Protein AF-A0A842RZN4-F1 (afdb_monomer)

Solvent-accessible surface area (backbone atoms only — not comparable to full-atom values): 74801 Å² total; per-residue (Å²): 116,72,70,60,57,56,53,52,52,53,50,50,53,53,46,54,52,52,55,50,55,56,57,55,74,69,72,72,87,75,86,90,83,90,82,84,91,82,87,88,88,84,89,87,85,89,83,85,84,93,80,81,93,78,89,81,88,80,81,84,83,91,84,90,82,92,85,85,85,91,72,96,74,85,82,94,77,89,83,82,88,74,91,76,85,88,77,78,102,71,93,83,85,83,92,80,84,89,82,90,85,88,87,85,88,87,87,89,88,90,86,88,89,82,95,76,95,82,74,56,95,88,71,59,76,94,76,89,68,56,104,83,55,78,85,56,91,84,78,75,74,79,86,94,84,76,86,67,74,68,60,61,52,60,71,70,74,60,97,71,89,74,77,58,77,52,76,50,78,49,75,65,85,62,97,87,62,96,74,84,79,58,78,49,58,49,42,44,49,54,58,82,75,89,82,91,75,76,94,84,63,84,88,87,65,78,64,73,75,62,76,75,77,92,92,95,95,94,96,97,95,97,92,93,94,91,68,54,89,84,92,74,60,27,47,80,75,52,75,52,62,76,62,68,83,35,41,38,84,44,71,62,45,40,37,40,49,43,68,52,51,88,79,30,65,67,48,47,31,39,36,44,90,94,41,80,32,63,45,45,100,84,35,33,27,73,42,78,46,85,56,58,69,43,79,48,65,37,33,39,40,32,28,25,42,52,58,42,60,91,90,63,68,34,72,34,74,51,78,51,72,54,56,34,35,75,85,80,91,74,59,32,44,77,74,47,75,45,62,73,65,65,86,36,46,28,90,45,69,60,43,40,35,41,48,50,63,52,50,93,71,36,71,67,44,49,35,40,38,44,94,90,45,75,38,61,42,88,84,72,79,45,59,38,67,45,77,43,64,67,57,67,45,78,47,68,38,33,39,42,34,29,30,46,52,76,85,52,95,82,60,54,36,72,31,75,51,76,51,72,53,61,32,34,79,86,71,98,65,56,28,46,77,76,52,76,48,68,74,63,74,83,46,34,40,91,38,71,58,46,42,31,39,49,46,64,54,52,86,67,37,66,70,46,48,33,32,43,44,93,94,40,80,32,60,43,51,103,76,42,34,33,61,48,75,46,68,59,56,68,41,81,47,71,37,36,38,38,36,27,23,39,55,71,84,62,84,90,65,60,41,63,33,77,48,80,50,73,53,58,34,30,80,86,67,99,65,57,33,46,75,78,45,80,45,60,76,64,66,82,39,41,44,89,49,69,58,45,42,32,43,42,46,66,51,55,89,72,35,68,69,45,49,35,35,41,46,94,96,41,81,36,58,47,82,64,92,38,34,32,62,46,74,45,82,68,57,69,48,80,48,69,38,34,41,41,37,28,24,43,44,72,80,44,103,75,61,54,38,71,34,80,50,77,52,72,54,60,33,39,85,86,85,90,80,61,36,46,78,77,49,80,43,67,77,64,74,84,35,42,56,81,42,75,58,46,46,34,47,47,45,70,52,59,93,76,37,70,67,44,48,34,36,43,43,93,94,40,79,39,61,44,51,101,80,40,34,34,73,48,75,44,69,88,58,80,44,77,49,70,39,36,41,41,40,28,30,44,57,70,92,53,103,77,66,62,43,63,36,73,52,75,54,73,53,57,45,43,88,91,81,93,75,70,36,49,80,76,55,79,46,82,76,56,81,82,40,40,30,75,40,68,50,43,40,35,36,44,48,67,54,54,82,70,38,63,64,44,47,36,32,37,43,95,82,49,82,32,57,54,42,98,86,33,31,24,70,41,71,44,86,59,51,68,48,73,53,57,37,34,35,43,34,28,24,44,46,63,78,50,96,78,67,52,39,75,38,77,57,77,55,78,56,64,43,36,80,90,91,92,84,76,31,47,81,76,52,76,45,77,72,69,95,72,46,41,31,92,39,73,61,43,48,36,38,49,42,67,55,44,92,78,33,58,51,35,37,38,33,38,44,93,83,45,76,53,73,40,74,70,83,42,77,46,77,40,81,44,62,65,59,63,44,79,49,58,36,36,41,33,40,27,27,44,49,66,75,51,96,81,65,52,37,67,41,76,52,76,54,72,50,67,39,32,76,87,80,90,68,59,45,46,80,48,75,43,86,49,98,52,35,36,42,34,30,39,38,76,85,89,81,82,88,82,87,51,34,30,34,39,40,41,33,25,43,75,88,67,49,80,73,50,73,52,73,45,82,50,52,76,40,82,46,78,50,73,52,74,78,53,69,41,45,33,37,41,40,39,38,39,27,31,58,77,56,78,42,101,84,47,61,42,67,44,76,49,76,53,75,52,71,37,45,65,66,55,58,52,52,52,53,52,47,54,50,49,52,50,40,56,49,38,63,74,76,41,61,67,77,59,22,52,59,49,46,50,32,52,52,48,20,47,52,26,45,55,50,24,50,53,36,43,75,71,70,38,78,86,36,66,71,29,55,56,21,48,48,48,22,52,50,34,46,55,51,43,50,54,56,45,69,76,43,47,96,79,53,57,71,69,60,51,51,52,52,52,54,54,46,53,50,54,50,51,54,50,49,40,68,62,41,67,52,55,32,84,86,71,75,52,70,60,48,58,52,47,54,56,48,28,51,52,35,50,52,51,26,52,48,39,43,71,77,44,41,84,77,26,50,67,52,42,50,40,31,51,54,29,29,53,30,41,52,51,27,51,51,34,46,50,66,77,44,87,36,64,64,37,50,48,50,26,48,51,37,48,49,53,38,49,55,50,50,51,56,36,36,75,72,65,72,45,61,67,78,57,48,53,55,53,47,54,52,47,52,53,50,43,52,49,52,51,52,56,58,74,75,112

Radius of gyration: 67.96 Å; Cα contacts (8 Å, |Δi|>4): 2146; chains: 1; bounding box: 142×108×196 Å

pLDDT: mean 70.38, std 20.17, range [21.58, 96.38]

Nearest PDB structures (foldseek):
  5mya-assembly1_A  TM=2.573E-01  e=1.647E-06  Homo sapiens
  2vkx-assembly3_E  TM=3.951E-01  e=1.835E-03  Homo sapiens
  2vkw-assembly1_B  TM=3.448E-01  e=1.677E-03  Homo sapiens
  1lwr-assembly1_A  TM=6.655E-01  e=3.092E-01  Rattus norvegicus
  4y5v-assembly1_C  TM=3.545E-01  e=5.352E-02  Homo sapiens

Structure (mmCIF, N/CA/C/O backbone):
data_AF-A0A842RZN4-F1
#
_entry.id   AF-A0A842RZN4-F1
#
loop_
_atom_site.group_PDB
_atom_site.id
_atom_site.type_symbol
_atom_site.label_atom_id
_atom_site.label_alt_id
_atom_site.label_comp_id
_atom_site.label_asym_id
_atom_site.label_entity_id
_atom_site.label_seq_id
_atom_site.pdbx_PDB_ins_code
_atom_site.Cartn_x
_atom_site.Cartn_y
_atom_site.Cartn_z
_atom_site.occupancy
_atom_site.B_iso_or_equiv
_atom_site.auth_seq_id
_atom_site.auth_comp_id
_atom_site.auth_asym_id
_atom_site.auth_atom_id
_atom_site.pdbx_PDB_model_num
ATOM 1 N N . MET A 1 1 ? 2.275 17.648 35.636 1.00 30.53 1 MET A N 1
ATOM 2 C CA . MET A 1 1 ? 0.917 17.060 35.751 1.00 30.53 1 MET A CA 1
ATOM 3 C C . MET A 1 1 ? 0.294 16.709 34.401 1.00 30.53 1 MET A C 1
ATOM 5 O O . MET A 1 1 ? -0.020 15.539 34.260 1.00 30.53 1 MET A O 1
ATOM 9 N N . ARG A 1 2 ? 0.153 17.623 33.416 1.00 27.02 2 ARG A N 1
ATOM 10 C CA . ARG A 1 2 ? -0.490 17.318 32.106 1.00 27.02 2 ARG A CA 1
ATOM 11 C C . ARG A 1 2 ? -0.013 16.006 31.446 1.00 27.02 2 ARG A C 1
ATOM 13 O O . ARG A 1 2 ? -0.861 15.179 31.135 1.00 27.02 2 ARG A O 1
ATOM 20 N N . TYR A 1 3 ? 1.300 15.754 31.413 1.00 28.86 3 TYR A N 1
ATOM 21 C CA . TYR A 1 3 ? 1.912 14.497 30.938 1.00 28.86 3 TYR A CA 1
ATOM 22 C C . TYR A 1 3 ? 1.265 13.194 31.459 1.00 28.86 3 TYR A C 1
ATOM 24 O O . TYR A 1 3 ? 1.177 12.226 30.712 1.00 28.86 3 TYR A O 1
ATOM 32 N N . LYS A 1 4 ? 0.758 13.141 32.706 1.00 28.36 4 LYS A N 1
ATOM 33 C CA . LYS A 1 4 ? 0.084 11.926 33.207 1.00 28.36 4 LYS A CA 1
ATOM 34 C C . LYS A 1 4 ? -1.249 11.647 32.500 1.00 28.36 4 LYS A C 1
ATOM 36 O O . LYS A 1 4 ? -1.596 10.484 32.362 1.00 28.36 4 LYS A O 1
ATOM 41 N N . LYS A 1 5 ? -1.976 12.672 32.032 1.00 31.45 5 LYS A N 1
ATOM 42 C CA . LYS A 1 5 ? -3.253 12.478 31.320 1.00 31.45 5 LYS A CA 1
ATOM 43 C C . LYS A 1 5 ? -3.060 11.967 29.888 1.00 31.45 5 LYS A C 1
ATOM 45 O O . LYS A 1 5 ? -3.885 11.189 29.431 1.00 31.45 5 LYS A O 1
ATOM 50 N N . GLN A 1 6 ? -1.975 12.360 29.216 1.00 35.81 6 GLN A N 1
ATOM 51 C CA . GLN A 1 6 ? -1.632 11.841 27.884 1.00 35.81 6 GLN A CA 1
ATOM 52 C C . GLN A 1 6 ? -1.238 10.360 27.952 1.00 35.81 6 GLN A C 1
ATOM 54 O O . GLN A 1 6 ? -1.776 9.564 27.194 1.00 35.81 6 GLN A O 1
ATOM 59 N N . ILE A 1 7 ? -0.415 9.966 28.934 1.00 37.72 7 ILE A N 1
ATOM 60 C CA . ILE A 1 7 ? -0.083 8.549 29.173 1.00 37.72 7 ILE A CA 1
ATOM 61 C C . ILE A 1 7 ? -1.346 7.724 29.488 1.00 37.72 7 ILE A C 1
ATOM 63 O O . ILE A 1 7 ? -1.474 6.609 28.997 1.00 37.72 7 ILE A O 1
ATOM 67 N N . SER A 1 8 ? -2.309 8.265 30.247 1.00 31.58 8 SER A N 1
ATOM 68 C CA . SER A 1 8 ? -3.589 7.579 30.485 1.00 31.58 8 SER A CA 1
ATOM 69 C C . SER A 1 8 ? -4.448 7.414 29.226 1.00 31.58 8 SER A C 1
ATOM 71 O O . SER A 1 8 ? -5.046 6.357 29.072 1.00 31.58 8 SER A O 1
ATOM 73 N N . LEU A 1 9 ? -4.509 8.400 28.320 1.00 35.97 9 LEU A N 1
ATOM 74 C CA . LEU A 1 9 ? -5.224 8.234 27.044 1.00 35.97 9 LEU A CA 1
ATOM 75 C C . LEU A 1 9 ? -4.531 7.210 26.135 1.00 35.97 9 LEU A C 1
ATOM 77 O O . LEU A 1 9 ? -5.204 6.356 25.568 1.00 35.97 9 LEU A O 1
ATOM 81 N N . LEU A 1 10 ? -3.197 7.248 26.054 1.00 38.31 10 LEU A N 1
ATOM 82 C CA . LEU A 1 10 ? -2.416 6.289 25.269 1.00 38.31 10 LEU A CA 1
ATOM 83 C C . LEU A 1 10 ? -2.584 4.853 25.796 1.00 38.31 10 LEU A C 1
ATOM 85 O O . LEU A 1 10 ? -2.743 3.923 25.013 1.00 38.31 10 LEU A O 1
ATOM 89 N N . LEU A 1 11 ? -2.622 4.676 27.123 1.00 35.97 11 LEU A N 1
ATOM 90 C CA . LEU A 1 11 ? -2.927 3.389 27.755 1.00 35.97 11 LEU A CA 1
ATOM 91 C C . LEU A 1 11 ? -4.354 2.913 27.465 1.00 35.97 11 LEU A C 1
ATOM 93 O O . LEU A 1 11 ? -4.536 1.724 27.243 1.00 35.97 11 LEU A O 1
ATOM 97 N N . ILE A 1 12 ? -5.349 3.805 27.422 1.00 39.03 12 ILE A N 1
ATOM 98 C CA . ILE A 1 12 ? -6.723 3.445 27.029 1.00 39.03 12 ILE A CA 1
ATOM 99 C C . ILE A 1 12 ? -6.766 3.003 25.557 1.00 39.03 12 ILE A C 1
ATOM 101 O O . ILE A 1 12 ? -7.406 2.005 25.246 1.00 39.03 12 ILE A O 1
ATOM 105 N N . PHE A 1 13 ? -6.037 3.681 24.666 1.00 38.06 13 PHE A N 1
ATOM 106 C CA . PHE A 1 13 ? -5.936 3.311 23.249 1.00 38.06 13 PHE A CA 1
ATOM 107 C C . PHE A 1 13 ? -5.258 1.939 23.060 1.00 38.06 13 PHE A C 1
ATOM 109 O O . PHE A 1 13 ? -5.782 1.077 22.357 1.00 38.06 13 PHE A O 1
ATOM 116 N N . LEU A 1 14 ? -4.151 1.691 23.772 1.00 37.56 14 LEU A N 1
ATOM 117 C CA . LEU A 1 14 ? -3.478 0.385 23.836 1.00 37.56 14 LEU A CA 1
ATOM 118 C C . LEU A 1 14 ? -4.378 -0.718 24.415 1.00 37.56 14 LEU A C 1
ATOM 120 O O . LEU A 1 14 ? -4.366 -1.839 23.911 1.00 37.56 14 LEU A O 1
ATOM 124 N N . PHE A 1 15 ? -5.170 -0.411 25.447 1.00 36.00 15 PHE A N 1
ATOM 125 C CA . PHE A 1 15 ? -6.104 -1.364 26.049 1.00 36.00 15 PHE A CA 1
ATOM 126 C C . PHE A 1 15 ? -7.211 -1.743 25.059 1.00 36.00 15 PHE A C 1
ATOM 128 O O . PHE A 1 15 ? -7.438 -2.927 24.836 1.00 36.00 15 PHE A O 1
ATOM 135 N N . ILE A 1 16 ? -7.819 -0.758 24.384 1.00 39.12 16 ILE A N 1
ATOM 136 C CA . ILE A 1 16 ? -8.830 -0.983 23.339 1.00 39.12 16 ILE A CA 1
ATOM 137 C C . ILE A 1 16 ? -8.274 -1.878 22.221 1.00 39.12 16 ILE A C 1
ATOM 139 O O . ILE A 1 16 ? -8.943 -2.832 21.835 1.00 39.12 16 ILE A O 1
ATOM 143 N N . ILE A 1 17 ? -7.050 -1.629 21.740 1.00 37.66 17 ILE A N 1
ATOM 144 C CA . ILE A 1 17 ? -6.419 -2.453 20.693 1.00 37.66 17 ILE A CA 1
ATOM 145 C C . ILE A 1 17 ? -6.180 -3.896 21.173 1.00 37.66 17 ILE A C 1
ATOM 147 O O . ILE A 1 17 ? -6.514 -4.834 20.448 1.00 37.66 17 ILE A O 1
ATOM 151 N N . ASN A 1 18 ? -5.674 -4.099 22.396 1.00 33.38 18 ASN A N 1
ATOM 152 C CA . ASN A 1 18 ? -5.470 -5.446 22.946 1.00 33.38 18 ASN A CA 1
ATOM 153 C C . ASN A 1 18 ? -6.792 -6.199 23.166 1.00 33.38 18 ASN A C 1
ATOM 155 O O . ASN A 1 18 ? -6.905 -7.360 22.777 1.00 33.38 18 ASN A O 1
ATOM 159 N N . THR A 1 19 ? -7.819 -5.552 23.725 1.00 35.03 19 THR A N 1
ATOM 160 C CA . THR A 1 19 ? -9.146 -6.169 23.886 1.00 35.03 19 THR A CA 1
ATOM 161 C C . THR A 1 19 ? -9.768 -6.527 22.530 1.00 35.03 19 THR A C 1
ATOM 163 O O . THR A 1 19 ? -10.407 -7.569 22.407 1.00 35.03 19 THR A O 1
ATOM 166 N N . PHE A 1 20 ? -9.531 -5.726 21.483 1.00 34.50 20 PHE A N 1
ATOM 167 C CA . PHE A 1 20 ? -10.011 -6.022 20.127 1.00 34.50 20 PHE A CA 1
ATOM 168 C C . PHE A 1 20 ? -9.262 -7.193 19.461 1.00 34.50 20 PHE A C 1
ATOM 170 O O . PHE A 1 20 ? -9.872 -7.963 18.720 1.00 34.50 20 PHE A O 1
ATOM 177 N N . LEU A 1 21 ? -7.965 -7.366 19.748 1.00 35.34 21 LEU A N 1
ATOM 178 C CA . LEU A 1 21 ? -7.182 -8.533 19.317 1.00 35.34 21 LEU A CA 1
ATOM 179 C C . LEU A 1 21 ? -7.681 -9.832 19.970 1.00 35.34 21 LEU A C 1
ATOM 181 O O . LEU A 1 21 ? -7.824 -10.841 19.281 1.00 35.34 21 LEU A O 1
ATOM 185 N N . VAL A 1 22 ? -8.014 -9.799 21.266 1.00 34.06 22 VAL A N 1
ATOM 186 C CA . VAL A 1 22 ? -8.626 -10.945 21.967 1.00 34.06 22 VAL A CA 1
ATOM 187 C C . VAL A 1 22 ? -10.006 -11.272 21.380 1.00 34.06 22 VAL A C 1
ATOM 189 O O . VAL A 1 22 ? -10.273 -12.426 21.051 1.00 34.06 22 VAL A O 1
ATOM 192 N N . ALA A 1 23 ? -10.856 -10.263 21.162 1.00 30.45 23 ALA A N 1
ATOM 193 C CA . ALA A 1 23 ? -12.211 -10.450 20.632 1.00 30.45 23 ALA A CA 1
ATOM 194 C C . ALA A 1 23 ? -12.258 -11.005 19.192 1.00 30.45 23 ALA A C 1
ATOM 196 O O . ALA A 1 23 ? -13.211 -11.699 18.832 1.00 30.45 23 ALA A O 1
ATOM 197 N N . LEU A 1 24 ? -11.243 -10.725 18.363 1.00 32.19 24 LEU A N 1
ATOM 198 C CA . LEU A 1 24 ? -11.147 -11.276 17.006 1.00 32.19 24 LEU A CA 1
ATOM 199 C C . LEU A 1 24 ? -10.712 -12.746 16.980 1.00 32.19 24 LEU A C 1
ATOM 201 O O . LEU A 1 24 ? -11.176 -13.482 16.111 1.00 32.19 24 LEU A O 1
ATOM 205 N N . LYS A 1 25 ? -9.893 -13.200 17.941 1.00 31.17 25 LYS A N 1
ATOM 206 C CA . LYS A 1 25 ? -9.464 -14.609 18.021 1.00 31.17 25 LYS A CA 1
ATOM 207 C C . LYS A 1 25 ? -10.628 -15.569 18.328 1.00 31.17 25 LYS A C 1
ATOM 209 O O . LYS A 1 25 ? -10.541 -16.747 18.012 1.00 31.17 25 LYS A O 1
ATOM 214 N N . TYR A 1 26 ? -11.721 -15.056 18.896 1.00 31.05 26 TYR A N 1
ATOM 215 C CA . TYR A 1 26 ? -12.902 -15.831 19.298 1.00 31.05 26 TYR A CA 1
ATOM 216 C C . TYR A 1 26 ? -14.005 -15.946 18.224 1.00 31.05 26 TYR A C 1
ATOM 218 O O . TYR A 1 26 ? -14.967 -16.677 18.423 1.00 31.05 26 TYR A O 1
ATOM 226 N N . ASN A 1 27 ? -13.915 -15.211 17.105 1.00 30.06 27 ASN A N 1
ATOM 227 C CA . ASN A 1 27 ? -15.049 -15.011 16.180 1.00 30.06 27 ASN A CA 1
ATOM 228 C C . ASN A 1 27 ? -14.932 -15.724 14.817 1.00 30.06 27 ASN A C 1
ATOM 230 O O . ASN A 1 27 ? -15.766 -15.489 13.945 1.00 30.06 27 ASN A O 1
ATOM 234 N N . PHE A 1 28 ? -13.910 -16.562 14.608 1.00 30.30 28 PHE A N 1
ATOM 235 C CA . PHE A 1 28 ? -13.694 -17.262 13.330 1.00 30.30 28 PHE A CA 1
ATOM 236 C C . PHE A 1 28 ? -14.120 -18.740 13.323 1.00 30.30 28 PHE A C 1
ATOM 238 O O . PHE A 1 28 ? -14.434 -19.264 12.258 1.00 30.30 28 PHE A O 1
ATOM 245 N N . ASN A 1 29 ? -14.235 -19.391 14.485 1.00 30.09 29 ASN A N 1
ATOM 246 C CA . ASN A 1 29 ? -14.673 -20.787 14.573 1.00 30.09 29 ASN A CA 1
ATOM 247 C C . ASN A 1 29 ? -16.186 -20.890 14.816 1.00 30.09 29 ASN A C 1
ATOM 249 O O . ASN A 1 29 ? -16.627 -21.119 15.938 1.00 30.09 29 ASN A O 1
ATOM 253 N N . ASN A 1 30 ? -16.989 -20.744 13.757 1.00 26.53 30 ASN A N 1
ATOM 254 C CA . ASN A 1 30 ? -18.322 -21.355 13.697 1.00 26.53 30 ASN A CA 1
ATOM 255 C C . ASN A 1 30 ? -18.798 -21.516 12.239 1.00 26.53 30 ASN A C 1
ATOM 257 O O . ASN A 1 30 ? -18.770 -20.570 11.452 1.00 26.53 30 ASN A O 1
ATOM 261 N N . ASN A 1 31 ? -19.186 -22.739 11.864 1.00 29.78 31 ASN A N 1
ATOM 262 C CA . ASN A 1 31 ? -19.233 -23.181 10.461 1.00 29.78 31 ASN A CA 1
ATOM 263 C C . ASN A 1 31 ? -20.539 -22.809 9.709 1.00 29.78 31 ASN A C 1
ATOM 265 O O . ASN A 1 31 ? -21.597 -22.649 10.324 1.00 29.78 31 ASN A O 1
ATOM 269 N N . PRO A 1 32 ? -20.513 -22.698 8.363 1.00 36.12 32 PRO A N 1
ATOM 270 C CA . PRO A 1 32 ? -21.660 -22.270 7.565 1.00 36.12 32 PRO A CA 1
ATOM 271 C C . PRO A 1 32 ? -22.616 -23.426 7.235 1.00 36.12 32 PRO A C 1
ATOM 273 O O . PRO A 1 32 ? -22.207 -24.577 7.092 1.00 36.12 32 PRO A O 1
ATOM 276 N N . THR A 1 33 ? -23.895 -23.115 6.989 1.00 26.17 33 THR A N 1
ATOM 277 C CA . THR A 1 33 ? -24.854 -24.077 6.413 1.00 26.17 33 THR A CA 1
ATOM 278 C C . THR A 1 33 ? -25.434 -23.625 5.074 1.00 26.17 33 THR A C 1
ATOM 280 O O . THR A 1 33 ? -25.967 -22.530 4.904 1.00 26.17 33 THR A O 1
ATOM 283 N N . ILE A 1 34 ? -25.310 -24.534 4.109 1.00 30.11 34 ILE A N 1
ATOM 284 C CA . ILE A 1 34 ? -25.770 -24.457 2.721 1.00 30.11 34 ILE A CA 1
ATOM 285 C C . ILE A 1 34 ? -27.290 -24.257 2.646 1.00 30.11 34 ILE A C 1
ATOM 287 O O . ILE A 1 34 ? -28.032 -24.932 3.357 1.00 30.11 34 ILE A O 1
ATOM 291 N N . PHE A 1 35 ? -27.768 -23.487 1.660 1.00 23.33 35 PHE A N 1
ATOM 292 C CA . PHE A 1 35 ? -29.083 -23.753 1.066 1.00 23.33 35 PHE A CA 1
ATOM 293 C C . PHE A 1 35 ? -29.044 -23.765 -0.465 1.00 23.33 35 PHE A C 1
ATOM 295 O O . PHE A 1 35 ? -28.468 -22.891 -1.108 1.00 23.33 35 PHE A O 1
ATOM 302 N N . ASN A 1 36 ? -29.650 -24.806 -1.041 1.00 25.95 36 ASN A N 1
ATOM 303 C CA . ASN A 1 36 ? -29.604 -25.101 -2.472 1.00 25.95 36 ASN A CA 1
ATOM 304 C C . ASN A 1 36 ? -30.567 -24.244 -3.304 1.00 25.95 36 ASN A C 1
ATOM 306 O O . ASN A 1 36 ? -31.615 -23.799 -2.839 1.00 25.95 36 ASN A O 1
ATOM 310 N N . SER A 1 37 ? -30.242 -24.101 -4.589 1.00 30.92 37 SER A N 1
ATOM 311 C CA . SER A 1 37 ? -31.124 -23.491 -5.583 1.00 30.92 37 SER A CA 1
ATOM 312 C C . SER A 1 37 ? -32.286 -24.412 -5.977 1.00 30.92 37 SER A C 1
ATOM 314 O O . SER A 1 37 ? -32.044 -25.521 -6.454 1.00 30.92 37 SER A O 1
ATOM 316 N N . GLU A 1 38 ? -33.521 -23.907 -5.963 1.00 25.78 38 GLU A N 1
ATOM 317 C CA . GLU A 1 38 ? -34.606 -24.440 -6.798 1.00 25.78 38 GLU A CA 1
ATOM 318 C C . GLU A 1 38 ? -35.371 -23.326 -7.525 1.00 25.78 38 GLU A C 1
ATOM 320 O O . GLU A 1 38 ? -35.395 -22.166 -7.113 1.00 25.78 38 GLU A O 1
ATOM 325 N N . LYS A 1 39 ? -35.963 -23.679 -8.673 1.00 29.42 39 LYS A N 1
ATOM 326 C CA . LYS A 1 39 ? -36.641 -22.749 -9.587 1.00 29.42 39 LYS A CA 1
ATOM 327 C C . LYS A 1 39 ? -38.151 -22.804 -9.397 1.00 29.42 39 LYS A C 1
ATOM 329 O O . LYS A 1 39 ? -38.724 -23.888 -9.437 1.00 29.42 39 LYS A O 1
ATOM 334 N N . LEU A 1 40 ? -38.813 -21.648 -9.430 1.00 24.50 40 LEU A N 1
ATOM 335 C CA . LEU A 1 40 ? -40.232 -21.565 -9.786 1.00 24.50 40 LEU A CA 1
ATOM 336 C C . LEU A 1 40 ? -40.505 -20.355 -10.690 1.00 24.50 40 LEU A C 1
ATOM 338 O O . LEU A 1 40 ? -40.144 -19.226 -10.374 1.00 24.50 40 LEU A O 1
ATOM 342 N N . GLN A 1 41 ? -41.147 -20.607 -11.834 1.00 27.44 41 GLN A N 1
ATOM 343 C CA . GLN A 1 41 ? -41.633 -19.588 -12.769 1.00 27.44 41 GLN A CA 1
ATOM 344 C C . GLN A 1 41 ? -43.161 -19.505 -12.704 1.00 27.44 41 GLN A C 1
ATOM 346 O O . GLN A 1 41 ? -43.821 -20.535 -12.831 1.00 27.44 41 GLN A O 1
ATOM 351 N N . ALA A 1 42 ? -43.724 -18.294 -12.661 1.00 26.12 42 ALA A N 1
ATOM 352 C CA . ALA A 1 42 ? -45.043 -17.999 -13.232 1.00 26.12 42 ALA A CA 1
ATOM 353 C C . ALA A 1 42 ? -45.229 -16.486 -13.452 1.00 26.12 42 ALA A C 1
ATOM 355 O O . ALA A 1 42 ? -44.829 -15.675 -12.623 1.00 26.12 42 ALA A O 1
ATOM 356 N N . ASN A 1 43 ? -45.870 -16.107 -14.562 1.00 25.58 43 ASN A N 1
ATOM 357 C CA . ASN A 1 43 ? -46.247 -14.721 -14.860 1.00 25.58 43 ASN A CA 1
ATOM 358 C C . ASN A 1 43 ? -47.638 -14.397 -14.288 1.00 25.58 43 ASN A C 1
ATOM 360 O O . ASN A 1 43 ? -48.516 -15.253 -14.386 1.00 25.58 43 ASN A O 1
ATOM 364 N N . GLN A 1 44 ? -47.898 -13.139 -13.906 1.00 26.27 44 GLN A N 1
ATOM 365 C CA . GLN A 1 44 ? -48.837 -12.259 -14.639 1.00 26.27 44 GLN A CA 1
ATOM 366 C C . GLN A 1 44 ? -48.801 -10.802 -14.122 1.00 26.27 44 GLN A C 1
ATOM 368 O O . GLN A 1 44 ? -47.905 -10.445 -13.364 1.00 26.27 44 GLN A O 1
ATOM 373 N N . SER A 1 45 ? -49.657 -9.928 -14.665 1.00 25.33 45 SER A N 1
ATOM 374 C CA . SER A 1 45 ? -49.378 -8.496 -14.853 1.00 25.33 45 SER A CA 1
ATOM 375 C C . SER A 1 45 ? -50.529 -7.544 -14.466 1.00 25.33 45 SER A C 1
ATOM 377 O O . SER A 1 45 ? -51.645 -7.982 -14.202 1.00 25.33 45 SER A O 1
ATOM 379 N N . VAL A 1 46 ? -50.243 -6.232 -14.581 1.00 26.16 46 VAL A N 1
ATOM 380 C CA . VAL A 1 46 ? -51.148 -5.052 -14.556 1.00 26.16 46 VAL A CA 1
ATOM 381 C C . VAL A 1 46 ? -51.443 -4.433 -13.177 1.00 26.16 46 VAL A C 1
ATOM 383 O O . VAL A 1 46 ? -52.077 -5.056 -12.337 1.00 26.16 46 VAL A O 1
ATOM 386 N N . GLY A 1 47 ? -51.112 -3.137 -13.019 1.00 24.94 47 GLY A N 1
ATOM 387 C CA . GLY A 1 47 ? -51.747 -2.254 -12.023 1.00 24.94 47 GLY A CA 1
ATOM 388 C C . GLY A 1 47 ? -50.866 -1.161 -11.394 1.00 24.94 47 GLY A C 1
ATOM 389 O O . GLY A 1 47 ? -50.379 -1.347 -10.289 1.00 24.94 47 GLY A O 1
ATOM 390 N N . PHE A 1 48 ? -50.742 0.007 -12.037 1.00 25.03 48 PHE A N 1
ATOM 391 C CA . PHE A 1 48 ? -50.483 1.281 -11.330 1.00 25.03 48 PHE A CA 1
ATOM 392 C C . PHE A 1 48 ? -51.826 1.796 -10.757 1.00 25.03 48 PHE A C 1
ATOM 394 O O . PHE A 1 48 ? -52.849 1.600 -11.425 1.00 25.03 48 PHE A O 1
ATOM 401 N N . PRO A 1 49 ? -51.866 2.430 -9.563 1.00 31.14 49 PRO A N 1
ATOM 402 C CA . PRO A 1 49 ? -51.479 3.845 -9.464 1.00 31.14 49 PRO A CA 1
ATOM 403 C C . PRO A 1 49 ? -50.734 4.257 -8.172 1.00 31.14 49 PRO A C 1
ATOM 405 O O . PRO A 1 49 ? -50.391 3.441 -7.326 1.00 31.14 49 PRO A O 1
ATOM 408 N N . LEU A 1 50 ? -50.483 5.567 -8.092 1.00 27.33 50 LEU A N 1
ATOM 409 C CA . LEU A 1 50 ? -49.823 6.335 -7.031 1.00 27.33 50 LEU A CA 1
ATOM 410 C C . LEU A 1 50 ? -50.424 6.166 -5.623 1.00 27.33 50 LEU A C 1
ATOM 412 O O . LEU A 1 50 ? -51.618 6.369 -5.447 1.00 27.33 50 LEU A O 1
ATOM 416 N N . GLU A 1 51 ? -49.542 5.971 -4.642 1.00 26.94 51 GLU A N 1
ATOM 417 C CA . GLU A 1 51 ? -49.489 6.564 -3.288 1.00 26.94 51 GLU A CA 1
ATOM 418 C C . GLU A 1 51 ? -48.050 6.265 -2.783 1.00 26.94 51 GLU A C 1
ATOM 420 O O . GLU A 1 51 ? -47.421 5.321 -3.256 1.00 26.94 51 GLU A O 1
ATOM 425 N N . GLY A 1 52 ? -47.353 7.083 -1.992 1.00 23.62 52 GLY A N 1
ATOM 426 C CA . GLY A 1 52 ? -47.755 7.740 -0.747 1.00 23.62 52 GLY A CA 1
ATOM 427 C C . GLY A 1 52 ? -46.909 7.106 0.378 1.00 23.62 52 GLY A C 1
ATOM 428 O O . GLY A 1 52 ? -47.110 5.927 0.665 1.00 23.62 52 GLY A O 1
ATOM 429 N N . PRO A 1 53 ? -45.897 7.786 0.956 1.00 24.94 53 PRO A N 1
ATOM 430 C CA . PRO A 1 53 ? -44.894 7.115 1.789 1.00 24.94 53 PRO A CA 1
ATOM 431 C C . PRO A 1 53 ? -45.434 6.723 3.172 1.00 24.94 53 PRO A C 1
ATOM 433 O O . PRO A 1 53 ? -46.073 7.527 3.846 1.00 24.94 53 PRO A O 1
ATOM 436 N N . SER A 1 54 ? -45.101 5.516 3.644 1.00 22.80 54 SER A N 1
ATOM 437 C CA . SER A 1 54 ? -45.381 5.082 5.021 1.00 22.80 54 SER A CA 1
ATOM 438 C C . SER A 1 54 ? -44.149 4.447 5.679 1.00 22.80 54 SER A C 1
ATOM 440 O O . SER A 1 54 ? -43.932 3.235 5.593 1.00 22.80 54 SER A O 1
ATOM 442 N N . ILE A 1 55 ? -43.345 5.263 6.363 1.00 23.95 55 ILE A N 1
ATOM 443 C CA . ILE A 1 55 ? -42.285 4.775 7.257 1.00 23.95 55 ILE A CA 1
ATOM 444 C C . ILE A 1 55 ? -42.952 4.129 8.479 1.00 23.95 55 ILE A C 1
ATOM 446 O O . ILE A 1 55 ? -43.849 4.716 9.082 1.00 23.95 55 ILE A O 1
ATOM 450 N N . ARG A 1 56 ? -42.520 2.921 8.861 1.00 24.20 56 ARG A N 1
ATOM 451 C CA . ARG A 1 56 ? -42.965 2.252 10.093 1.00 24.20 56 ARG A CA 1
ATOM 452 C C . ARG A 1 56 ? -41.808 2.149 11.077 1.00 24.20 56 ARG A C 1
ATOM 454 O O . ARG A 1 56 ? -40.931 1.307 10.908 1.00 24.20 56 ARG A O 1
ATOM 461 N N . PHE A 1 57 ? -41.845 2.961 12.126 1.00 25.06 57 PHE A N 1
ATOM 462 C CA . PHE A 1 57 ? -40.979 2.771 13.286 1.00 25.06 57 PHE A CA 1
ATOM 463 C C . PHE A 1 57 ? -41.430 1.544 14.097 1.00 25.06 57 PHE A C 1
ATOM 465 O O . PHE A 1 57 ? -42.624 1.267 14.219 1.00 25.06 57 PHE A O 1
ATOM 472 N N . ARG A 1 58 ? -40.469 0.827 14.686 1.00 23.56 58 ARG A N 1
ATOM 473 C CA . ARG A 1 58 ? -40.684 -0.108 15.800 1.00 23.56 58 ARG A CA 1
ATOM 474 C C . ARG A 1 58 ? -39.801 0.345 16.958 1.00 23.56 58 ARG A C 1
ATOM 476 O O . ARG A 1 58 ? -38.592 0.444 16.786 1.00 23.56 58 ARG A O 1
ATOM 483 N N . GLY A 1 59 ? -40.415 0.642 18.100 1.00 28.06 59 GLY A N 1
ATOM 484 C CA . GLY A 1 59 ? -39.714 0.998 19.333 1.00 28.06 59 GLY A CA 1
ATOM 485 C C . GLY A 1 59 ? -39.393 -0.218 20.205 1.00 28.06 59 GLY A C 1
ATOM 486 O O . GLY A 1 59 ? -39.826 -1.338 19.930 1.00 28.06 59 GLY A O 1
ATOM 487 N N . PHE A 1 60 ? -38.651 0.025 21.284 1.00 26.12 60 PHE A N 1
ATOM 488 C CA . PHE A 1 60 ? -38.414 -0.949 22.349 1.00 26.12 60 PHE A CA 1
ATOM 489 C C . PHE A 1 60 ? -39.669 -1.099 23.236 1.00 26.12 60 PHE A C 1
ATOM 491 O O . PHE A 1 60 ? -40.291 -0.098 23.570 1.00 26.12 60 PHE A O 1
ATOM 498 N N . ARG A 1 61 ? -39.969 -2.336 23.668 1.00 29.30 61 ARG A N 1
ATOM 499 C CA . ARG A 1 61 ? -40.996 -2.732 24.670 1.00 29.30 61 ARG A CA 1
ATOM 500 C C . ARG A 1 61 ? -42.469 -2.414 24.308 1.00 29.30 61 ARG A C 1
ATOM 502 O O . ARG A 1 61 ? -42.950 -1.297 24.440 1.00 29.30 61 ARG A O 1
ATOM 509 N N . ASN A 1 62 ? -43.216 -3.449 23.905 1.00 28.70 62 ASN A N 1
ATOM 510 C CA . ASN A 1 62 ? -44.654 -3.367 23.595 1.00 28.70 62 ASN A CA 1
ATOM 511 C C . ASN A 1 62 ? -45.533 -3.325 24.866 1.00 28.70 62 ASN A C 1
ATOM 513 O O . ASN A 1 62 ? -45.363 -4.202 25.709 1.00 28.70 62 ASN A O 1
ATOM 517 N N . LEU A 1 63 ? -46.536 -2.432 24.934 1.00 29.58 63 LEU A N 1
ATOM 518 C CA . LEU A 1 63 ? -47.999 -2.707 25.018 1.00 29.58 63 LEU A CA 1
ATOM 519 C C . LEU A 1 63 ? -48.802 -1.415 25.393 1.00 29.58 63 LEU A C 1
ATOM 521 O O . LEU A 1 63 ? -48.174 -0.450 25.823 1.00 29.58 63 LEU A O 1
ATOM 525 N N . PRO A 1 64 ? -50.140 -1.323 25.159 1.00 25.86 64 PRO A N 1
ATOM 526 C CA . PRO A 1 64 ? -50.825 -0.024 24.980 1.00 25.86 64 PRO A CA 1
ATOM 527 C C . PRO A 1 64 ? -52.143 0.208 25.765 1.00 25.86 64 PRO A C 1
ATOM 529 O O . PRO A 1 64 ? -52.761 -0.744 26.233 1.00 25.86 64 PRO A O 1
ATOM 532 N N . LEU A 1 65 ? -52.624 1.465 25.762 1.00 21.98 65 LEU A N 1
ATOM 533 C CA . LEU A 1 65 ? -54.031 1.917 25.584 1.00 21.98 65 LEU A CA 1
ATOM 534 C C . LEU A 1 65 ? -54.029 3.465 25.449 1.00 21.98 65 LEU A C 1
ATOM 536 O O . LEU A 1 65 ? -53.496 4.155 26.306 1.00 21.98 65 LEU A O 1
ATOM 540 N N . GLU A 1 66 ? -54.309 4.010 24.260 1.00 23.09 66 GLU A N 1
ATOM 541 C CA . GLU A 1 66 ? -55.554 4.735 23.895 1.00 23.09 66 GLU A CA 1
ATOM 542 C C . GLU A 1 66 ? -55.860 6.033 24.683 1.00 23.09 66 GLU A C 1
ATOM 544 O O . GLU A 1 66 ? -56.245 5.993 25.846 1.00 23.09 66 GLU A O 1
ATOM 549 N N . GLY A 1 67 ? -55.785 7.194 24.008 1.00 21.58 67 GLY A N 1
ATOM 550 C CA . GLY A 1 67 ? -56.163 8.501 24.574 1.00 21.58 67 GLY A CA 1
ATOM 551 C C . GLY A 1 67 ? -55.934 9.683 23.616 1.00 21.58 67 GLY A C 1
ATOM 552 O O . GLY A 1 67 ? -54.806 10.062 23.339 1.00 21.58 67 GLY A O 1
ATOM 553 N N . SER A 1 68 ? -57.023 10.242 23.097 1.00 22.44 68 SER A N 1
ATOM 554 C CA . SER A 1 68 ? -57.145 11.343 22.122 1.00 22.44 68 SER A CA 1
ATOM 555 C C . SER A 1 68 ? -56.541 12.716 22.492 1.00 22.44 68 SER A C 1
ATOM 557 O O . SER A 1 68 ? -56.487 13.079 23.661 1.00 22.44 68 SER A O 1
ATOM 559 N N . ASP A 1 69 ? -56.325 13.539 21.455 1.00 23.45 69 ASP A N 1
ATOM 560 C CA . ASP A 1 69 ? -56.412 15.015 21.447 1.00 23.45 69 ASP A CA 1
ATOM 561 C C . ASP A 1 69 ? -55.448 15.848 22.325 1.00 23.45 69 ASP A C 1
ATOM 563 O O . ASP A 1 69 ? -55.852 16.448 23.322 1.00 23.45 69 ASP A O 1
ATOM 567 N N . LEU A 1 70 ? -54.222 16.081 21.835 1.00 22.09 70 LEU A N 1
ATOM 568 C CA . LEU A 1 70 ? -53.452 17.280 22.207 1.00 22.09 70 LEU A CA 1
ATOM 569 C C . LEU A 1 70 ? -53.772 18.451 21.264 1.00 22.09 70 LEU A C 1
ATOM 571 O O . LEU A 1 70 ? -53.293 18.525 20.132 1.00 22.09 70 LEU A O 1
ATOM 575 N N . LYS A 1 71 ? -54.588 19.385 21.760 1.00 24.14 71 LYS A N 1
ATOM 576 C CA . LYS A 1 71 ? -54.728 20.740 21.204 1.00 24.14 71 LYS A CA 1
ATOM 577 C C . LYS A 1 71 ? -53.600 21.631 21.716 1.00 24.14 71 LYS A C 1
ATOM 579 O O . LYS A 1 71 ? -53.114 21.438 22.825 1.00 24.14 71 LYS A O 1
ATOM 584 N N . SER A 1 72 ? -53.272 22.670 20.956 1.00 24.86 72 SER A N 1
ATOM 585 C CA . SER A 1 72 ? -52.410 23.754 21.421 1.00 24.86 72 SER A CA 1
ATOM 586 C C . SER A 1 72 ? -53.064 24.558 22.555 1.00 24.86 72 SER A C 1
ATOM 588 O O . SER A 1 72 ? -54.085 25.213 22.337 1.00 24.86 72 SER A O 1
ATOM 590 N N . PHE A 1 73 ? -52.408 24.569 23.710 1.00 25.86 73 PHE A N 1
ATOM 591 C CA . PHE A 1 73 ? -52.369 25.673 24.671 1.00 25.86 73 PHE A CA 1
ATOM 592 C C . PHE A 1 73 ? -50.862 25.922 24.898 1.00 25.86 73 PHE A C 1
ATOM 594 O O . PHE A 1 73 ? -50.123 24.951 25.020 1.00 25.86 73 PHE A O 1
ATOM 601 N N . SER A 1 74 ? -50.271 27.107 24.719 1.00 28.80 74 SER A N 1
ATOM 602 C CA . SER A 1 74 ? -50.551 28.425 25.314 1.00 28.80 74 SER A CA 1
ATOM 603 C C . SER A 1 74 ? -50.415 28.429 26.841 1.00 28.80 74 SER A C 1
ATOM 605 O O . SER A 1 74 ? -51.245 27.843 27.530 1.00 28.80 74 SER A O 1
ATOM 607 N N . ASP A 1 75 ? -49.422 29.179 27.321 1.00 26.66 75 ASP A N 1
ATOM 608 C CA . ASP A 1 75 ? -49.240 29.654 28.699 1.00 26.66 75 ASP A CA 1
ATOM 609 C C . ASP A 1 75 ? -48.857 28.615 29.775 1.00 26.66 75 ASP A C 1
ATOM 611 O O . ASP A 1 75 ? -49.629 28.336 30.694 1.00 26.66 75 ASP A O 1
ATOM 615 N N . GLU A 1 76 ? -47.599 28.155 29.768 1.00 25.42 76 GLU A N 1
ATOM 616 C CA . GLU A 1 76 ? -46.962 27.696 31.014 1.00 25.42 76 GLU A CA 1
ATOM 617 C C . GLU A 1 76 ? -46.590 28.908 31.885 1.00 25.42 76 GLU A C 1
ATOM 619 O O . GLU A 1 76 ? -45.682 29.683 31.571 1.00 25.42 76 GLU A O 1
ATOM 624 N N . LYS A 1 77 ? -47.311 29.079 32.997 1.00 25.61 77 LYS A N 1
ATOM 625 C CA . LYS A 1 77 ? -46.984 30.040 34.059 1.00 25.61 77 LYS A CA 1
ATOM 626 C C . LYS A 1 77 ? -46.166 29.353 35.144 1.00 25.61 77 LYS A C 1
ATOM 628 O O . LYS A 1 77 ? -46.482 28.238 35.544 1.00 25.61 77 LYS A O 1
ATOM 633 N N . PHE A 1 78 ? -45.189 30.069 35.692 1.00 25.11 78 PHE A N 1
ATOM 634 C CA . PHE A 1 78 ? -44.548 29.689 36.949 1.00 25.11 78 PHE A CA 1
ATOM 635 C C . PHE A 1 78 ? -45.301 30.327 38.118 1.00 25.11 78 PHE A C 1
ATOM 637 O O . PHE A 1 78 ? -45.253 31.546 38.294 1.00 25.11 78 PHE A O 1
ATOM 644 N N . GLU A 1 79 ? -45.966 29.507 38.928 1.00 24.88 79 GLU A N 1
ATOM 645 C CA . GLU A 1 79 ? -46.454 29.916 40.246 1.00 24.88 79 GLU A CA 1
ATOM 646 C C . GLU A 1 79 ? -45.432 29.533 41.329 1.00 24.88 79 GLU A C 1
ATOM 648 O O . GLU A 1 79 ? -44.725 28.532 41.227 1.00 24.88 79 GLU A O 1
ATOM 653 N N . LEU A 1 80 ? -45.325 30.381 42.352 1.00 25.41 80 LEU A N 1
ATOM 654 C CA . LEU A 1 80 ? -44.498 30.175 43.539 1.00 25.41 80 LEU A CA 1
ATOM 655 C C . LEU A 1 80 ? -45.438 30.154 44.741 1.00 25.41 80 LEU A C 1
ATOM 657 O O . LEU A 1 80 ? -45.835 31.212 45.236 1.00 25.41 80 LEU A O 1
ATOM 661 N N . GLU A 1 81 ? -45.819 28.958 45.183 1.00 26.03 81 GLU A N 1
ATOM 662 C CA . GLU A 1 81 ? -46.546 28.805 46.439 1.00 26.03 81 GLU A CA 1
ATOM 663 C C . GLU A 1 81 ? -45.621 29.047 47.633 1.00 26.03 81 GLU A C 1
ATOM 665 O O . GLU A 1 81 ? -44.485 28.575 47.689 1.00 26.03 81 GLU A O 1
ATOM 670 N N . PHE A 1 82 ? -46.149 29.777 48.612 1.00 30.41 82 PHE A N 1
ATOM 671 C CA . PHE A 1 82 ? -45.587 29.882 49.949 1.00 30.41 82 PHE A CA 1
ATOM 672 C C . PHE A 1 82 ? -46.621 29.305 50.911 1.00 30.41 82 PHE A C 1
ATOM 674 O O . PHE A 1 82 ? -47.634 29.952 51.184 1.00 30.41 82 PHE A O 1
ATOM 681 N N . LEU A 1 83 ? -46.365 28.101 51.422 1.00 27.08 83 LEU A N 1
ATOM 682 C CA . LEU A 1 83 ? -47.089 27.582 52.577 1.00 27.08 83 LEU A CA 1
ATOM 683 C C . LEU A 1 83 ? -46.723 28.439 53.794 1.00 27.08 83 LEU A C 1
ATOM 685 O O . LEU A 1 83 ? -45.579 28.451 54.247 1.00 27.08 83 LEU A O 1
ATOM 689 N N . LEU A 1 84 ? -47.706 29.195 54.274 1.00 28.94 84 LEU A N 1
ATOM 690 C CA . LEU A 1 84 ? -47.698 29.833 55.583 1.00 28.94 84 LEU A CA 1
ATOM 691 C C . LEU A 1 84 ? -48.564 28.969 56.488 1.00 28.94 84 LEU A C 1
ATOM 693 O O . LEU A 1 84 ? -49.789 29.099 56.460 1.00 28.94 84 LEU A O 1
ATOM 697 N N . ASP A 1 85 ? -47.920 28.089 57.247 1.00 29.59 85 ASP A N 1
ATOM 698 C CA . ASP A 1 85 ? -48.588 27.450 58.374 1.00 29.59 85 ASP A CA 1
ATOM 699 C C . ASP A 1 85 ? -48.809 28.475 59.498 1.00 29.59 85 ASP A C 1
ATOM 701 O O . ASP A 1 85 ? -48.113 29.498 59.559 1.00 29.59 85 ASP A O 1
ATOM 705 N N . LEU A 1 86 ? -49.835 28.262 60.320 1.00 36.34 86 LEU A N 1
ATOM 706 C CA . LEU A 1 86 ? -50.413 29.323 61.153 1.00 36.34 86 LEU A CA 1
ATOM 707 C C . LEU A 1 86 ? -50.791 28.892 62.576 1.00 36.34 86 LEU A C 1
ATOM 709 O O . LEU A 1 86 ? -51.666 29.501 63.194 1.00 36.34 86 LEU A O 1
ATOM 713 N N . GLU A 1 87 ? -50.076 27.906 63.112 1.00 32.78 87 GLU A N 1
ATOM 714 C CA . GLU A 1 87 ? -50.142 27.519 64.522 1.00 32.78 87 GLU A CA 1
ATOM 715 C C . GLU A 1 87 ? -48.813 27.850 65.242 1.00 32.78 87 GLU A C 1
ATOM 717 O O . GLU A 1 87 ? -47.723 27.685 64.697 1.00 32.78 87 GLU A O 1
ATOM 722 N N . ASP A 1 88 ? -48.945 28.396 66.456 1.00 34.69 88 ASP A N 1
ATOM 723 C CA . ASP A 1 88 ? -47.920 28.902 67.388 1.00 34.69 88 ASP A CA 1
ATOM 724 C C . ASP A 1 88 ? -46.985 30.083 67.006 1.00 34.69 88 ASP A C 1
ATOM 726 O O . ASP A 1 88 ? -46.374 30.197 65.946 1.00 34.69 88 ASP A O 1
ATOM 730 N N . GLU A 1 89 ? -46.824 31.011 67.964 1.00 36.44 89 GLU A N 1
ATOM 731 C CA . GLU A 1 89 ? -46.186 32.330 67.786 1.00 36.44 89 GLU A CA 1
ATOM 732 C C . GLU A 1 89 ? -44.632 32.315 67.763 1.00 36.44 89 GLU A C 1
ATOM 734 O O . GLU A 1 89 ? -43.983 33.057 68.513 1.00 36.44 89 GLU A O 1
ATOM 739 N N . LYS A 1 90 ? -43.985 31.507 66.906 1.00 32.03 90 LYS A N 1
ATOM 740 C CA . LYS A 1 90 ? -42.513 31.548 66.710 1.00 32.03 90 LYS A CA 1
ATOM 741 C C . LYS A 1 90 ? -42.066 31.410 65.252 1.00 32.03 90 LYS A C 1
ATOM 743 O O . LYS A 1 90 ? -42.156 30.347 64.655 1.00 32.03 90 LYS A O 1
ATOM 748 N N . PHE A 1 91 ? -41.432 32.461 64.731 1.00 30.09 91 PHE A N 1
ATOM 749 C CA . PHE A 1 91 ? -40.750 32.433 63.434 1.00 30.09 91 PHE A CA 1
ATOM 750 C C . PHE A 1 91 ? -39.278 32.001 63.560 1.00 30.09 91 PHE A C 1
ATOM 752 O O . PHE A 1 91 ? -38.440 32.797 63.984 1.00 30.09 91 PHE A O 1
ATOM 759 N N . GLU A 1 92 ? -38.938 30.807 63.070 1.00 30.67 92 GLU A N 1
ATOM 760 C CA . GLU A 1 92 ? -37.595 30.486 62.562 1.00 30.67 92 GLU A CA 1
ATOM 761 C C . GLU A 1 92 ? -37.728 29.845 61.170 1.00 30.67 92 GLU A C 1
ATOM 763 O O . GLU A 1 92 ? -38.512 28.921 60.982 1.00 30.67 92 GLU A O 1
ATOM 768 N N . ILE A 1 93 ? -36.980 30.340 60.174 1.00 30.17 93 ILE A N 1
ATOM 769 C CA . ILE A 1 93 ? -37.016 29.829 58.791 1.00 30.17 93 ILE A CA 1
ATOM 770 C C . ILE A 1 93 ? -35.616 29.362 58.389 1.00 30.17 93 ILE A C 1
ATOM 772 O O . ILE A 1 93 ? -34.645 30.118 58.461 1.00 30.17 93 ILE A O 1
ATOM 776 N N . TYR A 1 94 ? -35.517 28.115 57.926 1.00 29.42 94 TYR A N 1
ATOM 777 C CA . TYR A 1 94 ? -34.268 27.525 57.448 1.00 29.42 94 TYR A CA 1
ATOM 778 C C . TYR A 1 94 ? -33.940 27.949 56.008 1.00 29.42 94 TYR A C 1
ATOM 780 O O . TYR A 1 94 ? -34.775 27.900 55.108 1.00 29.42 94 TYR A O 1
ATOM 788 N N . ASN A 1 95 ? -32.675 28.304 55.769 1.00 28.55 95 ASN A N 1
ATOM 789 C CA . ASN A 1 95 ? -32.164 28.631 54.437 1.00 28.55 95 ASN A CA 1
ATOM 790 C C . ASN A 1 95 ? -32.073 27.384 53.535 1.00 28.55 95 ASN A C 1
ATOM 792 O O . ASN A 1 95 ? -31.162 26.571 53.705 1.00 28.55 95 ASN A O 1
ATOM 796 N N . GLN A 1 96 ? -32.916 27.299 52.501 1.00 30.17 96 GLN A N 1
ATOM 797 C CA . GLN A 1 96 ? -32.667 26.457 51.322 1.00 30.17 96 GLN A CA 1
ATOM 798 C C . GLN A 1 96 ? -32.282 27.292 50.091 1.00 30.17 96 GLN A C 1
ATOM 800 O O . GLN A 1 96 ? -32.530 28.495 50.020 1.00 30.17 96 GLN A O 1
ATOM 805 N N . LYS A 1 97 ? -31.574 26.666 49.140 1.00 28.05 97 LYS A N 1
ATOM 806 C CA . LYS A 1 97 ? -30.722 27.371 48.168 1.00 28.05 97 LYS A CA 1
ATOM 807 C C . LYS A 1 97 ? -30.805 26.760 46.766 1.00 28.05 97 LYS A C 1
ATOM 809 O O . LYS A 1 97 ? -29.957 25.961 46.379 1.00 28.05 97 LYS A O 1
ATOM 814 N N . VAL A 1 98 ? -31.823 27.160 46.007 1.00 26.56 98 VAL A N 1
ATOM 815 C CA . VAL A 1 98 ? -32.074 26.693 44.628 1.00 26.56 98 VAL A CA 1
ATOM 816 C C . VAL A 1 98 ? -31.084 27.331 43.636 1.00 26.56 98 VAL A C 1
ATOM 818 O O . VAL A 1 98 ? -30.636 28.463 43.835 1.00 26.56 98 VAL A O 1
ATOM 821 N N . SER A 1 99 ? -30.699 26.614 42.569 1.00 25.77 99 SER A N 1
ATOM 822 C CA . SER A 1 99 ? -29.622 27.051 41.666 1.00 25.77 99 SER A CA 1
ATOM 823 C C . SER A 1 99 ? -29.838 26.769 40.171 1.00 25.77 99 SER A C 1
ATOM 825 O O . SER A 1 99 ? -29.890 25.612 39.768 1.00 25.77 99 SER A O 1
ATOM 827 N N . ARG A 1 100 ? -29.713 27.844 39.373 1.00 27.34 100 ARG A N 1
ATOM 828 C CA . ARG A 1 100 ? -29.597 27.917 37.897 1.00 27.34 100 ARG A CA 1
ATOM 829 C C . ARG A 1 100 ? -30.877 27.700 37.079 1.00 27.34 100 ARG A C 1
ATOM 831 O O . ARG A 1 100 ? -31.688 26.833 37.355 1.00 27.34 100 ARG A O 1
ATOM 838 N N . VAL A 1 101 ? -30.948 28.488 36.007 1.00 24.62 101 VAL A N 1
ATOM 839 C CA . VAL A 1 101 ? -31.858 28.405 34.856 1.00 24.62 101 VAL A CA 1
ATOM 840 C C . VAL A 1 101 ? -31.010 28.751 33.621 1.00 24.62 101 VAL A C 1
ATOM 842 O O . VAL A 1 101 ? -30.034 29.496 33.747 1.00 24.62 101 VAL A O 1
ATOM 845 N N . TYR A 1 102 ? -31.350 28.213 32.450 1.00 23.91 102 TYR A N 1
ATOM 846 C CA . TYR A 1 102 ? -30.691 28.501 31.171 1.00 23.91 102 TYR A CA 1
ATOM 847 C C . TYR A 1 102 ? -31.725 28.951 30.132 1.00 23.91 102 TYR A C 1
ATOM 849 O O . TYR A 1 102 ? -32.884 28.555 30.202 1.00 23.91 102 TYR A O 1
ATOM 857 N N . SER A 1 103 ? -31.296 29.739 29.147 1.00 24.55 103 SER A N 1
ATOM 858 C CA . SER A 1 103 ? -32.047 29.987 27.911 1.00 24.55 103 SER A CA 1
ATOM 859 C C . SER A 1 103 ? -31.073 30.069 26.736 1.00 24.55 103 SER A C 1
ATOM 861 O O . SER A 1 103 ? -29.921 30.469 26.912 1.00 24.55 103 SER A O 1
ATOM 863 N N . PHE A 1 104 ? -31.532 29.651 25.560 1.00 23.23 104 PHE A N 1
ATOM 864 C CA . PHE A 1 104 ? -30.798 29.709 24.297 1.00 23.23 104 PHE A CA 1
ATOM 865 C C . PHE A 1 104 ? -31.624 30.498 23.282 1.00 23.23 104 PHE A C 1
ATOM 867 O O . PHE A 1 104 ? -32.850 30.551 23.381 1.00 23.23 104 PHE A O 1
ATOM 874 N N . LEU A 1 105 ? -30.949 31.107 22.314 1.00 25.84 105 LEU A N 1
ATOM 875 C CA . LEU A 1 105 ? -31.568 31.832 21.213 1.00 25.84 105 LEU A CA 1
ATOM 876 C C . LEU A 1 105 ? -30.646 31.663 20.005 1.00 25.84 105 LEU A C 1
ATOM 878 O O . LEU A 1 105 ? -29.445 31.906 20.123 1.00 25.84 105 LEU A O 1
ATOM 882 N N . ASP A 1 106 ? -31.200 31.176 18.900 1.00 24.86 106 ASP A N 1
ATOM 883 C CA . ASP A 1 106 ? -30.453 30.729 17.724 1.00 24.86 106 ASP A CA 1
ATOM 884 C C . ASP A 1 106 ? -30.801 31.592 16.502 1.00 24.86 106 ASP A C 1
ATOM 886 O O . ASP A 1 106 ? -31.907 32.130 16.414 1.00 24.86 106 ASP A O 1
ATOM 890 N N . TYR A 1 107 ? -29.847 31.750 15.589 1.00 26.98 107 TYR A N 1
ATOM 891 C CA . TYR A 1 107 ? -29.955 32.579 14.386 1.00 26.98 107 TYR A CA 1
ATOM 892 C C . TYR A 1 107 ? -29.088 31.978 13.280 1.00 26.98 107 TYR A C 1
ATOM 894 O O . TYR A 1 107 ? -27.910 32.314 13.151 1.00 26.98 107 TYR A O 1
ATOM 902 N N . ASP A 1 108 ? -29.692 31.118 12.466 1.00 27.39 108 ASP A N 1
ATOM 903 C CA . ASP A 1 108 ? -29.039 30.544 11.293 1.00 27.39 108 ASP A CA 1
ATOM 904 C C . ASP A 1 108 ? -29.386 31.361 10.037 1.00 27.39 108 ASP A C 1
ATOM 906 O O . ASP A 1 108 ? -30.548 31.718 9.808 1.00 27.39 108 ASP A O 1
ATOM 910 N N . THR A 1 109 ? -28.382 31.697 9.227 1.00 30.91 109 THR A N 1
ATOM 911 C CA . THR A 1 109 ? -28.554 32.461 7.984 1.00 30.91 109 THR A CA 1
ATOM 912 C C . THR A 1 109 ? -27.603 31.975 6.897 1.00 30.91 109 THR A C 1
ATOM 914 O O . THR A 1 109 ? -26.419 32.293 6.925 1.00 30.91 109 THR A O 1
ATOM 917 N N . LEU A 1 110 ? -28.153 31.263 5.904 1.00 31.81 110 LEU A N 1
ATOM 918 C CA . LEU A 1 110 ? -27.878 31.392 4.460 1.00 31.81 110 LEU A CA 1
ATOM 919 C C . LEU A 1 110 ? -28.441 30.182 3.694 1.00 31.81 110 LEU A C 1
ATOM 921 O O . LEU A 1 110 ? -27.800 29.140 3.612 1.00 31.81 110 LEU A O 1
ATOM 925 N N . ASP A 1 111 ? -29.583 30.369 3.034 1.00 28.86 111 ASP A N 1
ATOM 926 C CA . ASP A 1 111 ? -29.759 29.846 1.676 1.00 28.86 111 ASP A CA 1
ATOM 927 C C . ASP A 1 111 ? -30.641 30.818 0.876 1.00 28.86 111 ASP A C 1
ATOM 929 O O . ASP A 1 111 ? -31.525 31.479 1.434 1.00 28.86 111 ASP A O 1
ATOM 933 N N . THR A 1 112 ? -30.359 30.971 -0.416 1.00 34.34 112 THR A N 1
ATOM 934 C CA . THR A 1 112 ? -30.968 31.989 -1.278 1.00 34.34 112 THR A CA 1
ATOM 935 C C . THR A 1 112 ? -31.136 31.496 -2.713 1.00 34.34 112 THR A C 1
ATOM 937 O O . THR A 1 112 ? -30.321 31.830 -3.567 1.00 34.34 112 THR A O 1
ATOM 940 N N . ASP A 1 113 ? -32.241 30.801 -3.004 1.00 32.09 113 ASP A N 1
ATOM 941 C CA . ASP A 1 113 ? -32.994 31.056 -4.242 1.00 32.09 113 ASP A CA 1
ATOM 942 C C . ASP A 1 113 ? -34.386 30.393 -4.270 1.00 32.09 113 ASP A C 1
ATOM 944 O O . ASP A 1 113 ? -34.531 29.177 -4.382 1.00 32.09 113 ASP A O 1
ATOM 948 N N . SER A 1 114 ? -35.445 31.208 -4.231 1.00 30.19 114 SER A N 1
ATOM 949 C CA . SER A 1 114 ? -36.683 30.991 -5.006 1.00 30.19 114 SER A CA 1
ATOM 950 C C . SER A 1 114 ? -37.671 32.145 -4.800 1.00 30.19 114 SER A C 1
ATOM 952 O O . SER A 1 114 ? -38.027 32.509 -3.683 1.00 30.19 114 SER A O 1
ATOM 954 N N . ASN A 1 115 ? -38.148 32.727 -5.903 1.00 36.22 115 ASN A N 1
ATOM 955 C CA . ASN A 1 115 ? -39.225 33.716 -5.876 1.00 36.22 115 ASN A CA 1
ATOM 956 C C . ASN A 1 115 ? -40.580 33.018 -6.038 1.00 36.22 115 ASN A C 1
ATOM 958 O O . ASN A 1 115 ? -40.990 32.775 -7.172 1.00 36.22 115 ASN A O 1
ATOM 962 N N . ASP A 1 116 ? -41.316 32.786 -4.948 1.00 32.44 116 ASP A N 1
ATOM 963 C CA . ASP A 1 116 ? -42.779 32.722 -5.042 1.00 32.44 116 ASP A CA 1
ATOM 964 C C . ASP A 1 116 ? -43.485 33.129 -3.737 1.00 32.44 116 ASP A C 1
ATOM 966 O O . ASP A 1 116 ? -43.040 32.812 -2.637 1.00 32.44 116 ASP A O 1
ATOM 970 N N . ASN A 1 117 ? -44.597 33.862 -3.851 1.00 34.06 117 ASN A N 1
ATOM 971 C CA . ASN A 1 117 ? -45.337 34.377 -2.692 1.00 34.06 117 ASN A CA 1
ATOM 972 C C . ASN A 1 117 ? -46.503 33.446 -2.339 1.00 34.06 117 ASN A C 1
ATOM 974 O O . ASN A 1 117 ? -47.574 33.543 -2.944 1.00 34.06 117 ASN A O 1
ATOM 978 N N . GLN A 1 118 ? -46.342 32.614 -1.308 1.00 31.81 118 GLN A N 1
ATOM 979 C CA . GLN A 1 118 ? -47.453 31.874 -0.700 1.00 31.81 118 GLN A CA 1
ATOM 980 C C . GLN A 1 118 ? -47.759 32.381 0.715 1.00 31.81 118 GLN A C 1
ATOM 982 O O . GLN A 1 118 ? -46.879 32.841 1.438 1.00 31.81 118 GLN A O 1
ATOM 987 N N . LYS A 1 119 ? -49.042 32.331 1.088 1.00 30.39 119 LYS A N 1
ATOM 988 C CA . LYS A 1 119 ? -49.535 32.647 2.435 1.00 30.39 119 LYS A CA 1
ATOM 989 C C . LYS A 1 119 ? -49.882 31.357 3.162 1.00 30.39 119 LYS A C 1
ATOM 991 O O . LYS A 1 119 ? -50.458 30.465 2.544 1.00 3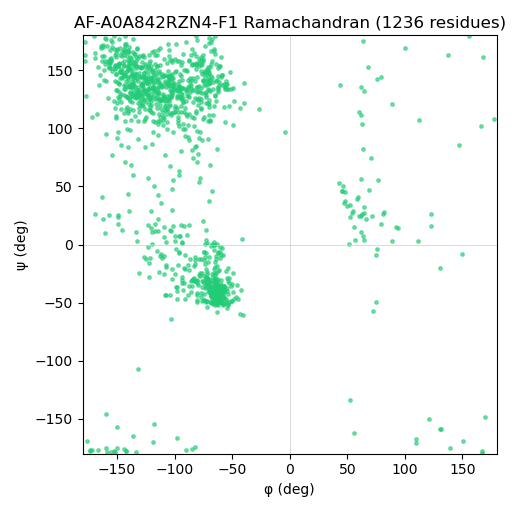0.39 119 LYS A O 1
ATOM 996 N N . PHE A 1 120 ? -49.627 31.311 4.464 1.00 32.12 120 PHE A N 1
ATOM 997 C CA . PHE A 1 120 ? -50.103 30.230 5.324 1.00 32.12 120 PHE A CA 1
ATOM 998 C C . PHE A 1 120 ? -51.575 30.438 5.723 1.00 32.12 120 PHE A C 1
ATOM 1000 O O . PHE A 1 120 ? -52.104 31.554 5.679 1.00 32.12 120 PHE A O 1
ATOM 1007 N N . GLU A 1 121 ? -52.263 29.347 6.072 1.00 33.81 121 GLU A N 1
ATOM 1008 C CA . GLU A 1 121 ? -53.715 29.347 6.322 1.00 33.81 121 GLU A CA 1
ATOM 1009 C C . GLU A 1 121 ? -54.129 29.986 7.664 1.00 33.81 121 GLU A C 1
ATOM 1011 O O . GLU A 1 121 ? -55.317 30.210 7.889 1.00 33.81 121 GLU A O 1
ATOM 1016 N N . ASP A 1 122 ? -53.173 30.351 8.524 1.00 36.09 122 ASP A N 1
ATOM 1017 C CA . ASP A 1 122 ? -53.409 31.144 9.741 1.00 36.09 122 ASP A CA 1
ATOM 1018 C C . ASP A 1 122 ? -53.572 32.656 9.466 1.00 36.09 122 ASP A C 1
ATOM 1020 O O . ASP A 1 122 ? -54.033 33.408 10.325 1.00 36.09 122 ASP A O 1
ATOM 1024 N N . GLY A 1 123 ? -53.241 33.106 8.250 1.00 38.59 123 GLY A N 1
ATOM 1025 C CA . GLY A 1 123 ? -53.305 34.507 7.835 1.00 38.59 123 GLY A CA 1
ATOM 1026 C C . GLY A 1 123 ? -52.038 35.322 8.110 1.00 38.59 123 GLY A C 1
ATOM 1027 O O . GLY A 1 123 ? -52.029 36.519 7.804 1.00 38.59 123 GLY A O 1
ATOM 1028 N N . SER A 1 124 ? -50.976 34.703 8.630 1.00 32.59 124 SER A N 1
ATOM 1029 C CA . SER A 1 124 ? -49.667 35.335 8.796 1.00 32.59 124 SER A CA 1
ATOM 1030 C C . SER A 1 124 ? -48.986 35.623 7.446 1.00 32.59 124 SER A C 1
ATOM 1032 O O . SER A 1 124 ? -49.264 35.006 6.412 1.00 32.59 124 SER A O 1
ATOM 1034 N N . THR A 1 125 ? -48.084 36.606 7.441 1.00 29.03 125 THR A N 1
ATOM 1035 C CA . THR A 1 125 ? -47.195 36.899 6.307 1.00 29.03 125 THR A CA 1
ATOM 1036 C C . THR A 1 125 ? -45.821 37.288 6.829 1.00 29.03 125 THR A C 1
ATOM 1038 O O . THR A 1 125 ? -45.693 38.317 7.492 1.00 29.03 125 THR A O 1
ATOM 1041 N N . SER A 1 126 ? -44.791 36.517 6.492 1.00 29.56 126 SER A N 1
ATOM 1042 C CA . SER A 1 126 ? -43.400 36.900 6.732 1.00 29.56 126 SER A CA 1
ATOM 1043 C C . SER A 1 126 ? -43.035 38.138 5.905 1.00 29.56 126 SER A C 1
ATOM 1045 O O . SER A 1 126 ? -43.211 38.148 4.685 1.00 29.56 126 SER A O 1
ATOM 1047 N N . LYS A 1 127 ? -42.484 39.169 6.554 1.00 35.94 127 LYS A N 1
ATOM 1048 C CA . LYS A 1 127 ? -41.802 40.292 5.897 1.00 35.94 127 LYS A CA 1
ATOM 1049 C C . LYS A 1 127 ? -40.321 40.203 6.241 1.00 35.94 127 LYS A C 1
ATOM 1051 O O . LYS A 1 127 ? -39.956 40.336 7.404 1.00 35.94 127 LYS A O 1
ATOM 1056 N N . TYR A 1 128 ? -39.477 40.010 5.233 1.00 34.12 128 TYR A N 1
ATOM 1057 C CA . TYR A 1 128 ? -38.036 40.157 5.407 1.00 34.12 128 TYR A CA 1
ATOM 1058 C C . TYR A 1 128 ? -37.708 41.638 5.609 1.00 34.12 128 TYR A C 1
ATOM 1060 O O . TYR A 1 128 ? -38.076 42.479 4.784 1.00 34.12 128 TYR A O 1
ATOM 1068 N N . TYR A 1 129 ? -37.030 41.945 6.711 1.00 39.59 129 TYR A N 1
ATOM 1069 C CA . TYR A 1 129 ? -36.393 43.237 6.938 1.00 39.59 129 TYR A CA 1
ATOM 1070 C C . TYR A 1 129 ? -34.978 43.179 6.355 1.00 39.59 129 TYR A C 1
ATOM 1072 O O . TYR A 1 129 ? -34.269 42.188 6.540 1.00 39.59 129 TYR A O 1
ATOM 1080 N N . THR A 1 130 ? -34.559 44.214 5.629 1.00 35.91 130 THR A N 1
ATOM 1081 C CA . THR A 1 130 ? -33.152 44.337 5.210 1.00 35.91 130 THR A CA 1
ATOM 1082 C C . THR A 1 130 ? -32.286 44.777 6.400 1.00 35.91 130 THR A C 1
ATOM 1084 O O . THR A 1 130 ? -32.832 45.315 7.364 1.00 35.91 130 THR A O 1
ATOM 1087 N N . PRO A 1 131 ? -30.943 44.636 6.356 1.00 35.88 131 PRO A N 1
ATOM 1088 C CA . PRO A 1 131 ? -30.053 45.009 7.470 1.00 35.88 131 PRO A CA 1
ATOM 1089 C C . PRO A 1 131 ? -30.095 46.483 7.930 1.00 35.88 131 PRO A C 1
ATOM 1091 O O . PRO A 1 131 ? -29.400 46.841 8.877 1.00 35.88 131 PRO A O 1
ATOM 1094 N N . GLU A 1 132 ? -30.882 47.338 7.268 1.00 34.81 132 GLU A N 1
ATOM 1095 C CA . GLU A 1 132 ? -31.081 48.754 7.601 1.00 34.81 132 GLU A CA 1
ATOM 1096 C C . GLU A 1 132 ? -32.532 49.090 8.027 1.00 34.81 132 GLU A C 1
ATOM 1098 O O . GLU A 1 132 ? -32.794 50.218 8.448 1.00 34.81 132 GLU A O 1
ATOM 1103 N N . GLU A 1 133 ? -33.487 48.148 7.962 1.00 36.78 133 GLU A N 1
ATOM 1104 C CA . GLU A 1 133 ? -34.832 48.329 8.534 1.00 36.78 133 GLU A CA 1
ATOM 1105 C C . GLU A 1 133 ? -34.888 47.815 9.985 1.00 36.78 133 GLU A C 1
ATOM 1107 O O . GLU A 1 133 ? -34.791 46.615 10.235 1.00 36.78 133 GLU A O 1
ATOM 1112 N N . THR A 1 134 ? -35.153 48.695 10.954 1.00 41.00 134 THR A N 1
ATOM 1113 C CA . THR A 1 134 ? -35.559 48.271 12.307 1.00 41.00 134 THR A CA 1
ATOM 1114 C C . THR A 1 134 ? -37.067 47.983 12.357 1.00 41.00 134 THR A C 1
ATOM 1116 O O . THR A 1 134 ? -37.834 48.846 11.912 1.00 41.00 134 THR A O 1
ATOM 1119 N N . PRO A 1 135 ? -37.525 46.852 12.936 1.00 36.03 135 PRO A N 1
ATOM 1120 C CA . PRO A 1 135 ? -38.951 46.591 13.150 1.00 36.03 135 PRO A CA 1
ATOM 1121 C C . PRO A 1 135 ? -39.571 47.640 14.086 1.00 36.03 135 PRO A C 1
ATOM 1123 O O . PRO A 1 135 ? -38.881 48.233 14.920 1.00 36.03 135 PRO A O 1
ATOM 1126 N N . SER A 1 136 ? -40.871 47.904 13.941 1.00 42.47 136 SER A N 1
ATOM 1127 C CA . SER A 1 136 ? -41.548 48.943 14.722 1.00 42.47 136 SER A CA 1
ATOM 1128 C C . SER A 1 136 ? -41.977 48.452 16.110 1.00 42.47 136 SER A C 1
ATOM 1130 O O . SER A 1 136 ? -42.217 47.269 16.329 1.00 42.47 136 SER A O 1
ATOM 1132 N N . GLU A 1 137 ? -42.131 49.381 17.059 1.00 35.56 137 GLU A N 1
ATOM 1133 C CA . GLU A 1 137 ? -42.432 49.095 18.478 1.00 35.56 137 GLU A CA 1
ATOM 1134 C C . GLU A 1 137 ? -43.792 48.384 18.705 1.00 35.56 137 GLU A C 1
ATOM 1136 O O . GLU A 1 137 ? -44.070 47.931 19.808 1.00 35.56 137 GLU A O 1
ATOM 1141 N N . ASN A 1 138 ? -44.627 48.235 17.664 1.00 39.53 138 ASN A N 1
ATOM 1142 C CA . ASN A 1 138 ? -45.884 47.471 17.701 1.00 39.53 138 ASN A CA 1
ATOM 1143 C C . ASN A 1 138 ? -45.755 46.024 17.173 1.00 39.53 138 ASN A C 1
ATOM 1145 O O . ASN A 1 138 ? -46.723 45.272 17.238 1.00 39.53 138 ASN A O 1
ATOM 1149 N N . GLU A 1 139 ? -44.603 45.638 16.616 1.00 37.25 139 GLU A N 1
ATOM 1150 C CA . GLU A 1 139 ? -44.364 44.321 15.992 1.00 37.25 139 GLU A CA 1
ATOM 1151 C C . GLU A 1 139 ? -43.610 43.349 16.932 1.00 37.25 139 GLU A C 1
ATOM 1153 O O . GLU A 1 139 ? -43.320 42.217 16.556 1.00 37.25 139 GLU A O 1
ATOM 1158 N N . LEU A 1 140 ? -43.332 43.768 18.176 1.00 32.25 140 LEU A N 1
ATOM 1159 C CA . LEU A 1 140 ? -42.614 43.014 19.216 1.00 32.25 140 LEU A CA 1
ATOM 1160 C C . LEU A 1 140 ? -43.458 42.863 20.500 1.00 32.25 140 LEU A C 1
ATOM 1162 O O . LEU A 1 140 ? -43.046 43.289 21.576 1.00 32.25 140 LEU A O 1
ATOM 1166 N N . ASN A 1 141 ? -44.657 42.281 20.391 1.00 32.66 141 ASN A N 1
ATOM 1167 C CA . ASN A 1 141 ? -45.603 42.168 21.511 1.00 32.66 141 ASN A CA 1
ATOM 1168 C C . ASN A 1 141 ? -46.075 40.715 21.767 1.00 32.66 141 ASN A C 1
ATOM 1170 O O . ASN A 1 141 ? -47.152 40.341 21.292 1.00 32.66 141 ASN A O 1
ATOM 1174 N N . PRO A 1 142 ? -45.301 39.899 22.516 1.00 31.25 142 PRO A N 1
ATOM 1175 C CA . PRO A 1 142 ? -45.810 38.686 23.164 1.00 31.25 142 PRO A CA 1
ATOM 1176 C C . PRO A 1 142 ? -46.785 39.038 24.308 1.00 31.25 142 PRO A C 1
ATOM 1178 O O . PRO A 1 142 ? -46.881 40.198 24.709 1.00 31.25 142 PRO A O 1
ATOM 1181 N N . ASP A 1 143 ? -47.543 38.056 24.805 1.00 29.28 143 ASP A N 1
ATOM 1182 C CA . ASP A 1 143 ? -48.719 38.323 25.649 1.00 29.28 143 ASP A CA 1
ATOM 1183 C C . ASP A 1 143 ? -48.391 38.857 27.064 1.00 29.28 143 ASP A C 1
ATOM 1185 O O . ASP A 1 143 ? -47.383 38.516 27.683 1.00 29.28 143 ASP A O 1
ATOM 1189 N N . LEU A 1 144 ? -49.270 39.714 27.588 1.00 37.91 144 LEU A N 1
ATOM 1190 C CA . LEU A 1 144 ? -49.069 40.533 28.790 1.00 37.91 144 LEU A CA 1
ATOM 1191 C C . LEU A 1 144 ? -49.775 39.927 30.016 1.00 37.91 144 LEU A C 1
ATOM 1193 O O . LEU A 1 144 ? -50.600 40.581 30.660 1.00 37.91 144 LEU A O 1
ATOM 1197 N N . SER A 1 145 ? -49.474 38.662 30.333 1.00 35.81 145 SER A N 1
ATOM 1198 C CA . SER A 1 145 ? -50.252 37.872 31.304 1.00 35.81 145 SER A CA 1
ATOM 1199 C C . SER A 1 145 ? -49.499 37.338 32.538 1.00 35.81 145 SER A C 1
ATOM 1201 O O . SER A 1 145 ? -50.080 36.546 33.284 1.00 35.81 145 SER A O 1
ATOM 1203 N N . PHE A 1 146 ? -48.284 37.825 32.846 1.00 31.58 146 PHE A N 1
ATOM 1204 C CA . PHE A 1 146 ? -47.705 37.732 34.202 1.00 31.58 146 PHE A CA 1
ATOM 1205 C C . PHE A 1 146 ? -46.737 38.895 34.513 1.00 31.58 146 PHE A C 1
ATOM 1207 O O . PHE A 1 146 ? -45.847 39.194 33.726 1.00 31.58 146 PHE A O 1
ATOM 1214 N N . MET A 1 147 ? -46.900 39.508 35.695 1.00 31.77 147 MET A N 1
ATOM 1215 C CA . MET A 1 147 ? -46.205 40.718 36.195 1.00 31.77 147 MET A CA 1
ATOM 1216 C C . MET A 1 147 ? -46.473 42.026 35.410 1.00 31.77 147 MET A C 1
ATOM 1218 O O . MET A 1 147 ? -46.459 42.079 34.187 1.00 31.77 147 MET A O 1
ATOM 1222 N N . GLY A 1 148 ? -46.772 43.105 36.144 1.00 36.12 148 GLY A N 1
ATOM 1223 C CA . GLY A 1 148 ? -47.257 44.375 35.584 1.00 36.12 148 GLY A CA 1
ATOM 1224 C C . GLY A 1 148 ? -46.178 45.400 35.202 1.00 36.12 148 GLY A C 1
ATOM 1225 O O . GLY A 1 148 ? -44.977 45.174 35.344 1.00 36.12 148 GLY A O 1
ATOM 1226 N N . ASN A 1 149 ? -46.642 46.577 34.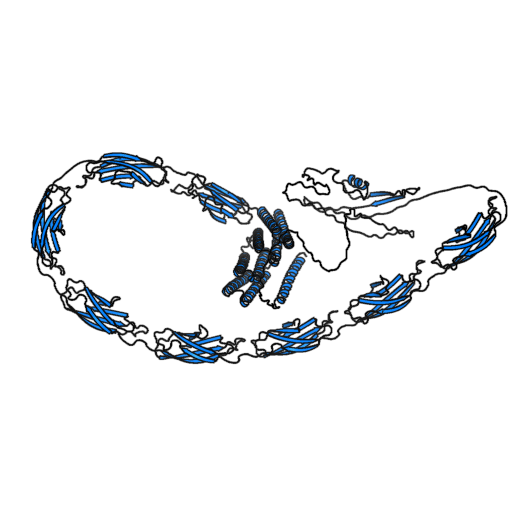758 1.00 34.81 149 ASN A N 1
ATOM 1227 C CA . ASN A 1 149 ? -45.837 47.660 34.163 1.00 34.81 149 ASN A CA 1
ATOM 1228 C C . ASN A 1 149 ? -44.628 48.150 34.990 1.00 34.81 149 ASN A C 1
ATOM 1230 O O . ASN A 1 149 ? -43.712 48.746 34.421 1.00 34.81 149 ASN A O 1
ATOM 1234 N N . ASP A 1 150 ? -44.591 47.912 36.301 1.00 42.62 150 ASP A N 1
ATOM 1235 C CA . ASP A 1 150 ? -43.522 48.398 37.182 1.00 42.62 150 ASP A CA 1
ATOM 1236 C C . ASP A 1 150 ? -42.145 47.780 36.863 1.00 42.62 150 ASP A C 1
ATOM 1238 O O . ASP A 1 150 ? -41.115 48.428 37.065 1.00 42.62 150 ASP A O 1
ATOM 1242 N N . PHE A 1 151 ? -42.092 46.576 36.276 1.00 39.25 151 PHE A N 1
ATOM 1243 C CA . PHE A 1 151 ? -40.820 45.959 35.868 1.00 39.25 151 PHE A CA 1
ATOM 1244 C C . PHE A 1 151 ? -40.171 46.670 34.663 1.00 39.25 151 PHE A C 1
ATOM 1246 O O . PHE A 1 151 ? -38.947 46.804 34.593 1.00 39.25 151 PHE A O 1
ATOM 1253 N N . ILE A 1 152 ? -40.979 47.222 33.749 1.00 43.84 152 ILE A N 1
ATOM 1254 C CA . ILE A 1 152 ? -40.491 48.008 32.601 1.00 43.84 152 ILE A CA 1
ATOM 1255 C C . ILE A 1 152 ? -39.875 49.336 33.073 1.00 43.84 152 ILE A C 1
ATOM 1257 O O . ILE A 1 152 ? -38.903 49.815 32.485 1.00 43.84 152 ILE A O 1
ATOM 1261 N N . GLN A 1 153 ? -40.383 49.910 34.168 1.00 44.97 153 GLN A N 1
ATOM 1262 C CA . GLN A 1 153 ? -39.808 51.114 34.770 1.00 44.97 153 GLN A CA 1
ATOM 1263 C C . GLN A 1 153 ? -38.415 50.839 35.374 1.00 44.97 153 GLN A C 1
ATOM 1265 O O . GLN A 1 153 ? -37.503 51.650 35.219 1.00 44.97 153 GLN A O 1
ATOM 1270 N N . ILE A 1 154 ? -38.206 49.657 35.972 1.00 41.53 154 ILE A N 1
ATOM 1271 C CA . ILE A 1 154 ? -36.902 49.236 36.518 1.00 41.53 154 ILE A CA 1
ATOM 1272 C C . ILE A 1 154 ? -35.833 49.127 35.417 1.00 41.53 154 ILE A C 1
ATOM 1274 O O . ILE A 1 154 ? -34.706 49.582 35.625 1.00 41.53 154 ILE A O 1
ATOM 1278 N N . LEU A 1 155 ? -36.185 48.589 34.243 1.00 39.41 155 LEU A N 1
ATOM 1279 C CA . LEU A 1 155 ? -35.270 48.472 33.098 1.00 39.41 155 LEU A CA 1
ATOM 1280 C C . LEU A 1 155 ? -34.957 49.815 32.415 1.00 39.41 155 LEU A C 1
ATOM 1282 O O . LEU A 1 155 ? -33.899 49.951 31.803 1.00 39.41 155 LEU A O 1
ATOM 1286 N N . ARG A 1 156 ? -35.839 50.819 32.518 1.00 44.97 156 ARG A N 1
ATOM 1287 C CA . ARG A 1 156 ? -35.635 52.143 31.900 1.00 44.97 156 ARG A CA 1
ATOM 1288 C C . ARG A 1 156 ? -34.759 53.092 32.726 1.00 44.97 156 ARG A C 1
ATOM 1290 O O . ARG A 1 156 ? -34.080 53.933 32.140 1.00 44.97 156 ARG A O 1
ATOM 1297 N N . ASP A 1 157 ? -34.736 52.957 34.054 1.00 43.31 157 ASP A N 1
ATOM 1298 C CA . ASP A 1 157 ? -34.217 54.018 34.934 1.00 43.31 157 ASP A CA 1
ATOM 1299 C C . ASP A 1 157 ? -32.746 53.877 35.391 1.00 43.31 157 ASP A C 1
ATOM 1301 O O . ASP A 1 157 ? -32.232 54.804 36.018 1.00 43.31 157 ASP A O 1
ATOM 1305 N N . ASN A 1 158 ? -32.030 52.771 35.118 1.00 37.97 158 ASN A N 1
ATOM 1306 C CA . ASN A 1 158 ? -30.615 52.612 35.530 1.00 37.97 158 ASN A CA 1
ATOM 1307 C C . ASN A 1 158 ? -29.726 51.955 34.457 1.00 37.97 158 ASN A C 1
ATOM 1309 O O . ASN A 1 158 ? -29.647 50.733 34.351 1.00 37.97 158 ASN A O 1
ATOM 1313 N N . ASN A 1 159 ? -28.988 52.789 33.714 1.00 39.72 159 ASN A N 1
ATOM 1314 C CA . ASN A 1 159 ? -28.094 52.381 32.618 1.00 39.72 159 ASN A CA 1
ATOM 1315 C C . ASN A 1 159 ? -26.616 52.177 33.048 1.00 39.72 159 ASN A C 1
ATOM 1317 O O . ASN A 1 159 ? -25.713 52.191 32.217 1.00 39.72 159 ASN A O 1
ATOM 1321 N N . VAL A 1 160 ? -26.355 52.043 34.355 1.00 43.62 160 VAL A N 1
ATOM 1322 C CA . VAL A 1 160 ? -25.060 51.654 34.949 1.00 43.62 160 VAL A CA 1
ATOM 1323 C C . VAL A 1 160 ? -25.357 50.854 36.219 1.00 43.62 160 VAL A C 1
ATOM 1325 O O . VAL A 1 160 ? -26.109 51.331 37.066 1.00 43.62 160 VAL A O 1
ATOM 1328 N N . TRP A 1 161 ? -24.784 49.656 36.356 1.00 41.09 161 TRP A N 1
ATOM 1329 C CA . TRP A 1 161 ? -24.986 48.778 37.517 1.00 41.09 161 TRP A CA 1
ATOM 1330 C C . TRP A 1 161 ? -23.673 48.619 38.296 1.00 41.09 161 TRP A C 1
ATOM 1332 O O . TRP A 1 161 ? -22.850 47.760 37.983 1.00 41.09 161 TRP A O 1
ATOM 1342 N N . GLU A 1 162 ? -23.484 49.454 39.319 1.00 43.03 162 GLU A N 1
ATOM 1343 C CA . GLU A 1 162 ? -22.508 49.227 40.396 1.00 43.03 162 GLU A CA 1
ATOM 1344 C C . GLU A 1 162 ? -23.221 48.616 41.620 1.00 43.03 162 GLU A C 1
ATOM 1346 O O . GLU A 1 162 ? -24.438 48.733 41.760 1.00 43.03 162 GLU A O 1
ATOM 1351 N N . ASN A 1 163 ? -22.484 47.930 42.503 1.00 37.12 163 ASN A N 1
ATOM 1352 C CA . ASN A 1 163 ? -23.074 47.166 43.615 1.00 37.12 163 ASN A CA 1
ATOM 1353 C C . ASN A 1 163 ? -23.844 48.078 44.599 1.00 37.12 163 ASN A C 1
ATOM 1355 O O . ASN A 1 163 ? -23.289 49.074 45.066 1.00 37.12 163 ASN A O 1
ATOM 1359 N N . GLY A 1 164 ? -25.069 47.706 44.993 1.00 45.16 164 GLY A N 1
ATOM 1360 C CA . GLY A 1 164 ? -25.883 48.504 45.920 1.00 45.16 164 GLY A CA 1
ATOM 1361 C C . GLY A 1 164 ? -27.066 47.765 46.559 1.00 45.16 164 GLY A C 1
ATOM 1362 O O . GLY A 1 164 ? -27.414 46.655 46.163 1.00 45.16 164 GLY A O 1
ATOM 1363 N N . GLU A 1 165 ? -27.675 48.407 47.560 1.00 44.41 165 GLU A N 1
ATOM 1364 C CA . GLU A 1 165 ? -28.907 47.969 48.236 1.00 44.41 165 GLU A CA 1
ATOM 1365 C C . GLU A 1 165 ? -30.155 48.620 47.617 1.00 44.41 165 GLU A C 1
ATOM 1367 O O . GLU A 1 165 ? -30.089 49.747 47.115 1.00 44.41 165 GLU A O 1
ATOM 1372 N N . LYS A 1 166 ? -31.321 47.973 47.745 1.00 44.75 166 LYS A N 1
ATOM 1373 C CA . LYS A 1 166 ? -32.625 48.621 47.519 1.00 44.75 166 LYS A CA 1
ATOM 1374 C C . LYS A 1 166 ? -33.711 48.088 48.453 1.00 44.75 166 LYS A C 1
ATOM 1376 O O . LYS A 1 166 ? -33.683 46.918 48.827 1.00 44.75 166 LYS A O 1
ATOM 1381 N N . GLU A 1 167 ? -34.667 48.954 48.780 1.00 41.22 167 GLU A N 1
ATOM 1382 C CA . GLU A 1 167 ? -35.884 48.641 49.538 1.00 41.22 167 GLU A CA 1
ATOM 1383 C C . GLU A 1 167 ? -37.131 48.802 48.659 1.00 41.22 167 GLU A C 1
ATOM 1385 O O . GLU A 1 167 ? -37.166 49.653 47.765 1.00 41.22 167 GLU A O 1
ATOM 1390 N N . TYR A 1 168 ? -38.157 48.002 48.944 1.00 47.31 168 TYR A N 1
ATOM 1391 C CA . TYR A 1 168 ? -39.441 47.959 48.245 1.00 47.31 168 TYR A CA 1
ATOM 1392 C C . TYR A 1 168 ? -40.586 47.933 49.260 1.00 47.31 168 TYR A C 1
ATOM 1394 O O . TYR A 1 168 ? -40.460 47.290 50.297 1.00 47.31 168 TYR A O 1
ATOM 1402 N N . LEU A 1 169 ? -41.706 48.590 48.952 1.00 37.91 169 LEU A N 1
ATOM 1403 C CA . LEU A 1 169 ? -42.924 48.587 49.769 1.00 37.91 169 LEU A CA 1
ATOM 1404 C C . LEU A 1 169 ? -44.082 48.024 48.937 1.00 37.91 169 LEU A C 1
ATOM 1406 O O . LEU A 1 169 ? -44.422 48.590 47.899 1.00 37.91 169 LEU A O 1
ATOM 1410 N N . ALA A 1 170 ? -44.682 46.928 49.393 1.00 40.31 170 ALA A N 1
ATOM 1411 C CA . ALA A 1 170 ? -45.830 46.284 48.768 1.00 40.31 170 ALA A CA 1
ATOM 1412 C C . ALA A 1 170 ? -47.118 46.561 49.560 1.00 40.31 170 ALA A C 1
ATOM 1414 O O . ALA A 1 170 ? -47.114 46.599 50.793 1.00 40.31 170 ALA A O 1
ATOM 1415 N N . VAL A 1 171 ? -48.226 46.730 48.833 1.00 41.25 171 VAL A N 1
ATOM 1416 C CA . VAL A 1 171 ? -49.574 46.970 49.373 1.00 41.25 171 VAL A CA 1
ATOM 1417 C C . VAL A 1 171 ? -50.548 46.053 48.640 1.00 41.25 171 VAL A C 1
ATOM 1419 O O . VAL A 1 171 ? -50.525 45.997 47.410 1.00 41.25 171 VAL A O 1
ATOM 1422 N N . LYS A 1 172 ? -51.410 45.336 49.370 1.00 38.91 172 LYS A N 1
ATOM 1423 C CA . LYS A 1 172 ? -52.405 44.422 48.784 1.00 38.91 172 LYS A CA 1
ATOM 1424 C C . LYS A 1 172 ? -53.810 44.785 49.263 1.00 38.91 172 LYS A C 1
ATOM 1426 O O . LYS A 1 172 ? -54.147 44.585 50.426 1.00 38.91 172 LYS A O 1
ATOM 1431 N N . ASN A 1 173 ? -54.624 45.316 48.351 1.00 42.09 173 ASN A N 1
ATOM 1432 C CA . ASN A 1 173 ? -56.037 45.613 48.593 1.00 42.09 173 ASN A CA 1
ATOM 1433 C C . ASN A 1 173 ? -56.910 44.379 48.323 1.00 42.09 173 ASN A C 1
ATOM 1435 O O . ASN A 1 173 ? -56.741 43.710 47.304 1.00 42.09 173 ASN A O 1
ATOM 1439 N N . PHE A 1 174 ? -57.878 44.120 49.204 1.00 42.19 174 PHE A N 1
ATOM 1440 C CA . PHE A 1 174 ? -58.853 43.034 49.073 1.00 42.19 174 PHE A CA 1
ATOM 1441 C C . PHE A 1 174 ? -60.247 43.622 48.774 1.00 42.19 174 PHE A C 1
ATOM 1443 O O . PHE A 1 174 ? -60.794 44.300 49.643 1.00 42.19 174 PHE A O 1
ATOM 1450 N N . PRO A 1 175 ? -60.849 43.388 47.587 1.00 36.62 175 PRO A N 1
ATOM 1451 C CA . PRO A 1 175 ? -62.031 44.140 47.133 1.00 36.62 175 PRO A CA 1
ATOM 1452 C C . PRO A 1 175 ? -63.332 44.009 47.947 1.00 36.62 175 PRO A C 1
ATOM 1454 O O . PRO A 1 175 ? -64.273 44.749 47.670 1.00 36.62 175 PRO A O 1
ATOM 1457 N N . GLU A 1 176 ? -63.418 43.087 48.914 1.00 36.53 176 GLU A N 1
ATOM 1458 C CA . GLU A 1 176 ? -64.669 42.745 49.619 1.00 36.53 176 GLU A CA 1
ATOM 1459 C C . GLU A 1 176 ? -64.606 42.895 51.156 1.00 36.53 176 GLU A C 1
ATOM 1461 O O . GLU A 1 176 ? -65.481 42.402 51.868 1.00 36.53 176 GLU A O 1
ATOM 1466 N N . ARG A 1 177 ? -63.613 43.619 51.699 1.00 32.44 177 ARG A N 1
ATOM 1467 C CA . ARG A 1 177 ? -63.598 44.045 53.116 1.00 32.44 177 ARG A CA 1
ATOM 1468 C C . ARG A 1 177 ? -63.555 45.568 53.255 1.00 32.44 177 ARG A C 1
ATOM 1470 O O . ARG A 1 177 ? -62.866 46.257 52.513 1.00 32.44 177 ARG A O 1
ATOM 1477 N N . LEU A 1 178 ? -64.292 46.078 54.243 1.00 38.81 178 LEU A N 1
ATOM 1478 C CA . LEU A 1 178 ? -64.327 47.489 54.643 1.00 38.81 178 LEU A CA 1
ATOM 1479 C C . LEU A 1 178 ? -63.527 47.697 55.938 1.00 38.81 178 LEU A C 1
ATOM 1481 O O . LEU A 1 178 ? -64.123 47.966 56.972 1.00 38.81 178 LEU A O 1
ATOM 1485 N N . ASP A 1 179 ? -62.204 47.530 55.874 1.00 38.19 179 ASP A N 1
ATOM 1486 C CA . ASP A 1 179 ? -61.221 48.106 56.814 1.00 38.19 179 ASP A CA 1
ATOM 1487 C C . ASP A 1 179 ? -59.779 47.919 56.255 1.00 38.19 179 ASP A C 1
ATOM 1489 O O . ASP A 1 179 ? -59.628 47.233 55.239 1.00 38.19 179 ASP A O 1
ATOM 1493 N N . PRO A 1 180 ? -58.745 48.618 56.779 1.00 40.62 180 PRO A N 1
ATOM 1494 C CA . PRO A 1 180 ? -57.678 49.177 55.932 1.00 40.62 180 PRO A CA 1
ATOM 1495 C C . PRO A 1 180 ? -56.492 48.268 55.545 1.00 40.62 180 PRO A C 1
ATOM 1497 O O . PRO A 1 180 ? -56.263 47.191 56.088 1.00 40.62 180 PRO A O 1
ATOM 1500 N N . GLU A 1 181 ? -55.723 48.786 54.581 1.00 37.16 181 GLU A N 1
ATOM 1501 C CA . GLU A 1 181 ? -54.563 48.193 53.901 1.00 37.16 181 GLU A CA 1
ATOM 1502 C C . GLU A 1 181 ? -53.442 47.693 54.835 1.00 37.16 181 GLU A C 1
ATOM 1504 O O . GLU A 1 181 ? -53.017 48.390 55.759 1.00 37.16 181 GLU A O 1
ATOM 1509 N N . ILE A 1 182 ? -52.884 46.518 54.513 1.00 37.19 182 ILE A N 1
ATOM 1510 C CA . ILE A 1 182 ? -51.638 46.000 55.101 1.00 37.19 182 ILE A CA 1
ATOM 1511 C C . ILE A 1 182 ? -50.454 46.400 54.207 1.00 37.19 182 ILE A C 1
ATOM 1513 O O . ILE A 1 182 ? -50.506 46.248 52.983 1.00 37.19 182 ILE A O 1
ATOM 1517 N N . PHE A 1 183 ? -49.377 46.877 54.836 1.00 40.81 183 PHE A N 1
ATOM 1518 C CA . PHE A 1 183 ? -48.139 47.333 54.198 1.00 40.81 183 PHE A CA 1
ATOM 1519 C C . PHE A 1 183 ? -46.969 46.414 54.579 1.00 40.81 183 PHE A C 1
ATOM 1521 O O . PHE A 1 183 ? -46.808 46.088 55.754 1.00 40.81 183 PHE A O 1
ATOM 1528 N N . VAL A 1 184 ? -46.139 46.024 53.606 1.00 38.69 184 VAL A N 1
ATOM 1529 C CA . VAL A 1 184 ? -44.998 45.103 53.797 1.00 38.69 184 VAL A CA 1
ATOM 1530 C C . VAL A 1 184 ? -43.754 45.669 53.099 1.00 38.69 184 VAL A C 1
ATOM 1532 O O . VAL A 1 184 ? -43.840 46.043 51.931 1.00 38.69 184 VAL A O 1
ATOM 1535 N N . GLN A 1 185 ? -42.605 45.751 53.785 1.00 40.94 185 GLN A N 1
ATOM 1536 C CA . GLN A 1 185 ? -41.382 46.414 53.288 1.00 40.94 185 GLN A CA 1
ATOM 1537 C C . GLN A 1 185 ? -40.180 45.453 53.261 1.00 40.94 185 GLN A C 1
ATOM 1539 O O . GLN A 1 185 ? -39.864 44.858 54.279 1.00 40.94 185 GLN A O 1
ATOM 1544 N N . ILE A 1 186 ? -39.517 45.293 52.109 1.00 40.47 186 ILE A N 1
ATOM 1545 C CA . ILE A 1 186 ? -38.510 44.242 51.836 1.00 40.47 186 ILE A CA 1
ATOM 1546 C C . ILE A 1 186 ? -37.208 44.863 51.294 1.00 40.47 186 ILE A C 1
ATOM 1548 O O . ILE A 1 186 ? -37.267 45.826 50.529 1.00 40.47 186 ILE A O 1
ATOM 1552 N N . LYS A 1 187 ? -36.034 44.303 51.637 1.00 41.22 187 LYS A N 1
ATOM 1553 C CA . LYS A 1 187 ? -34.691 44.797 51.250 1.00 41.22 187 LYS A CA 1
ATOM 1554 C C . LYS A 1 187 ? -33.829 43.721 50.560 1.00 41.22 187 LYS A C 1
ATOM 1556 O O . LYS A 1 187 ? -33.930 42.559 50.939 1.00 41.22 187 LYS A O 1
ATOM 1561 N N . VAL A 1 188 ? -33.006 44.094 49.561 1.00 37.78 188 VAL A N 1
ATOM 1562 C CA . VAL A 1 188 ? -32.232 43.160 48.689 1.00 37.78 188 VAL A CA 1
ATOM 1563 C C . VAL A 1 188 ? -30.826 43.697 48.300 1.00 37.78 188 VAL A C 1
ATOM 1565 O O . VAL A 1 188 ? -30.626 44.914 48.233 1.00 37.78 188 VAL A O 1
ATOM 1568 N N . LEU A 1 189 ? -29.874 42.789 48.002 1.00 42.91 189 LEU A N 1
ATOM 1569 C CA . LEU A 1 189 ? -28.444 42.999 47.650 1.00 42.91 189 LEU A CA 1
ATOM 1570 C C . LEU A 1 189 ? -27.970 42.125 46.450 1.00 42.91 189 LEU A C 1
ATOM 1572 O O . LEU A 1 189 ? -28.528 41.050 46.241 1.00 42.91 189 LEU A O 1
ATOM 1576 N N . TYR A 1 190 ? -26.924 42.539 45.699 1.00 44.78 190 TYR A N 1
ATOM 1577 C CA . TYR A 1 190 ? -26.270 41.754 44.611 1.00 44.78 190 TYR A CA 1
ATOM 1578 C C . TYR A 1 190 ? -24.818 42.211 44.257 1.00 44.78 190 TYR A C 1
ATOM 1580 O O . TYR A 1 190 ? -24.367 43.259 44.725 1.00 44.78 190 TYR A O 1
ATOM 1588 N N . LYS A 1 191 ? -24.077 41.442 43.420 1.00 37.25 191 LYS A N 1
ATOM 1589 C CA . LYS A 1 191 ? -22.692 41.738 42.935 1.00 37.25 191 LYS A CA 1
ATOM 1590 C C . LYS A 1 191 ? -22.383 41.190 41.511 1.00 37.25 191 LYS A C 1
ATOM 1592 O O . LYS A 1 191 ? -22.959 40.179 41.115 1.00 37.25 191 LYS A O 1
ATOM 1597 N N . ILE A 1 192 ? -21.433 41.810 40.781 1.00 37.59 192 ILE A N 1
ATOM 1598 C CA . ILE A 1 192 ? -20.931 41.435 39.426 1.00 37.59 192 ILE A CA 1
ATOM 1599 C C . ILE A 1 192 ? -19.393 41.191 39.405 1.00 37.59 192 ILE A C 1
ATOM 1601 O O . ILE A 1 192 ? -18.667 41.871 40.131 1.00 37.59 192 ILE A O 1
ATOM 1605 N N . GLU A 1 193 ? -18.887 40.275 38.553 1.00 36.94 193 GLU A N 1
ATOM 1606 C CA . GLU A 1 193 ? -17.460 40.102 38.157 1.00 36.94 193 GLU A CA 1
ATOM 1607 C C . GLU A 1 193 ? -17.338 39.682 36.663 1.00 36.94 193 GLU A C 1
ATOM 1609 O O . GLU A 1 193 ? -18.282 39.112 36.119 1.00 36.94 193 GLU A O 1
ATOM 1614 N N . VAL A 1 194 ? -16.211 39.974 35.981 1.00 35.16 194 VAL A N 1
ATOM 1615 C CA . VAL A 1 194 ? -16.021 39.809 34.509 1.00 35.16 194 VAL A CA 1
ATOM 1616 C C . VAL A 1 194 ? -14.589 39.356 34.159 1.00 35.16 194 VAL A C 1
ATOM 1618 O O . VAL A 1 194 ? -13.643 39.807 34.803 1.00 35.16 194 VAL A O 1
ATOM 1621 N N . LEU A 1 195 ? -14.416 38.529 33.112 1.00 32.53 195 LEU A N 1
ATOM 1622 C CA . LEU A 1 195 ? -13.117 38.139 32.526 1.00 32.53 195 LEU A CA 1
ATOM 1623 C C . LEU A 1 195 ? -13.185 38.035 30.983 1.00 32.53 195 LEU A C 1
ATOM 1625 O O . LEU A 1 195 ? -13.897 37.178 30.482 1.00 32.53 195 LEU A O 1
ATOM 1629 N N . GLU A 1 196 ? -12.411 38.901 30.309 1.00 31.06 196 GLU A N 1
ATOM 1630 C CA . GLU A 1 196 ? -11.927 38.928 28.900 1.00 31.06 196 GLU A CA 1
ATOM 1631 C C . GLU A 1 196 ? -12.874 38.586 27.715 1.00 31.06 196 GLU A C 1
ATOM 1633 O O . GLU A 1 196 ? -13.645 37.632 27.730 1.00 31.06 196 GLU A O 1
ATOM 1638 N N . SER A 1 197 ? -12.784 39.370 26.628 1.00 30.97 197 SER A N 1
ATOM 1639 C CA . SER A 1 197 ? -13.646 39.259 25.438 1.00 30.97 197 SER A CA 1
ATOM 1640 C C . SER A 1 197 ? -12.888 39.420 24.113 1.00 30.97 197 SER A C 1
ATOM 1642 O O . SER A 1 197 ? -12.082 40.335 23.945 1.00 30.97 197 SER A O 1
ATOM 1644 N N . ASN A 1 198 ? -13.209 38.570 23.130 1.00 30.94 198 ASN A N 1
ATOM 1645 C CA . ASN A 1 198 ? -12.596 38.587 21.797 1.00 30.94 198 ASN A CA 1
ATOM 1646 C C . ASN A 1 198 ? -13.573 39.111 20.728 1.00 30.94 198 ASN A C 1
ATOM 1648 O O . ASN A 1 198 ? -14.132 38.350 19.940 1.00 30.94 198 ASN A O 1
ATOM 1652 N N . GLY A 1 199 ? -13.751 40.433 20.692 1.00 42.81 199 GLY A N 1
ATOM 1653 C CA . GLY A 1 199 ? -14.213 41.194 19.519 1.00 42.81 199 GLY A CA 1
ATOM 1654 C C . GLY A 1 199 ? -15.697 41.119 19.132 1.00 42.81 199 GLY A C 1
ATOM 1655 O O . GLY A 1 199 ? -16.288 42.169 18.903 1.00 42.81 199 GLY A O 1
ATOM 1656 N N . TRP A 1 200 ? -16.289 39.924 19.034 1.00 30.20 200 TRP A N 1
ATOM 1657 C CA . TRP A 1 200 ? -17.609 39.716 18.403 1.00 30.20 200 TRP A CA 1
ATOM 1658 C C . TRP A 1 200 ? -18.678 39.085 19.312 1.00 30.20 200 TRP A C 1
ATOM 1660 O O . TRP A 1 200 ? -19.852 39.124 18.965 1.00 30.20 200 TRP A O 1
ATOM 1670 N N . HIS A 1 201 ? -18.311 38.557 20.485 1.00 27.59 201 HIS A N 1
ATOM 1671 C CA . HIS A 1 201 ? -19.260 38.041 21.483 1.00 27.59 201 HIS A CA 1
ATOM 1672 C C . HIS A 1 201 ? -18.817 38.405 22.910 1.00 27.59 201 HIS A C 1
ATOM 1674 O O . HIS A 1 201 ? -17.625 38.361 23.223 1.00 27.59 201 HIS A O 1
ATOM 1680 N N . SER A 1 202 ? -19.785 38.719 23.778 1.00 28.09 202 SER A N 1
ATOM 1681 C CA . SER A 1 202 ? -19.581 39.047 25.199 1.00 28.09 202 SER A CA 1
ATOM 1682 C C . SER A 1 202 ? -20.556 38.252 26.066 1.00 28.09 202 SER A C 1
ATOM 1684 O O . SER A 1 202 ? -21.762 38.302 25.837 1.00 28.09 202 SER A O 1
ATOM 1686 N N . TYR A 1 203 ? -20.042 37.556 27.081 1.00 30.08 203 TYR A N 1
ATOM 1687 C CA . TYR A 1 203 ? -20.830 36.725 27.997 1.00 30.08 203 TYR A CA 1
ATOM 1688 C C . TYR A 1 203 ? -20.840 37.338 29.404 1.00 30.08 203 TYR A C 1
ATOM 1690 O O . TYR A 1 203 ? -19.796 37.755 29.906 1.00 30.08 203 TYR A O 1
ATOM 1698 N N . TYR A 1 204 ? -22.004 37.357 30.059 1.00 32.25 204 TYR A N 1
ATOM 1699 C CA . TYR A 1 204 ? -22.194 37.922 31.400 1.00 32.25 204 TYR A CA 1
ATOM 1700 C C . TYR A 1 204 ? -22.769 36.875 32.364 1.00 32.25 204 TYR A C 1
ATOM 1702 O O . TYR A 1 204 ? -23.601 36.059 31.976 1.00 32.25 204 TYR A O 1
ATOM 1710 N N . TYR A 1 205 ? -22.350 36.921 33.632 1.00 32.69 205 TYR A N 1
ATOM 1711 C CA . TYR A 1 205 ? -22.833 36.043 34.703 1.00 32.69 205 TYR A CA 1
ATOM 1712 C C . TYR A 1 205 ? -23.098 36.844 35.989 1.00 32.69 205 TYR A C 1
ATOM 1714 O O . TYR A 1 205 ? -22.338 37.746 36.336 1.00 32.69 205 TYR A O 1
ATOM 1722 N N . TYR A 1 206 ? -24.148 36.468 36.725 1.00 32.88 206 TYR A N 1
ATOM 1723 C CA . TYR A 1 206 ? -24.587 37.095 37.983 1.00 32.88 206 TYR A CA 1
ATOM 1724 C C . TYR A 1 206 ? -24.763 36.031 39.082 1.00 32.88 206 TYR A C 1
ATOM 1726 O O . TYR A 1 206 ? -24.929 34.848 38.770 1.00 32.88 206 TYR A O 1
ATOM 1734 N N . LYS A 1 207 ? -24.706 36.409 40.374 1.00 34.84 207 LYS A N 1
ATOM 1735 C CA . LYS A 1 207 ? -24.714 35.426 41.478 1.00 34.84 207 LYS A CA 1
ATOM 1736 C C . LYS A 1 207 ? -25.312 35.936 42.810 1.00 34.84 207 LYS A C 1
ATOM 1738 O O . LYS A 1 207 ? -24.687 36.746 43.489 1.00 34.84 207 LYS A O 1
ATOM 1743 N N . THR A 1 208 ? -26.416 35.298 43.234 1.00 34.97 208 THR A N 1
ATOM 1744 C CA . THR A 1 208 ? -27.062 35.307 44.583 1.00 34.97 208 THR A CA 1
ATOM 1745 C C . THR A 1 208 ? -27.736 36.600 45.102 1.00 34.97 208 THR A C 1
ATOM 1747 O O . THR A 1 208 ? -27.345 37.701 44.732 1.00 34.97 208 THR A O 1
ATOM 1750 N N . PHE A 1 209 ? -28.746 36.414 45.977 1.00 42.19 209 PHE A N 1
ATOM 1751 C CA . PHE A 1 209 ? -29.624 37.409 46.640 1.00 42.19 209 PHE A CA 1
ATOM 1752 C C . PHE A 1 209 ? -29.906 36.994 48.117 1.00 42.19 209 PHE A C 1
ATOM 1754 O O . PHE A 1 209 ? -29.713 35.819 48.431 1.00 42.19 209 PHE A O 1
ATOM 1761 N N . GLU A 1 210 ? -30.370 37.906 48.998 1.00 38.22 210 GLU A N 1
ATOM 1762 C CA . GLU A 1 210 ? -30.649 37.687 50.454 1.00 38.22 210 GLU A CA 1
ATOM 1763 C C . GLU A 1 210 ? -31.610 38.789 51.038 1.00 38.22 210 GLU A C 1
ATOM 1765 O O . GLU A 1 210 ? -31.713 39.841 50.399 1.00 38.22 210 GLU A O 1
ATOM 1770 N N . VAL A 1 211 ? -32.341 38.578 52.170 1.00 35.12 211 VAL A N 1
ATOM 1771 C CA . VAL A 1 211 ? -33.528 39.392 52.650 1.00 35.12 211 VAL A CA 1
ATOM 1772 C C . VAL A 1 211 ? -33.754 39.419 54.208 1.00 35.12 211 VAL A C 1
ATOM 1774 O O . VAL A 1 211 ? -33.368 38.452 54.856 1.00 35.12 211 VAL A O 1
ATOM 1777 N N . SER A 1 212 ? -34.412 40.453 54.822 1.00 37.34 212 SER A N 1
ATOM 1778 C CA . SER A 1 212 ? -34.728 40.555 56.301 1.00 37.34 212 SER A CA 1
ATOM 1779 C C . SER A 1 212 ? -35.780 41.630 56.836 1.00 37.34 212 SER A C 1
ATOM 1781 O O . SER A 1 212 ? -35.624 42.794 56.472 1.00 37.34 212 SER A O 1
ATOM 1783 N N . GLU A 1 213 ? -36.694 41.277 57.798 1.00 35.22 213 GLU A N 1
ATOM 1784 C CA . GLU A 1 213 ? -37.466 42.057 58.882 1.00 35.22 213 GLU A CA 1
ATOM 1785 C C . GLU A 1 213 ? -38.780 42.946 58.660 1.00 35.22 213 GLU A C 1
ATOM 1787 O O . GLU A 1 213 ? -38.877 43.630 57.649 1.00 35.22 213 GLU A O 1
ATOM 1792 N N . PHE A 1 214 ? -39.779 43.001 59.624 1.00 33.78 214 PHE A N 1
ATOM 1793 C CA . PHE A 1 214 ? -41.159 43.677 59.557 1.00 33.78 214 PHE A CA 1
ATOM 1794 C C . PHE A 1 214 ? -41.955 44.021 60.919 1.00 33.78 214 PHE A C 1
ATOM 1796 O O . PHE A 1 214 ? -41.738 43.284 61.874 1.00 33.78 214 PHE A O 1
ATOM 1803 N N . TRP A 1 215 ? -42.918 45.024 61.041 1.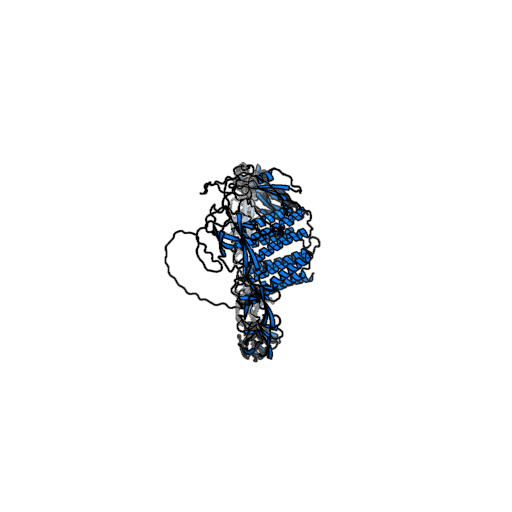00 37.56 215 TRP A N 1
ATOM 1804 C CA . TRP A 1 215 ? -43.792 45.390 62.273 1.00 37.56 215 TRP A CA 1
ATOM 1805 C C . TRP A 1 215 ? -45.078 46.368 62.116 1.00 37.56 215 TRP A C 1
ATOM 1807 O O . TRP A 1 215 ? -44.967 47.258 61.277 1.00 37.56 215 TRP A O 1
ATOM 1817 N N . THR A 1 216 ? -46.213 46.367 62.934 1.00 32.25 216 THR A N 1
ATOM 1818 C CA . THR A 1 216 ? -47.381 47.408 63.028 1.00 32.25 216 THR A CA 1
ATOM 1819 C C . THR A 1 216 ? -48.327 47.478 64.347 1.00 32.25 216 THR A C 1
ATOM 1821 O O . THR A 1 216 ? -48.086 46.674 65.238 1.00 32.25 216 THR A O 1
ATOM 1824 N N . THR A 1 217 ? -49.350 48.415 64.540 1.00 32.62 217 THR A N 1
ATOM 1825 C CA . THR A 1 217 ? -50.396 48.640 65.691 1.00 32.62 217 THR A CA 1
ATOM 1826 C C . THR A 1 217 ? -51.568 49.700 65.375 1.00 32.62 217 THR A C 1
ATOM 1828 O O . THR A 1 217 ? -51.394 50.308 64.324 1.00 32.62 217 THR A O 1
ATOM 1831 N N . ASN A 1 218 ? -52.674 50.180 66.090 1.00 33.00 218 ASN A N 1
ATOM 1832 C CA . ASN A 1 218 ? -53.788 49.916 67.141 1.00 33.00 218 ASN A CA 1
ATOM 1833 C C . ASN A 1 218 ? -54.830 51.178 67.202 1.00 33.00 218 ASN A C 1
ATOM 1835 O O . ASN A 1 218 ? -54.541 52.059 66.396 1.00 33.00 218 ASN A O 1
ATOM 1839 N N . PHE A 1 219 ? -55.958 51.573 67.933 1.00 30.06 219 PHE A N 1
ATOM 1840 C CA . PHE A 1 219 ? -56.935 51.342 69.118 1.00 30.06 219 PHE A CA 1
ATOM 1841 C C . PHE A 1 219 ? -58.188 52.387 69.046 1.00 30.06 219 PHE A C 1
ATOM 1843 O O . PHE A 1 219 ? -58.082 53.206 68.138 1.00 30.06 219 PHE A O 1
ATOM 1850 N N . ASP A 1 220 ? -59.315 52.692 69.817 1.00 33.88 220 ASP A N 1
ATOM 1851 C CA . ASP A 1 220 ? -60.321 52.282 70.922 1.00 33.88 220 ASP A CA 1
ATOM 1852 C C . ASP A 1 220 ? -61.487 53.408 71.129 1.00 33.88 220 ASP A C 1
ATOM 1854 O O . ASP A 1 220 ? -61.258 54.467 70.548 1.00 33.88 220 ASP A O 1
ATOM 1858 N N . LYS A 1 221 ? -62.664 53.540 71.882 1.00 32.38 221 LYS A N 1
ATOM 1859 C CA . LYS A 1 221 ? -63.801 52.842 72.672 1.00 32.38 221 LYS A CA 1
ATOM 1860 C C . LYS A 1 221 ? -64.948 53.835 73.269 1.00 32.38 221 LYS A C 1
ATOM 1862 O O . LYS A 1 221 ? -64.553 54.964 73.546 1.00 32.38 221 LYS A O 1
ATOM 1867 N N . LYS A 1 222 ? -66.256 53.460 73.612 1.00 28.86 222 LYS A N 1
ATOM 1868 C CA . LYS A 1 222 ? -67.264 53.962 74.717 1.00 28.86 222 LYS A CA 1
ATOM 1869 C C . LYS A 1 222 ? -68.845 54.225 74.538 1.00 28.86 222 LYS A C 1
ATOM 1871 O O . LYS A 1 222 ? -69.318 54.320 73.415 1.00 28.86 222 LYS A O 1
ATOM 1876 N N . THR A 1 223 ? -69.649 54.326 75.662 1.00 36.31 223 THR A N 1
ATOM 1877 C CA . THR A 1 223 ? -71.161 54.099 75.882 1.00 36.31 223 THR A CA 1
ATOM 1878 C C . THR A 1 223 ? -71.952 54.927 77.007 1.00 36.31 223 THR A C 1
ATOM 1880 O O . THR A 1 223 ? -71.324 55.792 77.618 1.00 36.31 223 THR A O 1
ATOM 1883 N N . LEU A 1 224 ? -73.289 54.696 77.310 1.00 27.47 224 LEU A N 1
ATOM 1884 C CA . LEU A 1 224 ? -74.134 55.173 78.504 1.00 27.47 224 LEU A CA 1
ATOM 1885 C C . LEU A 1 224 ? -75.589 54.515 78.706 1.00 27.47 224 LEU A C 1
ATOM 1887 O O . LEU A 1 224 ? -76.095 53.991 77.721 1.00 27.47 224 LEU A O 1
ATOM 1891 N N . ARG A 1 225 ? -76.271 54.549 79.911 1.00 31.53 225 ARG A N 1
ATOM 1892 C CA . ARG A 1 225 ? -77.490 53.729 80.388 1.00 31.53 225 ARG A CA 1
ATOM 1893 C C . ARG A 1 225 ? -78.492 54.422 81.409 1.00 31.53 225 ARG A C 1
ATOM 1895 O O . ARG A 1 225 ? -77.997 55.269 82.151 1.00 31.53 225 ARG A O 1
ATOM 1902 N N . ILE A 1 226 ? -79.816 54.062 81.492 1.00 31.20 226 ILE A N 1
ATOM 1903 C CA . ILE A 1 226 ? -80.871 54.276 82.588 1.00 31.20 226 ILE A CA 1
ATOM 1904 C C . ILE A 1 226 ? -82.015 53.168 82.509 1.00 31.20 226 ILE A C 1
ATOM 1906 O O . ILE A 1 226 ? -81.858 52.313 81.646 1.00 31.20 226 ILE A O 1
ATOM 1910 N N . ILE A 1 227 ? -83.091 53.149 83.353 1.00 40.38 227 ILE A N 1
ATOM 1911 C CA . ILE A 1 227 ? -83.789 51.976 84.022 1.00 40.38 227 ILE A CA 1
ATOM 1912 C C . ILE A 1 227 ? -85.283 52.228 84.557 1.00 40.38 227 ILE A C 1
ATOM 1914 O O . ILE A 1 227 ? -85.686 53.383 84.416 1.00 40.38 227 ILE A O 1
ATOM 1918 N N . ASP A 1 228 ? -86.069 51.250 85.143 1.00 50.44 228 ASP A N 1
ATOM 1919 C CA . ASP A 1 228 ? -87.550 51.217 85.604 1.00 50.44 228 ASP A CA 1
ATOM 1920 C C . ASP A 1 228 ? -88.045 49.835 86.313 1.00 50.44 228 ASP A C 1
ATOM 1922 O O . ASP A 1 228 ? -87.385 48.829 86.096 1.00 50.44 228 ASP A O 1
ATOM 1926 N N . ASP A 1 229 ? -89.182 49.669 87.083 1.00 53.09 229 ASP A N 1
ATOM 1927 C CA . ASP A 1 229 ? -89.262 48.904 88.413 1.00 53.09 229 ASP A CA 1
ATOM 1928 C C . ASP A 1 229 ? -89.961 47.507 88.780 1.00 53.09 229 ASP A C 1
ATOM 1930 O O . ASP A 1 229 ? -91.185 47.420 88.666 1.00 53.09 229 ASP A O 1
ATOM 1934 N N . ASP A 1 230 ? -89.250 46.506 89.428 1.00 64.81 230 ASP A N 1
ATOM 1935 C CA . ASP A 1 230 ? -89.683 45.520 90.531 1.00 64.81 230 ASP A CA 1
ATOM 1936 C C . ASP A 1 230 ? -88.541 44.826 91.432 1.00 64.81 230 ASP A C 1
ATOM 1938 O O . ASP A 1 230 ? -87.657 45.569 91.868 1.00 64.81 230 ASP A O 1
ATOM 1942 N N . THR A 1 231 ? -88.616 43.532 91.926 1.00 60.88 231 THR A N 1
ATOM 1943 C CA . THR A 1 231 ? -87.900 43.004 93.171 1.00 60.88 231 THR A CA 1
ATOM 1944 C C . THR A 1 231 ? -87.653 41.457 93.527 1.00 60.88 231 THR A C 1
ATOM 1946 O O . THR A 1 231 ? -87.465 41.174 94.723 1.00 60.88 231 THR A O 1
ATOM 1949 N N . ILE A 1 232 ? -87.633 40.401 92.670 1.00 73.31 232 ILE A N 1
ATOM 1950 C CA . ILE A 1 232 ? -87.498 38.953 93.125 1.00 73.31 232 ILE A CA 1
ATOM 1951 C C . ILE A 1 232 ? -86.435 38.101 92.361 1.00 73.31 232 ILE A C 1
ATOM 1953 O O . ILE A 1 232 ? -86.495 38.084 91.142 1.00 73.31 232 ILE A O 1
ATOM 1957 N N . PRO A 1 233 ? -85.567 37.280 93.025 1.00 71.38 233 PRO A N 1
ATOM 1958 C CA . PRO A 1 233 ? -84.517 36.509 92.337 1.00 71.38 233 PRO A CA 1
ATOM 1959 C C . PRO A 1 233 ? -85.002 35.247 91.592 1.00 71.38 233 PRO A C 1
ATOM 1961 O O . PRO A 1 233 ? -85.863 34.531 92.124 1.00 71.38 233 PRO A O 1
ATOM 1964 N N . PRO A 1 234 ? -84.336 34.852 90.484 1.00 81.06 234 PRO A N 1
ATOM 1965 C CA . PRO A 1 234 ? -84.632 33.631 89.737 1.00 81.06 234 PRO A CA 1
ATOM 1966 C C . PRO A 1 234 ? -84.389 32.323 90.477 1.00 81.06 234 PRO A C 1
ATOM 1968 O O . PRO A 1 234 ? -83.626 32.235 91.442 1.00 81.06 234 PRO A O 1
ATOM 1971 N N . ILE A 1 235 ? -84.966 31.253 89.927 1.00 80.81 235 ILE A N 1
ATOM 1972 C CA . ILE A 1 235 ? -84.807 29.878 90.399 1.00 80.81 235 ILE A CA 1
ATOM 1973 C C . ILE A 1 235 ? -84.215 29.019 89.277 1.00 80.81 235 ILE A C 1
ATOM 1975 O O . ILE A 1 235 ? -84.880 28.750 88.277 1.00 80.81 235 ILE A O 1
ATOM 1979 N N . ILE A 1 236 ? -82.987 28.527 89.474 1.00 84.00 236 ILE A N 1
ATOM 1980 C CA . ILE A 1 236 ? -82.435 27.411 88.689 1.00 84.00 236 ILE A CA 1
ATOM 1981 C C . ILE A 1 236 ? -83.080 26.116 89.208 1.00 84.00 236 ILE A C 1
ATOM 1983 O O . ILE A 1 236 ? -83.148 25.890 90.417 1.00 84.00 236 ILE A O 1
ATOM 1987 N N . SER A 1 237 ? -83.600 25.297 88.296 1.00 79.06 237 SER A N 1
ATOM 1988 C CA . SER A 1 237 ? -84.552 24.216 88.592 1.00 79.06 237 SER A CA 1
ATOM 1989 C C . SER A 1 237 ? -84.101 22.818 88.159 1.00 79.06 237 SER A C 1
ATOM 1991 O O . SER A 1 237 ? -84.488 21.850 88.813 1.00 79.06 237 SER A O 1
ATOM 1993 N N . ASP A 1 238 ? -83.263 22.709 87.124 1.00 82.88 238 ASP A N 1
ATOM 1994 C CA . ASP A 1 238 ? -82.627 21.460 86.679 1.00 82.88 238 ASP A CA 1
ATOM 1995 C C . ASP A 1 238 ? -81.316 21.765 85.928 1.00 82.88 238 ASP A C 1
ATOM 1997 O O . ASP A 1 238 ? -81.197 22.850 85.348 1.00 82.88 238 ASP A O 1
ATOM 2001 N N . TYR A 1 239 ? -80.337 20.852 85.946 1.00 85.31 239 TYR A N 1
ATOM 2002 C CA . TYR A 1 239 ? -79.087 20.981 85.178 1.00 85.31 239 TYR A CA 1
ATOM 2003 C C . TYR A 1 239 ? -78.351 19.647 84.957 1.00 85.31 239 TYR A C 1
ATOM 2005 O O . TYR A 1 239 ? -78.248 18.822 85.865 1.00 85.31 239 TYR A O 1
ATOM 2013 N N . GLN A 1 240 ? -77.784 19.459 83.760 1.00 86.44 240 GLN A N 1
ATOM 2014 C CA . GLN A 1 240 ? -76.983 18.286 83.380 1.00 86.44 240 GLN A CA 1
ATOM 2015 C C . GLN A 1 240 ? -75.919 18.614 82.313 1.00 86.44 240 GLN A C 1
ATOM 2017 O O . GLN A 1 240 ? -76.000 19.643 81.645 1.00 86.44 240 GLN A O 1
ATOM 2022 N N . ILE A 1 241 ? -74.943 17.717 82.128 1.00 85.44 241 ILE A N 1
ATOM 2023 C CA . ILE A 1 241 ? -74.018 17.711 80.979 1.00 85.44 241 ILE A CA 1
ATOM 2024 C C . ILE A 1 241 ? -74.445 16.571 80.050 1.00 85.44 241 ILE A C 1
ATOM 2026 O O . ILE A 1 241 ? -74.585 15.434 80.502 1.00 85.44 241 ILE A O 1
ATOM 2030 N N . LEU A 1 242 ? -74.675 16.868 78.770 1.00 84.44 242 LEU A N 1
ATOM 2031 C CA . LEU A 1 242 ? -75.266 15.924 77.814 1.00 84.44 242 LEU A CA 1
ATOM 2032 C C . LEU A 1 242 ? -74.264 14.916 77.236 1.00 84.44 242 LEU A C 1
ATOM 2034 O O . LEU A 1 242 ? -74.650 13.785 76.952 1.00 84.44 242 LEU A O 1
ATOM 2038 N N . ASN A 1 243 ? -72.996 15.301 77.085 1.00 82.06 243 ASN A N 1
ATOM 2039 C CA . ASN A 1 243 ? -71.900 14.444 76.622 1.00 82.06 243 ASN A CA 1
ATOM 2040 C C . ASN A 1 243 ? -71.009 13.971 77.782 1.00 82.06 243 ASN A C 1
ATOM 2042 O O . ASN A 1 243 ? -69.792 14.081 77.728 1.00 82.06 243 ASN A O 1
ATOM 2046 N N . SER A 1 244 ? -71.617 13.475 78.863 1.00 79.44 244 SER A N 1
ATOM 2047 C CA . SER A 1 244 ? -70.880 12.860 79.974 1.00 79.44 244 SER A CA 1
ATOM 2048 C C . SER A 1 244 ? -70.869 11.325 79.843 1.00 79.44 244 SER A C 1
ATOM 2050 O O . SER A 1 244 ? -71.942 10.751 79.624 1.00 79.44 244 SER A O 1
ATOM 2052 N N . PRO A 1 245 ? -69.724 10.631 80.018 1.00 79.12 245 PRO A N 1
ATOM 2053 C CA . PRO A 1 245 ? -68.394 11.160 80.342 1.00 79.12 245 PRO A CA 1
ATOM 2054 C C . PRO A 1 245 ? -67.752 11.936 79.181 1.00 79.12 245 PRO A C 1
ATOM 2056 O O . PRO A 1 245 ? -67.975 11.627 78.012 1.00 79.12 245 PRO A O 1
ATOM 2059 N N . ILE A 1 246 ? -66.953 12.939 79.543 1.00 80.94 246 ILE A N 1
ATOM 2060 C CA . ILE A 1 246 ? -66.169 13.752 78.611 1.00 80.94 246 ILE A CA 1
ATOM 2061 C C . ILE A 1 246 ? -64.789 13.101 78.503 1.00 80.94 246 ILE A C 1
ATOM 2063 O O . ILE A 1 246 ? -64.211 12.743 79.533 1.00 80.94 246 ILE A O 1
ATOM 2067 N N . THR A 1 247 ? -64.273 12.967 77.287 1.00 78.56 247 THR A N 1
ATOM 2068 C CA . THR A 1 247 ? -62.893 12.538 77.025 1.00 78.56 247 THR A CA 1
ATOM 2069 C C . THR A 1 247 ? -62.094 13.667 76.371 1.00 78.56 247 THR A C 1
ATOM 2071 O O . THR A 1 247 ? -62.695 14.694 76.028 1.00 78.56 247 THR A O 1
ATOM 2074 N N . GLU A 1 248 ? -60.767 13.574 76.279 1.00 72.75 248 GLU A N 1
ATOM 2075 C CA . GLU A 1 248 ? -59.955 14.705 75.803 1.00 72.75 248 GLU A CA 1
ATOM 2076 C C . GLU A 1 248 ? -60.060 14.923 74.274 1.00 72.75 248 GLU A C 1
ATOM 2078 O O . GLU A 1 248 ? -60.161 16.080 73.851 1.00 72.75 248 GLU A O 1
ATOM 2083 N N . ALA A 1 249 ? -60.349 13.871 73.494 1.00 72.44 249 ALA A N 1
ATOM 2084 C CA . ALA A 1 249 ? -60.690 13.951 72.067 1.00 72.44 249 ALA A CA 1
ATOM 2085 C C . ALA A 1 249 ? -62.003 14.709 71.734 1.00 72.44 249 ALA A C 1
ATOM 2087 O O . ALA A 1 249 ? -62.276 15.039 70.574 1.00 72.44 249 ALA A O 1
ATOM 2088 N N . GLN A 1 250 ? -62.866 15.013 72.714 1.00 78.50 250 GLN A N 1
ATOM 2089 C CA . GLN A 1 250 ? -64.121 15.743 72.468 1.00 78.50 250 GLN A CA 1
ATOM 2090 C C . GLN A 1 250 ? -63.876 17.255 72.344 1.00 78.50 250 GLN A C 1
ATOM 2092 O O . GLN A 1 250 ? -63.408 17.878 73.284 1.00 78.50 250 GLN A O 1
ATOM 2097 N N . GLU A 1 251 ? -64.278 17.912 71.252 1.00 80.31 251 GLU A N 1
ATOM 2098 C CA . GLU A 1 251 ? -64.049 19.366 71.099 1.00 80.31 251 GLU A CA 1
ATOM 2099 C C . GLU A 1 251 ? -64.797 20.253 72.115 1.00 80.31 251 GLU A C 1
ATOM 2101 O O . GLU A 1 251 ? -64.329 21.337 72.465 1.00 80.31 251 GLU A O 1
ATOM 2106 N N . ASN A 1 252 ? -65.998 19.845 72.538 1.00 85.00 252 ASN A N 1
ATOM 2107 C CA . ASN A 1 252 ? -66.961 20.717 73.214 1.00 85.00 252 ASN A CA 1
ATOM 2108 C C . ASN A 1 252 ? -67.741 19.988 74.318 1.00 85.00 252 ASN A C 1
ATOM 2110 O O . ASN A 1 252 ? -68.118 18.826 74.181 1.00 85.00 252 ASN A O 1
ATOM 2114 N N . ILE A 1 253 ? -68.072 20.713 75.383 1.00 86.12 253 ILE A N 1
ATOM 2115 C CA . ILE A 1 253 ? -68.863 20.268 76.532 1.00 86.12 253 ILE A CA 1
ATOM 2116 C C . ILE A 1 253 ? -70.221 20.975 76.489 1.00 86.12 253 ILE A C 1
ATOM 2118 O O . ILE A 1 253 ? -70.297 22.204 76.444 1.00 86.12 253 ILE A O 1
ATOM 2122 N N . ILE A 1 254 ? -71.307 20.199 76.490 1.00 87.44 254 ILE A N 1
ATOM 2123 C CA . ILE A 1 254 ? -72.673 20.693 76.298 1.00 87.44 254 ILE A CA 1
ATOM 2124 C C . ILE A 1 254 ? -73.453 20.587 77.609 1.00 87.44 254 ILE A C 1
ATOM 2126 O O . ILE A 1 254 ? -73.875 19.504 78.024 1.00 87.44 254 ILE A O 1
ATOM 2130 N N . PHE A 1 255 ? -73.691 21.734 78.234 1.00 85.81 255 PHE A N 1
ATOM 2131 C CA . PHE A 1 255 ? -74.545 21.877 79.409 1.00 85.81 255 PHE A CA 1
ATOM 2132 C C . PHE A 1 255 ? -75.997 22.083 78.973 1.00 85.81 255 PHE A C 1
ATOM 2134 O O . PHE A 1 255 ? -76.256 22.782 77.997 1.00 85.81 255 PHE A O 1
ATOM 2141 N N . GLU A 1 256 ? -76.949 21.527 79.717 1.00 87.75 256 GLU A N 1
ATOM 2142 C CA . GLU A 1 256 ? -78.386 21.773 79.562 1.00 87.75 256 GLU A CA 1
ATOM 2143 C C . GLU A 1 256 ? -78.968 22.165 80.926 1.00 87.75 256 GLU A C 1
ATOM 2145 O O . GLU A 1 256 ? -78.806 21.431 81.902 1.00 87.75 256 GLU A O 1
ATOM 2150 N N . VAL A 1 257 ? -79.579 23.350 81.022 1.00 85.25 257 VAL A N 1
ATOM 2151 C CA . VAL A 1 257 ? -79.845 24.044 82.296 1.00 85.25 257 VAL A CA 1
ATOM 2152 C C . VAL A 1 257 ? -81.189 24.768 82.236 1.00 85.25 257 VAL A C 1
ATOM 2154 O O . VAL A 1 257 ? -81.430 25.553 81.327 1.00 85.25 257 VAL A O 1
ATOM 2157 N N . GLN A 1 258 ? -82.073 24.559 83.214 1.00 83.56 258 GLN A N 1
ATOM 2158 C CA . GLN A 1 258 ? -83.410 25.171 83.232 1.00 83.56 258 GLN A CA 1
ATOM 2159 C C . GLN A 1 258 ? -83.570 26.137 84.407 1.00 83.56 258 GLN A C 1
ATOM 2161 O O . GLN A 1 258 ? -83.565 25.707 85.562 1.00 83.56 258 GLN A O 1
ATOM 2166 N N . ALA A 1 259 ? -83.794 27.422 84.129 1.00 84.00 259 ALA A N 1
ATOM 2167 C CA . ALA A 1 259 ? -84.136 28.438 85.126 1.00 84.00 259 ALA A CA 1
ATOM 2168 C C . ALA A 1 259 ? -85.414 29.203 84.754 1.00 84.00 259 ALA A C 1
ATOM 2170 O O . ALA A 1 259 ? -85.845 29.190 83.600 1.00 84.00 259 ALA A O 1
ATOM 2171 N N . TYR A 1 260 ? -86.027 29.863 85.737 1.00 79.69 260 TYR A N 1
ATOM 2172 C CA . TYR A 1 260 ? -87.167 30.755 85.529 1.00 79.69 260 TYR A CA 1
ATOM 2173 C C . TYR A 1 260 ? -87.243 31.858 86.595 1.00 79.69 260 TYR A C 1
ATOM 2175 O O . TYR A 1 260 ? -86.828 31.658 87.737 1.00 79.69 260 TYR A O 1
ATOM 2183 N N . ASP A 1 261 ? -87.859 32.983 86.227 1.00 79.62 261 ASP A N 1
ATOM 2184 C CA . ASP A 1 261 ? -88.406 33.986 87.148 1.00 79.62 261 ASP A CA 1
ATOM 2185 C C . ASP A 1 261 ? -89.744 34.560 86.606 1.00 79.62 261 ASP A C 1
ATOM 2187 O O . ASP A 1 261 ? -90.267 34.094 85.590 1.00 79.62 261 ASP A O 1
ATOM 2191 N N . ASN A 1 262 ? -90.341 35.517 87.318 1.00 75.75 262 ASN A N 1
ATOM 2192 C CA . ASN A 1 262 ? -91.596 36.199 87.058 1.00 75.75 262 ASN A CA 1
ATOM 2193 C C . ASN A 1 262 ? -91.430 37.522 86.286 1.00 75.75 262 ASN A C 1
ATOM 2195 O O . ASN A 1 262 ? -92.362 37.868 85.555 1.00 75.75 262 ASN A O 1
ATOM 2199 N N . SER A 1 263 ? -90.314 38.256 86.426 1.00 68.81 263 SER A N 1
ATOM 2200 C CA . SER A 1 263 ? -90.023 39.423 85.568 1.00 68.81 263 SER A CA 1
ATOM 2201 C C . SER A 1 263 ? -89.443 38.981 84.220 1.00 68.81 263 SER A C 1
ATOM 2203 O O . SER A 1 263 ? -89.868 39.447 83.161 1.00 68.81 263 SER A O 1
ATOM 2205 N N . GLY A 1 264 ? -88.545 37.999 84.264 1.00 77.00 264 GLY A N 1
ATOM 2206 C CA . GLY A 1 264 ? -87.846 37.404 83.131 1.00 77.00 264 GLY A CA 1
ATOM 2207 C C . GLY A 1 264 ? -86.473 36.907 83.575 1.00 77.00 264 GLY A C 1
ATOM 2208 O O . GLY A 1 264 ? -86.184 36.883 84.765 1.00 77.00 264 GLY A O 1
ATOM 2209 N N . LEU A 1 265 ? -85.619 36.532 82.626 1.00 77.94 265 LEU A N 1
ATOM 2210 C CA . LEU A 1 265 ? -84.182 36.423 82.878 1.00 77.94 265 LEU A CA 1
ATOM 2211 C C . LEU A 1 265 ? -83.486 37.460 81.994 1.00 77.94 265 LEU A C 1
ATOM 2213 O O . LEU A 1 265 ? -83.735 37.464 80.786 1.00 77.94 265 LEU A O 1
ATOM 2217 N N . GLU A 1 266 ? -82.663 38.338 82.570 1.00 78.69 266 GLU A N 1
ATOM 2218 C CA . GLU A 1 266 ? -81.786 39.230 81.795 1.00 78.69 266 GLU A CA 1
ATOM 2219 C C . GLU A 1 266 ? -80.590 38.446 81.258 1.00 78.69 266 GLU A C 1
ATOM 2221 O O . GLU A 1 266 ? -80.292 38.500 80.064 1.00 78.69 266 GLU A O 1
ATOM 2226 N N . ASP A 1 267 ? -79.941 37.686 82.142 1.00 80.50 267 ASP A N 1
ATOM 2227 C CA . ASP A 1 267 ? -78.758 36.898 81.829 1.00 80.50 267 ASP A CA 1
ATOM 2228 C C . ASP A 1 267 ? -78.841 35.505 82.465 1.00 80.50 267 ASP A C 1
ATOM 2230 O O . ASP A 1 267 ? -79.320 35.316 83.589 1.00 80.50 267 ASP A O 1
ATOM 2234 N N . PHE A 1 268 ? -78.392 34.507 81.712 1.00 86.06 268 PHE A N 1
ATOM 2235 C CA . PHE A 1 268 ? -78.456 33.099 82.077 1.00 86.06 268 PHE A CA 1
ATOM 2236 C C . PHE A 1 268 ? -77.284 32.385 81.409 1.00 86.06 268 PHE A C 1
ATOM 2238 O O . PHE A 1 268 ? -77.231 32.259 80.183 1.00 86.06 268 PHE A O 1
ATOM 2245 N N . TYR A 1 269 ? -76.304 31.973 82.210 1.00 86.38 269 TYR A N 1
ATOM 2246 C CA . TYR A 1 269 ? -75.004 31.548 81.701 1.00 86.38 269 TYR A CA 1
ATOM 2247 C C . TYR A 1 269 ? -74.306 30.524 82.596 1.00 86.38 269 TYR A C 1
ATOM 2249 O O . TYR A 1 269 ? -74.626 30.343 83.774 1.00 86.38 269 TYR A O 1
ATOM 2257 N N . VAL A 1 270 ? -73.309 29.865 82.013 1.00 87.44 270 VAL A N 1
ATOM 2258 C CA . VAL A 1 270 ? -72.331 29.036 82.716 1.00 87.44 270 VAL A CA 1
ATOM 2259 C C . VAL A 1 270 ? -71.014 29.802 82.771 1.00 87.44 270 VAL A C 1
ATOM 2261 O O . VAL A 1 270 ? -70.500 30.227 81.741 1.00 87.44 270 VAL A O 1
ATOM 2264 N N . LEU A 1 271 ? -70.466 29.993 83.967 1.00 87.12 271 LEU A N 1
ATOM 2265 C CA . LEU A 1 271 ? -69.103 30.470 84.171 1.00 87.12 271 LEU A CA 1
ATOM 2266 C C . LEU A 1 271 ? -68.168 29.257 84.251 1.00 87.12 271 LEU A C 1
ATOM 2268 O O . LEU A 1 271 ? -68.366 28.379 85.100 1.00 87.12 271 LEU A O 1
ATOM 2272 N N . PHE A 1 272 ? -67.162 29.224 83.383 1.00 85.94 272 PHE A N 1
ATOM 2273 C CA . PHE A 1 272 ? -66.149 28.176 83.306 1.00 85.94 272 PHE A CA 1
ATOM 2274 C C . PHE A 1 272 ? -64.786 28.805 83.002 1.00 85.94 272 PHE A C 1
ATOM 2276 O O . PHE A 1 272 ? -64.677 29.578 82.055 1.00 85.94 272 PHE A O 1
ATOM 2283 N N . ASP A 1 273 ? -63.780 28.502 83.826 1.00 82.81 273 ASP A N 1
ATOM 2284 C CA . ASP A 1 273 ? -62.435 29.108 83.786 1.00 82.81 273 ASP A CA 1
ATOM 2285 C C . ASP A 1 273 ? -62.456 30.652 83.664 1.00 82.81 273 ASP A C 1
ATOM 2287 O O . ASP A 1 273 ? -61.881 31.249 82.760 1.00 82.81 273 ASP A O 1
ATOM 2291 N N . ASP A 1 274 ? -63.234 31.301 84.542 1.00 82.06 274 ASP A N 1
ATOM 2292 C CA . ASP A 1 274 ? -63.553 32.744 84.549 1.00 82.06 274 ASP A CA 1
ATOM 2293 C C . ASP A 1 274 ? -64.191 33.319 83.252 1.00 82.06 274 ASP A C 1
ATOM 2295 O O . ASP A 1 274 ? -64.501 34.513 83.193 1.00 82.06 274 ASP A O 1
ATOM 2299 N N . ILE A 1 275 ? -64.489 32.490 82.243 1.00 82.31 275 ILE A N 1
ATOM 2300 C CA . ILE A 1 275 ? -65.184 32.869 81.002 1.00 82.31 275 ILE A CA 1
ATOM 2301 C C . ILE A 1 275 ? -66.689 32.572 81.112 1.00 82.31 275 ILE A C 1
ATOM 2303 O O . ILE A 1 275 ? -67.116 31.525 81.600 1.00 82.31 275 ILE A O 1
ATOM 2307 N N . GLN A 1 276 ? -67.511 33.515 80.645 1.00 85.44 276 GLN A N 1
ATOM 2308 C CA . GLN A 1 276 ? -68.973 33.425 80.629 1.00 85.44 276 GLN A CA 1
ATOM 2309 C C . GLN A 1 276 ? -69.487 32.848 79.296 1.00 85.44 276 GLN A C 1
ATOM 2311 O O . GLN A 1 276 ? -69.259 33.423 78.232 1.00 85.44 276 GLN A O 1
ATOM 2316 N N . TYR A 1 277 ? -70.243 31.751 79.379 1.00 87.31 277 TYR A N 1
ATOM 2317 C CA . TYR A 1 277 ? -70.884 31.059 78.260 1.00 87.31 277 TYR A CA 1
ATOM 2318 C C . TYR A 1 277 ? -72.408 31.151 78.388 1.00 87.31 277 TYR A C 1
ATOM 2320 O O . TYR A 1 277 ? -73.025 30.466 79.209 1.00 87.31 277 TYR A O 1
ATOM 2328 N N . ASN A 1 278 ? -73.016 32.026 77.588 1.00 86.19 278 ASN A N 1
ATOM 2329 C CA . ASN A 1 278 ? -74.456 32.289 77.636 1.00 86.19 278 ASN A CA 1
ATOM 2330 C C . ASN A 1 278 ? -75.270 31.085 77.144 1.00 86.19 278 ASN A C 1
ATOM 2332 O O . ASN A 1 278 ? -74.874 30.382 76.213 1.00 86.19 278 ASN A O 1
ATOM 2336 N N . ILE A 1 279 ? -76.428 30.877 77.766 1.00 85.12 279 ILE A N 1
ATOM 2337 C CA . ILE A 1 279 ? -77.332 29.767 77.469 1.00 85.12 279 ILE A CA 1
ATOM 2338 C C . ILE A 1 279 ? -78.264 30.143 76.304 1.00 85.12 279 ILE A C 1
ATOM 2340 O O . ILE A 1 279 ? -78.814 31.243 76.243 1.00 85.12 279 ILE A O 1
ATOM 2344 N N . ASP A 1 280 ? -78.420 29.226 75.351 1.00 81.62 280 ASP A N 1
ATOM 2345 C CA . ASP A 1 280 ? -79.178 29.421 74.119 1.00 81.62 280 ASP A CA 1
ATOM 2346 C C . ASP A 1 280 ? -80.703 29.260 74.300 1.00 81.62 280 ASP A C 1
ATOM 2348 O O . ASP A 1 280 ? -81.216 28.868 75.350 1.00 81.62 280 ASP A O 1
ATOM 2352 N N . SER A 1 281 ? -81.462 29.503 73.226 1.00 77.81 281 SER A N 1
ATOM 2353 C CA . SER A 1 281 ? -82.925 29.343 73.216 1.00 77.81 281 SER A CA 1
ATOM 2354 C C . SER A 1 281 ? -83.425 27.897 73.387 1.00 77.81 281 SER A C 1
ATOM 2356 O O . SER A 1 281 ? -84.635 27.681 73.443 1.00 77.81 281 SER A O 1
ATOM 2358 N N . ASN A 1 282 ? -82.526 26.912 73.429 1.00 81.94 282 ASN A N 1
ATOM 2359 C CA . ASN A 1 282 ? -82.806 25.506 73.710 1.00 81.94 282 ASN A CA 1
ATOM 2360 C C . ASN A 1 282 ? -82.381 25.114 75.140 1.00 81.94 282 ASN A C 1
ATOM 2362 O O . ASN A 1 282 ? -82.361 23.922 75.450 1.00 81.94 282 ASN A O 1
ATOM 2366 N N . ASN A 1 283 ? -82.082 26.095 76.005 1.00 84.38 283 ASN A N 1
ATOM 2367 C CA . ASN A 1 283 ? -81.590 25.917 77.372 1.00 84.38 283 ASN A CA 1
ATOM 2368 C C . ASN A 1 283 ? -80.202 25.246 77.453 1.00 84.38 283 ASN A C 1
ATOM 2370 O O . ASN A 1 283 ? -79.928 24.517 78.410 1.00 84.38 283 ASN A O 1
ATOM 2374 N N . ARG A 1 284 ? -79.315 25.478 76.471 1.00 85.62 284 ARG A N 1
ATOM 2375 C CA . ARG A 1 284 ? -77.968 24.883 76.429 1.00 85.62 284 ARG A CA 1
ATOM 2376 C C . ARG A 1 284 ? -76.834 25.898 76.354 1.00 85.62 284 ARG A C 1
ATOM 2378 O O . ARG A 1 284 ? -76.927 26.876 75.623 1.00 85.62 284 ARG A O 1
ATOM 2385 N N . ALA A 1 285 ? -75.731 25.615 77.042 1.00 86.19 285 ALA A N 1
ATOM 2386 C CA . ALA A 1 285 ? -74.450 26.289 76.826 1.00 86.19 285 ALA A CA 1
ATOM 2387 C C . ALA A 1 285 ? -73.446 25.294 76.234 1.00 86.19 285 ALA A C 1
ATOM 2389 O O . ALA A 1 285 ? -73.390 24.138 76.657 1.00 86.19 285 ALA A O 1
ATOM 2390 N N . ILE A 1 286 ? -72.662 25.754 75.262 1.00 86.06 286 ILE A N 1
ATOM 2391 C CA . ILE A 1 286 ? -71.575 24.994 74.642 1.00 86.06 286 ILE A CA 1
ATOM 2392 C C . ILE A 1 286 ? -70.270 25.665 75.065 1.00 86.06 286 ILE A C 1
ATOM 2394 O O . ILE A 1 286 ? -70.113 26.872 74.886 1.00 86.06 286 ILE A O 1
ATOM 2398 N N . ILE A 1 287 ? -69.376 24.884 75.663 1.00 87.06 287 ILE A N 1
ATOM 2399 C CA . ILE A 1 287 ? -68.100 25.330 76.230 1.00 87.06 287 ILE A CA 1
ATOM 2400 C C . ILE A 1 287 ? -66.985 24.528 75.546 1.00 87.06 287 ILE A C 1
ATOM 2402 O O . ILE A 1 287 ? -67.143 23.312 75.432 1.00 87.06 287 ILE A O 1
ATOM 2406 N N . PRO A 1 288 ? -65.878 25.137 75.088 1.00 84.88 288 PRO A N 1
ATOM 2407 C CA . PRO A 1 288 ? -64.754 24.383 74.541 1.00 84.88 288 PRO A CA 1
ATOM 2408 C C . PRO A 1 288 ? -64.172 23.447 75.607 1.00 84.88 288 PRO A C 1
ATOM 2410 O O . PRO A 1 288 ? -64.053 23.816 76.777 1.00 84.88 288 PRO A O 1
ATOM 2413 N N . ASN A 1 289 ? -63.810 22.229 75.211 1.00 81.12 289 ASN A N 1
ATOM 2414 C CA . ASN A 1 289 ? -63.120 21.301 76.098 1.00 81.12 289 ASN A CA 1
ATOM 2415 C C . ASN A 1 289 ? -61.661 21.761 76.294 1.00 81.12 289 ASN A C 1
ATOM 2417 O O . ASN A 1 289 ? -60.974 21.965 75.294 1.00 81.12 289 ASN A O 1
ATOM 2421 N N . PRO A 1 290 ? -61.144 21.895 77.532 1.00 79.62 290 PRO A N 1
ATOM 2422 C CA . PRO A 1 290 ? -59.732 22.206 77.768 1.00 79.62 290 PRO A CA 1
ATOM 2423 C C . PRO A 1 290 ? -58.757 21.050 77.457 1.00 79.62 290 PRO A C 1
ATOM 2425 O O . PRO A 1 290 ? -57.562 21.228 77.684 1.00 79.62 290 PRO A O 1
ATOM 2428 N N . ARG A 1 291 ? -59.242 19.887 76.983 1.00 76.38 291 ARG A N 1
ATOM 2429 C CA . ARG A 1 291 ? -58.449 18.725 76.516 1.00 76.38 291 ARG A CA 1
ATOM 2430 C C . ARG A 1 291 ? -57.249 18.382 77.409 1.00 76.38 291 ARG A C 1
ATOM 2432 O O . ARG A 1 291 ? -56.102 18.392 76.987 1.00 76.38 291 ARG A O 1
ATOM 2439 N N . ASN A 1 292 ? -57.520 18.223 78.699 1.00 76.31 292 ASN A N 1
ATOM 2440 C CA . ASN A 1 292 ? -56.528 17.876 79.710 1.00 76.31 292 ASN A CA 1
ATOM 2441 C C . ASN A 1 292 ? -57.240 16.995 80.760 1.00 76.31 292 ASN A C 1
ATOM 2443 O O . ASN A 1 292 ? -58.239 17.448 81.335 1.00 76.31 292 ASN A O 1
ATOM 2447 N N . PRO A 1 293 ? -56.786 15.759 81.042 1.00 78.06 293 PRO A N 1
ATOM 2448 C CA . PRO A 1 293 ? -57.447 14.868 81.988 1.00 78.06 293 PRO A CA 1
ATOM 2449 C C . PRO A 1 293 ? -57.397 15.417 83.411 1.00 78.06 293 PRO A C 1
ATOM 2451 O O . PRO A 1 293 ? -56.342 15.761 83.948 1.00 78.06 293 PRO A O 1
ATOM 2454 N N . GLY A 1 294 ? -58.554 15.486 84.062 1.00 79.88 294 GLY A N 1
ATOM 2455 C CA . GLY A 1 294 ? -58.651 16.133 85.365 1.00 79.88 294 GLY A CA 1
ATOM 2456 C C . GLY A 1 294 ? -60.079 16.394 85.815 1.00 79.88 294 GLY A C 1
ATOM 2457 O O . GLY A 1 294 ? -61.041 16.065 85.124 1.00 79.88 294 GLY A O 1
ATOM 2458 N N . GLN A 1 295 ? -60.207 16.991 87.001 1.00 82.19 295 GLN A N 1
ATOM 2459 C CA . GLN A 1 295 ? -61.478 17.463 87.548 1.00 82.19 295 GLN A CA 1
ATOM 2460 C C . GLN A 1 295 ? -61.561 18.986 87.425 1.00 82.19 295 GLN A C 1
ATOM 2462 O O . GLN A 1 295 ? -60.669 19.693 87.890 1.00 82.19 295 GLN A O 1
ATOM 2467 N N . TYR A 1 296 ? -62.658 19.470 86.851 1.00 85.00 296 TYR A N 1
ATOM 2468 C CA . TYR A 1 296 ? -62.908 20.879 86.566 1.00 85.00 296 TYR A CA 1
ATOM 2469 C C . TYR A 1 296 ? -64.162 21.379 87.288 1.00 85.00 296 TYR A C 1
ATOM 2471 O O . TYR A 1 296 ? -65.107 20.619 87.511 1.00 85.00 296 TYR A O 1
ATOM 2479 N N . GLU A 1 297 ? -64.185 22.667 87.637 1.00 87.31 297 GLU A N 1
ATOM 2480 C CA . GLU A 1 297 ? -65.307 23.323 88.320 1.00 87.31 297 GLU A CA 1
ATOM 2481 C C . GLU A 1 297 ? -66.055 24.278 87.373 1.00 87.31 297 GLU A C 1
ATOM 2483 O O . GLU A 1 297 ? -65.454 24.912 86.508 1.00 87.31 297 GLU A O 1
ATOM 2488 N N . TYR A 1 298 ? -67.373 24.401 87.542 1.00 87.56 298 TYR A N 1
ATOM 2489 C CA . TYR A 1 298 ? -68.216 25.354 86.813 1.00 87.56 298 TYR A CA 1
ATOM 2490 C C . TYR A 1 298 ? -69.272 25.969 87.732 1.00 87.56 298 TYR A C 1
ATOM 2492 O O . TYR A 1 298 ? -69.698 25.356 88.717 1.00 87.56 298 TYR A O 1
ATOM 2500 N N . THR A 1 299 ? -69.725 27.179 87.399 1.00 85.88 299 THR A N 1
ATOM 2501 C CA . THR A 1 299 ? -70.786 27.869 88.145 1.00 85.88 299 THR A CA 1
ATOM 2502 C C . THR A 1 299 ? -71.898 28.341 87.220 1.00 85.88 299 THR A C 1
ATOM 2504 O O . THR A 1 299 ? -71.678 29.145 86.324 1.00 85.88 299 THR A O 1
ATOM 2507 N N . LEU A 1 300 ? -73.114 27.863 87.457 1.00 87.19 300 LEU A N 1
ATOM 2508 C CA . LEU A 1 300 ? -74.328 28.317 86.783 1.00 87.19 300 LEU A CA 1
ATOM 2509 C C . LEU A 1 300 ? -74.799 29.632 87.406 1.00 87.19 300 LEU A C 1
ATOM 2511 O O . LEU A 1 300 ? -74.847 29.720 88.634 1.00 87.19 300 LEU A O 1
ATOM 2515 N N . PHE A 1 301 ? -75.207 30.602 86.591 1.00 85.12 301 PHE A N 1
ATOM 2516 C CA . PHE A 1 301 ? -75.765 31.887 87.020 1.00 85.12 301 PHE A CA 1
ATOM 2517 C C . PHE A 1 301 ? -77.092 32.173 86.309 1.00 85.12 301 PHE A C 1
ATOM 2519 O O . PHE A 1 301 ? -77.209 31.961 85.105 1.00 85.12 301 PHE A O 1
ATOM 2526 N N . ALA A 1 302 ? -78.073 32.687 87.053 1.00 84.44 302 ALA A N 1
ATOM 2527 C CA . ALA A 1 302 ? -79.325 33.229 86.528 1.00 84.44 302 ALA A CA 1
ATOM 2528 C C . ALA A 1 302 ? -79.632 34.576 87.202 1.00 84.44 302 ALA A C 1
ATOM 2530 O O . ALA A 1 302 ? -79.635 34.661 88.435 1.00 84.44 302 ALA A O 1
ATOM 2531 N N . VAL A 1 303 ? -79.892 35.600 86.390 1.00 83.19 303 VAL A N 1
ATOM 2532 C CA . VAL A 1 303 ? -80.228 36.980 86.780 1.00 83.19 303 VAL A CA 1
ATOM 2533 C C . VAL A 1 303 ? -81.670 37.277 86.352 1.00 83.19 303 VAL A C 1
ATOM 2535 O O . VAL A 1 303 ? -82.095 36.810 85.296 1.00 83.19 303 VAL A O 1
ATOM 2538 N N . ASP A 1 304 ? -82.432 37.986 87.182 1.00 76.56 304 ASP A N 1
ATOM 2539 C CA . ASP A 1 304 ? -83.805 38.440 86.907 1.00 76.56 304 ASP A CA 1
ATOM 2540 C C . ASP A 1 304 ? -83.863 39.460 85.754 1.00 76.56 304 ASP A C 1
ATOM 2542 O O . ASP A 1 304 ? -82.838 39.905 85.249 1.00 76.56 304 ASP A O 1
ATOM 2546 N N . GLY A 1 305 ? -85.067 39.723 85.235 1.00 74.00 305 GLY A N 1
ATOM 2547 C CA . GLY A 1 305 ? -85.289 40.404 83.952 1.00 74.00 305 GLY A CA 1
ATOM 2548 C C . GLY A 1 305 ? -85.632 41.895 84.024 1.00 74.00 305 GLY A C 1
ATOM 2549 O O . GLY A 1 305 ? -86.018 42.463 82.999 1.00 74.00 305 GLY A O 1
ATOM 2550 N N . ASP A 1 306 ? -85.565 42.511 85.204 1.00 63.88 306 ASP A N 1
ATOM 2551 C CA . ASP A 1 306 ? -85.911 43.912 85.452 1.00 63.88 306 ASP A CA 1
ATOM 2552 C C . ASP A 1 306 ? -84.691 44.765 85.847 1.00 63.88 306 ASP A C 1
ATOM 2554 O O . ASP A 1 306 ? -84.137 44.630 86.933 1.00 63.88 306 ASP A O 1
ATOM 2558 N N . GLU A 1 307 ? -84.299 45.696 84.966 1.00 62.91 307 GLU A N 1
ATOM 2559 C CA . GLU A 1 307 ? -83.326 46.756 85.272 1.00 62.91 307 GLU A CA 1
ATOM 2560 C C . GLU A 1 307 ? -84.058 48.024 85.796 1.00 62.91 307 GLU A C 1
ATOM 2562 O O . GLU A 1 307 ? -84.455 48.884 85.005 1.00 62.91 307 GLU A O 1
ATOM 2567 N N . ASP A 1 308 ? -84.205 48.188 87.117 1.00 57.94 308 ASP A N 1
ATOM 2568 C CA . ASP A 1 308 ? -84.893 49.300 87.820 1.00 57.94 308 ASP A CA 1
ATOM 2569 C C . ASP A 1 308 ? -83.959 50.395 88.353 1.00 57.94 308 ASP A C 1
ATOM 2571 O O . ASP A 1 308 ? -84.247 51.597 88.369 1.00 57.94 308 ASP A O 1
ATOM 2575 N N . ARG A 1 309 ? -82.790 49.986 88.815 1.00 57.09 309 ARG A N 1
ATOM 2576 C CA . ARG A 1 309 ? -81.710 50.816 89.329 1.00 57.09 309 ARG A CA 1
ATOM 2577 C C . ARG A 1 309 ? -80.387 50.217 88.871 1.00 57.09 309 ARG A C 1
ATOM 2579 O O . ARG A 1 309 ? -80.298 49.282 88.094 1.00 57.09 309 ARG A O 1
ATOM 2586 N N . HIS A 1 310 ? -79.302 50.836 89.309 1.00 54.16 310 HIS A N 1
ATOM 2587 C CA . HIS A 1 310 ? -77.987 50.244 89.146 1.00 54.16 310 HIS A CA 1
ATOM 2588 C C . HIS A 1 310 ? -77.736 49.337 90.360 1.00 54.16 310 HIS A C 1
ATOM 2590 O O . HIS A 1 310 ? -77.560 49.860 91.464 1.00 54.16 310 HIS A O 1
ATOM 2596 N N . ASN A 1 311 ? -77.672 48.019 90.141 1.00 58.22 311 ASN A N 1
ATOM 2597 C CA . ASN A 1 311 ? -77.366 46.974 91.137 1.00 58.22 311 ASN A CA 1
ATOM 2598 C C . ASN A 1 311 ? -78.535 46.637 92.084 1.00 58.22 311 ASN A C 1
ATOM 2600 O O . ASN A 1 311 ? -78.431 46.714 93.311 1.00 58.22 311 ASN A O 1
ATOM 2604 N N . ASP A 1 312 ? -79.641 46.283 91.462 1.00 60.97 312 ASP A N 1
ATOM 2605 C CA . ASP A 1 312 ? -80.900 45.750 91.972 1.00 60.97 312 ASP A CA 1
ATOM 2606 C C . ASP A 1 312 ? -81.075 44.268 91.620 1.00 60.97 312 ASP A C 1
ATOM 2608 O O . ASP A 1 312 ? -81.419 43.509 92.522 1.00 60.97 312 ASP A O 1
ATOM 2612 N N . GLN A 1 313 ? -80.751 43.902 90.370 1.00 72.31 313 GLN A N 1
ATOM 2613 C CA . GLN A 1 313 ? -80.604 42.553 89.814 1.00 72.31 313 GLN A CA 1
ATOM 2614 C C . GLN A 1 313 ? -80.216 41.521 90.887 1.00 72.31 313 GLN A C 1
ATOM 2616 O O . GLN A 1 313 ? -79.139 41.606 91.497 1.00 72.31 313 GLN A O 1
ATOM 2621 N N . LEU A 1 314 ? -81.080 40.537 91.131 1.00 77.44 314 LEU A N 1
ATOM 2622 C CA . LEU A 1 314 ? -80.904 39.505 92.142 1.00 77.44 314 LEU A CA 1
ATOM 2623 C C . LEU A 1 314 ? -80.480 38.194 91.474 1.00 77.44 314 LEU A C 1
ATOM 2625 O O . LEU A 1 314 ? -81.241 37.524 90.785 1.00 77.44 314 LEU A O 1
ATOM 2629 N N . THR A 1 315 ? -79.241 37.784 91.722 1.00 78.69 315 THR A N 1
ATOM 2630 C CA . THR A 1 315 ? -78.645 36.610 91.074 1.00 78.69 315 THR A CA 1
ATOM 2631 C C . THR A 1 315 ? -78.774 35.339 91.917 1.00 78.69 315 THR A C 1
ATOM 2633 O O . THR A 1 315 ? -78.412 35.329 93.097 1.00 78.69 315 THR A O 1
ATOM 2636 N N . THR A 1 316 ? -79.175 34.232 91.290 1.00 84.00 316 THR A N 1
ATOM 2637 C CA . THR A 1 316 ? -79.036 32.868 91.834 1.00 84.00 316 THR A CA 1
ATOM 2638 C C . THR A 1 316 ? -77.879 32.151 91.142 1.00 84.00 316 THR A C 1
ATOM 2640 O O . THR A 1 316 ? -77.760 32.213 89.920 1.00 84.00 316 THR A O 1
ATOM 2643 N N . SER A 1 317 ? -77.043 31.430 91.901 1.00 84.00 317 SER A N 1
ATOM 2644 C CA . SER A 1 317 ? -75.960 30.620 91.329 1.00 84.00 317 SER A CA 1
ATOM 2645 C C . SER A 1 317 ? -75.746 29.264 92.009 1.00 84.00 317 SER A C 1
ATOM 2647 O O . SER A 1 317 ? -76.060 29.072 93.186 1.00 84.00 317 SER A O 1
ATOM 2649 N N . ILE A 1 318 ? -75.223 28.301 91.242 1.00 82.81 318 ILE A N 1
ATOM 2650 C CA . ILE A 1 318 ? -74.949 26.914 91.656 1.00 82.81 318 ILE A CA 1
ATOM 2651 C C . ILE A 1 318 ? -73.548 26.529 91.177 1.00 82.81 318 ILE A C 1
ATOM 2653 O O . ILE A 1 318 ? -73.266 26.644 89.991 1.00 82.81 318 ILE A O 1
ATOM 2657 N N . HIS A 1 319 ? -72.695 26.047 92.082 1.00 85.75 319 HIS A N 1
ATOM 2658 C CA . HIS A 1 319 ? -71.340 25.574 91.768 1.00 85.75 319 HIS A CA 1
ATOM 2659 C C . HIS A 1 319 ? -71.333 24.037 91.707 1.00 85.75 319 HIS A C 1
ATOM 2661 O O . HIS A 1 319 ? -71.966 23.392 92.549 1.00 85.75 319 HIS A O 1
ATOM 2667 N N . SER A 1 320 ? -70.638 23.452 90.732 1.00 85.50 320 SER A N 1
ATOM 2668 C CA . SER A 1 320 ? -70.562 22.000 90.506 1.00 85.50 320 SER A CA 1
ATOM 2669 C C . SER A 1 320 ? -69.267 21.624 89.762 1.00 85.50 320 SER A C 1
ATOM 2671 O O . SER A 1 320 ? -68.481 22.500 89.411 1.00 85.50 320 SER A O 1
ATOM 2673 N N . THR A 1 321 ? -69.008 20.328 89.553 1.00 85.88 321 THR A N 1
ATOM 2674 C CA . THR A 1 321 ? -67.766 19.826 88.924 1.00 85.88 321 THR A CA 1
ATOM 2675 C C . THR A 1 321 ? -68.025 18.697 87.922 1.00 85.88 321 THR A C 1
ATOM 2677 O O . THR A 1 321 ? -69.077 18.055 87.972 1.00 85.88 321 THR A O 1
ATOM 2680 N N . PHE A 1 322 ? -67.069 18.450 87.026 1.00 85.88 322 PHE A N 1
ATOM 2681 C CA . PHE A 1 322 ? -67.031 17.304 86.107 1.00 85.88 322 PHE A CA 1
ATOM 2682 C C . PHE A 1 322 ? -65.588 16.810 85.913 1.00 85.88 322 PHE A C 1
ATOM 2684 O O . PHE A 1 322 ? -64.650 17.478 86.345 1.00 85.88 322 PHE A O 1
ATOM 2691 N N . ASN A 1 323 ? -65.416 15.662 85.250 1.00 83.62 323 ASN A N 1
ATOM 2692 C CA . ASN A 1 323 ? -64.103 15.126 84.887 1.00 83.62 323 ASN A CA 1
ATOM 2693 C C . ASN A 1 323 ? -63.952 14.996 83.364 1.00 83.62 323 ASN A C 1
ATOM 2695 O O . ASN A 1 323 ? -64.931 14.674 82.687 1.00 83.62 323 ASN A O 1
ATOM 2699 N N . ILE A 1 324 ? -62.721 15.171 82.885 1.00 83.00 324 ILE A N 1
ATOM 2700 C CA . ILE A 1 324 ? -62.231 14.743 81.565 1.00 83.00 324 ILE A CA 1
ATOM 2701 C C . ILE A 1 324 ? -61.339 13.514 81.774 1.00 83.00 324 ILE A C 1
ATOM 2703 O O . ILE A 1 324 ? -60.664 13.417 82.806 1.00 83.00 324 ILE A O 1
ATOM 2707 N N . ILE A 1 325 ? -61.371 12.575 80.831 1.00 80.06 325 ILE A N 1
ATOM 2708 C CA . ILE A 1 325 ? -60.611 11.321 80.854 1.00 80.06 325 ILE A CA 1
ATOM 2709 C C . ILE A 1 325 ? -59.847 11.177 79.528 1.00 80.06 325 ILE A C 1
ATOM 2711 O O . ILE A 1 325 ? -60.396 11.479 78.478 1.00 80.06 325 ILE A O 1
ATOM 2715 N N . ASP A 1 326 ? -58.606 10.729 79.626 1.00 76.56 326 ASP A N 1
ATOM 2716 C CA . ASP A 1 326 ? -57.745 10.201 78.554 1.00 76.56 326 ASP A CA 1
ATOM 2717 C C . ASP A 1 326 ? -58.457 9.024 77.834 1.00 76.56 326 ASP A C 1
ATOM 2719 O O . ASP A 1 326 ? -59.192 8.271 78.496 1.00 76.56 326 ASP A O 1
ATOM 2723 N N . ASP A 1 327 ? -58.376 8.952 76.490 1.00 72.50 327 ASP A N 1
ATOM 2724 C CA . ASP A 1 327 ? -59.075 7.927 75.687 1.00 72.50 327 ASP A CA 1
ATOM 2725 C C . ASP A 1 327 ? -58.223 6.858 74.961 1.00 72.50 327 ASP A C 1
ATOM 2727 O O . ASP A 1 327 ? -58.800 5.822 74.615 1.00 72.50 327 ASP A O 1
ATOM 2731 N N . ASP A 1 328 ? -56.885 6.965 74.934 1.00 79.56 328 ASP A N 1
ATOM 2732 C CA . ASP A 1 328 ? -55.982 5.794 74.927 1.00 79.56 328 ASP A CA 1
ATOM 2733 C C . ASP A 1 328 ? -54.780 5.987 75.881 1.00 79.56 328 ASP A C 1
ATOM 2735 O O . ASP A 1 328 ? -54.298 7.087 76.124 1.00 79.56 328 ASP A O 1
ATOM 2739 N N . SER A 1 329 ? -54.325 4.888 76.483 1.00 79.94 329 SER A N 1
ATOM 2740 C CA . SER A 1 329 ? -53.227 4.838 77.459 1.00 79.94 329 SER A CA 1
ATOM 2741 C C . SER A 1 329 ? -52.446 3.513 77.415 1.00 79.94 329 SER A C 1
ATOM 2743 O O . SER A 1 329 ? -51.816 3.109 78.406 1.00 79.94 329 SER A O 1
ATOM 2745 N N . VAL A 1 330 ? -52.486 2.807 76.279 1.00 83.62 330 VAL A N 1
ATOM 2746 C CA . VAL A 1 330 ? -51.805 1.525 76.047 1.00 83.62 330 VAL A CA 1
ATOM 2747 C C . VAL A 1 330 ? -50.875 1.643 74.829 1.00 83.62 330 VAL A C 1
ATOM 2749 O O . VAL A 1 330 ? -51.345 2.038 73.779 1.00 83.62 330 VAL A O 1
ATOM 2752 N N . PRO A 1 331 ? -49.578 1.281 74.930 1.00 85.44 331 PRO A N 1
ATOM 2753 C CA . PRO A 1 331 ? -48.667 1.311 73.784 1.00 85.44 331 PRO A CA 1
ATOM 2754 C C . PRO A 1 331 ? -48.872 0.113 72.833 1.00 85.44 331 PRO A C 1
ATOM 2756 O O . PRO A 1 331 ? -49.258 -0.969 73.307 1.00 85.44 331 PRO A O 1
ATOM 2759 N N . PRO A 1 332 ? -48.434 0.213 71.559 1.00 91.19 332 PRO A N 1
ATOM 2760 C CA . PRO A 1 332 ? -48.613 -0.831 70.552 1.00 91.19 332 PRO A CA 1
ATOM 2761 C C . PRO A 1 332 ? -48.070 -2.197 70.962 1.00 91.19 332 PRO A C 1
ATOM 2763 O O . PRO A 1 332 ? -46.973 -2.321 71.519 1.00 91.19 332 PRO A O 1
ATOM 2766 N N . ILE A 1 333 ? -48.789 -3.263 70.617 1.00 91.00 333 ILE A N 1
ATOM 2767 C CA . ILE A 1 333 ? -48.441 -4.638 70.985 1.00 91.00 333 ILE A CA 1
ATOM 2768 C C . ILE A 1 333 ? -47.915 -5.392 69.761 1.00 91.00 333 ILE A C 1
ATOM 2770 O O . ILE A 1 333 ? -48.677 -5.936 68.964 1.00 91.00 333 ILE A O 1
ATOM 2774 N N . ILE A 1 334 ? -46.587 -5.505 69.647 1.00 91.81 334 ILE A N 1
ATOM 2775 C CA . ILE A 1 334 ? -45.946 -6.424 68.692 1.00 91.81 334 ILE A CA 1
ATOM 2776 C C . ILE A 1 334 ? -46.158 -7.863 69.189 1.00 91.81 334 ILE A C 1
ATOM 2778 O O . ILE A 1 334 ? -45.535 -8.298 70.162 1.00 91.81 334 ILE A O 1
ATOM 2782 N N . SER A 1 335 ? -47.049 -8.604 68.532 1.00 87.19 335 SER A N 1
ATOM 2783 C CA . SER A 1 335 ? -47.484 -9.943 68.953 1.00 87.19 335 SER A CA 1
ATOM 2784 C C . SER A 1 335 ? -46.662 -11.082 68.335 1.00 87.19 335 SER A C 1
ATOM 2786 O O . SER A 1 335 ? -46.438 -12.106 68.989 1.00 87.19 335 SER A O 1
ATOM 2788 N N . ASN A 1 336 ? -46.187 -10.909 67.097 1.00 88.88 336 ASN A N 1
ATOM 2789 C CA . ASN A 1 336 ? -45.382 -11.880 66.356 1.00 88.88 336 ASN A CA 1
ATOM 2790 C C . ASN A 1 336 ? -44.523 -11.190 65.277 1.00 88.88 336 ASN A C 1
ATOM 2792 O O . ASN A 1 336 ? -44.845 -10.100 64.808 1.00 88.88 336 ASN A O 1
ATOM 2796 N N . VAL A 1 337 ? -43.425 -11.839 64.883 1.00 90.12 337 VAL A N 1
ATOM 2797 C CA . VAL A 1 337 ? -42.527 -11.406 63.803 1.00 90.12 337 VAL A CA 1
ATOM 2798 C C . VAL A 1 337 ? -42.131 -12.638 62.999 1.00 90.12 337 VAL A C 1
ATOM 2800 O O . VAL A 1 337 ? -41.715 -13.644 63.575 1.00 90.12 337 VAL A O 1
ATOM 2803 N N . SER A 1 338 ? -42.239 -12.573 61.674 1.00 90.88 338 SER A N 1
ATOM 2804 C CA . SER A 1 338 ? -41.894 -13.687 60.788 1.00 90.88 338 SER A CA 1
ATOM 2805 C C . SER A 1 338 ? -41.180 -13.215 59.526 1.00 90.88 338 SER A C 1
ATOM 2807 O O . SER A 1 338 ? -41.588 -12.243 58.897 1.00 90.88 338 SER A O 1
ATOM 2809 N N . ILE A 1 339 ? -40.115 -13.923 59.155 1.00 90.12 339 ILE A N 1
ATOM 2810 C CA . ILE A 1 339 ? -39.398 -13.710 57.896 1.00 90.12 339 ILE A CA 1
ATOM 2811 C C . ILE A 1 339 ? -40.087 -14.552 56.823 1.00 90.12 339 ILE A C 1
ATOM 2813 O O . ILE A 1 339 ? -40.313 -15.747 57.026 1.00 90.12 339 ILE A O 1
ATOM 2817 N N . ILE A 1 340 ? -40.465 -13.922 55.711 1.00 87.94 340 ILE A N 1
ATOM 2818 C CA . ILE A 1 340 ? -41.268 -14.551 54.655 1.00 87.94 340 ILE A CA 1
ATOM 2819 C C . ILE A 1 340 ? -40.398 -15.482 53.797 1.00 87.94 340 ILE A C 1
ATOM 2821 O O . ILE A 1 340 ? -40.811 -16.602 53.499 1.00 87.94 340 ILE A O 1
ATOM 2825 N N . ASN A 1 341 ? -39.182 -15.047 53.459 1.00 85.00 341 ASN A N 1
ATOM 2826 C CA . ASN A 1 341 ? -38.159 -15.806 52.736 1.00 85.00 341 ASN A CA 1
ATOM 2827 C C . ASN A 1 341 ? -37.154 -16.468 53.700 1.00 85.00 341 ASN A C 1
ATOM 2829 O O . ASN A 1 341 ? -35.968 -16.174 53.694 1.00 85.00 341 ASN A O 1
ATOM 2833 N N . ALA A 1 342 ? -37.646 -17.333 54.593 1.00 83.81 342 ALA A N 1
ATOM 2834 C CA . ALA A 1 342 ? -36.795 -18.147 55.465 1.00 83.81 342 ALA A CA 1
ATOM 2835 C C . ALA A 1 342 ? -36.759 -19.617 54.987 1.00 83.81 342 ALA A C 1
ATOM 2837 O O . ALA A 1 342 ? -37.829 -20.181 54.724 1.00 83.81 342 ALA A O 1
ATOM 2838 N N . PRO A 1 343 ? -35.589 -20.293 54.952 1.00 84.81 343 PRO A N 1
ATOM 2839 C CA . PRO A 1 343 ? -34.255 -19.798 55.316 1.00 84.81 343 PRO A CA 1
ATOM 2840 C C . PRO A 1 343 ? -33.710 -18.787 54.298 1.00 84.81 343 PRO A C 1
ATOM 2842 O O . PRO A 1 343 ? -34.036 -18.879 53.122 1.00 84.81 343 PRO A O 1
ATOM 2845 N N . ILE A 1 344 ? -32.882 -17.857 54.775 1.00 86.88 344 ILE A N 1
ATOM 2846 C CA . ILE A 1 344 ? -32.238 -16.839 53.941 1.00 86.88 344 ILE A CA 1
ATOM 2847 C C . ILE A 1 344 ? -30.919 -17.412 53.423 1.00 86.88 344 ILE A C 1
ATOM 2849 O O . ILE A 1 344 ? -30.104 -17.881 54.224 1.00 86.88 344 ILE A O 1
ATOM 2853 N N . LEU A 1 345 ? -30.718 -17.348 52.112 1.00 85.25 345 LEU A N 1
ATOM 2854 C CA . LEU A 1 345 ? -29.440 -17.628 51.456 1.00 85.25 345 LEU A CA 1
ATOM 2855 C C . LEU A 1 345 ? -28.725 -16.304 51.167 1.00 85.25 345 LEU A C 1
ATOM 2857 O O . LEU A 1 345 ? -29.401 -15.296 50.964 1.00 85.25 345 LEU A O 1
ATOM 2861 N N . ASP A 1 346 ? -27.397 -16.264 51.162 1.00 78.94 346 ASP A N 1
ATOM 2862 C CA . ASP A 1 346 ? -26.629 -15.073 50.772 1.00 78.94 346 ASP A CA 1
ATOM 2863 C C . ASP A 1 346 ? -26.913 -14.656 49.322 1.00 78.94 346 ASP A C 1
ATOM 2865 O O . ASP A 1 346 ? -27.138 -13.465 49.085 1.00 78.94 346 ASP A O 1
ATOM 2869 N N . ASN A 1 347 ? -27.107 -15.604 48.399 1.00 80.94 347 ASN A N 1
ATOM 2870 C CA . ASN A 1 347 ? -27.493 -15.295 47.018 1.00 80.94 347 ASN A CA 1
ATOM 2871 C C . ASN A 1 347 ? -28.776 -14.434 46.865 1.00 80.94 347 ASN A C 1
ATOM 2873 O O . ASN A 1 347 ? -28.905 -13.708 45.875 1.00 80.94 347 ASN A O 1
ATOM 2877 N N . GLU A 1 348 ? -29.692 -14.403 47.845 1.00 82.56 348 GLU A N 1
ATOM 2878 C CA . GLU A 1 348 ? -30.885 -13.544 47.813 1.00 82.56 348 GLU A CA 1
ATOM 2879 C C . GLU A 1 348 ? -30.527 -12.063 48.058 1.00 82.56 348 GLU A C 1
ATOM 2881 O O . GLU A 1 348 ? -29.596 -11.740 48.791 1.00 82.56 348 GLU A O 1
ATOM 2886 N N . ASP A 1 349 ? -31.258 -11.113 47.467 1.00 84.44 349 ASP A N 1
ATOM 2887 C CA . ASP A 1 349 ? -30.936 -9.675 47.599 1.00 84.44 349 ASP A CA 1
ATOM 2888 C C . ASP A 1 349 ? -31.6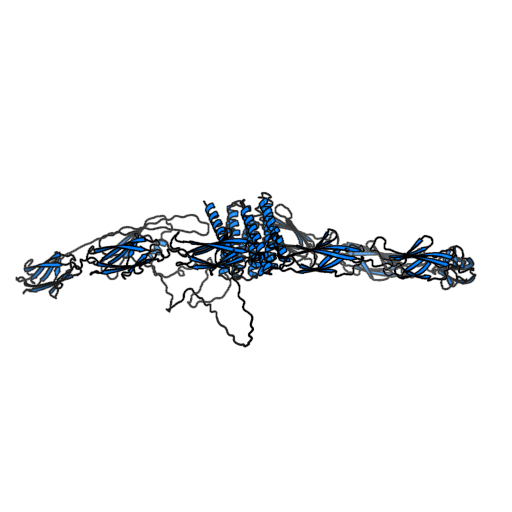58 -8.967 48.762 1.00 84.44 349 ASP A C 1
ATOM 2890 O O . ASP A 1 349 ? -31.235 -7.897 49.214 1.00 84.44 349 ASP A O 1
ATOM 2894 N N . ILE A 1 350 ? -32.763 -9.535 49.252 1.00 89.75 350 ILE A N 1
ATOM 2895 C CA . ILE A 1 350 ? -33.671 -8.898 50.217 1.00 89.75 350 ILE A CA 1
ATOM 2896 C C . ILE A 1 350 ? -34.162 -9.880 51.280 1.00 89.75 350 ILE A C 1
ATOM 2898 O O . ILE A 1 350 ? -34.212 -11.082 51.057 1.00 89.75 350 ILE A O 1
ATOM 2902 N N . ILE A 1 351 ? -34.599 -9.353 52.421 1.00 91.12 351 ILE A N 1
ATOM 2903 C CA . ILE A 1 351 ? -35.280 -10.102 53.480 1.00 91.12 351 ILE A CA 1
ATOM 2904 C C . ILE A 1 351 ? -36.580 -9.372 53.816 1.00 91.12 351 ILE A C 1
ATOM 2906 O O . ILE A 1 351 ? -36.565 -8.169 54.083 1.00 91.12 351 ILE A O 1
ATOM 2910 N N . GLN A 1 352 ? -37.704 -10.089 53.815 1.00 91.50 352 GLN A N 1
ATOM 2911 C CA . GLN A 1 352 ? -39.027 -9.518 54.082 1.00 91.50 352 GLN A CA 1
ATOM 2912 C C . GLN A 1 352 ? -39.559 -9.947 55.453 1.00 91.50 352 GLN A C 1
ATOM 2914 O O . GLN A 1 352 ? -39.696 -11.141 55.729 1.00 91.50 352 GLN A O 1
ATOM 2919 N N . PHE A 1 353 ? -39.901 -8.975 56.299 1.00 93.31 353 PHE A N 1
ATOM 2920 C CA . PHE A 1 353 ? -40.380 -9.174 57.667 1.00 93.31 353 PHE A CA 1
ATOM 2921 C C . PHE A 1 353 ? -41.857 -8.812 57.787 1.00 93.31 353 PHE A C 1
ATOM 2923 O O . PHE A 1 353 ? -42.204 -7.637 57.773 1.00 93.31 353 PHE A O 1
ATOM 2930 N N . ARG A 1 354 ? -42.716 -9.812 58.000 1.00 93.19 354 ARG A N 1
ATOM 2931 C CA . ARG A 1 354 ? -44.100 -9.600 58.435 1.00 93.19 354 ARG A CA 1
ATOM 2932 C C . ARG A 1 354 ? -44.149 -9.410 59.950 1.00 93.19 354 ARG A C 1
ATOM 2934 O O . ARG A 1 354 ? -43.674 -10.283 60.686 1.00 93.19 354 ARG A O 1
ATOM 2941 N N . ILE A 1 355 ? -44.757 -8.316 60.400 1.00 93.69 355 ILE A N 1
ATOM 2942 C CA . ILE A 1 355 ? -44.866 -7.940 61.816 1.00 93.69 355 ILE A CA 1
ATOM 2943 C C . ILE A 1 355 ? -46.346 -7.886 62.214 1.00 93.69 355 ILE A C 1
ATOM 2945 O O . ILE A 1 355 ? -47.094 -7.023 61.767 1.00 93.69 355 ILE A O 1
ATOM 2949 N N . ASP A 1 356 ? -46.788 -8.790 63.085 1.00 90.69 356 ASP A N 1
ATOM 2950 C CA . ASP A 1 356 ? -48.173 -8.786 63.564 1.00 90.69 356 ASP A CA 1
ATOM 2951 C C . ASP A 1 356 ? -48.274 -7.865 64.795 1.00 90.69 356 ASP A C 1
ATOM 2953 O O . ASP A 1 356 ? -48.048 -8.298 65.930 1.00 90.69 356 ASP A O 1
ATOM 2957 N N . VAL A 1 357 ? -48.562 -6.583 64.563 1.00 92.75 357 VAL A N 1
ATOM 2958 C CA . VAL A 1 357 ? -48.716 -5.527 65.579 1.00 92.75 357 VAL A CA 1
ATOM 2959 C C . VAL A 1 357 ? -50.163 -5.013 65.628 1.00 92.75 357 VAL A C 1
ATOM 2961 O O . VAL A 1 357 ? -50.799 -4.859 64.587 1.00 92.75 357 VAL A O 1
ATOM 2964 N N . GLU A 1 358 ? -50.682 -4.779 66.836 1.00 87.44 358 GLU A N 1
ATOM 2965 C CA . GLU A 1 358 ? -52.036 -4.264 67.101 1.00 87.44 358 GLU A CA 1
ATOM 2966 C C . GLU A 1 358 ? -51.985 -3.132 68.147 1.00 87.44 358 GLU A C 1
ATOM 2968 O O . GLU A 1 358 ? -51.158 -3.177 69.061 1.00 87.44 358 GLU A O 1
ATOM 2973 N N . ASP A 1 359 ? -52.879 -2.150 68.017 1.00 90.38 359 ASP A N 1
ATOM 2974 C CA . ASP A 1 359 ? -53.075 -1.004 68.917 1.00 90.38 359 ASP A CA 1
ATOM 2975 C C . ASP A 1 359 ? -54.559 -0.564 68.876 1.00 90.38 359 ASP A C 1
ATOM 2977 O O . ASP A 1 359 ? -55.229 -0.842 67.874 1.00 90.38 359 ASP A O 1
ATOM 2981 N N . ASP A 1 360 ? -55.091 0.073 69.929 1.00 83.50 360 ASP A N 1
ATOM 2982 C CA . ASP A 1 360 ? -56.501 0.517 69.979 1.00 83.50 360 ASP A CA 1
ATOM 2983 C C . ASP A 1 360 ? -56.700 1.909 69.317 1.00 83.50 360 ASP A C 1
ATOM 2985 O O . ASP A 1 360 ? -57.744 2.135 68.691 1.00 83.50 360 ASP A O 1
ATOM 2989 N N . SER A 1 361 ? -55.693 2.795 69.347 1.00 84.31 361 SER A N 1
ATOM 2990 C CA . SER A 1 361 ? -55.650 4.079 68.616 1.00 84.31 361 SER A CA 1
ATOM 2991 C C . SER A 1 361 ? -55.243 3.922 67.139 1.00 84.31 361 SER A C 1
ATOM 2993 O O . SER A 1 361 ? -55.673 4.690 66.268 1.00 84.31 361 SER A O 1
ATOM 2995 N N . GLY A 1 362 ? -54.423 2.907 66.848 1.00 85.50 362 GLY A N 1
ATOM 2996 C CA . GLY A 1 362 ? -53.776 2.677 65.555 1.00 85.50 362 GLY A CA 1
ATOM 2997 C C . GLY A 1 362 ? -52.263 2.916 65.610 1.00 85.50 362 GLY A C 1
ATOM 2998 O O . GLY A 1 362 ? -51.678 3.003 66.681 1.00 85.50 362 GLY A O 1
ATOM 2999 N N . LEU A 1 363 ? -51.607 2.998 64.450 1.00 88.94 363 LEU A N 1
ATOM 3000 C CA . LEU A 1 363 ? -50.149 3.150 64.351 1.00 88.94 363 LEU A CA 1
ATOM 3001 C C . LEU A 1 363 ? -49.781 4.389 63.532 1.00 88.94 363 LEU A C 1
ATOM 3003 O O . LEU A 1 363 ? -50.396 4.648 62.500 1.00 88.94 363 LEU A O 1
ATOM 3007 N N . GLU A 1 364 ? -48.769 5.125 63.990 1.00 89.12 364 GLU A N 1
ATOM 3008 C CA . GLU A 1 364 ? -48.130 6.229 63.255 1.00 89.12 364 GLU A CA 1
ATOM 3009 C C . GLU A 1 364 ? -46.847 5.775 62.550 1.00 89.12 364 GLU A C 1
ATOM 3011 O O . GLU A 1 364 ? -46.547 6.203 61.438 1.00 89.12 364 GLU A O 1
ATOM 3016 N N . GLU A 1 365 ? -46.051 4.930 63.210 1.00 90.50 365 GLU A N 1
ATOM 3017 C CA . GLU A 1 365 ? -44.778 4.447 62.677 1.00 90.50 365 GLU A CA 1
ATOM 3018 C C . GLU A 1 365 ? -44.605 2.967 63.006 1.00 90.50 365 GLU A C 1
ATOM 3020 O O . GLU A 1 365 ? -44.586 2.581 64.176 1.00 90.50 365 GLU A O 1
ATOM 3025 N N . LEU A 1 366 ? -44.378 2.152 61.978 1.00 94.25 366 LEU A N 1
ATOM 3026 C CA . LEU A 1 366 ? -43.795 0.823 62.106 1.00 94.25 366 LEU A CA 1
ATOM 3027 C C . LEU A 1 366 ? -42.462 0.818 61.351 1.00 94.25 366 LEU A C 1
ATOM 3029 O O . LEU A 1 366 ? -42.406 1.190 60.178 1.00 94.25 366 LEU A O 1
ATOM 3033 N N . SER A 1 367 ? -41.371 0.438 62.021 1.00 93.62 367 SER A N 1
ATOM 3034 C CA . SER A 1 367 ? -40.036 0.476 61.415 1.00 93.62 367 SER A CA 1
ATOM 3035 C C . SER A 1 367 ? -39.093 -0.629 61.896 1.00 93.62 367 SER A C 1
ATOM 3037 O O . SER A 1 367 ? -39.151 -1.076 63.041 1.00 93.62 367 SER A O 1
ATOM 3039 N N . ILE A 1 368 ? -38.182 -1.071 61.020 1.00 95.44 368 ILE A N 1
ATOM 3040 C CA . ILE A 1 368 ? -37.037 -1.927 61.361 1.00 95.44 368 ILE A CA 1
ATOM 3041 C C . ILE A 1 368 ? -35.759 -1.104 61.312 1.00 95.44 368 ILE A C 1
ATOM 3043 O O . ILE A 1 368 ? -35.403 -0.522 60.292 1.00 95.44 368 ILE A O 1
ATOM 3047 N N . LYS A 1 369 ? -34.987 -1.151 62.393 1.00 92.88 369 LYS A N 1
ATOM 3048 C CA . LYS A 1 369 ? -33.600 -0.709 62.442 1.00 92.88 369 LYS A CA 1
ATOM 3049 C C . LYS A 1 369 ? -32.655 -1.885 62.197 1.00 92.88 369 LYS A C 1
ATOM 3051 O O . LYS A 1 369 ? -32.615 -2.830 62.988 1.00 92.88 369 LYS A O 1
ATOM 3056 N N . PHE A 1 370 ? -31.852 -1.788 61.141 1.00 93.31 370 PHE A N 1
ATOM 3057 C CA . PHE A 1 370 ? -30.889 -2.808 60.719 1.00 93.31 370 PHE A CA 1
ATOM 3058 C C . PHE A 1 370 ? -29.606 -2.154 60.183 1.00 93.31 370 PHE A C 1
ATOM 3060 O O . PHE A 1 370 ? -29.663 -1.184 59.433 1.00 93.31 370 PHE A O 1
ATOM 3067 N N . GLN A 1 371 ? -28.435 -2.642 60.612 1.00 89.00 371 GLN A N 1
ATOM 3068 C CA . GLN A 1 371 ? -27.105 -2.127 60.220 1.00 89.00 371 GLN A CA 1
ATOM 3069 C C . GLN A 1 371 ? -26.934 -0.584 60.290 1.00 89.00 371 GLN A C 1
ATOM 3071 O O . GLN A 1 371 ? -26.195 0.018 59.515 1.00 89.00 371 GLN A O 1
ATOM 3076 N N . ASN A 1 372 ? -27.565 0.056 61.285 1.00 87.31 372 ASN A N 1
ATOM 3077 C CA . ASN A 1 372 ? -27.690 1.514 61.504 1.00 87.31 372 ASN A CA 1
ATOM 3078 C C . ASN A 1 372 ? -28.669 2.275 60.593 1.00 87.31 372 ASN A C 1
ATOM 3080 O O . ASN A 1 372 ? -28.964 3.429 60.904 1.00 87.31 372 ASN A O 1
ATOM 3084 N N . ASN A 1 373 ? -29.213 1.652 59.551 1.00 88.81 373 ASN A N 1
ATOM 3085 C CA . ASN A 1 373 ? -30.318 2.208 58.771 1.00 88.81 373 ASN A CA 1
ATOM 3086 C C . ASN A 1 373 ? -31.659 1.950 59.478 1.00 88.81 373 ASN A C 1
ATOM 3088 O O . ASN A 1 373 ? -31.754 1.082 60.351 1.00 88.81 373 ASN A O 1
ATOM 3092 N N . ILE A 1 374 ? -32.688 2.703 59.090 1.00 92.25 374 ILE A N 1
ATOM 3093 C CA . ILE A 1 374 ? -34.086 2.493 59.485 1.00 92.25 374 ILE A CA 1
ATOM 3094 C C . ILE A 1 374 ? -34.893 2.313 58.197 1.00 92.25 374 ILE A C 1
ATOM 3096 O O . ILE A 1 374 ? -34.684 3.054 57.237 1.00 92.25 374 ILE A O 1
ATOM 3100 N N . TYR A 1 375 ? -35.772 1.318 58.190 1.00 93.19 375 TYR A N 1
ATOM 3101 C CA . TYR A 1 375 ? -36.653 0.928 57.093 1.00 93.19 375 TYR A CA 1
ATOM 3102 C C . TYR A 1 375 ? -38.090 1.048 57.608 1.00 93.19 375 TYR A C 1
ATOM 3104 O O . TYR A 1 375 ? -38.393 0.469 58.652 1.00 93.19 375 TYR A O 1
ATOM 3112 N N . LEU A 1 376 ? -38.930 1.837 56.939 1.00 91.00 376 LEU A N 1
ATOM 3113 C CA . LEU A 1 376 ? -40.311 2.120 57.349 1.00 91.00 376 LEU A CA 1
ATOM 3114 C C . LEU A 1 376 ? -41.303 1.195 56.627 1.00 91.00 376 LEU A C 1
ATOM 3116 O O . LEU A 1 376 ? -41.001 0.683 55.548 1.00 91.00 376 LEU A O 1
ATOM 3120 N N . ASP A 1 377 ? -42.485 1.017 57.211 1.00 91.31 377 ASP A N 1
ATOM 3121 C CA . ASP A 1 377 ? -43.681 0.490 56.540 1.00 91.31 377 ASP A CA 1
ATOM 3122 C C . ASP A 1 377 ? -44.413 1.634 55.806 1.00 91.31 377 ASP A C 1
ATOM 3124 O O . ASP A 1 377 ? -45.410 2.173 56.287 1.00 91.31 377 ASP A O 1
ATOM 3128 N N . ASP A 1 378 ? -43.860 2.076 54.669 1.00 83.69 378 ASP A N 1
ATOM 3129 C CA . ASP A 1 378 ? -44.355 3.254 53.930 1.00 83.69 378 ASP A CA 1
ATOM 3130 C C . ASP A 1 378 ? -45.774 3.059 53.341 1.00 83.69 378 ASP A C 1
ATOM 3132 O O . ASP A 1 378 ? -46.483 4.045 53.114 1.00 83.69 378 ASP A O 1
ATOM 3136 N N . ASP A 1 379 ? -46.215 1.819 53.084 1.00 87.00 379 ASP A N 1
ATOM 3137 C CA . ASP A 1 379 ? -47.547 1.489 52.550 1.00 87.00 379 ASP A CA 1
ATOM 3138 C C . ASP A 1 379 ? -48.517 0.843 53.560 1.00 87.00 379 ASP A C 1
ATOM 3140 O O . ASP A 1 379 ? -49.687 0.635 53.224 1.00 87.00 379 ASP A O 1
ATOM 3144 N N . ASN A 1 380 ? -48.095 0.677 54.820 1.00 84.88 380 ASN A N 1
ATOM 3145 C CA . ASN A 1 380 ? -48.898 0.188 55.952 1.00 84.88 380 ASN A CA 1
ATOM 3146 C C . ASN A 1 380 ? -49.481 -1.222 55.715 1.00 84.88 380 ASN A C 1
ATOM 3148 O O . ASN A 1 380 ? -50.640 -1.501 56.044 1.00 84.88 380 ASN A O 1
ATOM 3152 N N . ASP A 1 381 ? -48.686 -2.117 55.120 1.00 89.44 381 ASP A N 1
ATOM 3153 C CA . ASP A 1 381 ? -49.060 -3.518 54.857 1.00 89.44 381 ASP A CA 1
ATOM 3154 C C . ASP A 1 381 ? -48.500 -4.508 55.906 1.00 89.44 381 ASP A C 1
ATOM 3156 O O . ASP A 1 381 ? -48.845 -5.699 55.901 1.00 89.44 381 ASP A O 1
ATOM 3160 N N . HIS A 1 382 ? -47.702 -3.990 56.849 1.00 90.88 382 HIS A N 1
ATOM 3161 C CA . HIS A 1 382 ? -46.969 -4.696 57.898 1.00 90.88 382 HIS A CA 1
ATOM 3162 C C . HIS A 1 382 ? -45.844 -5.628 57.385 1.00 90.88 382 HIS A C 1
ATOM 3164 O O . HIS A 1 382 ? -45.437 -6.547 58.111 1.00 90.88 382 HIS A O 1
ATOM 3170 N N . ILE A 1 383 ? -45.314 -5.419 56.167 1.00 91.31 383 ILE A N 1
ATOM 3171 C CA . ILE A 1 383 ? -44.194 -6.177 55.576 1.00 91.31 383 ILE A CA 1
ATOM 3172 C C . ILE A 1 383 ? -42.990 -5.275 55.251 1.00 91.31 383 ILE A C 1
ATOM 3174 O O . ILE A 1 383 ? -42.752 -4.858 54.116 1.00 91.31 383 ILE A O 1
ATOM 3178 N N . ILE A 1 384 ? -42.117 -5.069 56.236 1.00 91.62 384 ILE A N 1
ATOM 3179 C CA . ILE A 1 384 ? -40.898 -4.278 56.033 1.00 91.62 384 ILE A CA 1
ATOM 3180 C C . ILE A 1 384 ? -39.833 -5.116 55.314 1.00 91.62 384 ILE A C 1
ATOM 3182 O O . ILE A 1 384 ? -39.456 -6.202 55.760 1.00 91.62 384 ILE A O 1
ATOM 3186 N N . THR A 1 385 ? -39.315 -4.590 54.202 1.00 91.38 385 THR A N 1
ATOM 3187 C CA . THR A 1 385 ? -38.243 -5.218 53.413 1.00 91.38 385 THR A CA 1
ATOM 3188 C C . THR A 1 385 ? -36.895 -4.547 53.694 1.00 91.38 385 THR A C 1
ATOM 3190 O O . THR A 1 385 ? -36.770 -3.327 53.600 1.00 91.38 385 THR A O 1
ATOM 3193 N N . ILE A 1 386 ? -35.870 -5.343 54.011 1.00 92.62 386 ILE A N 1
ATOM 3194 C CA . ILE A 1 386 ? -34.485 -4.895 54.253 1.00 92.62 386 ILE A CA 1
ATOM 3195 C C . ILE A 1 386 ? -33.521 -5.589 53.267 1.00 92.62 386 ILE A C 1
ATOM 3197 O O . ILE A 1 386 ? -33.863 -6.651 52.747 1.00 92.62 386 ILE A O 1
ATOM 3201 N N . PRO A 1 387 ? -32.322 -5.043 52.982 1.00 91.25 387 PRO A N 1
ATOM 3202 C CA . PRO A 1 387 ? -31.331 -5.727 52.149 1.00 91.25 387 PRO A CA 1
ATOM 3203 C C . PRO A 1 387 ? -30.729 -6.940 52.869 1.00 91.25 387 PRO A C 1
ATOM 3205 O O . PRO A 1 387 ? -30.455 -6.882 54.072 1.00 91.25 387 PRO A O 1
ATOM 3208 N N . ASN A 1 388 ? -30.469 -8.011 52.121 1.00 87.69 388 ASN A N 1
ATOM 3209 C CA . ASN A 1 388 ? -29.774 -9.189 52.629 1.00 87.69 388 ASN A CA 1
ATOM 3210 C C . ASN A 1 388 ? -28.251 -8.944 52.718 1.00 87.69 388 ASN A C 1
ATOM 3212 O O . ASN A 1 388 ? -27.661 -8.444 51.756 1.00 87.69 388 ASN A O 1
ATOM 3216 N N . PRO A 1 389 ? -27.575 -9.257 53.840 1.00 85.56 389 PRO A N 1
ATOM 3217 C CA . PRO A 1 389 ? -26.118 -9.247 53.886 1.00 85.56 389 PRO A CA 1
ATOM 3218 C C . PRO A 1 389 ? -25.516 -10.496 53.216 1.00 85.56 389 PRO A C 1
ATOM 3220 O O . PRO A 1 389 ? -25.661 -11.598 53.730 1.00 85.56 389 PRO A O 1
ATOM 3223 N N . LYS A 1 390 ? -24.762 -10.279 52.128 1.00 81.56 390 LYS A N 1
ATOM 3224 C CA . LYS A 1 390 ? -23.981 -11.264 51.343 1.00 81.56 390 LYS A CA 1
ATOM 3225 C C . LYS A 1 390 ? -22.767 -11.864 52.091 1.00 81.56 390 LYS A C 1
ATOM 3227 O O . LYS A 1 390 ? -21.639 -11.789 51.615 1.00 81.56 390 LYS A O 1
ATOM 3232 N N . ILE A 1 391 ? -22.955 -12.273 53.348 1.00 81.19 391 ILE A N 1
ATOM 3233 C CA . ILE A 1 391 ? -21.957 -12.968 54.178 1.00 81.19 391 ILE A CA 1
ATOM 3234 C C . ILE A 1 391 ? -22.724 -13.892 55.146 1.00 81.19 391 ILE A C 1
ATOM 3236 O O . ILE A 1 391 ? -23.494 -13.380 55.968 1.00 81.19 391 ILE A O 1
ATOM 3240 N N . PRO A 1 392 ? -22.489 -15.216 55.142 1.00 83.00 392 PRO A N 1
ATOM 3241 C CA . PRO A 1 392 ? -23.111 -16.152 56.075 1.00 83.00 392 PRO A CA 1
ATOM 3242 C C . PRO A 1 392 ? -22.868 -15.796 57.545 1.00 83.00 392 PRO A C 1
ATOM 3244 O O . PRO A 1 392 ? -21.739 -15.536 57.980 1.00 83.00 392 PRO A O 1
ATOM 3247 N N . GLY A 1 393 ? -23.926 -15.830 58.357 1.00 84.75 393 GLY A N 1
ATOM 3248 C CA . GLY A 1 393 ? -23.824 -15.525 59.783 1.00 84.75 393 GLY A CA 1
ATOM 3249 C C . GLY A 1 393 ? -25.113 -15.047 60.446 1.00 84.75 393 GLY A C 1
ATOM 3250 O O . GLY A 1 393 ? -26.166 -14.930 59.825 1.00 84.75 393 GLY A O 1
ATOM 3251 N N . THR A 1 394 ? -25.019 -14.775 61.750 1.00 88.19 394 THR A N 1
ATOM 3252 C CA . THR A 1 394 ? -26.141 -14.305 62.576 1.00 88.19 394 THR A CA 1
ATOM 3253 C C . THR A 1 394 ? -26.189 -12.776 62.632 1.00 88.19 394 THR A C 1
ATOM 3255 O O . THR A 1 394 ? -25.222 -12.139 63.057 1.00 88.19 394 THR A O 1
ATOM 3258 N N . TYR A 1 395 ? -27.335 -12.184 62.292 1.00 89.56 395 TYR A N 1
ATOM 3259 C CA . TYR A 1 395 ? -27.543 -10.734 62.231 1.00 89.56 395 TYR A CA 1
ATOM 3260 C C . TYR A 1 395 ? -28.653 -10.256 63.173 1.00 89.56 395 TYR A C 1
ATOM 3262 O O . TYR A 1 395 ? -29.666 -10.927 63.339 1.00 89.56 395 TYR A O 1
ATOM 3270 N N . GLU A 1 396 ? -28.474 -9.077 63.778 1.00 92.31 396 GLU A N 1
ATOM 3271 C CA . GLU A 1 396 ? -29.413 -8.460 64.730 1.00 92.31 396 GLU A CA 1
ATOM 3272 C C . GLU A 1 396 ? -30.227 -7.328 64.077 1.00 92.31 396 GLU A C 1
ATOM 3274 O O . GLU A 1 396 ? -29.690 -6.515 63.320 1.00 92.31 396 GLU A O 1
ATOM 3279 N N . TYR A 1 397 ? -31.518 -7.251 64.408 1.00 92.81 397 TYR A N 1
ATOM 3280 C CA . TYR A 1 397 ? -32.438 -6.187 63.994 1.00 92.81 397 TYR A CA 1
ATOM 3281 C C . TYR A 1 397 ? -33.318 -5.739 65.169 1.00 92.81 397 TYR A C 1
ATOM 3283 O O . TYR A 1 397 ? -33.521 -6.480 66.130 1.00 92.81 397 TYR A O 1
ATOM 3291 N N . THR A 1 398 ? -33.838 -4.511 65.120 1.00 93.62 398 THR A N 1
ATOM 3292 C CA . THR A 1 398 ? -34.783 -3.988 66.124 1.00 93.62 398 THR A CA 1
ATOM 3293 C C . THR A 1 398 ? -35.997 -3.372 65.455 1.00 93.62 398 THR A C 1
ATOM 3295 O O . THR A 1 398 ? -35.839 -2.445 64.672 1.00 93.62 398 THR A O 1
ATOM 3298 N N . ILE A 1 399 ? -37.191 -3.851 65.789 1.00 94.62 399 ILE A N 1
ATOM 3299 C CA . ILE A 1 399 ? -38.453 -3.222 65.395 1.00 94.62 399 ILE A CA 1
ATOM 3300 C C . ILE A 1 399 ? -38.792 -2.101 66.385 1.00 94.62 399 ILE A C 1
ATOM 3302 O O . ILE A 1 399 ? -38.569 -2.264 67.589 1.00 94.62 399 ILE A O 1
ATOM 3306 N N . LYS A 1 400 ? -39.363 -1.005 65.882 1.00 93.50 400 LYS A N 1
ATOM 3307 C CA . LYS A 1 400 ? -40.100 0.016 66.636 1.00 93.50 400 LYS A CA 1
ATOM 3308 C C . LYS A 1 400 ? -41.541 0.070 66.113 1.00 93.50 400 LYS A C 1
ATOM 3310 O O . LYS A 1 400 ? -41.749 0.004 64.905 1.00 93.50 400 LYS A O 1
ATOM 3315 N N . ALA A 1 401 ? -42.502 0.211 67.020 1.00 92.50 401 ALA A N 1
ATOM 3316 C CA . ALA A 1 401 ? -43.872 0.621 66.736 1.00 92.50 401 ALA A CA 1
ATOM 3317 C C . ALA A 1 401 ? -44.218 1.860 67.585 1.00 92.50 401 ALA A C 1
ATOM 3319 O O . ALA A 1 401 ? -43.816 1.925 68.750 1.00 92.50 401 ALA A O 1
ATOM 3320 N N . LEU A 1 402 ? -44.932 2.819 66.999 1.00 92.00 402 LEU A N 1
ATOM 3321 C CA . LEU A 1 402 ? -45.460 4.036 67.625 1.00 92.00 402 LEU A CA 1
ATOM 3322 C C . LEU A 1 402 ? -46.970 4.093 67.358 1.00 92.00 402 LEU A C 1
ATOM 3324 O O . LEU A 1 402 ? -47.384 3.874 66.216 1.00 92.00 402 LEU A O 1
ATOM 3328 N N . ASP A 1 403 ? -47.764 4.364 68.388 1.00 90.06 403 ASP A N 1
ATOM 3329 C CA . ASP A 1 403 ? -49.221 4.523 68.282 1.00 90.06 403 ASP A CA 1
ATOM 3330 C C . ASP A 1 403 ? -49.625 5.818 67.549 1.00 90.06 403 ASP A C 1
ATOM 3332 O O . ASP A 1 403 ? -48.785 6.641 67.170 1.00 90.06 403 ASP A O 1
ATOM 3336 N N . ASN A 1 404 ? -50.924 5.981 67.294 1.00 87.81 404 ASN A N 1
ATOM 3337 C CA . ASN A 1 404 ? -51.501 7.154 66.632 1.00 87.81 404 ASN A CA 1
ATOM 3338 C C . ASN A 1 404 ? -52.423 7.966 67.570 1.00 87.81 404 ASN A C 1
ATOM 3340 O O . ASN A 1 404 ? -53.260 8.740 67.097 1.00 87.81 404 ASN A O 1
ATOM 3344 N N . ASP A 1 405 ? -52.258 7.830 68.888 1.00 85.94 405 ASP A N 1
ATOM 3345 C CA . ASP A 1 405 ? -52.872 8.749 69.848 1.00 85.94 405 ASP A CA 1
ATOM 3346 C C . ASP A 1 405 ? -52.189 10.125 69.771 1.00 85.94 405 ASP A C 1
ATOM 3348 O O . ASP A 1 405 ? -50.970 10.229 69.868 1.00 85.94 405 ASP A O 1
ATOM 3352 N N . LYS A 1 406 ? -52.961 11.172 69.472 1.00 80.56 406 LYS A N 1
ATOM 3353 C CA . LYS A 1 406 ? -52.442 12.457 68.954 1.00 80.56 406 LYS A CA 1
ATOM 3354 C C . LYS A 1 406 ? -53.273 13.677 69.355 1.00 80.56 406 LYS A C 1
ATOM 3356 O O . LYS A 1 406 ? -53.216 14.718 68.689 1.00 80.56 406 LYS A O 1
ATOM 3361 N N . ASP A 1 407 ? -54.118 13.570 70.376 1.00 72.94 407 ASP A N 1
ATOM 3362 C CA . ASP A 1 407 ? -54.976 14.687 70.774 1.00 72.94 407 ASP A CA 1
ATOM 3363 C C . ASP A 1 407 ? -54.287 15.733 71.682 1.00 72.94 407 ASP A C 1
ATOM 3365 O O . ASP A 1 407 ? -54.819 16.849 71.817 1.00 72.94 407 ASP A O 1
ATOM 3369 N N . ARG A 1 408 ? -53.076 15.438 72.200 1.00 73.12 408 ARG A N 1
ATOM 3370 C CA . ARG A 1 408 ? -52.271 16.290 73.096 1.00 73.12 408 ARG A CA 1
ATOM 3371 C C . ARG A 1 408 ? -50.760 15.927 73.132 1.00 73.12 408 ARG A C 1
ATOM 3373 O O . ARG A 1 408 ? -50.317 15.168 73.999 1.00 73.12 408 ARG A O 1
ATOM 3380 N N . GLU A 1 409 ? -49.966 16.638 72.313 1.00 71.44 409 GLU A N 1
ATOM 3381 C CA . GLU A 1 409 ? -48.477 16.669 72.227 1.00 71.44 409 GLU A CA 1
ATOM 3382 C C . GLU A 1 409 ? -47.712 15.830 73.282 1.00 71.44 409 GLU A C 1
ATOM 3384 O O . GLU A 1 409 ? -47.418 16.298 74.388 1.00 71.44 409 GLU A O 1
ATOM 3389 N N . GLY A 1 410 ? -47.312 14.607 72.913 1.00 70.44 410 GLY A N 1
ATOM 3390 C CA . GLY A 1 410 ? -46.509 13.720 73.773 1.00 70.44 410 GLY A CA 1
ATOM 3391 C C . GLY A 1 410 ? -47.336 12.756 74.634 1.00 70.44 410 GLY A C 1
ATOM 3392 O O . GLY A 1 410 ? -46.820 12.190 75.598 1.00 70.44 410 GLY A O 1
ATOM 3393 N N . ASP A 1 411 ? -48.612 12.622 74.286 1.00 78.62 411 ASP A N 1
ATOM 3394 C CA . ASP A 1 411 ? -49.416 11.396 74.282 1.00 78.62 411 ASP A CA 1
ATOM 3395 C C . ASP A 1 411 ? -48.675 10.148 73.766 1.00 78.62 411 ASP A C 1
ATOM 3397 O O . ASP A 1 411 ? -48.502 9.214 74.549 1.00 78.62 411 ASP A O 1
ATOM 3401 N N . GLN A 1 412 ? -48.202 10.158 72.511 1.00 86.94 412 GLN A N 1
ATOM 3402 C CA . GLN A 1 412 ? -47.732 8.955 71.801 1.00 86.94 412 GLN A CA 1
ATOM 3403 C C . GLN A 1 412 ? -46.740 8.071 72.584 1.00 86.94 412 GLN A C 1
ATOM 3405 O O . GLN A 1 412 ? -45.726 8.550 73.115 1.00 86.94 412 GLN A O 1
ATOM 3410 N N . LEU A 1 413 ? -46.961 6.753 72.571 1.00 87.94 413 LEU A N 1
ATOM 3411 C CA . LEU A 1 413 ? -46.156 5.738 73.249 1.00 87.94 413 LEU A CA 1
ATOM 3412 C C . LEU A 1 413 ? -45.485 4.776 72.246 1.00 87.94 413 LEU A C 1
ATOM 3414 O O . LEU A 1 413 ? -46.011 4.428 71.190 1.00 87.94 413 LEU A O 1
ATOM 3418 N N . GLU A 1 414 ? -44.277 4.307 72.585 1.00 90.75 414 GLU A N 1
ATOM 3419 C CA . GLU A 1 414 ? -43.499 3.399 71.729 1.00 90.75 414 GLU A CA 1
ATOM 3420 C C . GLU A 1 414 ? -43.278 2.006 72.338 1.00 90.75 414 GLU A C 1
ATOM 3422 O O . GLU A 1 414 ? -42.985 1.847 73.527 1.00 90.75 414 GLU A O 1
ATOM 3427 N N . THR A 1 415 ? -43.305 0.993 71.471 1.00 93.31 415 THR A N 1
ATOM 3428 C CA . THR A 1 415 ? -42.868 -0.379 71.761 1.00 93.31 415 THR A CA 1
ATOM 3429 C C . THR A 1 415 ? -41.693 -0.748 70.858 1.00 93.31 415 THR A C 1
ATOM 3431 O O . THR A 1 415 ? -41.688 -0.463 69.663 1.00 93.31 415 THR A O 1
ATOM 3434 N N . THR A 1 416 ? -40.684 -1.430 71.411 1.00 92.50 416 THR A N 1
ATOM 3435 C CA . THR A 1 416 ? -39.510 -1.903 70.658 1.00 92.50 416 THR A CA 1
ATOM 3436 C C . THR A 1 416 ? -39.196 -3.374 70.925 1.00 92.50 416 THR A C 1
ATOM 3438 O O . THR A 1 416 ? -39.373 -3.875 72.038 1.00 92.50 416 THR A O 1
ATOM 3441 N N . LEU A 1 417 ? -38.711 -4.079 69.896 1.00 92.19 417 LEU A N 1
ATOM 3442 C CA . LEU A 1 417 ? -38.385 -5.507 69.945 1.00 92.19 417 LEU A CA 1
ATOM 3443 C C . LEU A 1 417 ? -37.101 -5.810 69.159 1.00 92.19 417 LEU A C 1
ATOM 3445 O O . LEU A 1 417 ? -37.075 -5.696 67.936 1.00 92.19 417 LEU A O 1
ATOM 3449 N N . THR A 1 418 ? -36.046 -6.245 69.852 1.00 90.81 418 THR A N 1
ATOM 3450 C CA . THR A 1 418 ? -34.781 -6.694 69.239 1.00 90.81 418 THR A CA 1
ATOM 3451 C C . THR A 1 418 ? -34.763 -8.215 69.071 1.00 90.81 418 THR A C 1
ATOM 3453 O O . THR A 1 418 ? -35.123 -8.949 69.993 1.00 90.81 418 THR A O 1
ATOM 3456 N N . SER A 1 419 ? -34.327 -8.691 67.905 1.00 91.56 419 SER A N 1
ATOM 3457 C CA . SER A 1 419 ? -34.267 -10.112 67.538 1.00 91.56 419 SER A CA 1
ATOM 3458 C C . SER A 1 419 ? -33.141 -10.363 66.516 1.00 91.56 419 SER A C 1
ATOM 3460 O O . SER A 1 419 ? -32.392 -9.447 66.175 1.00 91.56 419 SER A O 1
ATOM 3462 N N . ASN A 1 420 ? -32.969 -11.606 66.060 1.00 91.94 420 ASN A N 1
ATOM 3463 C CA . ASN A 1 420 ? -31.936 -11.991 65.095 1.00 91.94 420 ASN A CA 1
ATOM 3464 C C . ASN A 1 420 ? -32.420 -13.007 64.047 1.00 91.94 420 ASN A C 1
ATOM 3466 O O . ASN A 1 420 ? -33.493 -13.597 64.184 1.00 91.94 420 ASN A O 1
ATOM 3470 N N . PHE A 1 421 ? -31.625 -13.162 62.988 1.00 91.38 421 PHE A N 1
ATOM 3471 C CA . PHE A 1 421 ? -31.769 -14.168 61.933 1.00 91.38 421 PHE A CA 1
ATOM 3472 C C . PHE A 1 421 ? -30.397 -14.717 61.520 1.00 91.38 421 PHE A C 1
ATOM 3474 O O . PHE A 1 421 ? -29.369 -14.152 61.893 1.00 91.38 421 PHE A O 1
ATOM 3481 N N . GLU A 1 422 ? -30.383 -15.809 60.757 1.00 89.31 422 GLU A N 1
ATOM 3482 C CA . GLU A 1 422 ? -29.175 -16.418 60.187 1.00 89.31 422 GLU A CA 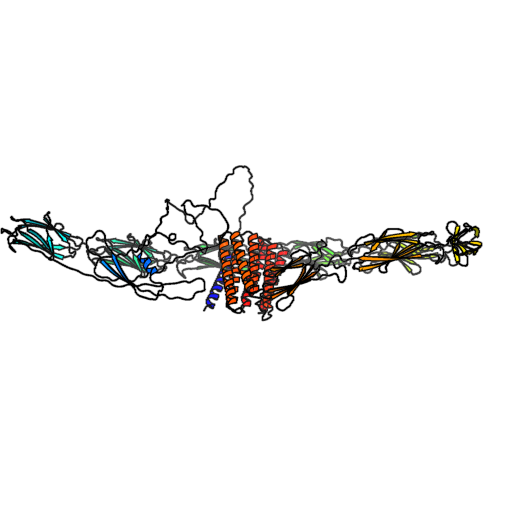1
ATOM 3483 C C . GLU A 1 422 ? -29.269 -16.405 58.655 1.00 89.31 422 GLU A C 1
ATOM 3485 O O . GLU A 1 422 ? -30.329 -16.717 58.109 1.00 89.31 422 GLU A O 1
ATOM 3490 N N . VAL A 1 423 ? -28.170 -16.029 57.995 1.00 87.44 423 VAL A N 1
ATOM 3491 C CA . VAL A 1 423 ? -27.943 -16.190 56.549 1.00 87.44 423 VAL A CA 1
ATOM 3492 C C . VAL A 1 423 ? -27.043 -17.403 56.341 1.00 87.44 423 VAL A C 1
ATOM 3494 O O . VAL A 1 423 ? -26.073 -17.579 57.090 1.00 87.44 423 VAL A O 1
ATOM 3497 N N . PHE A 1 424 ? -27.376 -18.226 55.351 1.00 82.06 424 PHE A N 1
ATOM 3498 C CA . PHE A 1 424 ? -26.634 -19.423 54.973 1.00 82.06 424 PHE A CA 1
ATOM 3499 C C . PHE A 1 424 ? -26.021 -19.272 53.580 1.00 82.06 424 PHE A C 1
ATOM 3501 O O . PHE A 1 424 ? -26.617 -18.650 52.715 1.00 82.06 424 PHE A O 1
ATOM 3508 N N . ASP A 1 425 ? -24.865 -19.899 53.430 1.00 76.94 425 ASP A N 1
ATOM 3509 C CA . ASP A 1 425 ? -24.143 -20.228 52.196 1.00 76.94 425 ASP A CA 1
ATOM 3510 C C . ASP A 1 425 ? -24.985 -21.193 51.327 1.00 76.94 425 ASP A C 1
ATOM 3512 O O . ASP A 1 425 ? -25.590 -22.122 51.892 1.00 76.94 425 ASP A O 1
ATOM 3516 N N . ASP A 1 426 ? -25.085 -20.969 50.006 1.00 76.94 426 ASP A N 1
ATOM 3517 C CA . ASP A 1 426 ? -25.916 -21.794 49.109 1.00 76.94 426 ASP A CA 1
ATOM 3518 C C . ASP A 1 426 ? -25.210 -22.917 48.323 1.00 76.94 426 ASP A C 1
ATOM 3520 O O . ASP A 1 426 ? -25.900 -23.882 47.963 1.00 76.94 426 ASP A O 1
ATOM 3524 N N . ASP A 1 427 ? -23.876 -22.906 48.178 1.00 81.62 427 ASP A N 1
ATOM 3525 C CA . ASP A 1 427 ? -23.116 -24.077 47.704 1.00 81.62 427 ASP A CA 1
ATOM 3526 C C . ASP A 1 427 ? -21.762 -24.303 48.406 1.00 81.62 427 ASP A C 1
ATOM 3528 O O . ASP A 1 427 ? -20.708 -23.794 48.042 1.00 81.62 427 ASP A O 1
ATOM 3532 N N . ILE A 1 428 ? -21.776 -25.231 49.365 1.00 80.06 428 ILE A N 1
ATOM 3533 C CA . ILE A 1 428 ? -20.596 -25.675 50.119 1.00 80.06 428 ILE A CA 1
ATOM 3534 C C . ILE A 1 428 ? -19.812 -26.826 49.452 1.00 80.06 428 ILE A C 1
ATOM 3536 O O . ILE A 1 428 ? -19.071 -27.540 50.148 1.00 80.06 428 ILE A O 1
ATOM 3540 N N . THR A 1 429 ? -20.016 -27.103 48.158 1.00 82.44 429 THR A N 1
ATOM 3541 C CA . THR A 1 429 ? -19.474 -28.294 47.479 1.00 82.44 429 THR A CA 1
ATOM 3542 C C . THR A 1 429 ? -18.700 -27.992 46.188 1.00 82.44 429 THR A C 1
ATOM 3544 O O . THR A 1 429 ? -19.262 -27.388 45.294 1.00 82.44 429 THR A O 1
ATOM 3547 N N . PRO A 1 430 ? -17.447 -28.483 46.036 1.00 82.94 430 PRO A N 1
ATOM 3548 C CA . PRO A 1 430 ? -16.680 -28.316 44.799 1.00 82.94 430 PRO A CA 1
ATOM 3549 C C . PRO A 1 430 ? -17.172 -29.248 43.674 1.00 82.94 430 PRO A C 1
ATOM 3551 O O . PRO A 1 430 ? -17.663 -30.348 43.981 1.00 82.94 430 PRO A O 1
ATOM 3554 N N . PRO A 1 431 ? -16.875 -28.933 42.395 1.00 89.69 431 PRO A N 1
ATOM 3555 C CA . PRO A 1 431 ? -17.325 -29.720 41.251 1.00 89.69 431 PRO A CA 1
ATOM 3556 C C . PRO A 1 431 ? -16.856 -31.171 41.271 1.00 89.69 431 PRO A C 1
ATOM 3558 O O . PRO A 1 431 ? -15.722 -31.483 41.647 1.00 89.69 431 PRO A O 1
ATOM 3561 N N . GLN A 1 432 ? -17.684 -32.083 40.763 1.00 90.88 432 GLN A N 1
ATOM 3562 C CA . GLN A 1 432 ? -17.312 -33.488 40.627 1.00 90.88 432 GLN A CA 1
ATOM 3563 C C . GLN A 1 432 ? -17.039 -33.859 39.165 1.00 90.88 432 GLN A C 1
ATOM 3565 O O . GLN A 1 432 ? -17.961 -34.078 38.385 1.00 90.88 432 GLN A O 1
ATOM 3570 N N . ILE A 1 433 ? -15.760 -34.020 38.810 1.00 90.69 433 ILE A N 1
ATOM 3571 C CA . ILE A 1 433 ? -15.336 -34.631 37.538 1.00 90.69 433 ILE A CA 1
ATOM 3572 C C . ILE A 1 433 ? -15.494 -36.161 37.642 1.00 90.69 433 ILE A C 1
ATOM 3574 O O . ILE A 1 433 ? -14.921 -36.793 38.533 1.00 90.69 433 ILE A O 1
ATOM 3578 N N . PHE A 1 434 ? -16.266 -36.764 36.735 1.00 88.00 434 PHE A N 1
ATOM 3579 C CA . PHE A 1 434 ? -16.580 -38.199 36.700 1.00 88.00 434 PHE A CA 1
ATOM 3580 C C . PHE A 1 434 ? -15.692 -38.983 35.729 1.00 88.00 434 PHE A C 1
ATOM 3582 O O . PHE A 1 434 ? -15.195 -40.054 36.088 1.00 88.00 434 PHE A O 1
ATOM 3589 N N . SER A 1 435 ? -15.518 -38.478 34.506 1.00 88.94 435 SER A N 1
ATOM 3590 C CA . SER A 1 435 ? -14.678 -39.090 33.472 1.00 88.94 435 SER A CA 1
ATOM 3591 C C . SER A 1 435 ? -14.200 -38.070 32.439 1.00 88.94 435 SER A C 1
ATOM 3593 O O . SER A 1 435 ? -14.666 -36.929 32.388 1.00 88.94 435 SER A O 1
ATOM 3595 N N . ILE A 1 436 ? -13.233 -38.513 31.640 1.00 90.94 436 ILE A N 1
ATOM 3596 C CA . ILE A 1 436 ? -12.714 -37.836 30.457 1.00 90.94 436 ILE A CA 1
ATOM 3597 C C . ILE A 1 436 ? -12.829 -38.852 29.325 1.00 90.94 436 ILE A C 1
ATOM 3599 O O . ILE A 1 436 ? -12.194 -39.909 29.386 1.00 90.94 436 ILE A O 1
ATOM 3603 N N . ASP A 1 437 ? -13.643 -38.535 28.325 1.00 91.19 437 ASP A N 1
ATOM 3604 C CA . ASP A 1 437 ? -14.011 -39.446 27.247 1.00 91.19 437 ASP A CA 1
ATOM 3605 C C . ASP A 1 437 ? -13.443 -38.886 25.928 1.00 91.19 437 ASP A C 1
ATOM 3607 O O . ASP A 1 437 ? -13.924 -37.880 25.402 1.00 91.19 437 ASP A O 1
ATOM 3611 N N . PHE A 1 438 ? -12.377 -39.507 25.407 1.00 90.19 438 PHE A N 1
ATOM 3612 C CA . PHE A 1 438 ? -11.734 -39.097 24.151 1.00 90.19 438 PHE A CA 1
ATOM 3613 C C . PHE A 1 438 ? -12.661 -39.322 22.949 1.00 90.19 438 PHE A C 1
ATOM 3615 O O . PHE A 1 438 ? -13.250 -40.395 22.806 1.00 90.19 438 PHE A O 1
ATOM 3622 N N . THR A 1 439 ? -12.778 -38.329 22.063 1.00 86.69 439 THR A N 1
ATOM 3623 C CA . THR A 1 439 ? -13.686 -38.399 20.902 1.00 86.69 439 THR A CA 1
ATOM 3624 C C . THR A 1 439 ? -13.000 -38.913 19.636 1.00 86.69 439 THR A C 1
ATOM 3626 O O . THR A 1 439 ? -13.668 -39.517 18.794 1.00 86.69 439 THR A O 1
ATOM 3629 N N . ASN A 1 440 ? -11.686 -38.696 19.506 1.00 85.94 440 ASN A N 1
ATOM 3630 C CA . ASN A 1 440 ? -10.893 -39.019 18.318 1.00 85.94 440 ASN A CA 1
ATOM 3631 C C . ASN A 1 440 ? -9.737 -40.011 18.572 1.00 85.94 440 ASN A C 1
ATOM 3633 O O . ASN A 1 440 ? -8.744 -39.985 17.853 1.00 85.94 440 ASN A O 1
ATOM 3637 N N . GLU A 1 441 ? -9.860 -40.907 19.562 1.00 84.50 441 GLU A N 1
ATOM 3638 C CA . GLU A 1 441 ? -8.921 -42.033 19.719 1.00 84.50 441 GLU A CA 1
ATOM 3639 C C . GLU A 1 441 ? -9.112 -43.115 18.622 1.00 84.50 441 GLU A C 1
ATOM 3641 O O . GLU A 1 441 ? -10.244 -43.352 18.183 1.00 84.50 441 GLU A O 1
ATOM 3646 N N . PRO A 1 442 ? -8.054 -43.842 18.197 1.00 84.81 442 PRO A N 1
ATOM 3647 C CA . PRO A 1 442 ? -6.651 -43.735 18.612 1.00 84.81 442 PRO A CA 1
ATOM 3648 C C . PRO A 1 442 ? -5.908 -42.567 17.947 1.00 84.81 442 PRO A C 1
ATOM 3650 O O . PRO A 1 442 ? -6.224 -42.185 16.826 1.00 84.81 442 PRO A O 1
ATOM 3653 N N . PHE A 1 443 ? -4.879 -42.063 18.630 1.00 86.75 443 PHE A N 1
ATOM 3654 C CA . PHE A 1 443 ? -4.049 -40.954 18.160 1.00 86.75 443 PHE A CA 1
ATOM 3655 C C . PHE A 1 443 ? -2.778 -41.443 17.471 1.00 86.75 443 PHE A C 1
ATOM 3657 O O . PHE A 1 443 ? -2.118 -42.369 17.961 1.00 86.75 443 PHE A O 1
ATOM 3664 N N . TYR A 1 444 ? -2.431 -40.749 16.395 1.00 84.50 444 TYR A N 1
ATOM 3665 C CA . TYR A 1 444 ? -1.176 -40.870 15.663 1.00 84.50 444 TYR A CA 1
ATOM 3666 C C . TYR A 1 444 ? -0.427 -39.528 15.687 1.00 84.50 444 TYR A C 1
ATOM 3668 O O . TYR A 1 444 ? -1.022 -38.528 16.086 1.00 84.50 444 TYR A O 1
ATOM 3676 N N . ASP A 1 445 ? 0.853 -39.471 15.336 1.00 76.50 445 ASP A N 1
ATOM 3677 C CA . ASP A 1 445 ? 1.621 -38.219 15.149 1.00 76.50 445 ASP A CA 1
ATOM 3678 C C . ASP A 1 445 ? 0.923 -37.301 14.141 1.00 76.50 445 ASP A C 1
ATOM 3680 O O . ASP A 1 445 ? 0.617 -36.154 14.488 1.00 76.50 445 ASP A O 1
ATOM 3684 N N . SER A 1 446 ? 0.503 -37.876 13.010 1.00 77.56 446 SER A N 1
ATOM 3685 C CA . SER A 1 446 ? -0.267 -37.238 11.927 1.00 77.56 446 SER A CA 1
ATOM 3686 C C . SER A 1 446 ? -1.629 -36.667 12.352 1.00 77.56 446 SER A C 1
ATOM 3688 O O . SER A 1 446 ? -2.306 -35.953 11.606 1.00 77.56 446 SER A O 1
ATOM 3690 N N . THR A 1 447 ? -2.070 -36.952 13.581 1.00 81.94 447 THR A N 1
ATOM 3691 C CA . THR A 1 447 ? -3.292 -36.385 14.156 1.00 81.94 447 THR A CA 1
ATOM 3692 C C . THR A 1 447 ? -3.015 -34.980 14.694 1.00 81.94 447 THR A C 1
ATOM 3694 O O . THR A 1 447 ? -2.345 -34.836 15.704 1.00 81.94 447 THR A O 1
ATOM 3697 N N . GLU A 1 448 ? -3.588 -33.929 14.102 1.00 83.81 448 GLU A N 1
ATOM 3698 C CA . GLU A 1 448 ? -3.333 -32.530 14.510 1.00 83.81 448 GLU A CA 1
ATOM 3699 C C . GLU A 1 448 ? -3.644 -32.211 15.996 1.00 83.81 448 GLU A C 1
ATOM 3701 O O . GLU A 1 448 ? -2.970 -31.393 16.634 1.00 83.81 448 GLU A O 1
ATOM 3706 N N . PHE A 1 449 ? -4.701 -32.807 16.561 1.00 86.81 449 PHE A N 1
ATOM 3707 C CA . PHE A 1 449 ? -5.251 -32.426 17.867 1.00 86.81 449 PHE A CA 1
ATOM 3708 C C . PHE A 1 449 ? -5.862 -33.595 18.651 1.00 86.81 449 PHE A C 1
ATOM 3710 O O . PHE A 1 449 ? -6.340 -34.577 18.089 1.00 86.81 449 PHE A O 1
ATOM 3717 N N . ILE A 1 450 ? -5.910 -33.439 19.973 1.00 89.38 450 ILE A N 1
ATOM 3718 C CA . ILE A 1 450 ? -6.602 -34.331 20.908 1.00 89.38 450 ILE A CA 1
ATOM 3719 C C . ILE A 1 450 ? -7.902 -33.643 21.349 1.00 89.38 450 ILE A C 1
ATOM 3721 O O . ILE A 1 450 ? -7.838 -32.556 21.925 1.00 89.38 450 ILE A O 1
ATOM 3725 N N . GLU A 1 451 ? -9.062 -34.258 21.097 1.00 91.12 451 GLU A N 1
ATOM 3726 C CA . GLU A 1 451 ? -10.384 -33.818 21.577 1.00 91.12 451 GLU A CA 1
ATOM 3727 C C . GLU A 1 451 ? -10.935 -34.822 22.610 1.00 91.12 451 GLU A C 1
ATOM 3729 O O . GLU A 1 451 ? -10.888 -36.045 22.434 1.00 91.12 451 GLU A O 1
ATOM 3734 N N . PHE A 1 452 ? -11.476 -34.303 23.712 1.00 92.75 452 PHE A N 1
ATOM 3735 C CA . PHE A 1 452 ? -12.193 -35.094 24.713 1.00 92.75 452 PHE A CA 1
ATOM 3736 C C . PHE A 1 452 ? -13.325 -34.301 25.359 1.00 92.75 452 PHE A C 1
ATOM 3738 O O . PHE A 1 452 ? -13.231 -33.087 25.543 1.00 92.75 452 PHE A O 1
ATOM 3745 N N . GLU A 1 453 ? -14.384 -35.009 25.741 1.00 92.31 453 GLU A N 1
ATOM 3746 C CA . GLU A 1 453 ? -15.518 -34.475 26.494 1.00 92.31 453 GLU A CA 1
ATOM 3747 C C . GLU A 1 453 ? -15.306 -34.763 27.991 1.00 92.31 453 GLU A C 1
ATOM 3749 O O . GLU A 1 453 ? -14.939 -35.880 28.374 1.00 92.31 453 GLU A O 1
ATOM 3754 N N . VAL A 1 454 ? -15.488 -33.756 28.851 1.00 92.12 454 VAL A N 1
ATOM 3755 C CA . VAL A 1 454 ? -15.358 -33.907 30.310 1.00 92.12 454 VAL A CA 1
ATOM 3756 C C . VAL A 1 454 ? -16.742 -34.054 30.932 1.00 92.12 454 VAL A C 1
ATOM 3758 O O . VAL A 1 454 ? -17.557 -33.130 30.899 1.00 92.12 454 VAL A O 1
ATOM 3761 N N . ILE A 1 455 ? -17.000 -35.199 31.564 1.00 90.50 455 ILE A N 1
ATOM 3762 C CA . ILE A 1 455 ? -18.235 -35.403 32.324 1.00 90.50 455 ILE A CA 1
ATOM 3763 C C . ILE A 1 455 ? -18.024 -34.843 33.731 1.00 90.50 455 ILE A C 1
ATOM 3765 O O . ILE A 1 455 ? -17.272 -35.407 34.527 1.00 90.50 455 ILE A O 1
ATOM 3769 N N . VAL A 1 456 ? -18.687 -33.729 34.032 1.00 92.31 456 VAL A N 1
ATOM 3770 C CA . VAL A 1 456 ? -18.603 -32.998 35.303 1.00 92.31 456 VAL A CA 1
ATOM 3771 C C . VAL A 1 456 ? -19.991 -32.485 35.703 1.00 92.31 456 VAL A C 1
ATOM 3773 O O . VAL A 1 456 ? -20.751 -32.033 34.848 1.00 92.31 456 VAL A O 1
ATOM 3776 N N . GLU A 1 457 ? -20.327 -32.582 36.991 1.00 87.25 457 GLU A N 1
ATOM 3777 C CA . GLU A 1 457 ? -21.551 -32.018 37.583 1.00 87.25 457 GLU A CA 1
ATOM 3778 C C . GLU A 1 457 ? -21.198 -31.201 38.834 1.00 87.25 457 GLU A C 1
ATOM 3780 O O . GLU A 1 457 ? -20.208 -31.490 39.512 1.00 87.25 457 GLU A O 1
ATOM 3785 N N . ASP A 1 458 ? -22.036 -30.213 39.138 1.00 88.50 458 ASP A N 1
ATOM 3786 C CA . ASP A 1 458 ? -21.948 -29.305 40.285 1.00 88.50 458 ASP A CA 1
ATOM 3787 C C . ASP A 1 458 ? -23.372 -28.854 40.694 1.00 88.50 458 ASP A C 1
ATOM 3789 O O . ASP A 1 458 ? -24.325 -29.118 39.949 1.00 88.50 458 ASP A O 1
ATOM 3793 N N . GLN A 1 459 ? -23.553 -28.221 41.860 1.00 81.50 459 GLN A N 1
ATOM 3794 C CA . GLN A 1 459 ? -24.857 -27.720 42.312 1.00 81.50 459 GLN A CA 1
ATOM 3795 C C . GLN A 1 459 ? -25.116 -26.263 41.884 1.00 81.50 459 GLN A C 1
ATOM 3797 O O . GLN A 1 459 ? -26.191 -25.984 41.343 1.00 81.50 459 GLN A O 1
ATOM 3802 N N . SER A 1 460 ? -24.147 -25.370 42.076 1.00 82.44 460 SER A N 1
ATOM 3803 C CA . SER A 1 460 ? -24.132 -23.983 41.597 1.00 82.44 460 SER A CA 1
ATOM 3804 C C . SER A 1 460 ? -23.917 -23.898 40.078 1.00 82.44 460 SER A C 1
ATOM 3806 O O . SER A 1 460 ? -24.494 -23.044 39.399 1.00 82.44 460 SER A O 1
ATOM 3808 N N . GLY A 1 461 ? -23.133 -24.827 39.523 1.00 83.69 461 GLY A N 1
ATOM 3809 C CA . GLY A 1 461 ? -22.761 -24.888 38.112 1.00 83.69 461 GLY A CA 1
ATOM 3810 C C . GLY A 1 461 ? -21.247 -24.834 37.930 1.00 83.69 461 GLY A C 1
ATOM 3811 O O . GLY A 1 461 ? -20.496 -25.295 38.775 1.00 83.69 461 GLY A O 1
ATOM 3812 N N . LEU A 1 462 ? -20.774 -24.293 36.807 1.00 87.00 462 LEU A N 1
ATOM 3813 C CA . LEU A 1 462 ? -19.340 -24.135 36.553 1.00 87.00 462 LEU A CA 1
ATOM 3814 C C . LEU A 1 462 ? -19.051 -22.711 36.087 1.00 87.00 462 LEU A C 1
ATOM 3816 O O . LEU A 1 462 ? -19.685 -22.238 35.140 1.00 87.00 462 LEU A O 1
ATOM 3820 N N . SER A 1 463 ? -18.077 -22.053 36.714 1.00 87.62 463 SER A N 1
ATOM 3821 C CA . SER A 1 463 ? -17.516 -20.789 36.226 1.00 87.62 463 SER A CA 1
ATOM 3822 C C . SER A 1 463 ? -16.404 -21.027 35.202 1.00 87.62 463 SER A C 1
ATOM 3824 O O . SER A 1 463 ? -16.362 -20.351 34.173 1.00 87.62 463 SER A O 1
ATOM 3826 N N . GLU A 1 464 ? -15.543 -22.025 35.435 1.00 90.19 464 GLU A N 1
ATOM 3827 C CA . GLU A 1 464 ? -14.470 -22.420 34.521 1.00 90.19 464 GLU A CA 1
ATOM 3828 C C . GLU A 1 464 ? -14.287 -23.944 34.434 1.00 90.19 464 GLU A C 1
ATOM 3830 O O . GLU A 1 464 ? -14.363 -24.677 35.420 1.00 90.19 464 GLU A O 1
ATOM 3835 N N . LEU A 1 465 ? -13.951 -24.417 33.232 1.00 93.88 465 LEU A N 1
ATOM 3836 C CA . LEU A 1 465 ? -13.518 -25.785 32.954 1.00 93.88 465 LEU A CA 1
ATOM 3837 C C . LEU A 1 465 ? -12.350 -25.733 31.961 1.00 93.88 465 LEU A C 1
ATOM 3839 O O . LEU A 1 465 ? -12.475 -25.142 30.884 1.00 93.88 465 LEU A O 1
ATOM 3843 N N . TYR A 1 466 ? -11.202 -26.312 32.317 1.00 94.06 466 TYR A N 1
ATOM 3844 C CA . TYR A 1 466 ? -9.998 -26.276 31.480 1.00 94.06 466 TYR A CA 1
ATOM 3845 C C . TYR A 1 466 ? -9.029 -27.433 31.746 1.00 94.06 466 TYR A C 1
ATOM 3847 O O . TYR A 1 466 ? -9.036 -28.048 32.806 1.00 94.06 466 TYR A O 1
ATOM 3855 N N . ALA A 1 467 ? -8.133 -27.703 30.796 1.00 93.44 467 ALA A N 1
ATOM 3856 C CA . ALA A 1 467 ? -7.024 -28.637 30.949 1.00 93.44 467 ALA A CA 1
ATOM 3857 C C . ALA A 1 467 ? -5.674 -27.915 30.955 1.00 93.44 467 ALA A C 1
ATOM 3859 O O . ALA A 1 467 ? -5.460 -26.956 30.214 1.00 93.44 467 ALA A O 1
ATOM 3860 N N . ILE A 1 468 ? -4.738 -28.421 31.754 1.00 91.88 468 ILE A N 1
ATOM 3861 C CA . ILE A 1 468 ? -3.325 -28.055 31.735 1.00 91.88 468 ILE A CA 1
ATOM 3862 C C . ILE A 1 468 ? -2.556 -29.160 31.012 1.00 91.88 468 ILE A C 1
ATOM 3864 O O . ILE A 1 468 ? -2.419 -30.274 31.524 1.00 91.88 468 ILE A O 1
ATOM 3868 N N . PHE A 1 469 ? -1.999 -28.830 29.848 1.00 92.06 469 PHE A N 1
ATOM 3869 C CA . PHE A 1 469 ? -1.112 -29.702 29.079 1.00 92.06 469 PHE A CA 1
ATOM 3870 C C . PHE A 1 469 ? 0.128 -28.919 28.630 1.00 92.06 469 PHE A C 1
ATOM 3872 O O . PHE A 1 469 ? 0.023 -27.783 28.171 1.00 92.06 469 PHE A O 1
ATOM 3879 N N . ASN A 1 470 ? 1.327 -29.487 28.817 1.00 86.81 470 ASN A N 1
ATOM 3880 C CA . ASN A 1 470 ? 2.613 -28.835 28.514 1.00 86.81 470 ASN A CA 1
ATOM 3881 C C . ASN A 1 470 ? 2.720 -27.372 29.017 1.00 86.81 470 ASN A C 1
ATOM 3883 O O . ASN A 1 470 ? 3.171 -26.480 28.302 1.00 86.81 470 ASN A O 1
ATOM 3887 N N . GLN A 1 471 ? 2.308 -27.129 30.271 1.00 86.75 471 GLN A N 1
ATOM 3888 C CA . GLN A 1 471 ? 2.278 -25.806 30.936 1.00 86.75 471 GLN A CA 1
ATOM 3889 C C . GLN A 1 471 ? 1.333 -24.764 30.295 1.00 86.75 471 GLN A C 1
ATOM 3891 O O . GLN A 1 471 ? 1.334 -23.608 30.712 1.00 86.75 471 GLN A O 1
ATOM 3896 N N . SER A 1 472 ? 0.516 -25.165 29.318 1.00 88.50 472 SER A N 1
ATOM 3897 C CA . SER A 1 472 ? -0.489 -24.328 28.654 1.00 88.50 472 SER A CA 1
ATOM 3898 C C . SER A 1 472 ? -1.896 -24.700 29.126 1.00 88.50 472 SER A C 1
ATOM 3900 O O . SER A 1 472 ? -2.140 -25.854 29.478 1.00 88.50 472 SER A O 1
ATOM 3902 N N . ILE A 1 473 ? -2.802 -23.718 29.147 1.00 90.94 473 ILE A N 1
ATOM 3903 C CA . ILE A 1 473 ? -4.199 -23.870 29.581 1.00 90.94 473 ILE A CA 1
ATOM 3904 C C . ILE A 1 473 ? -5.110 -23.915 28.350 1.00 90.94 473 ILE A C 1
ATOM 3906 O O . ILE A 1 473 ? -5.001 -23.058 27.471 1.00 90.94 473 ILE A O 1
ATOM 3910 N N . TYR A 1 474 ? -6.015 -24.891 28.316 1.00 92.50 474 TYR A N 1
ATOM 3911 C CA . TYR A 1 474 ? -6.981 -25.125 27.244 1.00 92.50 474 TYR A CA 1
ATOM 3912 C C . TYR A 1 474 ? -8.385 -25.185 27.847 1.00 92.50 474 TYR A C 1
ATOM 3914 O O . TYR A 1 474 ? -8.715 -26.142 28.542 1.00 92.50 474 TYR A O 1
ATOM 3922 N N . HIS A 1 475 ? -9.186 -24.142 27.635 1.00 91.69 475 HIS A N 1
ATOM 3923 C CA . HIS A 1 475 ? -10.552 -24.056 28.161 1.00 91.69 475 HIS A CA 1
ATOM 3924 C C . HIS A 1 475 ? -11.522 -24.922 27.349 1.00 91.69 475 HIS A C 1
ATOM 3926 O O . HIS A 1 475 ? -11.275 -25.191 26.171 1.00 91.69 475 HIS A O 1
ATOM 3932 N N . ALA A 1 476 ? -12.613 -25.343 27.985 1.00 91.38 476 ALA A N 1
ATOM 3933 C CA . ALA A 1 476 ? -13.679 -26.093 27.335 1.00 91.38 476 ALA A CA 1
ATOM 3934 C C . ALA A 1 476 ? -14.609 -25.213 26.478 1.00 91.38 476 ALA A C 1
ATOM 3936 O O . ALA A 1 476 ? -14.672 -23.993 26.652 1.00 91.38 476 ALA A O 1
ATOM 3937 N N . ASP A 1 477 ? -15.343 -25.849 25.565 1.00 87.44 477 ASP A N 1
ATOM 3938 C CA . ASP A 1 477 ? -16.453 -25.249 24.819 1.00 87.44 477 ASP A CA 1
ATOM 3939 C C . ASP A 1 477 ? -17.795 -25.314 25.587 1.00 87.44 477 ASP A C 1
ATOM 3941 O O . ASP A 1 477 ? -17.874 -25.801 26.716 1.00 87.44 477 ASP A O 1
ATOM 3945 N N . GLU A 1 478 ? -18.883 -24.863 24.948 1.00 82.88 478 GLU A N 1
ATOM 3946 C CA . GLU A 1 478 ? -20.258 -24.915 25.487 1.00 82.88 478 GLU A CA 1
ATOM 3947 C C . GLU A 1 478 ? -20.788 -26.348 25.753 1.00 82.88 478 GLU A C 1
ATOM 3949 O O . GLU A 1 478 ? -21.880 -26.504 26.300 1.00 82.88 478 GLU A O 1
ATOM 3954 N N . ASN A 1 479 ? -20.045 -27.393 25.369 1.00 85.81 479 ASN A N 1
ATOM 3955 C CA . ASN A 1 479 ? -20.391 -28.811 25.503 1.00 85.81 479 ASN A CA 1
ATOM 3956 C C . ASN A 1 479 ? -19.406 -29.571 26.420 1.00 85.81 479 ASN A C 1
ATOM 3958 O O . ASN A 1 479 ? -19.351 -30.799 26.366 1.00 85.81 479 ASN A O 1
ATOM 3962 N N . ASN A 1 480 ? -18.622 -28.865 27.246 1.00 88.88 480 ASN A N 1
ATOM 3963 C CA . ASN A 1 480 ? -17.556 -29.414 28.101 1.00 88.88 480 ASN A CA 1
ATOM 3964 C C . ASN A 1 480 ? -16.419 -30.130 27.338 1.00 88.88 480 ASN A C 1
ATOM 3966 O O . ASN A 1 480 ? -15.730 -30.986 27.903 1.00 88.88 480 ASN A O 1
ATOM 3970 N N . ARG A 1 481 ? -16.192 -29.794 26.062 1.00 90.06 481 ARG A N 1
ATOM 3971 C CA . ARG A 1 481 ? -15.132 -30.391 25.237 1.00 90.06 481 ARG A CA 1
ATOM 3972 C C . ARG A 1 481 ? -13.876 -29.555 25.265 1.00 90.06 481 ARG A C 1
ATOM 3974 O O . ARG A 1 481 ? -13.930 -28.345 25.073 1.00 90.06 481 ARG A O 1
ATOM 3981 N N . ILE A 1 482 ? -12.738 -30.211 25.447 1.00 92.06 482 ILE A N 1
ATOM 3982 C CA . ILE A 1 482 ? -11.426 -29.570 25.449 1.00 92.06 482 ILE A CA 1
ATOM 3983 C C . ILE A 1 482 ? -10.624 -30.106 24.266 1.00 92.06 482 ILE A C 1
ATOM 3985 O O . ILE A 1 482 ? -10.591 -31.312 24.018 1.00 92.06 482 ILE A O 1
ATOM 3989 N N . ILE A 1 483 ? -9.975 -29.188 23.547 1.00 90.19 483 ILE A N 1
ATOM 3990 C CA . ILE A 1 483 ? -9.098 -29.488 22.415 1.00 90.19 483 ILE A CA 1
ATOM 3991 C C . ILE A 1 483 ? -7.716 -28.900 22.701 1.00 90.19 483 ILE A C 1
ATOM 3993 O O . ILE A 1 483 ? -7.593 -27.705 22.987 1.00 90.19 483 ILE A O 1
ATOM 3997 N N . PHE A 1 484 ? -6.671 -29.720 22.597 1.00 90.88 484 PHE A N 1
ATOM 3998 C CA . PHE A 1 484 ? -5.278 -29.265 22.631 1.00 90.88 484 PHE A CA 1
ATOM 3999 C C . PHE A 1 484 ? -4.450 -29.909 21.504 1.00 90.88 484 PHE A C 1
ATOM 4001 O O . PHE A 1 484 ? -4.802 -30.997 21.044 1.00 90.88 484 PHE A O 1
ATOM 4008 N N . PRO A 1 485 ? -3.379 -29.253 21.011 1.00 89.31 485 PRO A N 1
ATOM 4009 C CA . PRO A 1 485 ? -2.568 -29.790 19.922 1.00 89.31 485 PRO A CA 1
ATOM 4010 C C . PRO A 1 485 ? -1.891 -31.097 20.330 1.00 89.31 485 PRO A C 1
ATOM 4012 O O . PRO A 1 485 ? -1.417 -31.242 21.464 1.00 89.31 485 PRO A O 1
ATOM 4015 N N . ASN A 1 486 ? -1.828 -32.031 19.389 1.00 87.12 486 ASN A N 1
ATOM 4016 C CA . ASN A 1 486 ? -1.153 -33.302 19.580 1.00 87.12 486 ASN A CA 1
ATOM 4017 C C . ASN A 1 486 ? 0.377 -33.105 19.633 1.00 87.12 486 ASN A C 1
ATOM 4019 O O . ASN A 1 486 ? 0.928 -32.313 18.864 1.00 87.12 486 ASN A O 1
ATOM 4023 N N . PRO A 1 487 ? 1.101 -33.779 20.539 1.00 83.56 487 PRO A N 1
ATOM 4024 C CA . PRO A 1 487 ? 2.554 -33.860 20.469 1.00 83.56 487 PRO A CA 1
ATOM 4025 C C . PRO A 1 487 ? 3.011 -34.865 19.394 1.00 83.56 487 PRO A C 1
ATOM 4027 O O . PRO A 1 487 ? 2.802 -36.065 19.544 1.00 83.56 487 PRO A O 1
ATOM 4030 N N . ILE A 1 488 ? 3.725 -34.363 18.384 1.00 75.94 488 ILE A N 1
ATOM 4031 C CA . ILE A 1 488 ? 4.262 -35.071 17.196 1.00 75.94 488 ILE A CA 1
ATOM 4032 C C . ILE A 1 488 ? 5.424 -36.047 17.522 1.00 75.94 488 ILE A C 1
ATOM 4034 O O . ILE A 1 488 ? 6.437 -36.092 16.839 1.00 75.94 488 ILE A O 1
ATOM 4038 N N . LEU A 1 489 ? 5.377 -36.742 18.660 1.00 80.12 489 LEU A N 1
ATOM 4039 C CA . LEU A 1 489 ? 6.400 -37.709 19.074 1.00 80.12 489 LEU A CA 1
ATOM 4040 C C . LEU A 1 489 ? 5.712 -38.916 19.734 1.00 80.12 489 LEU A C 1
ATOM 4042 O O . LEU A 1 489 ? 5.188 -38.758 20.841 1.00 80.12 489 LEU A O 1
ATOM 4046 N N . PRO A 1 490 ? 5.752 -40.122 19.134 1.00 82.12 490 PRO A N 1
ATOM 4047 C CA . PRO A 1 490 ? 5.153 -41.345 19.678 1.00 82.12 490 PRO A CA 1
ATOM 4048 C C . PRO A 1 490 ? 5.514 -41.628 21.140 1.00 82.12 490 PRO A C 1
ATOM 4050 O O . PRO A 1 490 ? 6.620 -42.069 21.478 1.00 82.12 490 PRO A O 1
ATOM 4053 N N . ASN A 1 491 ? 4.578 -41.359 22.053 1.00 85.81 491 ASN A N 1
ATOM 4054 C CA . ASN A 1 491 ? 4.794 -41.509 23.490 1.00 85.81 491 ASN A CA 1
ATOM 4055 C C . ASN A 1 491 ? 3.475 -41.513 24.281 1.00 85.81 491 ASN A C 1
ATOM 4057 O O . ASN A 1 491 ? 2.402 -41.204 23.766 1.00 85.81 491 ASN A O 1
ATOM 4061 N N . ASN A 1 492 ? 3.568 -41.828 25.575 1.00 87.56 492 ASN A N 1
ATOM 4062 C CA . ASN A 1 492 ? 2.480 -41.643 26.534 1.00 87.56 492 ASN A CA 1
ATOM 4063 C C . ASN A 1 492 ? 2.611 -40.273 27.228 1.00 87.56 492 ASN A C 1
ATOM 4065 O O . ASN A 1 492 ? 3.623 -39.987 27.873 1.00 87.56 492 ASN A O 1
ATOM 4069 N N . TYR A 1 493 ? 1.569 -39.449 27.127 1.00 89.06 493 TYR A N 1
ATOM 4070 C CA . TYR A 1 493 ? 1.511 -38.073 27.627 1.00 89.06 493 TYR A CA 1
ATOM 4071 C C . TYR A 1 493 ? 0.582 -37.929 28.837 1.00 89.06 493 TYR A C 1
ATOM 4073 O O . TYR A 1 493 ? -0.271 -38.777 29.082 1.00 89.06 493 TYR A O 1
ATOM 4081 N N . LEU A 1 494 ? 0.765 -36.853 29.611 1.00 90.88 494 LEU A N 1
ATOM 4082 C CA . LEU A 1 494 ? 0.034 -36.559 30.850 1.00 90.88 494 LEU A CA 1
ATOM 4083 C C . LEU A 1 494 ? -0.547 -35.143 30.819 1.00 90.88 494 LEU A C 1
ATOM 4085 O O . LEU A 1 494 ? 0.150 -34.204 30.428 1.00 90.88 494 LEU A O 1
ATOM 4089 N N . PHE A 1 495 ? -1.781 -34.992 31.294 1.00 92.94 495 PHE A N 1
ATOM 4090 C CA . PHE A 1 495 ? -2.469 -33.709 31.461 1.00 92.94 495 PHE A CA 1
ATOM 4091 C C . PHE A 1 495 ? -3.382 -33.735 32.694 1.00 92.94 495 PHE A C 1
ATOM 4093 O O . PHE A 1 495 ? -3.740 -34.806 33.187 1.00 92.94 495 PHE A O 1
ATOM 4100 N N . SER A 1 496 ? -3.772 -32.556 33.177 1.00 93.50 496 SER A N 1
ATOM 4101 C CA . SER A 1 496 ? -4.690 -32.396 34.313 1.00 93.50 496 SER A CA 1
ATOM 4102 C C . SER A 1 496 ? -5.890 -31.556 33.886 1.00 93.50 496 SER A C 1
ATOM 4104 O O . SER A 1 496 ? -5.693 -30.483 33.326 1.00 93.50 496 SER A O 1
ATOM 4106 N N . VAL A 1 497 ? -7.115 -31.997 34.161 1.00 93.88 497 VAL A N 1
ATOM 4107 C CA . VAL A 1 497 ? -8.342 -31.199 33.986 1.00 93.88 497 VAL A CA 1
ATOM 4108 C C . VAL A 1 497 ? -8.721 -30.561 35.317 1.00 93.88 497 VAL A C 1
ATOM 4110 O O . VAL A 1 497 ? -8.669 -31.228 36.347 1.00 93.88 497 VAL A O 1
ATOM 4113 N N . ILE A 1 498 ? -9.077 -29.279 35.298 1.00 93.31 498 ILE A N 1
ATOM 4114 C CA . ILE A 1 498 ? -9.549 -28.498 36.438 1.00 93.31 498 ILE A CA 1
ATOM 4115 C C . ILE A 1 498 ? -10.967 -28.011 36.129 1.00 93.31 498 ILE A C 1
ATOM 4117 O O . ILE A 1 498 ? -11.232 -27.524 35.029 1.00 93.31 498 ILE A O 1
ATOM 4121 N N . ALA A 1 499 ? -11.852 -28.125 37.115 1.00 92.06 499 ALA A N 1
ATOM 4122 C CA . ALA A 1 499 ? -13.183 -27.527 37.114 1.00 92.06 499 ALA A CA 1
ATOM 4123 C C . ALA A 1 499 ? -13.321 -26.599 38.330 1.00 92.06 499 ALA A C 1
ATOM 4125 O O . ALA A 1 499 ? -12.827 -26.942 39.410 1.00 92.06 499 ALA A O 1
ATOM 4126 N N . VAL A 1 500 ? -13.979 -25.458 38.138 1.00 90.56 500 VAL A N 1
ATOM 4127 C CA . VAL A 1 500 ? -14.294 -24.437 39.151 1.00 90.56 500 VAL A CA 1
ATOM 4128 C C . VAL A 1 500 ? -15.811 -24.255 39.170 1.00 90.56 500 VAL A C 1
ATOM 4130 O O . VAL A 1 500 ? -16.428 -24.185 38.104 1.00 90.56 500 VAL A O 1
ATOM 4133 N N . ASP A 1 501 ? -16.403 -24.224 40.359 1.00 88.06 501 ASP A N 1
ATOM 4134 C CA . ASP A 1 501 ? -17.853 -24.109 40.580 1.00 88.06 501 ASP A CA 1
ATOM 4135 C C . ASP A 1 501 ? -18.424 -22.756 40.124 1.00 88.06 501 ASP A C 1
ATOM 4137 O O . ASP A 1 501 ? -17.702 -21.843 39.716 1.00 88.06 501 ASP A O 1
ATOM 4141 N N . GLY A 1 502 ? -19.753 -22.675 40.075 1.00 84.44 502 GLY A N 1
ATOM 4142 C CA . GLY A 1 502 ? -20.509 -21.498 39.653 1.00 84.44 502 GLY A CA 1
ATOM 4143 C C . GLY A 1 502 ? -20.784 -20.488 40.769 1.00 84.44 502 GLY A C 1
ATOM 4144 O O . GLY A 1 502 ? -21.202 -19.373 40.451 1.00 84.44 502 GLY A O 1
ATOM 4145 N N . ASP A 1 503 ? -20.559 -20.854 42.035 1.00 83.19 503 ASP A N 1
ATOM 4146 C CA . ASP A 1 503 ? -20.668 -19.930 43.164 1.00 83.19 503 ASP A CA 1
ATOM 4147 C C . ASP A 1 503 ? -19.648 -18.788 43.024 1.00 83.19 503 ASP A C 1
ATOM 4149 O O . ASP A 1 503 ? -18.525 -18.980 42.558 1.00 83.19 503 ASP A O 1
ATOM 4153 N N . SER A 1 504 ? -20.095 -17.559 43.267 1.00 78.81 504 SER A N 1
ATOM 4154 C CA . SER A 1 504 ? -19.382 -16.299 42.984 1.00 78.81 504 SER A CA 1
ATOM 4155 C C . SER A 1 504 ? -20.080 -15.091 43.643 1.00 78.81 504 SER A C 1
ATOM 4157 O O . SER A 1 504 ? -20.041 -13.969 43.121 1.00 78.81 504 SER A O 1
ATOM 4159 N N . ASP A 1 505 ? -20.801 -15.330 44.738 1.00 72.12 505 ASP A N 1
ATOM 4160 C CA . ASP A 1 505 ? -21.524 -14.341 45.549 1.00 72.12 505 ASP A CA 1
ATOM 4161 C C . ASP A 1 505 ? -20.564 -13.456 46.383 1.00 72.12 505 ASP A C 1
ATOM 4163 O O . ASP A 1 505 ? -20.801 -12.258 46.598 1.00 72.12 505 ASP A O 1
ATOM 4167 N N . GLN A 1 506 ? -19.421 -14.024 46.768 1.00 67.75 506 GLN A N 1
ATOM 4168 C CA . GLN A 1 506 ? -18.378 -13.458 47.614 1.00 67.75 506 GLN A CA 1
ATOM 4169 C C . GLN A 1 506 ? -17.036 -13.347 46.852 1.00 67.75 506 GLN A C 1
ATOM 4171 O O . GLN A 1 506 ? -16.976 -13.034 45.665 1.00 67.75 506 GLN A O 1
ATOM 4176 N N . ASN A 1 507 ? -15.907 -13.354 47.564 1.00 59.78 507 ASN A N 1
ATOM 4177 C CA . ASN A 1 507 ? -14.559 -13.401 46.988 1.00 59.78 507 ASN A CA 1
ATOM 4178 C C . ASN A 1 507 ? -13.799 -14.489 47.753 1.00 59.78 507 ASN A C 1
ATOM 4180 O O . ASN A 1 507 ? -13.698 -14.383 48.975 1.00 59.78 507 ASN A O 1
ATOM 4184 N N . GLU A 1 508 ? -13.211 -15.453 47.039 1.00 63.47 508 GLU A N 1
ATOM 4185 C CA . GLU A 1 508 ? -12.603 -16.676 47.608 1.00 63.47 508 GLU A CA 1
ATOM 4186 C C . GLU A 1 508 ? -13.630 -17.698 48.158 1.00 63.47 508 GLU A C 1
ATOM 4188 O O . GLU A 1 508 ? -13.290 -18.523 49.005 1.00 63.47 508 GLU A O 1
ATOM 4193 N N . ASP A 1 509 ? -14.861 -17.644 47.646 1.00 73.69 509 ASP A N 1
ATOM 4194 C CA . ASP A 1 509 ? -15.894 -18.689 47.690 1.00 73.69 509 ASP A CA 1
ATOM 4195 C C . ASP A 1 509 ? -15.552 -19.862 46.752 1.00 73.69 509 ASP A C 1
ATOM 4197 O O . ASP A 1 509 ? -15.411 -20.989 47.225 1.00 73.69 509 ASP A O 1
ATOM 4201 N N . GLN A 1 510 ? -15.300 -19.565 45.468 1.00 81.69 510 GLN A N 1
ATOM 4202 C CA . GLN A 1 510 ? -15.020 -20.534 44.402 1.00 81.69 510 GLN A CA 1
ATOM 4203 C C . GLN A 1 510 ? -14.061 -21.661 44.819 1.00 81.69 510 GLN A C 1
ATOM 4205 O O . GLN A 1 510 ? -12.867 -21.436 45.085 1.00 81.69 510 GLN A O 1
ATOM 4210 N N . LEU A 1 511 ? -14.551 -22.899 44.799 1.00 86.25 511 LEU A N 1
ATOM 4211 C CA . LEU A 1 511 ? -13.763 -24.103 45.020 1.00 86.25 511 LEU A CA 1
ATOM 4212 C C . LEU A 1 511 ? -13.392 -24.736 43.669 1.00 86.25 511 LEU A C 1
ATOM 4214 O O . LEU A 1 511 ? -13.757 -24.292 42.583 1.00 86.25 511 LEU A O 1
ATOM 4218 N N . ASN A 1 512 ? -12.535 -25.754 43.709 1.00 89.31 512 ASN A N 1
ATOM 4219 C CA . ASN A 1 512 ? -12.082 -26.422 42.494 1.00 89.31 512 ASN A CA 1
ATOM 4220 C C . ASN A 1 512 ? -11.769 -27.897 42.719 1.00 89.31 512 ASN A C 1
ATOM 4222 O O . ASN A 1 512 ? -11.379 -28.332 43.807 1.00 89.31 512 ASN A O 1
ATOM 4226 N N . ALA A 1 513 ? -11.901 -28.655 41.635 1.00 91.00 513 ALA A N 1
ATOM 4227 C CA . ALA A 1 513 ? -11.506 -30.049 41.538 1.00 91.00 513 ALA A CA 1
ATOM 4228 C C . ALA A 1 513 ? -10.457 -30.238 40.440 1.00 91.00 513 ALA A C 1
ATOM 4230 O O . ALA A 1 513 ? -10.378 -29.467 39.487 1.00 91.00 513 ALA A O 1
ATOM 4231 N N . THR A 1 514 ? -9.629 -31.277 40.568 1.00 92.44 514 THR A N 1
ATOM 4232 C CA . THR A 1 514 ? -8.583 -31.608 39.590 1.00 92.44 514 THR A CA 1
ATOM 4233 C C . THR A 1 514 ? -8.558 -33.108 39.315 1.00 92.44 514 THR A C 1
ATOM 4235 O O . THR A 1 514 ? -8.628 -33.911 40.248 1.00 92.44 514 THR A O 1
ATOM 4238 N N . PHE A 1 515 ? -8.430 -33.483 38.043 1.00 92.31 515 PHE A N 1
ATOM 4239 C CA . PHE A 1 515 ? -8.391 -34.863 37.566 1.00 92.31 515 PHE A CA 1
ATOM 4240 C C . PHE A 1 515 ? -7.200 -35.061 36.614 1.00 92.31 515 PHE A C 1
ATOM 4242 O O . PHE A 1 515 ? -7.148 -34.446 35.551 1.00 92.31 515 PHE A O 1
ATOM 4249 N N . ASP A 1 516 ? -6.254 -35.932 36.970 1.00 90.81 516 ASP A N 1
ATOM 4250 C CA . ASP A 1 516 ? -5.095 -36.264 36.127 1.00 90.81 516 ASP A CA 1
ATOM 4251 C C . ASP A 1 516 ? -5.417 -37.413 35.154 1.00 90.81 516 ASP A C 1
ATOM 4253 O O . ASP A 1 516 ? -5.997 -38.426 35.552 1.00 90.81 516 ASP A O 1
ATOM 4257 N N . SER A 1 517 ? -5.002 -37.287 33.890 1.00 91.25 517 SER A N 1
ATOM 4258 C CA . SER A 1 517 ? -5.251 -38.268 32.824 1.00 91.25 517 SER A CA 1
ATOM 4259 C C . SER A 1 517 ? -4.066 -38.400 31.852 1.00 91.25 517 SER A C 1
ATOM 4261 O O . SER A 1 517 ? -3.076 -37.667 31.936 1.00 91.25 517 SER A O 1
ATOM 4263 N N . SER A 1 518 ? -4.141 -39.377 30.944 1.00 90.56 518 SER A N 1
ATOM 4264 C CA . SER A 1 518 ? -3.072 -39.734 30.005 1.00 90.56 518 SER A CA 1
ATOM 4265 C C . SER A 1 518 ? -3.591 -40.254 28.667 1.00 90.56 518 SER A C 1
ATOM 4267 O O . SER A 1 518 ? -4.603 -40.952 28.643 1.00 90.56 518 SER A O 1
ATOM 4269 N N . PHE A 1 519 ? -2.839 -40.014 27.592 1.00 90.81 519 PHE A N 1
ATOM 4270 C CA . PHE A 1 519 ? -3.096 -40.546 26.247 1.00 90.81 519 PHE A CA 1
ATOM 4271 C C . PHE A 1 519 ? -1.806 -41.078 25.599 1.00 90.81 519 PHE A C 1
ATOM 4273 O O . PHE A 1 519 ? -0.709 -40.781 26.072 1.00 90.81 519 PHE A O 1
ATOM 4280 N N . GLU A 1 520 ? -1.932 -41.874 24.534 1.00 90.38 520 GLU A N 1
ATOM 4281 C CA . GLU A 1 520 ? -0.814 -42.495 23.807 1.00 90.38 520 GLU A CA 1
ATOM 4282 C C . GLU A 1 520 ? -0.865 -42.138 22.317 1.00 90.38 520 GLU A C 1
ATOM 4284 O O . GLU A 1 520 ? -1.849 -42.464 21.651 1.00 90.38 520 GLU A O 1
ATOM 4289 N N . VAL A 1 521 ? 0.214 -41.533 21.817 1.00 87.88 521 VAL A N 1
ATOM 4290 C CA . VAL A 1 521 ? 0.473 -41.241 20.394 1.00 87.88 521 VAL A CA 1
ATOM 4291 C C . VAL A 1 521 ? 1.331 -42.364 19.795 1.00 87.88 521 VAL A C 1
ATOM 4293 O O . VAL A 1 521 ? 2.142 -42.963 20.511 1.00 87.88 521 VAL A O 1
ATOM 4296 N N . LYS A 1 522 ? 1.139 -42.678 18.511 1.00 82.62 522 LYS A N 1
ATOM 4297 C CA . LYS A 1 522 ? 1.819 -43.748 17.754 1.00 82.62 522 LYS A CA 1
ATOM 4298 C C . LYS A 1 522 ? 2.270 -43.220 16.395 1.00 82.62 522 LYS A C 1
ATOM 4300 O O . LYS A 1 522 ? 1.579 -42.344 15.898 1.00 82.62 522 LYS A O 1
ATOM 4305 N N . ASP A 1 523 ? 3.309 -43.818 15.812 1.00 77.31 523 ASP A N 1
ATOM 4306 C CA . ASP A 1 523 ? 3.587 -43.615 14.384 1.00 77.31 523 ASP A CA 1
ATOM 4307 C C . ASP A 1 523 ? 2.549 -44.342 13.509 1.00 77.31 523 ASP A C 1
ATOM 4309 O O . ASP A 1 523 ? 1.925 -45.320 13.975 1.00 77.31 523 ASP A O 1
ATOM 4313 N N . ASP A 1 524 ? 2.290 -43.815 12.305 1.00 75.88 524 ASP A N 1
ATOM 4314 C CA . ASP A 1 524 ? 1.269 -44.336 11.389 1.00 75.88 524 ASP A CA 1
ATOM 4315 C C . ASP A 1 524 ? 1.781 -45.085 10.141 1.00 75.88 524 ASP A C 1
ATOM 4317 O O . ASP A 1 524 ? 1.037 -45.965 9.678 1.00 75.88 524 ASP A O 1
ATOM 4321 N N . ASP A 1 525 ? 3.047 -44.923 9.712 1.00 78.31 525 ASP A N 1
ATOM 4322 C CA . ASP A 1 525 ? 3.670 -45.787 8.689 1.00 78.31 525 ASP A CA 1
ATOM 4323 C C . ASP A 1 525 ? 5.133 -46.241 8.942 1.00 78.31 525 ASP A C 1
ATOM 4325 O O . ASP A 1 525 ? 6.041 -45.978 8.162 1.00 78.31 525 ASP A O 1
ATOM 4329 N N . ILE A 1 526 ? 5.341 -47.103 9.954 1.00 75.62 526 ILE A N 1
ATOM 4330 C CA . ILE A 1 526 ? 6.545 -47.953 10.196 1.00 75.62 526 ILE A CA 1
ATOM 4331 C C . ILE A 1 526 ? 7.228 -48.682 8.989 1.00 75.62 526 ILE A C 1
ATOM 4333 O O . ILE A 1 526 ? 8.093 -49.542 9.227 1.00 75.62 526 ILE A O 1
ATOM 4337 N N . ASN A 1 527 ? 6.830 -48.500 7.725 1.00 80.31 527 ASN A N 1
ATOM 4338 C CA . ASN A 1 527 ? 7.252 -49.313 6.576 1.00 80.31 527 ASN A CA 1
ATOM 4339 C C . ASN A 1 527 ? 8.029 -48.492 5.521 1.00 80.31 527 ASN A C 1
ATOM 4341 O O . ASN A 1 527 ? 7.535 -47.463 5.093 1.00 80.31 527 ASN A O 1
ATOM 4345 N N . PRO A 1 528 ? 9.191 -48.969 5.024 1.00 78.50 528 PRO A N 1
ATOM 4346 C CA . PRO A 1 528 ? 9.889 -48.331 3.905 1.00 78.50 528 PRO A CA 1
ATOM 4347 C C . PRO A 1 528 ? 9.262 -48.669 2.532 1.00 78.50 528 PRO A C 1
ATOM 4349 O O . PRO A 1 528 ? 8.691 -49.761 2.390 1.00 78.50 528 PRO A O 1
ATOM 4352 N N . PRO A 1 529 ? 9.513 -47.858 1.480 1.00 85.81 529 PRO A N 1
ATOM 4353 C CA . PRO A 1 529 ? 8.923 -48.044 0.153 1.00 85.81 529 PRO A CA 1
ATOM 4354 C C . PRO A 1 529 ? 9.289 -49.361 -0.541 1.00 85.81 529 PRO A C 1
ATOM 4356 O O . PRO A 1 529 ? 10.439 -49.807 -0.508 1.00 85.81 529 PRO A O 1
ATOM 4359 N N . GLU A 1 530 ? 8.353 -49.933 -1.305 1.00 86.88 530 GLU A N 1
ATOM 4360 C CA . GLU A 1 530 ? 8.615 -51.082 -2.183 1.00 86.88 530 GLU A CA 1
ATOM 4361 C C . GLU A 1 530 ? 8.868 -50.629 -3.635 1.00 86.88 530 GLU A C 1
ATOM 4363 O O . GLU A 1 530 ? 7.953 -50.254 -4.374 1.00 86.88 530 GLU A O 1
ATOM 4368 N N . ILE A 1 531 ? 10.131 -50.700 -4.076 1.00 87.94 531 ILE A N 1
ATOM 4369 C CA . ILE A 1 531 ? 10.528 -50.495 -5.481 1.00 87.94 531 ILE A CA 1
ATOM 4370 C C . ILE A 1 531 ? 10.172 -51.757 -6.290 1.00 87.94 531 ILE A C 1
ATOM 4372 O O . ILE A 1 531 ? 10.976 -52.683 -6.421 1.00 87.94 531 ILE A O 1
ATOM 4376 N N . GLU A 1 532 ? 8.958 -51.805 -6.844 1.00 85.31 532 GLU A N 1
ATOM 4377 C CA . GLU A 1 532 ? 8.447 -52.966 -7.585 1.00 85.31 532 GLU A CA 1
ATOM 4378 C C . GLU A 1 532 ? 9.176 -53.224 -8.916 1.00 85.31 532 GLU A C 1
ATOM 4380 O O . GLU A 1 532 ? 9.435 -54.379 -9.271 1.00 85.31 532 GLU A O 1
ATOM 4385 N N . GLN A 1 533 ? 9.419 -52.176 -9.718 1.00 86.06 533 GLN A N 1
ATOM 4386 C CA . GLN A 1 533 ? 9.882 -52.310 -11.110 1.00 86.06 533 GLN A CA 1
ATOM 4387 C C . GLN A 1 533 ? 10.805 -51.162 -11.531 1.00 86.06 533 GLN A C 1
ATOM 4389 O O . GLN A 1 533 ? 10.637 -50.024 -11.103 1.00 86.06 533 GLN A O 1
ATOM 4394 N N . ILE A 1 534 ? 11.751 -51.463 -12.425 1.00 88.88 534 ILE A N 1
ATOM 4395 C CA . ILE A 1 534 ? 12.633 -50.487 -13.077 1.00 88.88 534 ILE A CA 1
ATOM 4396 C C . ILE A 1 534 ? 12.625 -50.792 -14.580 1.00 88.88 534 ILE A C 1
ATOM 4398 O O . ILE A 1 534 ? 13.217 -51.779 -15.023 1.00 88.88 534 ILE A O 1
ATOM 4402 N N . ASN A 1 535 ? 11.946 -49.951 -15.354 1.00 86.75 535 ASN A N 1
ATOM 4403 C CA . ASN A 1 535 ? 11.840 -50.024 -16.808 1.00 86.75 535 ASN A CA 1
ATOM 4404 C C . ASN A 1 535 ? 12.818 -49.033 -17.458 1.00 86.75 535 ASN A C 1
AT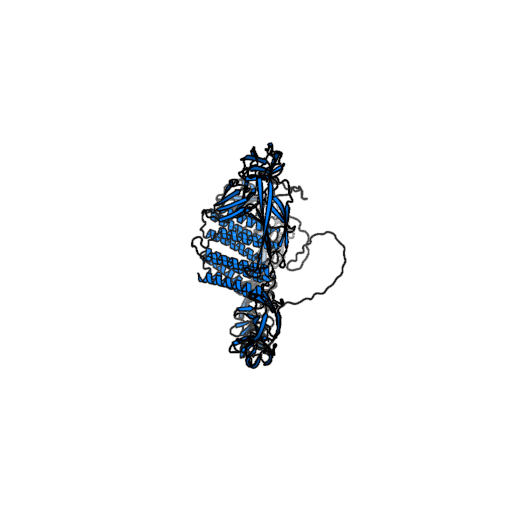OM 4406 O O . ASN A 1 535 ? 13.071 -47.960 -16.915 1.00 86.75 535 ASN A O 1
ATOM 4410 N N . ILE A 1 536 ? 13.334 -49.370 -18.644 1.00 87.12 536 ILE A N 1
ATOM 4411 C CA . ILE A 1 536 ? 14.097 -48.447 -19.502 1.00 87.12 536 ILE A CA 1
ATOM 4412 C C . ILE A 1 536 ? 13.247 -48.194 -20.743 1.00 87.12 536 ILE A C 1
ATOM 4414 O O . ILE A 1 536 ? 13.058 -49.107 -21.552 1.00 87.12 536 ILE A O 1
ATOM 4418 N N . LEU A 1 537 ? 12.703 -46.984 -20.873 1.00 84.56 537 LEU A N 1
ATOM 4419 C CA . LEU A 1 537 ? 11.684 -46.671 -21.879 1.00 84.56 537 LEU A CA 1
ATOM 4420 C C . LEU A 1 537 ? 12.251 -46.613 -23.302 1.00 84.56 537 LEU A C 1
ATOM 4422 O O . LEU A 1 537 ? 11.558 -46.974 -24.252 1.00 84.56 537 LEU A O 1
ATOM 4426 N N . ASN A 1 538 ? 13.523 -46.234 -23.448 1.00 81.94 538 ASN A N 1
ATOM 4427 C CA . ASN A 1 538 ? 14.225 -46.133 -24.727 1.00 81.94 538 ASN A CA 1
ATOM 4428 C C . ASN A 1 538 ? 15.183 -47.309 -25.019 1.00 81.94 538 ASN A C 1
ATOM 4430 O O . ASN A 1 538 ? 16.172 -47.142 -25.722 1.00 81.94 538 ASN A O 1
ATOM 4434 N N . SER A 1 539 ? 14.891 -48.509 -24.503 1.00 77.50 539 SER A N 1
ATOM 4435 C CA . SER A 1 539 ? 15.653 -49.738 -24.794 1.00 77.50 539 SER A CA 1
ATOM 4436 C C . SER A 1 539 ? 15.215 -50.396 -26.124 1.00 77.50 539 SER A C 1
ATOM 4438 O O . SER A 1 539 ? 14.008 -50.466 -26.381 1.00 77.50 539 SER A O 1
ATOM 4440 N N . PRO A 1 540 ? 16.124 -50.952 -26.958 1.00 73.94 540 PRO A N 1
ATOM 4441 C CA . PRO A 1 540 ? 17.575 -51.079 -26.769 1.00 73.94 540 PRO A CA 1
ATOM 4442 C C . PRO A 1 540 ? 18.323 -49.752 -26.942 1.00 73.94 540 PRO A C 1
ATOM 4444 O O . PRO A 1 540 ? 17.916 -48.912 -27.736 1.00 73.94 540 PRO A O 1
ATOM 4447 N N . LEU A 1 541 ? 19.431 -49.602 -26.212 1.00 79.56 541 LEU A N 1
ATOM 4448 C CA . LEU A 1 541 ? 20.266 -48.401 -26.219 1.00 79.56 541 LEU A CA 1
ATOM 4449 C C . LEU A 1 541 ? 21.456 -48.566 -27.171 1.00 79.56 541 LEU A C 1
ATOM 4451 O O . LEU A 1 541 ? 22.186 -49.554 -27.092 1.00 79.56 541 LEU A O 1
ATOM 4455 N N . ASN A 1 542 ? 21.681 -47.558 -27.999 1.00 75.25 542 ASN A N 1
ATOM 4456 C CA . ASN A 1 542 ? 22.877 -47.345 -28.809 1.00 75.25 542 ASN A CA 1
ATOM 4457 C C . ASN A 1 542 ? 23.653 -46.114 -28.321 1.00 75.25 542 ASN A C 1
ATOM 4459 O O . ASN A 1 542 ? 23.168 -45.363 -27.473 1.00 75.25 542 ASN A O 1
ATOM 4463 N N . ASP A 1 543 ? 24.872 -45.925 -28.816 1.00 64.62 543 ASP A N 1
ATOM 4464 C CA . ASP A 1 543 ? 25.749 -44.808 -28.456 1.00 64.62 543 ASP A CA 1
ATOM 4465 C C . ASP A 1 543 ? 25.137 -43.472 -28.909 1.00 64.62 543 ASP A C 1
ATOM 4467 O O . ASP A 1 543 ? 25.081 -42.532 -28.115 1.00 64.62 543 ASP A O 1
ATOM 4471 N N . SER A 1 544 ? 24.517 -43.416 -30.093 1.00 69.38 544 SER A N 1
ATOM 4472 C CA . SER A 1 544 ? 23.951 -42.178 -30.651 1.00 69.38 544 SER A CA 1
ATOM 4473 C C . SER A 1 544 ? 22.835 -41.536 -29.801 1.00 69.38 544 SER A C 1
ATOM 4475 O O . SER A 1 544 ? 22.651 -40.318 -29.839 1.00 69.38 544 SER A O 1
ATOM 4477 N N . VAL A 1 545 ? 22.150 -42.286 -28.926 1.00 75.19 545 VAL A N 1
ATOM 4478 C CA . VAL A 1 545 ? 21.186 -41.747 -27.941 1.00 75.19 545 VAL A CA 1
ATOM 4479 C C . VAL A 1 545 ? 21.891 -40.960 -26.823 1.00 75.19 545 VAL A C 1
ATOM 4481 O O . VAL A 1 545 ? 22.850 -41.435 -26.225 1.00 75.19 545 VAL A O 1
ATOM 4484 N N . ASP A 1 546 ? 21.419 -39.759 -26.476 1.00 78.75 546 ASP A N 1
ATOM 4485 C CA . ASP A 1 546 ? 22.104 -38.889 -25.493 1.00 78.75 546 ASP A CA 1
ATOM 4486 C C . ASP A 1 546 ? 21.788 -39.186 -24.020 1.00 78.75 546 ASP A C 1
ATOM 4488 O O . ASP A 1 546 ? 22.621 -38.959 -23.139 1.00 78.75 546 ASP A O 1
ATOM 4492 N N . PHE A 1 547 ? 20.592 -39.695 -23.728 1.00 81.75 547 PHE A N 1
ATOM 4493 C CA . PHE A 1 547 ? 20.106 -39.931 -22.369 1.00 81.75 547 PHE A CA 1
ATOM 4494 C C . PHE A 1 547 ? 19.343 -41.249 -22.273 1.00 81.75 547 PHE A C 1
ATOM 4496 O O . PHE A 1 547 ? 18.723 -41.700 -23.233 1.00 81.75 547 PHE A O 1
ATOM 4503 N N . ILE A 1 548 ? 19.359 -41.856 -21.094 1.00 86.75 548 ILE A N 1
ATOM 4504 C CA . ILE A 1 548 ? 18.638 -43.090 -20.789 1.00 86.75 548 ILE A CA 1
ATOM 4505 C C . ILE A 1 548 ? 17.455 -42.719 -19.899 1.00 86.75 548 ILE A C 1
ATOM 4507 O O . ILE A 1 548 ? 17.637 -42.080 -18.861 1.00 86.75 548 ILE A O 1
ATOM 4511 N N . GLU A 1 549 ? 16.254 -43.096 -20.332 1.00 89.06 549 GLU A N 1
ATOM 4512 C CA . GLU A 1 549 ? 14.994 -42.768 -19.667 1.00 89.06 549 GLU A CA 1
ATOM 4513 C C . GLU A 1 549 ? 14.511 -43.965 -18.842 1.00 89.06 549 GLU A C 1
ATOM 4515 O O . GLU A 1 549 ? 14.180 -45.024 -19.386 1.00 89.06 549 GLU A O 1
ATOM 4520 N N . PHE A 1 550 ? 14.480 -43.794 -17.522 1.00 89.31 550 PHE A N 1
ATOM 4521 C CA . PHE A 1 550 ? 14.006 -44.792 -16.570 1.00 89.31 550 PHE A CA 1
ATOM 4522 C C . PHE A 1 550 ? 12.597 -44.455 -16.103 1.00 89.31 550 PHE A C 1
ATOM 4524 O O . PHE A 1 550 ? 12.354 -43.339 -15.659 1.00 89.31 550 PHE A O 1
ATOM 4531 N N . GLU A 1 551 ? 11.706 -45.443 -16.119 1.00 89.69 551 GLU A N 1
ATOM 4532 C CA . GLU A 1 551 ? 10.434 -45.416 -15.392 1.00 89.69 551 GLU A CA 1
ATOM 4533 C C . GLU A 1 551 ? 10.550 -46.398 -14.224 1.00 89.69 551 GLU A C 1
ATOM 4535 O O . GLU A 1 551 ? 10.759 -47.596 -14.423 1.00 89.69 551 GLU A O 1
ATOM 4540 N N . ILE A 1 552 ? 10.439 -45.897 -12.998 1.00 89.69 552 ILE A N 1
ATOM 4541 C CA . ILE A 1 552 ? 10.522 -46.698 -11.778 1.00 89.69 552 ILE A CA 1
ATOM 4542 C C . ILE A 1 552 ? 9.129 -46.763 -11.160 1.00 89.69 552 ILE A C 1
ATOM 4544 O O . ILE A 1 552 ? 8.508 -45.732 -10.912 1.00 89.69 552 ILE A O 1
ATOM 4548 N N . VAL A 1 553 ? 8.635 -47.965 -10.880 1.00 85.62 553 VAL A N 1
ATOM 4549 C CA . VAL A 1 553 ? 7.409 -48.158 -10.097 1.00 85.62 553 VAL A CA 1
ATOM 4550 C C . VAL A 1 553 ? 7.821 -48.364 -8.648 1.00 85.62 553 VAL A C 1
ATOM 4552 O O . VAL A 1 553 ? 8.460 -49.367 -8.332 1.00 85.62 553 VAL A O 1
ATOM 4555 N N . VAL A 1 554 ? 7.450 -47.417 -7.790 1.00 87.38 554 VAL A N 1
ATOM 4556 C CA . VAL A 1 554 ? 7.570 -47.513 -6.332 1.00 87.38 554 VAL A CA 1
ATOM 4557 C C . VAL A 1 554 ? 6.180 -47.336 -5.740 1.00 87.38 554 VAL A C 1
ATOM 4559 O O . VAL A 1 554 ? 5.425 -46.488 -6.220 1.00 87.38 554 VAL A O 1
ATOM 4562 N N . ASN A 1 555 ? 5.848 -48.137 -4.734 1.00 81.94 555 ASN A N 1
ATOM 4563 C CA . ASN A 1 555 ? 4.626 -48.007 -3.950 1.00 81.94 555 ASN A CA 1
ATOM 4564 C C . ASN A 1 555 ? 4.975 -47.929 -2.463 1.00 81.94 555 ASN A C 1
ATOM 4566 O O . ASN A 1 555 ? 5.882 -48.613 -1.996 1.00 81.94 555 ASN A O 1
ATOM 4570 N N . ASP A 1 556 ? 4.206 -47.121 -1.747 1.00 84.69 556 ASP A N 1
ATOM 4571 C CA . ASP A 1 556 ? 4.275 -46.908 -0.304 1.00 84.69 556 ASP A CA 1
ATOM 4572 C C . ASP A 1 556 ? 2.873 -46.495 0.200 1.00 84.69 556 ASP A C 1
ATOM 4574 O O . ASP A 1 556 ? 1.991 -46.247 -0.638 1.00 84.69 556 ASP A O 1
ATOM 4578 N N . ALA A 1 557 ? 2.618 -46.463 1.514 1.00 77.50 557 ALA A N 1
ATOM 4579 C CA . ALA A 1 557 ? 1.319 -46.051 2.055 1.00 77.50 557 ALA A CA 1
ATOM 4580 C C . ALA A 1 557 ? 1.294 -44.580 2.517 1.00 77.50 557 ALA A C 1
ATOM 4582 O O . ALA A 1 557 ? 0.292 -43.911 2.240 1.00 77.50 557 ALA A O 1
ATOM 4583 N N . SER A 1 558 ? 2.382 -44.059 3.091 1.00 79.94 558 SER A N 1
ATOM 4584 C CA . SER A 1 558 ? 2.607 -42.622 3.319 1.00 79.94 558 SER A CA 1
ATOM 4585 C C . SER A 1 558 ? 2.788 -41.853 1.997 1.00 79.94 558 SER A C 1
ATOM 4587 O O . SER A 1 558 ? 2.203 -40.786 1.788 1.00 79.94 558 SER A O 1
ATOM 4589 N N . GLY A 1 559 ? 3.542 -42.425 1.051 1.00 81.75 559 GLY A N 1
ATOM 4590 C CA . GLY A 1 559 ? 3.898 -41.798 -0.222 1.00 81.75 559 GLY A CA 1
ATOM 4591 C C . GLY A 1 559 ? 5.396 -41.878 -0.511 1.00 81.75 559 GLY A C 1
ATOM 4592 O O . GLY A 1 559 ? 6.086 -42.748 -0.005 1.00 81.75 559 GLY A O 1
ATOM 4593 N N . ILE A 1 560 ? 5.906 -40.996 -1.373 1.00 85.12 560 ILE A N 1
ATOM 4594 C CA . ILE A 1 560 ? 7.327 -40.962 -1.759 1.00 85.12 560 ILE A CA 1
ATOM 4595 C C . ILE A 1 560 ? 7.802 -39.507 -1.719 1.00 85.12 560 ILE A C 1
ATOM 4597 O O . ILE A 1 560 ? 7.377 -38.716 -2.567 1.00 85.12 560 ILE A O 1
ATOM 4601 N N . ALA A 1 561 ? 8.666 -39.142 -0.767 1.00 85.06 561 ALA A N 1
ATOM 4602 C CA . ALA A 1 561 ? 9.246 -37.799 -0.692 1.00 85.06 561 ALA A CA 1
ATOM 4603 C C . ALA A 1 561 ? 10.407 -37.602 -1.680 1.00 85.06 561 ALA A C 1
ATOM 4605 O O . ALA A 1 561 ? 10.571 -36.513 -2.234 1.00 85.06 561 ALA A O 1
ATOM 4606 N N . ASP A 1 562 ? 11.211 -38.644 -1.927 1.00 87.94 562 ASP A N 1
ATOM 4607 C CA . ASP A 1 562 ? 12.396 -38.566 -2.789 1.00 87.94 562 ASP A CA 1
ATOM 4608 C C . ASP A 1 562 ? 12.605 -39.855 -3.602 1.00 87.94 562 ASP A C 1
ATOM 4610 O O . ASP A 1 562 ? 12.486 -40.971 -3.095 1.00 87.94 562 ASP A O 1
ATOM 4614 N N . LEU A 1 563 ? 12.947 -39.697 -4.883 1.00 90.31 563 LEU A N 1
ATOM 4615 C CA . LEU A 1 563 ? 13.200 -40.793 -5.819 1.00 90.31 563 LEU A CA 1
ATOM 4616 C C . LEU A 1 563 ? 14.328 -40.399 -6.775 1.00 90.31 563 LEU A C 1
ATOM 4618 O O . LEU A 1 563 ? 14.167 -39.502 -7.611 1.00 90.31 563 LEU A O 1
ATOM 4622 N N . PHE A 1 564 ? 15.465 -41.089 -6.666 1.00 91.50 564 PHE A N 1
ATOM 4623 C CA . PHE A 1 564 ? 16.676 -40.761 -7.419 1.00 91.50 564 PHE A CA 1
ATOM 4624 C C . PHE A 1 564 ? 17.505 -41.994 -7.807 1.00 91.50 564 PHE A C 1
ATOM 4626 O O . PHE A 1 564 ? 17.477 -43.041 -7.159 1.00 91.50 564 PHE A O 1
ATOM 4633 N N . ILE A 1 565 ? 18.301 -41.852 -8.868 1.00 92.19 565 ILE A N 1
ATOM 4634 C CA . ILE A 1 565 ? 19.337 -42.809 -9.271 1.00 92.19 565 ILE A CA 1
ATOM 4635 C C . ILE A 1 565 ? 20.714 -42.284 -8.866 1.00 92.19 565 ILE A C 1
ATOM 4637 O O . ILE A 1 565 ? 20.999 -41.096 -9.005 1.00 92.19 565 ILE A O 1
ATOM 4641 N N . ILE A 1 566 ? 21.606 -43.179 -8.434 1.00 88.50 566 ILE A N 1
ATOM 4642 C CA . ILE A 1 566 ? 23.052 -42.929 -8.440 1.00 88.50 566 ILE A CA 1
ATOM 4643 C C . ILE A 1 566 ? 23.697 -43.715 -9.584 1.00 88.50 566 ILE A C 1
ATOM 4645 O O . ILE A 1 566 ? 23.607 -44.945 -9.653 1.00 88.50 566 ILE A O 1
ATOM 4649 N N . PHE A 1 567 ? 24.395 -42.994 -10.461 1.00 89.44 567 PHE A N 1
ATOM 4650 C CA . PHE A 1 567 ? 25.173 -43.532 -11.574 1.00 89.44 567 PHE A CA 1
ATOM 4651 C C . PHE A 1 567 ? 26.522 -42.805 -11.653 1.00 89.44 567 PHE A C 1
ATOM 4653 O O . PHE A 1 567 ? 26.576 -41.585 -11.539 1.00 89.44 567 PHE A O 1
ATOM 4660 N N . ASN A 1 568 ? 27.627 -43.544 -11.805 1.00 85.69 568 ASN A N 1
ATOM 4661 C CA . ASN A 1 568 ? 28.995 -42.994 -11.853 1.00 85.69 568 ASN A CA 1
ATOM 4662 C C . ASN A 1 568 ? 29.326 -41.982 -10.727 1.00 85.69 568 ASN A C 1
ATOM 4664 O O . ASN A 1 568 ? 29.907 -40.930 -10.974 1.00 85.69 568 ASN A O 1
ATOM 4668 N N . GLU A 1 569 ? 28.952 -42.313 -9.483 1.00 85.81 569 GLU A N 1
ATOM 4669 C CA . GLU A 1 569 ? 29.097 -41.469 -8.274 1.00 85.81 569 GLU A CA 1
ATOM 4670 C C . GLU A 1 569 ? 28.276 -40.154 -8.275 1.00 85.81 569 GLU A C 1
ATOM 4672 O O . GLU A 1 569 ? 28.337 -39.397 -7.306 1.00 85.81 569 GLU A O 1
ATOM 4677 N N . GLN A 1 570 ? 27.450 -39.905 -9.299 1.00 84.38 570 GLN A N 1
ATOM 4678 C CA . GLN A 1 570 ? 26.549 -38.752 -9.405 1.00 84.38 570 GLN A CA 1
ATOM 4679 C C . GLN A 1 570 ? 25.082 -39.153 -9.148 1.00 84.38 570 GLN A C 1
ATOM 4681 O O . GLN A 1 570 ? 24.639 -40.224 -9.562 1.00 84.38 570 GLN A O 1
ATOM 4686 N N . ARG A 1 571 ? 24.329 -38.280 -8.461 1.00 90.31 571 ARG A N 1
ATOM 4687 C CA . ARG A 1 571 ? 22.878 -38.398 -8.221 1.00 90.31 571 ARG A CA 1
ATOM 4688 C C . ARG A 1 571 ? 22.082 -37.753 -9.368 1.00 90.31 571 ARG A C 1
ATOM 4690 O O . ARG A 1 571 ? 22.491 -36.712 -9.884 1.00 90.31 571 ARG A O 1
ATOM 4697 N N . TYR A 1 572 ? 20.967 -38.380 -9.736 1.00 89.25 572 TYR A N 1
ATOM 4698 C CA . TYR A 1 572 ? 20.025 -37.959 -10.774 1.00 89.25 572 TYR A CA 1
ATOM 4699 C C . TYR A 1 572 ? 18.594 -38.122 -10.257 1.00 89.25 572 TYR A C 1
ATOM 4701 O O . TYR A 1 572 ? 18.160 -39.237 -9.970 1.00 89.25 572 TYR A O 1
ATOM 4709 N N . ASP A 1 573 ? 17.885 -37.010 -10.117 1.00 87.19 573 ASP A N 1
ATOM 4710 C CA . ASP A 1 573 ? 16.568 -36.934 -9.481 1.00 87.19 573 ASP A CA 1
ATOM 4711 C C . ASP A 1 573 ? 15.418 -37.199 -10.463 1.00 87.19 573 ASP A C 1
ATOM 4713 O O . ASP A 1 573 ? 15.568 -37.034 -11.679 1.00 87.19 573 ASP A O 1
ATOM 4717 N N . SER A 1 574 ? 14.250 -37.588 -9.944 1.00 86.44 574 SER A N 1
ATOM 4718 C CA . SER A 1 574 ? 13.042 -37.707 -10.766 1.00 86.44 574 SER A CA 1
ATOM 4719 C C . SER A 1 574 ? 12.483 -36.348 -11.198 1.00 86.44 574 SER A C 1
ATOM 4721 O O . SER A 1 574 ? 12.496 -35.370 -10.454 1.00 86.44 574 SER A O 1
ATOM 4723 N N . ILE A 1 575 ? 11.995 -36.286 -12.442 1.00 73.75 575 ILE A N 1
ATOM 4724 C CA . ILE A 1 575 ? 11.444 -35.057 -13.045 1.00 73.75 575 ILE A CA 1
ATOM 4725 C C . ILE A 1 575 ? 9.906 -35.052 -12.994 1.00 73.75 575 ILE A C 1
ATOM 4727 O O . ILE A 1 575 ? 9.283 -33.991 -12.982 1.00 73.75 575 ILE A O 1
ATOM 4731 N N . SER A 1 576 ? 9.270 -36.227 -12.936 1.00 61.72 576 SER A N 1
ATOM 4732 C CA . SER A 1 576 ? 7.810 -36.342 -12.826 1.00 61.72 576 SER A CA 1
ATOM 4733 C C . SER A 1 576 ? 7.380 -37.656 -12.167 1.00 61.72 576 SER A C 1
ATOM 4735 O O . SER A 1 576 ? 6.956 -38.590 -12.853 1.00 61.72 576 SER A O 1
ATOM 4737 N N . GLY A 1 577 ? 7.509 -37.727 -10.839 1.00 64.06 577 GLY A N 1
ATOM 4738 C CA . GLY A 1 577 ? 7.018 -38.809 -9.970 1.00 64.06 577 GLY A CA 1
ATOM 4739 C C . GLY A 1 577 ? 7.802 -40.118 -10.070 1.00 64.06 577 GLY A C 1
ATOM 4740 O O . GLY A 1 577 ? 8.339 -40.591 -9.081 1.00 64.06 577 GLY A O 1
ATOM 4741 N N . ASN A 1 578 ? 7.891 -40.679 -11.275 1.00 82.75 578 ASN A N 1
ATOM 4742 C CA . ASN A 1 578 ? 8.423 -42.016 -11.548 1.00 82.75 578 ASN A CA 1
ATOM 4743 C C . ASN A 1 578 ? 9.535 -42.017 -12.615 1.00 82.75 578 ASN A C 1
ATOM 4745 O O . ASN A 1 578 ? 10.175 -43.047 -12.818 1.00 82.75 578 ASN A O 1
ATOM 4749 N N . ILE A 1 579 ? 9.749 -40.897 -13.324 1.00 86.12 579 ILE A N 1
ATOM 4750 C CA . ILE A 1 579 ? 10.672 -40.818 -14.470 1.00 86.12 579 ILE A CA 1
ATOM 4751 C C . ILE A 1 579 ? 11.986 -40.125 -14.090 1.00 86.12 579 ILE A C 1
ATOM 4753 O O . ILE A 1 579 ? 11.965 -38.992 -13.600 1.00 86.12 579 ILE A O 1
ATOM 4757 N N . ILE A 1 580 ? 13.115 -40.786 -14.370 1.00 88.81 580 ILE A N 1
ATOM 4758 C CA . ILE A 1 580 ? 14.487 -40.284 -14.170 1.00 88.81 580 ILE A CA 1
ATOM 4759 C C . ILE A 1 580 ? 15.268 -40.347 -15.487 1.00 88.81 580 ILE A C 1
ATOM 4761 O O . ILE A 1 580 ? 15.188 -41.331 -16.222 1.00 88.81 580 ILE A O 1
ATOM 4765 N N . PHE A 1 581 ? 16.087 -39.326 -15.744 1.00 87.88 581 PHE A N 1
ATOM 4766 C CA . PHE A 1 581 ? 17.006 -39.273 -16.881 1.00 87.88 581 PHE A CA 1
ATOM 4767 C C . PHE A 1 581 ? 18.460 -39.272 -16.399 1.00 87.88 581 PHE A C 1
ATOM 4769 O O . PHE A 1 581 ? 18.840 -38.444 -15.570 1.00 87.88 581 PHE A O 1
ATOM 4776 N N . ILE A 1 582 ? 19.289 -40.155 -16.959 1.00 88.62 582 ILE A N 1
ATOM 4777 C CA . ILE A 1 582 ? 20.754 -40.132 -16.780 1.00 88.62 582 ILE A CA 1
ATOM 4778 C C . ILE A 1 582 ? 21.431 -39.992 -18.155 1.00 88.62 582 ILE A C 1
ATOM 4780 O O . ILE A 1 582 ? 20.864 -40.450 -19.150 1.00 88.62 582 ILE A O 1
ATOM 4784 N N . PRO A 1 583 ? 22.624 -39.382 -18.263 1.00 86.06 583 PRO A N 1
ATOM 4785 C CA . PRO A 1 583 ? 23.349 -39.324 -19.529 1.00 86.06 583 PRO A CA 1
ATOM 4786 C C . PRO A 1 583 ? 23.751 -40.730 -19.988 1.00 86.06 583 PRO A C 1
ATOM 4788 O O . PRO A 1 583 ? 24.184 -41.556 -19.178 1.00 86.06 583 PRO A O 1
ATOM 4791 N N . ASN A 1 584 ? 23.655 -40.990 -21.293 1.00 81.31 584 ASN A N 1
ATOM 4792 C CA . ASN A 1 584 ? 24.233 -42.196 -21.876 1.00 81.31 584 ASN A CA 1
ATOM 4793 C C . ASN A 1 584 ? 25.763 -42.161 -21.671 1.00 81.31 584 ASN A C 1
ATOM 4795 O O . ASN A 1 584 ? 26.386 -41.138 -21.966 1.00 81.31 584 ASN A O 1
ATOM 4799 N N . PRO A 1 585 ? 26.404 -43.237 -21.178 1.00 78.44 585 PRO A N 1
ATOM 4800 C CA . PRO A 1 585 ? 27.857 -43.296 -21.048 1.00 78.44 585 PRO A CA 1
ATOM 4801 C C . PRO A 1 585 ? 28.632 -43.334 -22.383 1.00 78.44 585 PRO A C 1
ATOM 4803 O O . PRO A 1 585 ? 29.861 -43.403 -22.319 1.00 78.44 585 PRO A O 1
ATOM 4806 N N . LYS A 1 586 ? 27.966 -43.311 -23.556 1.00 72.69 586 LYS A N 1
ATOM 4807 C CA . LYS A 1 586 ? 28.570 -43.237 -24.913 1.00 72.69 586 LYS A CA 1
ATOM 4808 C C . LYS A 1 586 ? 29.719 -44.243 -25.116 1.00 72.69 586 LYS A C 1
ATOM 4810 O O . LYS A 1 586 ? 30.784 -43.926 -25.642 1.00 72.69 586 LYS A O 1
ATOM 4815 N N . THR A 1 587 ? 29.552 -45.432 -24.541 1.00 69.44 587 THR A N 1
ATOM 4816 C CA . THR A 1 587 ? 30.563 -46.492 -24.508 1.00 69.44 587 THR A CA 1
ATOM 4817 C C . THR A 1 587 ? 29.878 -47.851 -24.462 1.00 69.44 587 THR A C 1
ATOM 4819 O O . THR A 1 587 ? 29.290 -48.226 -23.441 1.00 69.44 587 THR A O 1
ATOM 4822 N N . SER A 1 588 ? 29.977 -48.608 -25.555 1.00 67.69 588 SER A N 1
ATOM 4823 C CA . SER A 1 588 ? 29.375 -49.938 -25.642 1.00 67.69 588 SER A CA 1
ATOM 4824 C C . SER A 1 588 ? 29.843 -50.896 -24.532 1.00 67.69 588 SER A C 1
ATOM 4826 O O . SER A 1 588 ? 31.030 -50.997 -24.201 1.00 67.69 588 SER A O 1
ATOM 4828 N N . GLY A 1 589 ? 28.884 -51.620 -23.948 1.00 75.81 589 GLY A N 1
ATOM 4829 C CA . GLY A 1 589 ? 29.092 -52.531 -22.823 1.00 75.81 589 GLY A CA 1
ATOM 4830 C C . GLY A 1 589 ? 27.983 -52.455 -21.773 1.00 75.81 589 GLY A C 1
ATOM 4831 O O . GLY A 1 589 ? 26.986 -51.757 -21.949 1.00 75.81 589 GLY A O 1
ATOM 4832 N N . ILE A 1 590 ? 28.164 -53.196 -20.673 1.00 80.00 590 ILE A N 1
ATOM 4833 C CA . ILE A 1 590 ? 27.203 -53.280 -19.562 1.00 80.00 590 ILE A CA 1
ATOM 4834 C C . ILE A 1 590 ? 27.616 -52.328 -18.434 1.00 80.00 590 ILE A C 1
ATOM 4836 O O . ILE A 1 590 ? 28.722 -52.431 -17.900 1.00 80.00 590 ILE A O 1
ATOM 4840 N N . HIS A 1 591 ? 26.687 -51.466 -18.029 1.00 83.31 591 HIS A N 1
ATOM 4841 C CA . HIS A 1 591 ? 26.849 -50.428 -17.008 1.00 83.31 591 HIS A CA 1
ATOM 4842 C C . HIS A 1 591 ? 25.920 -50.684 -15.812 1.00 83.31 591 HIS A C 1
ATOM 4844 O O . HIS A 1 591 ? 24.898 -51.354 -15.952 1.00 83.31 591 HIS A O 1
ATOM 4850 N N . SER A 1 592 ? 26.263 -50.169 -14.625 1.00 86.50 592 SER A N 1
ATOM 4851 C CA . SER A 1 592 ? 25.541 -50.434 -13.365 1.00 86.50 592 SER A CA 1
ATOM 4852 C C . SER A 1 592 ? 25.145 -49.163 -12.619 1.00 86.50 592 SER A C 1
ATOM 4854 O O . SER A 1 592 ? 25.964 -48.254 -12.492 1.00 86.50 592 SER A O 1
ATOM 4856 N N . PHE A 1 593 ? 23.941 -49.148 -12.049 1.00 90.69 593 PHE A N 1
ATOM 4857 C CA . PHE A 1 593 ? 23.372 -48.020 -11.308 1.00 90.69 593 PHE A CA 1
ATOM 4858 C C . PHE A 1 593 ? 22.616 -48.487 -10.053 1.00 90.69 593 PHE A C 1
ATOM 4860 O O . PHE A 1 593 ? 22.319 -49.676 -9.887 1.00 90.69 593 PHE A O 1
ATOM 4867 N N . GLN A 1 594 ? 22.313 -47.543 -9.166 1.00 91.50 594 GLN A N 1
ATOM 4868 C CA . GLN A 1 594 ? 21.509 -47.752 -7.962 1.00 91.50 594 GLN A CA 1
ATOM 4869 C C . GLN A 1 594 ? 20.256 -46.874 -8.022 1.00 91.50 594 GLN A C 1
ATOM 4871 O O . GLN A 1 594 ? 20.349 -45.742 -8.486 1.00 91.50 594 GLN A O 1
ATOM 4876 N N . VAL A 1 595 ? 19.119 -47.371 -7.538 1.00 90.62 595 VAL A N 1
ATOM 4877 C CA . VAL A 1 595 ? 17.879 -46.609 -7.323 1.00 90.62 595 VAL A CA 1
ATOM 4878 C C . VAL A 1 595 ? 17.657 -46.477 -5.823 1.00 90.62 595 VAL A C 1
ATOM 4880 O O . VAL A 1 595 ? 17.824 -47.461 -5.102 1.00 90.62 595 VAL A O 1
ATOM 4883 N N . PHE A 1 596 ? 17.269 -45.288 -5.377 1.00 90.31 596 PHE A N 1
ATOM 4884 C CA . PHE A 1 596 ? 16.894 -44.975 -4.003 1.00 90.31 596 PHE A CA 1
ATOM 4885 C C . PHE A 1 596 ? 15.473 -44.418 -3.993 1.00 90.31 596 PHE A C 1
ATOM 4887 O O . PHE A 1 596 ? 15.172 -43.531 -4.794 1.00 90.31 596 PHE A O 1
ATOM 4894 N N . ALA A 1 597 ? 14.643 -44.908 -3.077 1.00 88.88 597 ALA A N 1
ATOM 4895 C CA . ALA A 1 597 ? 13.345 -44.328 -2.758 1.00 88.88 597 ALA A CA 1
ATOM 4896 C C . ALA A 1 597 ? 13.283 -44.016 -1.260 1.00 88.88 597 ALA A C 1
ATOM 4898 O O . ALA A 1 597 ? 13.777 -44.806 -0.453 1.00 88.88 597 ALA A O 1
ATOM 4899 N N . ILE A 1 598 ? 12.690 -42.874 -0.926 1.00 88.50 598 ILE A N 1
ATOM 4900 C CA . ILE A 1 598 ? 12.374 -42.428 0.434 1.00 88.50 598 ILE A CA 1
ATOM 4901 C C . ILE A 1 598 ? 10.854 -42.270 0.506 1.00 88.50 598 ILE A C 1
ATOM 4903 O O . ILE A 1 598 ? 10.259 -41.753 -0.444 1.00 88.50 598 ILE A O 1
ATOM 4907 N N . ASP A 1 599 ? 10.249 -42.759 1.581 1.00 84.94 599 ASP A N 1
ATOM 4908 C CA . ASP A 1 599 ? 8.809 -42.664 1.875 1.00 84.94 599 ASP A CA 1
ATOM 4909 C C . ASP A 1 599 ? 8.354 -41.204 2.090 1.00 84.94 599 ASP A C 1
ATOM 4911 O O . ASP A 1 599 ? 9.123 -40.260 1.907 1.00 84.94 599 ASP A O 1
ATOM 4915 N N . GLY A 1 600 ? 7.061 -40.999 2.343 1.00 83.25 600 GLY A N 1
ATOM 4916 C CA . GLY A 1 600 ? 6.444 -39.686 2.559 1.00 83.25 600 GLY A CA 1
ATOM 4917 C C . GLY A 1 600 ? 6.353 -39.256 4.027 1.00 83.25 600 GLY A C 1
ATOM 4918 O O . GLY A 1 600 ? 5.798 -38.190 4.287 1.00 83.25 600 GLY A O 1
ATOM 4919 N N . ASP A 1 601 ? 6.849 -40.076 4.955 1.00 82.31 601 ASP A N 1
ATOM 4920 C CA . ASP A 1 601 ? 6.639 -39.948 6.400 1.00 82.31 601 ASP A CA 1
ATOM 4921 C C . ASP A 1 601 ? 7.657 -38.981 7.052 1.00 82.31 601 ASP A C 1
ATOM 4923 O O . ASP A 1 601 ? 8.705 -39.382 7.557 1.00 82.31 601 ASP A O 1
ATOM 4927 N N . ASP A 1 602 ? 7.392 -37.671 6.950 1.00 81.88 602 ASP A N 1
ATOM 4928 C CA . ASP A 1 602 ? 8.240 -36.561 7.449 1.00 81.88 602 ASP A CA 1
ATOM 4929 C C . ASP A 1 602 ? 7.573 -35.805 8.623 1.00 81.88 602 ASP A C 1
ATOM 4931 O O . ASP A 1 602 ? 7.682 -34.580 8.738 1.00 81.88 602 ASP A O 1
ATOM 4935 N N . ASP A 1 603 ? 6.851 -36.520 9.494 1.00 77.50 603 ASP A N 1
ATOM 4936 C CA . ASP A 1 603 ? 6.155 -35.925 10.643 1.00 77.50 603 ASP A CA 1
ATOM 4937 C C . ASP A 1 603 ? 7.123 -35.513 11.777 1.00 77.50 603 ASP A C 1
ATOM 4939 O O . ASP A 1 603 ? 6.959 -34.436 12.372 1.00 77.50 603 ASP A O 1
ATOM 4943 N N . TRP A 1 604 ? 8.195 -36.277 12.050 1.00 75.06 604 TRP A N 1
ATOM 4944 C CA . TRP A 1 604 ? 9.321 -35.800 12.876 1.00 75.06 604 TRP A CA 1
ATOM 4945 C C . TRP A 1 604 ? 10.726 -36.149 12.337 1.00 75.06 604 TRP A C 1
ATOM 4947 O O . TRP A 1 604 ? 10.912 -36.949 11.425 1.00 75.06 604 TRP A O 1
ATOM 4957 N N . GLU A 1 605 ? 11.759 -35.488 12.897 1.00 69.19 605 GLU A N 1
ATOM 4958 C CA . GLU A 1 605 ? 13.164 -35.540 12.434 1.00 69.19 605 GLU A CA 1
ATOM 4959 C C . GLU A 1 605 ? 13.774 -36.957 12.538 1.00 69.19 605 GLU A C 1
ATOM 4961 O O . GLU A 1 605 ? 14.515 -37.270 13.479 1.00 69.19 605 GLU A O 1
ATOM 4966 N N . GLY A 1 606 ? 13.496 -37.792 11.535 1.00 68.56 606 GLY A N 1
ATOM 4967 C CA . GLY A 1 606 ? 14.028 -39.144 11.393 1.00 68.56 606 GLY A CA 1
ATOM 4968 C C . GLY A 1 606 ? 13.006 -40.281 11.284 1.00 68.56 606 GLY A C 1
ATOM 4969 O O . GLY A 1 606 ? 13.453 -41.416 11.459 1.00 68.56 606 GLY A O 1
ATOM 4970 N N . ASP A 1 607 ? 11.721 -40.013 11.008 1.00 76.94 607 ASP A N 1
ATOM 4971 C CA . ASP A 1 607 ? 10.751 -41.051 10.597 1.00 76.94 607 ASP A CA 1
ATOM 4972 C C . ASP A 1 607 ? 11.154 -41.689 9.260 1.00 76.94 607 ASP A C 1
ATOM 4974 O O . ASP A 1 607 ? 11.430 -42.894 9.212 1.00 76.94 607 ASP A O 1
ATOM 4978 N N . MET A 1 608 ? 11.275 -40.854 8.213 1.00 84.06 608 MET A N 1
ATOM 4979 C CA . MET A 1 608 ? 11.532 -41.279 6.832 1.00 84.06 608 MET A CA 1
ATOM 4980 C C . MET A 1 608 ? 12.543 -42.430 6.705 1.00 84.06 608 MET A C 1
ATOM 4982 O O . MET A 1 608 ? 13.726 -42.312 7.065 1.00 84.06 608 MET A O 1
ATOM 4986 N N . SER A 1 609 ? 12.098 -43.528 6.103 1.00 83.75 609 SER A N 1
ATOM 4987 C CA . SER A 1 609 ? 12.885 -44.715 5.792 1.00 83.75 609 SER A CA 1
ATOM 4988 C C . SER A 1 609 ? 13.226 -44.804 4.293 1.00 83.75 609 SER A C 1
ATOM 4990 O O . SER A 1 609 ? 12.823 -43.998 3.459 1.00 83.75 609 SER A O 1
ATOM 4992 N N . ILE A 1 610 ? 14.153 -45.709 3.943 1.00 87.06 610 ILE A N 1
ATOM 4993 C CA . ILE A 1 610 ? 14.831 -45.696 2.632 1.00 87.06 610 ILE A CA 1
ATOM 4994 C C . ILE A 1 610 ? 15.046 -47.120 2.109 1.00 87.06 610 ILE A C 1
ATOM 4996 O O . ILE A 1 610 ? 15.683 -47.932 2.787 1.00 87.06 610 ILE A O 1
ATOM 5000 N N . GLU A 1 611 ? 14.624 -47.388 0.869 1.00 91.38 611 GLU A N 1
ATOM 5001 C CA . GLU A 1 611 ? 14.920 -48.630 0.132 1.00 91.38 611 GLU A CA 1
ATOM 5002 C C . GLU A 1 611 ? 15.907 -48.392 -1.026 1.00 91.38 611 GLU A C 1
ATOM 5004 O O . GLU A 1 611 ? 15.917 -47.331 -1.658 1.00 91.38 611 GLU A O 1
ATOM 5009 N N . VAL A 1 612 ? 16.781 -49.379 -1.298 1.00 90.25 612 VAL A N 1
ATOM 5010 C CA . VAL A 1 612 ? 17.902 -49.236 -2.252 1.00 90.25 612 VAL A CA 1
ATOM 5011 C C . VAL A 1 612 ? 18.106 -50.463 -3.153 1.00 90.25 612 VAL A C 1
ATOM 5013 O O . VAL A 1 612 ? 18.701 -51.474 -2.760 1.00 90.25 612 VAL A O 1
ATOM 5016 N N . VAL A 1 613 ? 17.739 -50.333 -4.430 1.00 90.50 613 VAL A N 1
ATOM 5017 C CA . VAL A 1 613 ? 17.858 -51.390 -5.453 1.00 90.50 613 VAL A CA 1
ATOM 5018 C C . VAL A 1 613 ? 19.070 -51.155 -6.367 1.00 90.50 613 VAL A C 1
ATOM 5020 O O . VAL A 1 613 ? 19.454 -50.028 -6.656 1.00 90.50 613 VAL A O 1
ATOM 5023 N N . ASN A 1 614 ? 19.706 -52.233 -6.842 1.00 86.38 614 ASN A N 1
ATOM 5024 C CA . ASN A 1 614 ? 20.885 -52.183 -7.720 1.00 86.38 614 ASN A CA 1
ATOM 5025 C C . ASN A 1 614 ? 20.564 -52.864 -9.060 1.00 86.38 614 ASN A C 1
ATOM 5027 O O . ASN A 1 614 ? 20.046 -53.982 -9.056 1.00 86.38 614 ASN A O 1
ATOM 5031 N N . SER A 1 615 ? 20.881 -52.229 -10.193 1.00 87.38 615 SER A N 1
ATOM 5032 C CA . SER A 1 615 ? 20.500 -52.709 -11.534 1.00 87.38 615 SER A CA 1
ATOM 5033 C C . SER A 1 615 ? 21.537 -52.351 -12.620 1.00 87.38 615 SER A C 1
ATOM 5035 O O . SER A 1 615 ? 22.569 -51.739 -12.335 1.00 87.38 615 SER A O 1
ATOM 5037 N N . THR A 1 616 ? 21.312 -52.799 -13.861 1.00 86.69 616 THR A N 1
ATOM 5038 C CA . THR A 1 616 ? 22.261 -52.696 -14.989 1.00 86.69 616 THR A CA 1
ATOM 5039 C C . THR A 1 616 ? 21.578 -52.507 -16.344 1.00 86.69 616 THR A C 1
ATOM 5041 O O . THR A 1 616 ? 20.502 -53.061 -16.560 1.00 86.69 616 THR A O 1
ATOM 5044 N N . PHE A 1 617 ? 22.249 -51.834 -17.282 1.00 86.31 617 PHE A N 1
ATOM 5045 C CA . PHE A 1 617 ? 21.842 -51.691 -18.690 1.00 86.31 617 PHE A CA 1
ATOM 5046 C C . PHE A 1 617 ? 23.014 -51.977 -19.650 1.00 86.31 617 PHE A C 1
ATOM 5048 O O . PHE A 1 617 ? 24.156 -52.075 -19.207 1.00 86.31 617 PHE A O 1
ATOM 5055 N N . GLU A 1 618 ? 22.741 -52.126 -20.949 1.00 82.25 618 GLU A N 1
ATOM 5056 C CA . GLU A 1 618 ? 23.731 -52.411 -22.006 1.00 82.25 618 GLU A CA 1
ATOM 5057 C C . GLU A 1 618 ? 23.571 -51.415 -23.170 1.00 82.25 618 GLU A C 1
ATOM 5059 O O . GLU A 1 618 ? 22.441 -51.023 -23.463 1.00 82.25 618 GLU A O 1
ATOM 5064 N N . VAL A 1 619 ? 24.683 -51.002 -23.796 1.00 79.38 619 VAL A N 1
ATOM 5065 C CA . VAL A 1 619 ? 24.741 -50.039 -24.924 1.00 79.38 619 VAL A CA 1
ATOM 5066 C C . VAL A 1 619 ? 25.505 -50.648 -26.113 1.00 79.38 619 VAL A C 1
ATOM 5068 O O . VAL A 1 619 ? 26.496 -51.358 -25.890 1.00 79.38 619 VAL A O 1
ATOM 5071 N N . SER A 1 620 ? 25.076 -50.393 -27.356 1.00 69.38 620 SER A N 1
ATOM 5072 C CA . SER A 1 620 ? 25.669 -50.971 -28.578 1.00 69.38 620 SER A CA 1
ATOM 5073 C C . SER A 1 620 ? 25.811 -50.027 -29.782 1.00 69.38 620 SER A C 1
ATOM 5075 O O . SER A 1 620 ? 24.828 -49.406 -30.175 1.00 69.38 620 SER A O 1
ATOM 5077 N N . ASP A 1 621 ? 26.981 -50.125 -30.413 1.00 60.78 621 ASP A N 1
ATOM 5078 C CA . ASP A 1 621 ? 27.428 -49.569 -31.707 1.00 60.78 621 ASP A CA 1
ATOM 5079 C C . ASP A 1 621 ? 26.350 -49.616 -32.824 1.00 60.78 621 ASP A C 1
ATOM 5081 O O . ASP A 1 621 ? 25.636 -50.629 -32.912 1.00 60.78 621 ASP A O 1
ATOM 5085 N N . ASP A 1 622 ? 26.209 -48.565 -33.659 1.00 62.47 622 ASP A N 1
ATOM 5086 C CA . ASP A 1 622 ? 25.098 -48.433 -34.633 1.00 62.47 622 ASP A CA 1
ATOM 5087 C C . ASP A 1 622 ? 25.412 -48.205 -36.136 1.00 62.47 622 ASP A C 1
ATOM 5089 O O . ASP A 1 622 ? 24.521 -48.505 -36.940 1.00 62.47 622 ASP A O 1
ATOM 5093 N N . ASP A 1 623 ? 26.646 -47.883 -36.555 1.00 65.81 623 ASP A N 1
ATOM 5094 C CA . ASP A 1 623 ? 27.134 -48.093 -37.940 1.00 65.81 623 ASP A CA 1
ATOM 5095 C C . ASP A 1 623 ? 28.509 -48.792 -37.951 1.00 65.81 623 ASP A C 1
ATOM 5097 O O . ASP A 1 623 ? 29.314 -48.680 -37.037 1.00 65.81 623 ASP A O 1
ATOM 5101 N N . ILE A 1 624 ? 28.762 -49.611 -38.975 1.00 65.62 624 ILE A N 1
ATOM 5102 C CA . ILE A 1 624 ? 29.945 -50.476 -39.095 1.00 65.62 624 ILE A CA 1
ATOM 5103 C C . ILE A 1 624 ? 30.447 -50.642 -40.547 1.00 65.62 624 ILE A C 1
ATOM 5105 O O . ILE A 1 624 ? 31.251 -51.550 -40.809 1.00 65.62 624 ILE A O 1
ATOM 5109 N N . ASN A 1 625 ? 29.969 -49.841 -41.512 1.00 67.94 625 ASN A N 1
ATOM 5110 C CA . ASN A 1 625 ? 30.253 -50.025 -42.946 1.00 67.94 625 ASN A CA 1
ATOM 5111 C C . ASN A 1 625 ? 30.860 -48.769 -43.613 1.00 67.94 625 ASN A C 1
ATOM 5113 O O . ASN A 1 625 ? 30.377 -47.678 -43.368 1.00 67.94 625 ASN A O 1
ATOM 5117 N N . PRO A 1 626 ? 31.873 -48.905 -44.498 1.00 66.56 626 PRO A N 1
ATOM 5118 C CA . PRO A 1 626 ? 32.450 -47.779 -45.243 1.00 66.56 626 PRO A CA 1
ATOM 5119 C C . PRO A 1 626 ? 31.710 -47.466 -46.569 1.00 66.56 626 PRO A C 1
ATOM 5121 O O . PRO A 1 626 ? 31.190 -48.401 -47.193 1.00 66.56 626 PRO A O 1
ATOM 5124 N N . PRO A 1 627 ? 31.824 -46.235 -47.119 1.00 76.81 627 PRO A N 1
ATOM 5125 C CA . PRO A 1 627 ? 31.120 -45.818 -48.337 1.00 76.81 627 PRO A CA 1
ATOM 5126 C C . PRO A 1 627 ? 31.469 -46.616 -49.601 1.00 76.81 627 PRO A C 1
ATOM 5128 O O . PRO A 1 627 ? 32.649 -46.809 -49.924 1.00 76.81 627 PRO A O 1
ATOM 5131 N N . GLU A 1 628 ? 30.465 -46.977 -50.408 1.00 78.44 628 GLU A N 1
ATOM 5132 C CA . GLU A 1 628 ? 30.646 -47.646 -51.706 1.00 78.44 628 GLU A CA 1
ATOM 5133 C C . GLU A 1 628 ? 30.538 -46.656 -52.884 1.00 78.44 628 GLU A C 1
ATOM 5135 O O . GLU A 1 628 ? 29.480 -46.099 -53.173 1.00 78.44 628 GLU A O 1
ATOM 5140 N N . ILE A 1 629 ? 31.651 -46.450 -53.603 1.00 80.12 629 ILE A N 1
ATOM 5141 C CA . ILE A 1 629 ? 31.713 -45.636 -54.830 1.00 80.12 629 ILE A CA 1
ATOM 5142 C C . ILE A 1 629 ? 31.271 -46.493 -56.028 1.00 80.12 629 ILE A C 1
ATOM 5144 O O . ILE A 1 629 ? 32.011 -47.375 -56.472 1.00 80.12 629 ILE A O 1
ATOM 5148 N N . GLU A 1 630 ? 30.092 -46.214 -56.588 1.00 77.94 630 GLU A N 1
ATOM 5149 C CA . GLU A 1 630 ? 29.483 -47.022 -57.655 1.00 77.94 630 GLU A CA 1
ATOM 5150 C C . GLU A 1 630 ? 29.897 -46.597 -59.075 1.00 77.94 630 GLU A C 1
ATOM 5152 O O . GLU A 1 630 ? 30.153 -47.450 -59.932 1.00 77.94 630 GLU A O 1
ATOM 5157 N N . GLN A 1 631 ? 29.933 -45.289 -59.364 1.00 79.56 631 GLN A N 1
ATOM 5158 C CA . GLN A 1 631 ? 30.086 -44.783 -60.736 1.00 79.56 631 GLN A CA 1
ATOM 5159 C C . GLN A 1 631 ? 30.788 -43.418 -60.805 1.00 79.56 631 GLN A C 1
ATOM 5161 O O . GLN A 1 631 ? 30.616 -42.569 -59.936 1.00 79.56 631 GLN A O 1
ATOM 5166 N N . ILE A 1 632 ? 31.553 -43.205 -61.884 1.00 82.44 632 ILE A N 1
ATOM 5167 C CA . ILE A 1 632 ? 32.191 -41.930 -62.243 1.00 82.44 632 ILE A CA 1
ATOM 5168 C C . ILE A 1 632 ? 31.867 -41.630 -63.712 1.00 82.44 632 ILE A C 1
ATOM 5170 O O . ILE A 1 632 ? 32.248 -42.403 -64.597 1.00 82.44 632 ILE A O 1
ATOM 5174 N N . ASN A 1 633 ? 31.202 -40.508 -63.977 1.00 80.44 633 ASN A N 1
ATOM 5175 C CA . ASN A 1 633 ? 30.892 -40.016 -65.319 1.00 80.44 633 ASN A CA 1
ATOM 5176 C C . ASN A 1 633 ? 31.742 -38.780 -65.638 1.00 80.44 633 ASN A C 1
ATOM 5178 O O . ASN A 1 633 ? 31.892 -37.912 -64.788 1.00 80.44 633 ASN A O 1
ATOM 5182 N N . ILE A 1 634 ? 32.262 -38.679 -66.868 1.00 82.38 634 ILE A N 1
ATOM 5183 C CA . ILE A 1 634 ? 32.872 -37.448 -67.405 1.00 82.38 634 ILE A CA 1
ATOM 5184 C C . ILE A 1 634 ? 31.887 -36.867 -68.413 1.00 82.38 634 ILE A C 1
ATOM 5186 O O . ILE A 1 634 ? 31.642 -37.490 -69.451 1.00 82.38 634 ILE A O 1
ATOM 5190 N N . LEU A 1 635 ? 31.305 -35.707 -68.109 1.00 78.00 635 LEU A N 1
ATOM 5191 C CA . LEU A 1 635 ? 30.135 -35.208 -68.840 1.00 78.00 635 LEU A CA 1
ATOM 5192 C C . LEU A 1 635 ? 30.481 -34.597 -70.211 1.00 78.00 635 LEU A C 1
ATOM 5194 O O . LEU A 1 635 ? 29.654 -34.631 -71.123 1.00 78.00 635 LEU A O 1
ATOM 5198 N N . ASN A 1 636 ? 31.713 -34.113 -70.398 1.00 76.19 636 ASN A N 1
ATOM 5199 C CA . ASN A 1 636 ? 32.157 -33.377 -71.589 1.00 76.19 636 ASN A CA 1
ATOM 5200 C C . ASN A 1 636 ? 33.228 -34.105 -72.437 1.00 76.19 636 ASN A C 1
ATOM 5202 O O . ASN A 1 636 ? 34.184 -33.500 -72.914 1.00 76.19 636 ASN A O 1
ATOM 5206 N N . SER A 1 637 ? 33.070 -35.418 -72.649 1.00 71.12 637 SER A N 1
ATOM 5207 C CA . SER A 1 637 ? 33.990 -36.233 -73.466 1.00 71.12 637 SER A CA 1
ATOM 5208 C C . SER A 1 637 ? 33.494 -36.430 -74.917 1.00 71.12 637 SER A C 1
ATOM 5210 O O . SER A 1 637 ? 32.314 -36.741 -75.107 1.00 71.12 637 SER A O 1
ATOM 5212 N N . PRO A 1 638 ? 34.350 -36.342 -75.962 1.00 64.06 638 PRO A N 1
ATOM 5213 C CA . PRO A 1 638 ? 35.795 -36.105 -75.923 1.00 64.06 638 PRO A CA 1
ATOM 5214 C C . PRO A 1 638 ? 36.151 -34.655 -75.585 1.00 64.06 638 PRO A C 1
ATOM 5216 O O . PRO A 1 638 ? 35.484 -33.728 -76.030 1.00 64.06 638 PRO A O 1
ATOM 5219 N N . ILE A 1 639 ? 37.240 -34.492 -74.835 1.00 76.31 639 ILE A N 1
ATOM 5220 C CA . ILE A 1 639 ? 37.742 -33.191 -74.393 1.00 76.31 639 ILE A CA 1
ATOM 5221 C C . ILE A 1 639 ? 38.660 -32.623 -75.485 1.00 76.31 639 ILE A C 1
ATOM 5223 O O . ILE A 1 639 ? 39.562 -33.320 -75.962 1.00 76.31 639 ILE A O 1
ATOM 5227 N N . TYR A 1 640 ? 38.435 -31.367 -75.858 1.00 73.81 640 TYR A N 1
ATOM 5228 C CA . TYR A 1 640 ? 39.295 -30.583 -76.751 1.00 73.81 640 TYR A CA 1
ATOM 5229 C C . TYR A 1 640 ? 40.146 -29.602 -75.926 1.00 73.81 640 TYR A C 1
ATOM 5231 O O . TYR A 1 640 ? 39.782 -29.319 -74.783 1.00 73.81 640 TYR A O 1
ATOM 5239 N N . ASP A 1 641 ? 41.276 -29.097 -76.434 1.00 62.38 641 ASP A N 1
ATOM 5240 C CA . ASP A 1 641 ? 42.036 -28.044 -75.727 1.00 62.38 641 ASP A CA 1
ATOM 5241 C C . ASP A 1 641 ? 41.329 -26.674 -75.733 1.00 62.38 641 ASP A C 1
ATOM 5243 O O . ASP A 1 641 ? 41.583 -25.857 -74.852 1.00 62.38 641 ASP A O 1
ATOM 5247 N N . SER A 1 642 ? 40.321 -26.494 -76.591 1.00 67.25 642 SER A N 1
ATOM 5248 C CA . SER A 1 642 ? 39.367 -25.375 -76.585 1.00 67.25 642 SER A CA 1
ATOM 5249 C C . SER A 1 642 ? 38.313 -25.407 -75.449 1.00 67.25 642 SER A C 1
ATOM 5251 O O . SER A 1 642 ? 37.433 -24.546 -75.405 1.00 67.25 642 SER A O 1
ATOM 5253 N N . ALA A 1 643 ? 38.374 -26.369 -74.514 1.00 71.88 643 ALA A N 1
ATOM 5254 C CA . ALA A 1 643 ? 37.479 -26.454 -73.349 1.00 71.88 643 ALA A CA 1
ATOM 5255 C C . ALA A 1 643 ? 38.164 -26.002 -72.041 1.00 71.88 643 ALA A C 1
ATOM 5257 O O . ALA A 1 643 ? 39.250 -26.476 -71.724 1.00 71.88 643 ALA A O 1
ATOM 5258 N N . ASP A 1 644 ? 37.516 -25.160 -71.228 1.00 74.19 644 ASP A N 1
ATOM 5259 C CA . ASP A 1 644 ? 38.112 -24.600 -69.994 1.00 74.19 644 ASP A CA 1
ATOM 5260 C C . ASP A 1 644 ? 38.253 -25.605 -68.826 1.00 74.19 644 ASP A C 1
ATOM 5262 O O . ASP A 1 644 ? 39.184 -25.528 -68.018 1.00 74.19 644 ASP A O 1
ATOM 5266 N N . PHE A 1 645 ? 37.306 -26.536 -68.687 1.00 78.69 645 PHE A N 1
ATOM 5267 C CA . PHE A 1 645 ? 37.165 -27.400 -67.509 1.00 78.69 645 PHE A CA 1
ATOM 5268 C C . PHE A 1 645 ? 36.706 -28.815 -67.869 1.00 78.69 645 PHE A C 1
ATOM 5270 O O . PHE A 1 645 ? 36.255 -29.082 -68.983 1.00 78.69 645 PHE A O 1
ATOM 5277 N N . ILE A 1 646 ? 36.813 -29.729 -66.907 1.00 81.19 646 ILE A N 1
ATOM 5278 C CA . ILE A 1 646 ? 36.344 -31.113 -66.997 1.00 81.19 646 ILE A CA 1
ATOM 5279 C C . ILE A 1 646 ? 35.398 -31.357 -65.826 1.00 81.19 646 ILE A C 1
ATOM 5281 O O . ILE A 1 646 ? 35.722 -31.052 -64.677 1.00 81.19 646 ILE A O 1
ATOM 5285 N N . GLU A 1 647 ? 34.220 -31.883 -66.143 1.00 84.25 647 GLU A N 1
ATOM 5286 C CA . GLU A 1 647 ? 33.095 -32.018 -65.221 1.00 84.25 647 GLU A CA 1
ATOM 5287 C C . GLU A 1 647 ? 32.812 -33.497 -64.936 1.00 84.25 647 GLU A C 1
ATOM 5289 O O . GLU A 1 647 ? 32.629 -34.303 -65.858 1.00 84.25 647 GLU A O 1
ATOM 5294 N N . PHE A 1 648 ? 32.803 -33.839 -63.648 1.00 84.44 648 PHE A N 1
ATOM 5295 C CA . PHE A 1 648 ? 32.612 -35.185 -63.129 1.00 84.44 648 PHE A CA 1
ATOM 5296 C C . PHE A 1 648 ? 31.311 -35.269 -62.331 1.00 84.44 648 PHE A C 1
ATOM 5298 O O . PHE A 1 648 ? 31.090 -34.466 -61.431 1.00 84.44 648 PHE A O 1
ATOM 5305 N N . GLU A 1 649 ? 30.491 -36.277 -62.615 1.00 85.38 649 GLU A N 1
ATOM 5306 C CA . GLU A 1 649 ? 29.335 -36.682 -61.801 1.00 85.38 649 GLU A CA 1
ATOM 5307 C C . GLU A 1 649 ? 29.671 -38.033 -61.156 1.00 85.38 649 GLU A C 1
ATOM 5309 O O . GLU A 1 649 ? 30.137 -38.954 -61.840 1.00 85.38 649 GLU A O 1
ATOM 5314 N N . ILE A 1 650 ? 29.490 -38.142 -59.839 1.00 84.75 650 ILE A N 1
ATOM 5315 C CA . ILE A 1 650 ? 29.937 -39.292 -59.047 1.00 84.75 650 ILE A CA 1
ATOM 5316 C C . ILE A 1 650 ? 28.765 -39.854 -58.237 1.00 84.75 650 ILE A C 1
ATOM 5318 O O . ILE A 1 650 ? 28.048 -39.119 -57.564 1.00 84.75 650 ILE A O 1
ATOM 5322 N N . VAL A 1 651 ? 28.599 -41.177 -58.272 1.00 80.44 651 VAL A N 1
ATOM 5323 C CA . VAL A 1 651 ? 27.600 -41.896 -57.467 1.00 80.44 651 VAL A CA 1
ATOM 5324 C C . VAL A 1 651 ? 28.317 -42.662 -56.361 1.00 80.44 651 VAL A C 1
ATOM 5326 O O . VAL A 1 651 ? 29.169 -43.506 -56.646 1.00 80.44 651 VAL A O 1
ATOM 5329 N N . VAL A 1 652 ? 27.959 -42.366 -55.112 1.00 80.00 652 VAL A N 1
ATOM 5330 C CA . VAL A 1 652 ? 28.442 -43.028 -53.892 1.00 80.00 652 VAL A CA 1
ATOM 5331 C C . VAL A 1 652 ? 27.235 -43.281 -52.993 1.00 80.00 652 VAL A C 1
ATOM 5333 O O . VAL A 1 652 ? 26.386 -42.398 -52.872 1.00 80.00 652 VAL A O 1
ATOM 5336 N N . ASN A 1 653 ? 27.162 -44.462 -52.382 1.00 73.25 653 ASN A N 1
ATOM 5337 C CA . ASN A 1 653 ? 26.131 -44.835 -51.415 1.00 73.25 653 ASN A CA 1
ATOM 5338 C C . ASN A 1 653 ? 26.771 -45.191 -50.066 1.00 73.25 653 ASN A C 1
ATOM 5340 O O . ASN A 1 653 ? 27.854 -45.775 -50.027 1.00 73.25 653 ASN A O 1
ATOM 5344 N N . ASP A 1 654 ? 26.080 -44.837 -48.986 1.00 74.19 654 ASP A N 1
ATOM 5345 C CA . ASP A 1 654 ? 26.481 -45.050 -47.594 1.00 74.19 654 ASP A CA 1
ATOM 5346 C C . ASP A 1 654 ? 25.223 -45.085 -46.689 1.00 74.19 654 ASP A C 1
ATOM 5348 O O . ASP A 1 654 ? 24.171 -44.599 -47.122 1.00 74.19 654 ASP A O 1
ATOM 5352 N N . GLU A 1 655 ? 25.288 -45.677 -45.487 1.00 69.50 655 GLU A N 1
ATOM 5353 C CA . GLU A 1 655 ? 24.135 -45.783 -44.568 1.00 69.50 655 GLU A CA 1
ATOM 5354 C C . GLU A 1 655 ? 24.065 -44.639 -43.529 1.00 69.50 655 GLU A C 1
ATOM 5356 O O . GLU A 1 655 ? 22.952 -44.183 -43.242 1.00 69.50 655 GLU A O 1
ATOM 5361 N N . SER A 1 656 ? 25.195 -44.093 -43.053 1.00 67.06 656 SER A N 1
ATOM 5362 C CA . SER A 1 656 ? 25.251 -42.877 -42.211 1.00 67.06 656 SER A CA 1
ATOM 5363 C C . SER A 1 656 ? 25.411 -41.582 -43.028 1.00 67.06 656 SER A C 1
ATOM 5365 O O . SER A 1 656 ? 25.021 -40.499 -42.577 1.00 67.06 656 SER A O 1
ATOM 5367 N N . GLY A 1 657 ? 25.894 -41.679 -44.269 1.00 71.06 657 GLY A N 1
ATOM 5368 C CA . GLY A 1 657 ? 26.047 -40.570 -45.216 1.00 71.06 657 GLY A CA 1
ATOM 5369 C C . GLY A 1 657 ? 27.513 -40.202 -45.446 1.00 71.06 657 GLY A C 1
ATOM 5370 O O . GLY A 1 657 ? 28.406 -40.912 -45.020 1.00 71.06 657 GLY A O 1
ATOM 5371 N N . LEU A 1 658 ? 27.795 -39.094 -46.141 1.00 72.38 658 LEU A N 1
ATOM 5372 C CA . LEU A 1 658 ? 29.173 -38.710 -46.494 1.00 72.38 658 LEU A CA 1
ATOM 5373 C C . LEU A 1 658 ? 29.605 -37.430 -45.780 1.00 72.38 658 LEU A C 1
ATOM 5375 O O . LEU A 1 658 ? 28.980 -36.387 -45.977 1.00 72.38 658 LEU A O 1
ATOM 5379 N N . SER A 1 659 ? 30.711 -37.472 -45.031 1.00 79.38 659 SER A N 1
ATOM 5380 C CA . SER A 1 659 ? 31.340 -36.249 -44.511 1.00 79.38 659 SER A CA 1
ATOM 5381 C C . SER A 1 659 ? 32.210 -35.565 -45.567 1.00 79.38 659 SER A C 1
ATOM 5383 O O . SER A 1 659 ? 32.316 -34.336 -45.578 1.00 79.38 659 SER A O 1
ATOM 5385 N N . GLN A 1 660 ? 32.845 -36.334 -46.466 1.00 80.81 660 GLN A N 1
ATOM 5386 C CA . GLN A 1 660 ? 33.715 -35.803 -47.523 1.00 80.81 660 GLN A CA 1
ATOM 5387 C C . GLN A 1 660 ? 33.695 -36.650 -48.802 1.00 80.81 660 GLN A C 1
ATOM 5389 O O . GLN A 1 660 ? 33.819 -37.872 -48.766 1.00 80.81 660 GLN A O 1
ATOM 5394 N N . LEU A 1 661 ? 33.671 -35.969 -49.951 1.00 85.75 661 LEU A N 1
ATOM 5395 C CA . LEU A 1 661 ? 33.880 -36.539 -51.284 1.00 85.75 661 LEU A CA 1
ATOM 5396 C C . LEU A 1 661 ? 34.828 -35.622 -52.075 1.00 85.75 661 LEU A C 1
ATOM 5398 O O . LEU A 1 661 ? 34.589 -34.413 -52.151 1.00 85.75 661 LEU A O 1
ATOM 5402 N N . TYR A 1 662 ? 35.921 -36.158 -52.631 1.00 87.44 662 TYR A N 1
ATOM 5403 C CA . TYR A 1 662 ? 36.899 -35.351 -53.377 1.00 87.44 662 TYR A CA 1
ATOM 5404 C C . TYR A 1 662 ? 37.757 -36.128 -54.387 1.00 87.44 662 TYR A C 1
ATOM 5406 O O . TYR A 1 662 ? 38.081 -37.299 -54.199 1.00 87.44 662 TYR A O 1
ATOM 5414 N N . ILE A 1 663 ? 38.207 -35.431 -55.435 1.00 86.62 663 ILE A N 1
ATOM 5415 C CA . ILE A 1 663 ? 39.241 -35.891 -56.371 1.00 86.62 663 ILE A CA 1
ATOM 5416 C C . ILE A 1 663 ? 40.593 -35.281 -55.993 1.00 86.62 663 ILE A C 1
ATOM 5418 O O . ILE A 1 663 ? 40.703 -34.082 -55.755 1.00 86.62 663 ILE A O 1
ATOM 5422 N N . LEU A 1 664 ? 41.640 -36.103 -55.996 1.00 83.19 664 LEU A N 1
ATOM 5423 C CA . LEU A 1 664 ? 43.038 -35.684 -55.994 1.00 83.19 664 LEU A CA 1
ATOM 5424 C C . LEU A 1 664 ? 43.577 -35.733 -57.435 1.00 83.19 664 LEU A C 1
ATOM 5426 O O . LEU A 1 664 ? 43.657 -36.805 -58.045 1.00 83.19 664 LEU A O 1
ATOM 5430 N N . PHE A 1 665 ? 43.971 -34.575 -57.966 1.00 82.12 665 PHE A N 1
ATOM 5431 C CA . PHE A 1 665 ? 44.524 -34.405 -59.312 1.00 82.12 665 PHE A CA 1
ATOM 5432 C C . PHE A 1 665 ? 45.726 -33.448 -59.276 1.00 82.12 665 PHE A C 1
ATOM 5434 O O . PHE A 1 665 ? 45.642 -32.380 -58.681 1.00 82.12 665 PHE A O 1
ATOM 5441 N N . GLU A 1 666 ? 46.859 -33.851 -59.864 1.00 79.88 666 GLU A N 1
ATOM 5442 C CA . GLU A 1 666 ? 48.149 -33.123 -59.819 1.00 79.88 666 GLU A CA 1
ATOM 5443 C C . GLU A 1 666 ? 48.544 -32.597 -58.412 1.00 79.88 666 GLU A C 1
ATOM 5445 O O . GLU A 1 666 ? 48.964 -31.455 -58.246 1.00 79.88 666 GLU A O 1
ATOM 5450 N N . ASP A 1 667 ? 48.410 -33.453 -57.388 1.00 77.56 667 ASP A N 1
ATOM 5451 C CA . ASP A 1 667 ? 48.620 -33.157 -55.953 1.00 77.56 667 ASP A CA 1
ATOM 5452 C C . ASP A 1 667 ? 47.671 -32.085 -55.345 1.00 77.56 667 ASP A C 1
ATOM 5454 O O . ASP A 1 667 ? 47.862 -31.663 -54.202 1.00 77.56 667 ASP A O 1
ATOM 5458 N N . ILE A 1 668 ? 46.614 -31.677 -56.061 1.00 76.31 668 ILE A N 1
ATOM 5459 C CA . ILE A 1 668 ? 45.571 -30.737 -55.612 1.00 76.31 668 ILE A CA 1
ATOM 5460 C C . ILE A 1 668 ? 44.263 -31.491 -55.329 1.00 76.31 668 ILE A C 1
ATOM 5462 O O . ILE A 1 668 ? 43.873 -32.387 -56.077 1.00 76.31 668 ILE A O 1
ATOM 5466 N N . ILE A 1 669 ? 43.578 -31.120 -54.242 1.00 82.81 669 ILE A N 1
ATOM 5467 C CA . ILE A 1 669 ? 42.279 -31.680 -53.844 1.00 82.81 669 ILE A CA 1
ATOM 5468 C C . ILE A 1 669 ? 41.140 -30.795 -54.372 1.00 82.81 669 ILE A C 1
ATOM 5470 O O . ILE A 1 669 ? 41.125 -29.587 -54.135 1.00 82.81 669 ILE A O 1
ATOM 5474 N N . TYR A 1 670 ? 40.175 -31.423 -55.040 1.00 83.69 670 TYR A N 1
ATOM 5475 C CA . TYR A 1 670 ? 38.945 -30.834 -55.564 1.00 83.69 670 TYR A CA 1
ATOM 5476 C C . TYR A 1 670 ? 37.752 -31.518 -54.886 1.00 83.69 670 TYR A C 1
ATOM 5478 O O . TYR A 1 670 ? 37.468 -32.682 -55.162 1.00 83.69 670 TYR A O 1
ATOM 5486 N N . HIS A 1 671 ? 37.090 -30.816 -53.966 1.00 83.88 671 HIS A N 1
ATOM 5487 C CA . HIS A 1 671 ? 35.910 -31.321 -53.255 1.00 83.88 671 HIS A CA 1
ATOM 5488 C C . HIS A 1 671 ? 34.654 -31.277 -54.133 1.00 83.88 671 HIS A C 1
ATOM 5490 O O . HIS A 1 671 ? 34.573 -30.467 -55.060 1.00 83.88 671 HIS A O 1
ATOM 5496 N N . ALA A 1 672 ? 33.686 -32.140 -53.826 1.00 83.75 672 ALA A N 1
ATOM 5497 C CA . ALA A 1 672 ? 32.384 -32.152 -54.482 1.00 83.75 672 ALA A CA 1
ATOM 5498 C C . ALA A 1 672 ? 31.456 -31.014 -54.026 1.00 83.75 672 ALA A C 1
ATOM 5500 O O . ALA A 1 672 ? 31.618 -30.459 -52.937 1.00 83.75 672 ALA A O 1
ATOM 5501 N N . ASP A 1 673 ? 30.480 -30.683 -54.874 1.00 77.25 673 ASP A N 1
ATOM 5502 C CA . ASP A 1 673 ? 29.327 -29.854 -54.516 1.00 77.25 673 ASP A CA 1
ATOM 5503 C C . ASP A 1 673 ? 28.226 -30.669 -53.801 1.00 77.25 673 ASP A C 1
ATOM 5505 O O . ASP A 1 673 ? 28.327 -31.883 -53.622 1.00 77.25 673 ASP A O 1
ATOM 5509 N N . GLU A 1 674 ? 27.134 -29.994 -53.431 1.00 74.69 674 GLU A N 1
ATOM 5510 C CA . GLU A 1 674 ? 25.946 -30.580 -52.782 1.00 74.69 674 GLU A CA 1
ATOM 5511 C C . GLU A 1 674 ? 25.225 -31.664 -53.623 1.00 74.69 674 GLU A C 1
ATOM 5513 O O . GLU A 1 674 ? 24.286 -32.293 -53.138 1.00 74.69 674 GLU A O 1
ATOM 5518 N N . ASN A 1 675 ? 25.639 -31.890 -54.876 1.00 77.00 675 ASN A N 1
ATOM 5519 C CA . ASN A 1 675 ? 25.063 -32.856 -55.814 1.00 77.00 675 ASN A CA 1
ATOM 5520 C C . ASN A 1 675 ? 26.064 -33.963 -56.213 1.00 77.00 675 ASN A C 1
ATOM 5522 O O . ASN A 1 675 ? 25.799 -34.707 -57.157 1.00 77.00 675 ASN A O 1
ATOM 5526 N N . ASN A 1 676 ? 27.206 -34.078 -55.523 1.00 78.88 676 ASN A N 1
ATOM 5527 C CA . ASN A 1 676 ? 28.326 -34.968 -55.863 1.00 78.88 676 ASN A CA 1
ATOM 5528 C C . ASN A 1 676 ? 29.001 -34.676 -57.225 1.00 78.88 676 ASN A C 1
ATOM 5530 O O . ASN A 1 676 ? 29.646 -35.559 -57.804 1.00 78.88 676 ASN A O 1
ATOM 5534 N N . HIS A 1 677 ? 28.909 -33.444 -57.739 1.00 82.12 677 HIS A N 1
ATOM 5535 C CA . HIS A 1 677 ? 29.691 -33.008 -58.898 1.00 82.12 677 HIS A CA 1
ATOM 5536 C C . HIS A 1 677 ? 31.076 -32.505 -58.483 1.00 82.12 677 HIS A C 1
ATOM 5538 O O . HIS A 1 677 ? 31.215 -31.787 -57.494 1.00 82.12 677 HIS A O 1
ATOM 5544 N N . ILE A 1 678 ? 32.102 -32.803 -59.284 1.00 84.88 678 ILE A N 1
ATOM 5545 C CA . ILE A 1 678 ? 33.448 -32.228 -59.143 1.00 84.88 678 ILE A CA 1
ATOM 5546 C C . ILE A 1 678 ? 33.872 -31.597 -60.469 1.00 84.88 678 ILE A C 1
ATOM 5548 O O . ILE A 1 678 ? 33.783 -32.220 -61.526 1.00 84.88 678 ILE A O 1
ATOM 5552 N N . ILE A 1 679 ? 34.382 -30.367 -60.406 1.00 82.31 679 ILE A N 1
ATOM 5553 C CA . ILE A 1 679 ? 34.920 -29.637 -61.559 1.00 82.31 679 ILE A CA 1
ATOM 5554 C C . ILE A 1 679 ? 36.410 -29.383 -61.326 1.00 82.31 679 ILE A C 1
ATOM 5556 O O . ILE A 1 679 ? 36.801 -28.836 -60.293 1.00 82.31 679 ILE A O 1
ATOM 5560 N N . LEU A 1 680 ? 37.241 -29.749 -62.303 1.00 83.12 680 LEU A N 1
ATOM 5561 C CA . LEU A 1 680 ? 38.680 -29.468 -62.318 1.00 83.12 680 LEU A CA 1
ATOM 5562 C C . LEU A 1 680 ? 39.089 -28.818 -63.656 1.00 83.12 680 LEU A C 1
ATOM 5564 O O . LEU A 1 680 ? 38.409 -29.023 -64.665 1.00 83.12 680 LEU A O 1
ATOM 5568 N N . PRO A 1 681 ? 40.150 -27.990 -63.695 1.00 79.88 681 PRO A N 1
ATOM 5569 C CA . PRO A 1 681 ? 40.555 -27.286 -64.912 1.00 79.88 681 PRO A CA 1
ATOM 5570 C C . PRO A 1 681 ? 41.071 -28.258 -65.981 1.00 79.88 681 PRO A C 1
ATOM 5572 O O . PRO A 1 681 ? 41.767 -29.225 -65.666 1.00 79.88 681 PRO A O 1
ATOM 5575 N N . ASN A 1 682 ? 40.772 -27.984 -67.252 1.00 78.38 682 ASN A N 1
ATOM 5576 C CA . ASN A 1 682 ? 41.292 -28.783 -68.359 1.00 78.38 682 ASN A CA 1
ATOM 5577 C C . ASN A 1 682 ? 42.796 -28.493 -68.559 1.00 78.38 682 ASN A C 1
ATOM 5579 O O . ASN A 1 682 ? 43.184 -27.326 -68.682 1.00 78.38 682 ASN A O 1
ATOM 5583 N N . PRO A 1 683 ? 43.681 -29.505 -68.587 1.00 75.69 683 PRO A N 1
ATOM 5584 C CA . PRO A 1 683 ? 45.099 -29.276 -68.826 1.00 75.69 683 PRO A CA 1
ATOM 5585 C C . PRO A 1 683 ? 45.382 -28.875 -70.284 1.00 75.69 683 PRO A C 1
ATOM 5587 O O . PRO A 1 683 ? 45.163 -29.644 -71.215 1.00 75.69 683 PRO A O 1
ATOM 5590 N N . ILE A 1 684 ? 45.997 -27.698 -70.452 1.00 65.19 684 ILE A N 1
ATOM 5591 C CA . ILE A 1 684 ? 46.332 -27.011 -71.725 1.00 65.19 684 ILE A CA 1
ATOM 5592 C C . ILE A 1 684 ? 47.294 -27.816 -72.645 1.00 65.19 684 ILE A C 1
ATOM 5594 O O . ILE A 1 684 ? 47.654 -27.382 -73.735 1.00 65.19 684 ILE A O 1
ATOM 5598 N N . LEU A 1 685 ? 47.774 -28.991 -72.225 1.00 70.62 685 LEU A N 1
ATOM 5599 C CA . LEU A 1 685 ? 48.670 -29.832 -73.022 1.00 70.62 685 LEU A CA 1
ATOM 5600 C C . LEU A 1 685 ? 47.951 -31.089 -73.514 1.00 70.62 685 LEU A C 1
ATOM 5602 O O . LEU A 1 685 ? 47.442 -31.887 -72.730 1.00 70.62 685 LEU A O 1
ATOM 5606 N N . LEU A 1 686 ? 48.013 -31.326 -74.826 1.00 73.38 686 LEU A N 1
ATOM 5607 C CA . LEU A 1 686 ? 47.497 -32.540 -75.460 1.00 73.38 686 LEU A CA 1
ATOM 5608 C C . LEU A 1 686 ? 48.125 -33.810 -74.856 1.00 73.38 686 LEU A C 1
ATOM 5610 O O . LEU A 1 686 ? 49.274 -34.160 -75.146 1.00 73.38 686 LEU A O 1
ATOM 5614 N N . GLY A 1 687 ? 47.355 -34.532 -74.040 1.00 74.94 687 GLY A N 1
ATOM 5615 C CA . GLY A 1 687 ? 47.865 -35.642 -73.233 1.00 74.94 687 GLY A CA 1
ATOM 5616 C C . GLY A 1 687 ? 46.799 -36.631 -72.762 1.00 74.94 687 GLY A C 1
ATOM 5617 O O . GLY A 1 687 ? 45.637 -36.553 -73.156 1.00 74.94 687 GLY A O 1
ATOM 5618 N N . LEU A 1 688 ? 47.233 -37.588 -71.939 1.00 75.69 688 LEU A N 1
ATOM 5619 C CA . LEU A 1 688 ? 46.401 -38.494 -71.142 1.00 75.69 688 LEU A CA 1
ATOM 5620 C C . LEU A 1 688 ? 46.747 -38.227 -69.670 1.00 75.69 688 LEU A C 1
ATOM 5622 O O . LEU A 1 688 ? 47.933 -38.130 -69.352 1.00 75.69 688 LEU A O 1
ATOM 5626 N N . TYR A 1 689 ? 45.736 -38.116 -68.815 1.00 79.38 689 TYR A N 1
ATOM 5627 C CA . TYR A 1 689 ? 45.848 -37.604 -67.449 1.00 79.38 689 TYR A CA 1
ATOM 5628 C C . TYR A 1 689 ? 45.170 -38.542 -66.451 1.00 79.38 689 TYR A C 1
ATOM 5630 O O . TYR A 1 689 ? 44.039 -38.955 -66.694 1.00 79.38 689 TYR A O 1
ATOM 5638 N N . ASP A 1 690 ? 45.849 -38.860 -65.346 1.00 81.88 690 ASP A N 1
ATOM 5639 C CA . ASP A 1 690 ? 45.386 -39.775 -64.290 1.00 81.88 690 ASP A CA 1
ATOM 5640 C C . ASP A 1 690 ? 44.917 -38.996 -63.041 1.00 81.88 690 ASP A C 1
ATOM 5642 O O . ASP A 1 690 ? 45.518 -37.980 -62.689 1.00 81.88 690 ASP A O 1
ATOM 5646 N N . PHE A 1 691 ? 43.894 -39.489 -62.334 1.00 85.50 691 PHE A N 1
ATOM 5647 C CA . PHE A 1 691 ? 43.381 -38.914 -61.078 1.00 85.50 691 PHE A CA 1
ATOM 5648 C C . PHE A 1 691 ? 42.941 -39.991 -60.068 1.00 85.50 691 PHE A C 1
ATOM 5650 O O . PHE A 1 691 ? 42.767 -41.162 -60.422 1.00 85.50 691 PHE A O 1
ATOM 5657 N N . VAL A 1 692 ? 42.749 -39.587 -58.807 1.00 83.75 692 VAL A N 1
ATOM 5658 C CA . VAL A 1 692 ? 42.235 -40.424 -57.705 1.00 83.75 692 VAL A CA 1
ATOM 5659 C C . VAL A 1 692 ? 40.966 -39.788 -57.133 1.00 83.75 692 VAL A C 1
ATOM 5661 O O . VAL A 1 692 ? 40.902 -38.572 -57.028 1.00 83.75 692 VAL A O 1
ATOM 5664 N N . LEU A 1 693 ? 39.975 -40.587 -56.749 1.00 84.06 693 LEU A N 1
ATOM 5665 C CA . LEU A 1 693 ? 38.741 -40.186 -56.063 1.00 84.06 693 LEU A CA 1
ATOM 5666 C C . LEU A 1 693 ? 38.704 -40.839 -54.672 1.00 84.06 693 LEU A C 1
ATOM 5668 O O . LEU A 1 693 ? 39.111 -41.995 -54.542 1.00 84.06 693 LEU A O 1
ATOM 5672 N N . VAL A 1 694 ? 38.222 -40.115 -53.659 1.00 84.56 694 VAL A N 1
ATOM 5673 C CA . VAL A 1 694 ? 38.114 -40.554 -52.256 1.00 84.56 694 VAL A CA 1
ATOM 5674 C C . VAL A 1 694 ? 36.754 -40.150 -51.674 1.00 84.56 694 VAL A C 1
ATOM 5676 O O . VAL A 1 694 ? 36.303 -39.029 -51.911 1.00 84.56 694 VAL A O 1
ATOM 5679 N N . ALA A 1 695 ? 36.140 -41.042 -50.893 1.00 82.94 695 ALA A N 1
ATOM 5680 C CA . ALA A 1 695 ? 34.927 -40.802 -50.107 1.00 82.94 695 ALA A CA 1
ATOM 5681 C C . ALA A 1 695 ? 35.146 -41.190 -48.630 1.00 82.94 695 ALA A C 1
ATOM 5683 O O . ALA A 1 695 ? 35.904 -42.124 -48.356 1.00 82.94 695 ALA A O 1
ATOM 5684 N N . ILE A 1 696 ? 34.496 -40.475 -47.708 1.00 82.06 696 ILE A N 1
ATOM 5685 C CA . ILE A 1 696 ? 34.527 -40.675 -46.247 1.00 82.06 696 ILE A CA 1
ATOM 5686 C C . ILE A 1 696 ? 33.083 -40.603 -45.730 1.00 82.06 696 ILE A C 1
ATOM 5688 O O . ILE A 1 696 ? 32.341 -39.710 -46.154 1.00 82.06 696 ILE A O 1
ATOM 5692 N N . ASP A 1 697 ? 32.704 -41.524 -44.846 1.00 78.31 697 ASP A N 1
ATOM 5693 C CA . ASP A 1 697 ? 31.385 -41.581 -44.194 1.00 78.31 697 ASP A CA 1
ATOM 5694 C C . ASP A 1 697 ? 31.154 -40.415 -43.212 1.00 78.31 697 ASP A C 1
ATOM 5696 O O . ASP A 1 697 ? 32.024 -39.560 -43.020 1.00 78.31 697 ASP A O 1
ATOM 5700 N N . ASN A 1 698 ? 29.939 -40.311 -42.665 1.00 76.31 698 ASN A N 1
ATOM 5701 C CA . ASN A 1 698 ? 29.513 -39.247 -41.748 1.00 76.31 698 ASN A CA 1
ATOM 5702 C C . ASN A 1 698 ? 29.194 -39.748 -40.330 1.00 76.31 698 ASN A C 1
ATOM 5704 O O . ASN A 1 698 ? 28.662 -38.986 -39.517 1.00 76.31 698 ASN A O 1
ATOM 5708 N N . ASP A 1 699 ? 29.551 -40.989 -40.008 1.00 74.69 699 ASP A N 1
ATOM 5709 C CA . ASP A 1 699 ? 29.674 -41.386 -38.610 1.00 74.69 699 ASP A CA 1
ATOM 5710 C C . ASP A 1 699 ? 30.678 -40.455 -37.896 1.00 74.69 699 ASP A C 1
ATOM 5712 O O . ASP A 1 699 ? 31.645 -39.979 -38.504 1.00 74.69 699 ASP A O 1
ATOM 5716 N N . THR A 1 700 ? 30.346 -40.042 -36.674 1.00 66.94 700 THR A N 1
ATOM 5717 C CA . THR A 1 700 ? 31.049 -38.971 -35.930 1.00 66.94 700 THR A CA 1
ATOM 5718 C C . THR A 1 700 ? 30.808 -38.994 -34.412 1.00 66.94 700 THR A C 1
ATOM 5720 O O . THR A 1 700 ? 31.139 -38.021 -33.720 1.00 66.94 700 THR A O 1
ATOM 5723 N N . ASP A 1 701 ? 30.191 -40.045 -33.869 1.00 64.06 701 ASP A N 1
ATOM 5724 C CA . ASP A 1 701 ? 29.839 -40.115 -32.446 1.00 64.06 701 ASP A CA 1
ATOM 5725 C C . ASP A 1 701 ? 31.017 -40.565 -31.545 1.00 64.06 701 ASP A C 1
ATOM 5727 O O . ASP A 1 701 ? 31.021 -40.286 -30.337 1.00 64.06 701 ASP A O 1
ATOM 5731 N N . HIS A 1 702 ? 32.095 -41.091 -32.150 1.00 62.81 702 HIS A N 1
ATOM 5732 C CA . HIS A 1 702 ? 33.342 -41.477 -31.491 1.00 62.81 702 HIS A CA 1
ATOM 5733 C C . HIS A 1 702 ? 34.599 -40.823 -32.108 1.00 62.81 702 HIS A C 1
ATOM 5735 O O . HIS A 1 702 ? 34.655 -40.456 -33.274 1.00 62.81 702 HIS A O 1
ATOM 5741 N N . GLU A 1 703 ? 35.697 -40.683 -31.349 1.00 55.03 703 GLU A N 1
ATOM 5742 C CA . GLU A 1 703 ? 36.943 -40.108 -31.900 1.00 55.03 703 GLU A CA 1
ATOM 5743 C C . GLU A 1 703 ? 37.738 -41.148 -32.723 1.00 55.03 703 GLU A C 1
ATOM 5745 O O . GLU A 1 703 ? 38.743 -41.697 -32.259 1.00 55.03 703 GLU A O 1
ATOM 5750 N N . GLY A 1 704 ? 37.299 -41.410 -33.960 1.00 58.56 704 GLY A N 1
ATOM 5751 C CA . GLY A 1 704 ? 37.989 -42.285 -34.923 1.00 58.56 704 GLY A CA 1
ATOM 5752 C C . GLY A 1 704 ? 37.170 -43.465 -35.454 1.00 58.56 704 GLY A C 1
ATOM 5753 O O . GLY A 1 704 ? 37.761 -44.480 -35.827 1.00 58.56 704 GLY A O 1
ATOM 5754 N N . ASP A 1 705 ? 35.851 -43.314 -35.461 1.00 65.75 705 ASP A N 1
ATOM 5755 C CA . ASP A 1 705 ? 34.861 -44.098 -36.207 1.00 65.75 705 ASP A CA 1
ATOM 5756 C C . ASP A 1 705 ? 35.106 -44.069 -37.731 1.00 65.75 705 ASP A C 1
ATOM 5758 O O . ASP A 1 705 ? 35.246 -45.125 -38.350 1.00 65.75 705 ASP A O 1
ATOM 5762 N N . GLN A 1 706 ? 35.259 -42.869 -38.306 1.00 73.56 706 GLN A N 1
ATOM 5763 C CA . GLN A 1 706 ? 35.209 -42.613 -39.751 1.00 73.56 706 GLN A CA 1
ATOM 5764 C C . GLN A 1 706 ? 36.056 -43.545 -40.631 1.00 73.56 706 GLN A C 1
ATOM 5766 O O . GLN A 1 706 ? 37.294 -43.604 -40.536 1.00 73.56 706 GLN A O 1
ATOM 5771 N N . LEU A 1 707 ? 35.397 -44.197 -41.589 1.00 75.88 707 LEU A N 1
ATOM 5772 C CA . LEU A 1 707 ? 35.992 -45.071 -42.591 1.00 75.88 707 LEU A CA 1
ATOM 5773 C C . LEU A 1 707 ? 36.019 -44.370 -43.965 1.00 75.88 707 LEU A C 1
ATOM 5775 O O . LEU A 1 707 ? 35.595 -43.232 -44.152 1.00 75.88 707 LEU A O 1
ATOM 5779 N N . ASN A 1 708 ? 36.678 -44.987 -44.950 1.00 79.31 708 ASN A N 1
ATOM 5780 C CA . ASN A 1 708 ? 36.865 -44.369 -46.266 1.00 79.31 708 ASN A CA 1
ATOM 5781 C C . ASN A 1 708 ? 37.121 -45.381 -47.386 1.00 79.31 708 ASN A C 1
ATOM 5783 O O . ASN A 1 708 ? 37.628 -46.486 -47.166 1.00 79.31 708 ASN A O 1
ATOM 5787 N N . SER A 1 709 ? 36.823 -44.959 -48.615 1.00 81.31 709 SER A N 1
ATOM 5788 C CA . SER A 1 709 ? 37.067 -45.711 -49.848 1.00 81.31 709 SER A CA 1
ATOM 5789 C C . SER A 1 709 ? 37.693 -44.829 -50.937 1.00 81.31 709 SER A C 1
ATOM 5791 O O . SER A 1 709 ? 37.633 -43.600 -50.884 1.00 81.31 709 SER A O 1
ATOM 5793 N N . SER A 1 710 ? 38.389 -45.438 -51.907 1.00 84.00 710 SER A N 1
ATOM 5794 C CA . SER A 1 710 ? 39.084 -44.695 -52.973 1.00 84.00 710 SER A CA 1
ATOM 5795 C C . SER A 1 710 ? 39.336 -45.503 -54.255 1.00 84.00 710 SER A C 1
ATOM 5797 O O . SER A 1 710 ? 39.408 -46.734 -54.235 1.00 84.00 710 SER A O 1
ATOM 5799 N N . ILE A 1 711 ? 39.469 -44.801 -55.389 1.00 82.62 711 ILE A N 1
ATOM 5800 C CA . ILE A 1 711 ? 39.584 -45.378 -56.743 1.00 82.62 711 ILE A CA 1
ATOM 5801 C C . ILE A 1 711 ? 40.382 -44.467 -57.702 1.00 82.62 711 ILE A C 1
ATOM 5803 O O . ILE A 1 711 ? 40.365 -43.250 -57.561 1.00 82.62 711 ILE A O 1
ATOM 5807 N N . ASN A 1 712 ? 41.060 -45.041 -58.708 1.00 81.06 712 ASN A N 1
ATOM 5808 C CA . ASN A 1 712 ? 41.892 -44.308 -59.683 1.00 81.06 712 ASN A CA 1
ATOM 5809 C C . ASN A 1 712 ? 41.305 -44.388 -61.110 1.00 81.06 712 ASN A C 1
ATOM 5811 O O . ASN A 1 712 ? 40.851 -45.460 -61.517 1.00 81.06 712 ASN A O 1
ATOM 5815 N N . SER A 1 713 ? 41.375 -43.308 -61.900 1.00 82.06 713 SER A N 1
ATOM 5816 C CA . SER A 1 713 ? 40.858 -43.242 -63.287 1.00 82.06 713 SER A CA 1
ATOM 5817 C C . SER A 1 713 ? 41.617 -42.215 -64.164 1.00 82.06 713 SER A C 1
ATOM 5819 O O . SER A 1 713 ? 42.610 -41.655 -63.708 1.00 82.06 713 SER A O 1
ATOM 5821 N N . SER A 1 714 ? 41.232 -42.011 -65.440 1.00 80.88 714 SER A N 1
ATOM 5822 C CA . SER A 1 714 ? 41.971 -41.154 -66.403 1.00 80.88 714 SER A CA 1
ATOM 5823 C C . SER A 1 714 ? 41.147 -40.572 -67.578 1.00 80.88 714 SER A C 1
ATOM 5825 O O . SER A 1 714 ? 40.102 -41.119 -67.933 1.00 80.88 714 SER A O 1
ATOM 5827 N N . PHE A 1 715 ? 41.631 -39.488 -68.213 1.00 82.81 715 PHE A N 1
ATOM 5828 C CA . PHE A 1 715 ? 40.997 -38.773 -69.350 1.00 82.81 715 PHE A CA 1
ATOM 5829 C C . PHE A 1 715 ? 42.007 -38.265 -70.416 1.00 82.81 715 PHE A C 1
ATOM 5831 O O . PHE A 1 715 ? 43.215 -38.374 -70.214 1.00 82.81 715 PHE A O 1
ATOM 5838 N N . LYS A 1 716 ? 41.544 -37.737 -71.574 1.00 79.50 716 LYS A N 1
ATOM 5839 C CA . LYS A 1 716 ? 42.394 -37.365 -72.739 1.00 79.50 716 LYS A CA 1
ATOM 5840 C C . LYS A 1 716 ? 41.910 -36.126 -73.537 1.00 79.50 716 LYS A C 1
ATOM 5842 O O . LYS A 1 716 ? 40.713 -36.038 -73.788 1.00 79.50 716 LYS A O 1
ATOM 5847 N N . VAL A 1 717 ? 42.840 -35.293 -74.041 1.00 78.69 717 VAL A N 1
ATOM 5848 C CA . VAL A 1 717 ? 42.609 -34.014 -74.784 1.00 78.69 717 VAL A CA 1
ATOM 5849 C C . VAL A 1 717 ? 43.040 -34.075 -76.287 1.00 78.69 717 VAL A C 1
ATOM 5851 O O . VAL A 1 717 ? 43.889 -34.917 -76.632 1.00 78.69 717 VAL A O 1
ATOM 5854 N N . VAL A 1 718 ? 42.457 -33.253 -77.194 1.00 72.75 718 VAL A N 1
ATOM 5855 C CA . VAL A 1 718 ? 42.763 -33.136 -78.661 1.00 72.75 718 VAL A CA 1
ATOM 5856 C C . VAL A 1 718 ? 42.488 -31.756 -79.330 1.00 72.75 718 VAL A C 1
ATOM 5858 O O . VAL A 1 718 ? 41.540 -31.089 -78.956 1.00 72.75 718 VAL A O 1
ATOM 5861 N N . ASP A 1 719 ? 43.265 -31.474 -80.390 1.00 65.00 719 ASP A N 1
ATOM 5862 C CA . ASP A 1 719 ? 43.367 -30.305 -81.319 1.00 65.00 719 ASP A CA 1
ATOM 5863 C C . ASP A 1 719 ? 42.172 -30.095 -82.304 1.00 65.00 719 ASP A C 1
ATOM 5865 O O . ASP A 1 719 ? 41.566 -31.110 -82.685 1.00 65.00 719 ASP A O 1
ATOM 5869 N N . ASP A 1 720 ? 41.859 -28.858 -82.773 1.00 62.59 720 ASP A N 1
ATOM 5870 C CA . ASP A 1 720 ? 40.665 -28.568 -83.621 1.00 62.59 720 ASP A CA 1
ATOM 5871 C C . ASP A 1 720 ? 40.728 -27.743 -84.967 1.00 62.59 720 ASP A C 1
ATOM 5873 O O . ASP A 1 720 ? 39.895 -28.084 -85.819 1.00 62.59 720 ASP A O 1
ATOM 5877 N N . ASP A 1 721 ? 41.665 -26.824 -85.305 1.00 72.00 721 ASP A N 1
ATOM 5878 C CA . ASP A 1 721 ? 41.831 -26.257 -86.696 1.00 72.00 721 ASP A CA 1
ATOM 5879 C C . ASP A 1 721 ? 43.304 -26.065 -87.181 1.00 72.00 721 ASP A C 1
ATOM 5881 O O . ASP A 1 721 ? 44.235 -26.338 -86.431 1.00 72.00 721 ASP A O 1
ATOM 5885 N N . ILE A 1 722 ? 43.530 -25.762 -88.488 1.00 70.75 722 ILE A N 1
ATOM 5886 C CA . ILE A 1 722 ? 44.858 -25.649 -89.154 1.00 70.75 722 ILE A CA 1
ATOM 5887 C C . ILE A 1 722 ? 44.964 -24.772 -90.466 1.00 70.75 722 ILE A C 1
ATOM 5889 O O . ILE A 1 722 ? 45.842 -25.079 -91.293 1.00 70.75 722 ILE A O 1
ATOM 5893 N N . THR A 1 723 ? 44.140 -23.740 -90.786 1.00 71.00 723 THR A N 1
ATOM 5894 C CA . THR A 1 723 ? 44.249 -22.999 -92.103 1.00 71.00 723 THR A CA 1
ATOM 5895 C C . THR A 1 723 ? 44.089 -21.447 -92.145 1.00 71.00 723 THR A C 1
ATOM 5897 O O . THR A 1 723 ? 43.465 -20.902 -91.256 1.00 71.00 723 THR A O 1
ATOM 5900 N N . PRO A 1 724 ? 44.643 -20.727 -93.178 1.00 72.62 724 PRO A N 1
ATOM 5901 C CA . PRO A 1 724 ? 44.688 -19.241 -93.249 1.00 72.62 724 PRO A CA 1
ATOM 5902 C C . PRO A 1 724 ? 43.726 -18.473 -94.229 1.00 72.62 724 PRO A C 1
ATOM 5904 O O . PRO A 1 724 ? 43.633 -18.844 -95.412 1.00 72.62 724 PRO A O 1
ATOM 5907 N N . PRO A 1 725 ? 43.221 -17.259 -93.863 1.00 80.75 725 PRO A N 1
ATOM 5908 C CA . PRO A 1 725 ? 42.150 -16.505 -94.553 1.00 80.75 725 PRO A CA 1
ATOM 5909 C C . PRO A 1 725 ? 42.359 -15.987 -95.983 1.00 80.75 725 PRO A C 1
ATOM 5911 O O . PRO A 1 725 ? 43.450 -15.578 -96.399 1.00 80.75 725 PRO A O 1
ATOM 5914 N N . THR A 1 726 ? 41.233 -15.788 -96.694 1.00 77.19 726 THR A N 1
ATOM 5915 C CA . THR A 1 726 ? 41.168 -15.177 -98.045 1.00 77.19 726 THR A CA 1
ATOM 5916 C C . THR A 1 726 ? 40.197 -13.982 -98.165 1.00 77.19 726 THR A C 1
ATOM 5918 O O . THR A 1 726 ? 38.999 -14.133 -97.941 1.00 77.19 726 THR A O 1
ATOM 5921 N N . ILE A 1 727 ? 40.676 -12.809 -98.629 1.00 81.62 727 ILE A N 1
ATOM 5922 C CA . ILE A 1 727 ? 39.885 -11.561 -98.823 1.00 81.62 727 ILE A CA 1
ATOM 5923 C C . ILE A 1 727 ? 39.398 -11.381 -100.280 1.00 81.62 727 ILE A C 1
ATOM 5925 O O . ILE A 1 727 ? 40.194 -11.342 -101.221 1.00 81.62 727 ILE A O 1
ATOM 5929 N N . ASN A 1 728 ? 38.094 -11.145 -100.466 1.00 72.56 728 ASN A N 1
ATOM 5930 C CA . ASN A 1 728 ? 37.381 -11.218 -101.747 1.00 72.56 728 ASN A CA 1
ATOM 5931 C C . ASN A 1 728 ? 37.057 -9.859 -102.420 1.00 72.56 728 ASN A C 1
ATOM 5933 O O . ASN A 1 728 ? 37.561 -9.588 -103.517 1.00 72.56 728 ASN A O 1
ATOM 5937 N N . ASN A 1 729 ? 36.228 -8.987 -101.823 1.00 76.62 729 ASN A N 1
ATOM 5938 C CA . ASN A 1 729 ? 35.669 -7.787 -102.496 1.00 76.62 729 ASN A CA 1
ATOM 5939 C C . ASN A 1 729 ? 35.726 -6.489 -101.650 1.00 76.62 729 ASN A C 1
ATOM 5941 O O . ASN A 1 729 ? 35.956 -6.579 -100.451 1.00 76.62 729 ASN A O 1
ATOM 5945 N N . ILE A 1 730 ? 35.548 -5.306 -102.275 1.00 79.75 730 ILE A N 1
ATOM 5946 C CA . ILE A 1 730 ? 35.532 -3.960 -101.642 1.00 79.75 730 ILE A CA 1
ATOM 5947 C C . ILE A 1 730 ? 34.582 -3.006 -102.412 1.00 79.75 730 ILE A C 1
ATOM 5949 O O . ILE A 1 730 ? 34.710 -2.916 -103.635 1.00 79.75 730 ILE A O 1
ATOM 5953 N N . ILE A 1 731 ? 33.675 -2.271 -101.744 1.00 77.81 731 ILE A N 1
ATOM 5954 C CA . ILE A 1 731 ? 32.722 -1.305 -102.353 1.00 77.81 731 ILE A CA 1
ATOM 5955 C C . ILE A 1 731 ? 32.450 -0.107 -101.411 1.00 77.81 731 ILE A C 1
ATOM 5957 O O . ILE A 1 731 ? 32.059 -0.325 -100.273 1.00 77.81 731 ILE A O 1
ATOM 5961 N N . LEU A 1 732 ? 32.562 1.147 -101.877 1.00 79.06 732 LEU A N 1
ATOM 5962 C CA . LEU A 1 732 ? 32.076 2.347 -101.157 1.00 79.06 732 LEU A CA 1
ATOM 5963 C C . LEU A 1 732 ? 30.555 2.529 -101.349 1.00 79.06 732 LEU A C 1
ATOM 5965 O O . LEU A 1 732 ? 30.064 2.403 -102.470 1.00 79.06 732 LEU A O 1
ATOM 5969 N N . LEU A 1 733 ? 29.823 2.837 -100.273 1.00 78.88 733 LEU A N 1
ATOM 5970 C CA . LEU A 1 733 ? 28.350 2.913 -100.249 1.00 78.88 733 LEU A CA 1
ATOM 5971 C C . LEU A 1 733 ? 27.779 4.335 -100.079 1.00 78.88 733 LEU A C 1
ATOM 5973 O O . LEU A 1 733 ? 26.580 4.531 -100.266 1.00 78.88 733 LEU A O 1
ATOM 5977 N N . THR A 1 734 ? 28.616 5.311 -99.731 1.00 70.62 734 THR A N 1
ATOM 5978 C CA . THR A 1 734 ? 28.252 6.719 -99.485 1.00 70.62 734 THR A CA 1
ATOM 5979 C C . THR A 1 734 ? 29.114 7.621 -100.372 1.00 70.62 734 THR A C 1
ATOM 5981 O O . THR A 1 734 ? 30.321 7.716 -100.151 1.00 70.62 734 THR A O 1
ATOM 5984 N N . ASP A 1 735 ? 28.506 8.216 -101.401 1.00 71.62 735 ASP A N 1
ATOM 5985 C CA . ASP A 1 735 ? 29.131 9.127 -102.374 1.00 71.62 735 ASP A CA 1
ATOM 5986 C C . ASP A 1 735 ? 28.055 10.097 -102.925 1.00 71.62 735 ASP A C 1
ATOM 5988 O O . ASP A 1 735 ? 27.042 9.616 -103.452 1.00 71.62 735 ASP A O 1
ATOM 5992 N N . PRO A 1 736 ? 28.219 11.434 -102.822 1.00 64.19 736 PRO A N 1
ATOM 5993 C CA . PRO A 1 736 ? 29.298 12.148 -102.128 1.00 64.19 736 PRO A CA 1
ATOM 5994 C C . PRO A 1 736 ? 29.250 11.962 -100.599 1.00 64.19 736 PRO A C 1
ATOM 5996 O O . PRO A 1 736 ? 28.343 11.322 -100.073 1.00 64.19 736 PRO A O 1
ATOM 5999 N N . VAL A 1 737 ? 30.244 12.525 -99.909 1.00 76.38 737 VAL A N 1
ATOM 6000 C CA . VAL A 1 737 ? 30.341 12.591 -98.441 1.00 76.38 737 VAL A CA 1
ATOM 6001 C C . VAL A 1 737 ? 30.544 14.057 -98.040 1.00 76.38 737 VAL A C 1
ATOM 6003 O O . VAL A 1 737 ? 31.420 14.717 -98.604 1.00 76.38 737 VAL A O 1
ATOM 6006 N N . TYR A 1 738 ? 29.774 14.551 -97.076 1.00 75.12 738 TYR A N 1
ATOM 6007 C CA . TYR A 1 738 ? 29.900 15.872 -96.437 1.00 75.12 738 TYR A CA 1
ATOM 6008 C C . TYR A 1 738 ? 30.524 15.713 -95.042 1.00 75.12 738 TYR A C 1
ATOM 6010 O O . TYR A 1 738 ? 30.505 14.617 -94.505 1.00 75.12 738 TYR A O 1
ATOM 6018 N N . ASP A 1 739 ? 31.123 16.728 -94.426 1.00 66.56 739 ASP A N 1
ATOM 6019 C CA . ASP A 1 739 ? 31.694 16.619 -93.067 1.00 66.56 739 ASP A CA 1
ATOM 6020 C C . ASP A 1 739 ? 30.646 16.540 -91.943 1.00 66.56 739 ASP A C 1
ATOM 6022 O O . ASP A 1 739 ? 30.916 15.942 -90.892 1.00 66.56 739 ASP A O 1
ATOM 6026 N N . SER A 1 740 ? 29.424 16.996 -92.219 1.00 65.00 740 SER A N 1
ATOM 6027 C CA . SER A 1 740 ? 28.219 16.668 -91.456 1.00 65.00 740 SER A CA 1
ATOM 6028 C C . SER A 1 740 ? 27.847 15.168 -91.514 1.00 65.00 740 SER A C 1
ATOM 6030 O O . SER A 1 740 ? 27.278 14.649 -90.545 1.00 65.00 740 SER A O 1
ATOM 6032 N N . ASP A 1 741 ? 28.260 14.409 -92.546 1.00 70.56 741 ASP A N 1
ATOM 6033 C CA . ASP A 1 741 ? 28.228 12.938 -92.499 1.00 70.56 741 ASP A CA 1
ATOM 6034 C C . ASP A 1 741 ? 29.278 12.446 -91.493 1.00 70.56 741 ASP A C 1
ATOM 6036 O O . ASP A 1 741 ? 30.476 12.415 -91.770 1.00 70.56 741 ASP A O 1
ATOM 6040 N N . ILE A 1 742 ? 28.829 11.987 -90.324 1.00 69.25 742 ILE A N 1
ATOM 6041 C CA . ILE A 1 742 ? 29.691 11.492 -89.233 1.00 69.25 742 ILE A CA 1
ATOM 6042 C C . ILE A 1 742 ? 30.654 10.380 -89.709 1.00 69.25 742 ILE A C 1
ATOM 6044 O O . ILE A 1 742 ? 31.740 10.207 -89.156 1.00 69.25 742 ILE A O 1
ATOM 6048 N N . TYR A 1 743 ? 30.266 9.612 -90.729 1.00 77.00 743 TYR A N 1
ATOM 6049 C CA . TYR A 1 743 ? 31.001 8.459 -91.240 1.00 77.00 743 TYR A CA 1
ATOM 6050 C C . TYR A 1 743 ? 30.664 8.168 -92.706 1.00 77.00 743 TYR A C 1
ATOM 6052 O O . TYR A 1 743 ? 29.571 8.474 -93.177 1.00 77.00 743 TYR A O 1
ATOM 6060 N N . PHE A 1 744 ? 31.560 7.462 -93.393 1.00 77.69 744 PHE A N 1
ATOM 6061 C CA . PHE A 1 744 ? 31.297 6.840 -94.692 1.00 77.69 744 PHE A CA 1
ATOM 6062 C C . PHE A 1 744 ? 31.382 5.307 -94.580 1.00 77.69 744 PHE A C 1
ATOM 6064 O O . PHE A 1 744 ? 32.033 4.760 -93.688 1.00 77.69 744 PHE A O 1
ATOM 6071 N N . LYS A 1 745 ? 30.676 4.580 -95.456 1.00 82.56 745 LYS A N 1
ATOM 6072 C CA . LYS A 1 745 ? 30.520 3.113 -95.356 1.00 82.56 745 LYS A CA 1
ATOM 6073 C C . LYS A 1 745 ? 31.196 2.369 -96.508 1.00 82.56 745 LYS A C 1
ATOM 6075 O O . LYS A 1 745 ? 30.936 2.678 -97.670 1.00 82.56 745 LYS A O 1
ATOM 6080 N N . VAL A 1 746 ? 32.003 1.350 -96.198 1.00 79.88 746 VAL A N 1
ATOM 6081 C CA . VAL A 1 746 ? 32.707 0.502 -97.182 1.00 79.88 746 VAL A CA 1
ATOM 6082 C C . VAL A 1 746 ? 32.428 -0.980 -96.914 1.00 79.88 746 VAL A C 1
ATOM 6084 O O . VAL A 1 746 ? 32.788 -1.490 -95.861 1.00 79.88 746 VAL A O 1
ATOM 6087 N N . GLN A 1 747 ? 31.820 -1.690 -97.867 1.00 83.00 747 GLN A N 1
ATOM 6088 C CA . GLN A 1 747 ? 31.564 -3.132 -97.773 1.00 83.00 747 GLN A CA 1
ATOM 6089 C C . GLN A 1 747 ? 32.776 -3.950 -98.238 1.00 83.00 747 GLN A C 1
ATOM 6091 O O . GLN A 1 747 ? 33.336 -3.668 -99.298 1.00 83.00 747 GLN A O 1
ATOM 6096 N N . ILE A 1 748 ? 33.172 -4.963 -97.467 1.00 81.44 748 ILE A N 1
ATOM 6097 C CA . ILE A 1 748 ? 34.374 -5.801 -97.632 1.00 81.44 748 ILE A CA 1
ATOM 6098 C C . ILE A 1 748 ? 33.994 -7.257 -97.308 1.00 81.44 748 ILE A C 1
ATOM 6100 O O . ILE A 1 748 ? 33.097 -7.461 -96.516 1.00 81.44 748 ILE A O 1
ATOM 6104 N N . SER A 1 749 ? 34.633 -8.283 -97.883 1.00 80.25 749 SER A N 1
ATOM 6105 C CA . SER A 1 749 ? 34.351 -9.691 -97.498 1.00 80.25 749 SER A CA 1
ATOM 6106 C C . SER A 1 749 ? 35.585 -10.594 -97.501 1.00 80.25 749 SER A C 1
ATOM 6108 O O . SER A 1 749 ? 36.450 -10.435 -98.365 1.00 80.25 749 SER A O 1
ATOM 6110 N N . ALA A 1 750 ? 35.638 -11.566 -96.582 1.00 78.75 750 ALA A N 1
ATOM 6111 C CA . ALA A 1 750 ? 36.651 -12.629 -96.486 1.00 78.75 750 ALA A CA 1
ATOM 6112 C C . ALA A 1 750 ? 36.020 -13.969 -96.029 1.00 78.75 750 ALA A C 1
ATOM 6114 O O . ALA A 1 750 ? 34.804 -14.024 -95.861 1.00 78.75 750 ALA A O 1
ATOM 6115 N N . GLN A 1 751 ? 36.812 -15.042 -95.904 1.00 78.69 751 GLN A N 1
ATOM 6116 C CA . GLN A 1 751 ? 36.378 -16.383 -95.459 1.00 78.69 751 GLN A CA 1
ATOM 6117 C C . GLN A 1 751 ? 37.572 -17.246 -94.989 1.00 78.69 751 GLN A C 1
ATOM 6119 O O . GLN A 1 751 ? 38.659 -17.085 -95.561 1.00 78.69 751 GLN A O 1
ATOM 6124 N N . ASP A 1 752 ? 37.344 -18.167 -94.039 1.00 77.88 752 ASP A N 1
ATOM 6125 C CA . ASP A 1 752 ? 38.239 -19.292 -93.678 1.00 77.88 752 ASP A CA 1
ATOM 6126 C C . ASP A 1 752 ? 37.466 -20.537 -93.146 1.00 77.88 752 ASP A C 1
ATOM 6128 O O . ASP A 1 752 ? 36.308 -20.712 -93.534 1.00 77.88 752 ASP A O 1
ATOM 6132 N N . VAL A 1 753 ? 38.095 -21.427 -92.358 1.00 71.75 753 VAL A N 1
ATOM 6133 C CA . VAL A 1 753 ? 37.602 -22.736 -91.878 1.00 71.75 753 VAL A CA 1
ATOM 6134 C C . VAL A 1 753 ? 37.248 -22.719 -90.387 1.00 71.75 753 VAL A C 1
ATOM 6136 O O . VAL A 1 753 ? 36.155 -23.174 -90.055 1.00 71.75 753 VAL A O 1
ATOM 6139 N N . SER A 1 754 ? 38.072 -22.117 -89.522 1.00 67.88 754 SER A N 1
ATOM 6140 C CA . SER A 1 754 ? 37.725 -21.749 -88.130 1.00 67.88 754 SER A CA 1
ATOM 6141 C C . SER A 1 754 ? 36.769 -20.544 -88.041 1.00 67.88 754 SER A C 1
ATOM 6143 O O . SER A 1 754 ? 36.567 -19.973 -86.973 1.00 67.88 754 SER A O 1
ATOM 6145 N N . ASP A 1 755 ? 36.164 -20.145 -89.166 1.00 76.44 755 ASP A N 1
ATOM 6146 C CA . ASP A 1 755 ? 35.675 -18.788 -89.420 1.00 76.44 755 ASP A CA 1
ATOM 6147 C C . ASP A 1 755 ? 36.803 -17.739 -89.253 1.00 76.44 755 ASP A C 1
ATOM 6149 O O . ASP A 1 755 ? 37.989 -18.028 -89.398 1.00 76.44 755 ASP A O 1
ATOM 6153 N N . ILE A 1 756 ? 36.443 -16.468 -89.097 1.00 77.50 756 ILE A N 1
ATOM 6154 C CA . ILE A 1 756 ? 37.351 -15.322 -89.153 1.00 77.50 756 ILE A CA 1
ATOM 6155 C C . ILE A 1 756 ? 37.258 -14.588 -87.816 1.00 77.50 756 ILE A C 1
ATOM 6157 O O . ILE A 1 756 ? 36.194 -14.040 -87.526 1.00 77.50 756 ILE A O 1
ATOM 6161 N N . ALA A 1 757 ? 38.344 -14.536 -87.032 1.00 75.88 757 ALA A N 1
ATOM 6162 C CA . ALA A 1 757 ? 38.381 -13.722 -85.811 1.00 75.88 757 ALA A CA 1
ATOM 6163 C C . ALA A 1 757 ? 38.121 -12.257 -86.136 1.00 75.88 757 ALA A C 1
ATOM 6165 O O . ALA A 1 757 ? 37.367 -11.567 -85.451 1.00 75.88 757 ALA A O 1
ATOM 6166 N N . GLU A 1 758 ? 38.791 -11.767 -87.181 1.00 80.69 758 GLU A N 1
ATOM 6167 C CA . GLU A 1 758 ? 38.890 -10.340 -87.405 1.00 80.69 758 GLU A CA 1
ATOM 6168 C C . GLU A 1 758 ? 39.005 -9.998 -88.889 1.00 80.69 758 GLU A C 1
ATOM 6170 O O . GLU A 1 758 ? 39.809 -10.562 -89.632 1.00 80.69 758 GLU A O 1
ATOM 6175 N N . ILE A 1 759 ? 38.218 -9.016 -89.325 1.00 79.00 759 ILE A N 1
ATOM 6176 C CA . ILE A 1 759 ? 38.459 -8.278 -90.564 1.00 79.00 759 ILE A CA 1
ATOM 6177 C C . ILE A 1 759 ? 38.334 -6.804 -90.231 1.00 79.00 759 ILE A C 1
ATOM 6179 O O . ILE A 1 759 ? 37.322 -6.360 -89.679 1.00 79.00 759 ILE A O 1
ATOM 6183 N N . TYR A 1 760 ? 39.336 -6.033 -90.622 1.00 83.12 760 TYR A N 1
ATOM 6184 C CA . TYR A 1 760 ? 39.360 -4.608 -90.356 1.00 83.12 760 TYR A CA 1
ATOM 6185 C C . TYR A 1 760 ? 40.026 -3.833 -91.483 1.00 83.12 760 TYR A C 1
ATOM 6187 O O . TYR A 1 760 ? 40.678 -4.391 -92.370 1.00 83.12 760 TYR A O 1
ATOM 6195 N N . ALA A 1 761 ? 39.829 -2.521 -91.478 1.00 80.62 761 ALA A N 1
ATOM 6196 C CA . ALA A 1 761 ? 40.361 -1.609 -92.466 1.00 80.62 761 ALA A CA 1
ATOM 6197 C C . ALA A 1 761 ? 41.098 -0.444 -91.800 1.00 80.62 761 ALA A C 1
ATOM 6199 O O . ALA A 1 761 ? 40.579 0.181 -90.888 1.00 80.62 761 ALA A O 1
ATOM 6200 N N . VAL A 1 762 ? 42.316 -0.150 -92.256 1.00 81.25 762 VAL A N 1
ATOM 6201 C CA . VAL A 1 762 ? 43.187 0.880 -91.672 1.00 81.25 762 VAL A CA 1
ATOM 6202 C C . VAL A 1 762 ? 43.098 2.161 -92.494 1.00 81.25 762 VAL A C 1
ATOM 6204 O O . VAL A 1 762 ? 43.434 2.150 -93.683 1.00 81.25 762 VAL A O 1
ATOM 6207 N N . PHE A 1 763 ? 42.660 3.260 -91.884 1.00 80.44 763 PHE A N 1
ATOM 6208 C CA . PHE A 1 763 ? 42.423 4.549 -92.543 1.00 80.44 763 PHE A CA 1
ATOM 6209 C C . PHE A 1 763 ? 43.131 5.672 -91.781 1.00 80.44 763 PHE A C 1
ATOM 6211 O O . PHE A 1 763 ? 42.971 5.795 -90.572 1.00 80.44 763 PHE A O 1
ATOM 6218 N N . GLU A 1 764 ? 43.975 6.448 -92.472 1.00 76.62 764 GLU A N 1
ATOM 6219 C CA . GLU A 1 764 ? 44.870 7.488 -91.908 1.00 76.62 764 GLU A CA 1
ATOM 6220 C C . GLU A 1 764 ? 45.789 7.065 -90.729 1.00 76.62 764 GLU A C 1
ATOM 6222 O O . GLU A 1 764 ? 46.612 7.861 -90.280 1.00 76.62 764 GLU A O 1
ATOM 6227 N N . GLY A 1 765 ? 45.738 5.803 -90.291 1.00 71.50 765 GLY A N 1
ATOM 6228 C CA . GLY A 1 765 ? 46.535 5.236 -89.198 1.00 71.50 765 GLY A CA 1
ATOM 6229 C C . GLY A 1 765 ? 45.710 4.460 -88.167 1.00 71.50 765 GLY A C 1
ATOM 6230 O O . GLY A 1 765 ? 46.280 3.619 -87.482 1.00 71.50 765 GLY A O 1
ATOM 6231 N N . GLU A 1 766 ? 44.398 4.698 -88.106 1.00 75.69 766 GLU A N 1
ATOM 6232 C CA . GLU A 1 766 ? 43.465 4.037 -87.184 1.00 75.69 766 GLU A CA 1
ATOM 6233 C C . GLU A 1 766 ? 42.836 2.788 -87.823 1.00 75.69 766 GLU A C 1
ATOM 6235 O O . GLU A 1 766 ? 42.663 2.729 -89.045 1.00 75.69 766 GLU A O 1
ATOM 6240 N N . GLU A 1 767 ? 42.489 1.792 -87.005 1.00 80.94 767 GLU A N 1
ATOM 6241 C CA . GLU A 1 767 ? 41.941 0.495 -87.431 1.00 80.94 767 GLU A CA 1
ATOM 6242 C C . GLU A 1 767 ? 40.415 0.439 -87.200 1.00 80.94 767 GLU A C 1
ATOM 6244 O O . GLU A 1 767 ? 39.923 0.714 -86.108 1.00 80.94 767 GLU A O 1
ATOM 6249 N N . TYR A 1 768 ? 39.652 0.106 -88.248 1.00 79.19 768 TYR A N 1
ATOM 6250 C CA . TYR A 1 768 ? 38.185 0.124 -88.269 1.00 79.19 768 TYR A CA 1
ATOM 6251 C C . TYR A 1 768 ? 37.628 -1.260 -88.622 1.00 79.19 768 TYR A C 1
ATOM 6253 O O . TYR A 1 768 ? 37.813 -1.751 -89.737 1.00 79.19 768 TYR A O 1
ATOM 6261 N N . PHE A 1 769 ? 36.918 -1.881 -87.687 1.00 78.00 769 PHE A N 1
ATOM 6262 C CA . PHE A 1 769 ? 36.441 -3.262 -87.791 1.00 78.00 769 PHE A CA 1
ATOM 6263 C C . PHE A 1 769 ? 35.150 -3.384 -88.626 1.00 78.00 769 PHE A C 1
ATOM 6265 O O . PHE A 1 769 ? 34.397 -2.418 -88.792 1.00 78.00 769 PHE A O 1
ATOM 6272 N N . ILE A 1 770 ? 34.917 -4.566 -89.203 1.00 78.00 770 ILE A N 1
ATOM 6273 C CA . ILE A 1 770 ? 33.728 -4.878 -90.012 1.00 78.00 770 ILE A CA 1
ATOM 6274 C C . ILE A 1 770 ? 32.473 -5.089 -89.141 1.00 78.00 770 ILE A C 1
ATOM 6276 O O . ILE A 1 770 ? 32.539 -5.733 -88.099 1.00 78.00 770 ILE A O 1
ATOM 6280 N N . ASP A 1 771 ? 31.313 -4.599 -89.602 1.00 74.88 771 ASP A N 1
ATOM 6281 C CA . ASP A 1 771 ? 29.993 -4.935 -89.049 1.00 74.88 771 ASP A CA 1
ATOM 6282 C C . ASP A 1 771 ? 29.418 -6.262 -89.596 1.00 74.88 771 ASP A C 1
ATOM 6284 O O . ASP A 1 771 ? 29.839 -6.785 -90.629 1.00 74.88 771 ASP A O 1
ATOM 6288 N N . GLU A 1 772 ? 28.395 -6.794 -88.923 1.00 70.44 772 GLU A N 1
ATOM 6289 C CA . GLU A 1 772 ? 27.652 -8.015 -89.299 1.00 70.44 772 GLU A CA 1
ATOM 6290 C C . GLU A 1 772 ? 27.170 -8.068 -90.768 1.00 70.44 772 GLU A C 1
ATOM 6292 O O . GLU A 1 772 ? 27.004 -9.150 -91.333 1.00 70.44 772 GLU A O 1
ATOM 6297 N N . ASN A 1 773 ? 26.991 -6.921 -91.432 1.00 71.12 773 ASN A N 1
ATOM 6298 C CA . ASN A 1 773 ? 26.580 -6.829 -92.836 1.00 71.12 773 ASN A CA 1
ATOM 6299 C C . ASN A 1 773 ? 27.784 -6.762 -93.796 1.00 71.12 773 ASN A C 1
ATOM 6301 O O . ASN A 1 773 ? 27.633 -6.433 -94.981 1.00 71.12 773 ASN A O 1
ATOM 6305 N N . ASN A 1 774 ? 28.974 -7.118 -93.300 1.00 75.88 774 ASN A N 1
ATOM 6306 C CA . ASN A 1 774 ? 30.252 -7.044 -93.997 1.00 75.88 774 ASN A CA 1
ATOM 6307 C C . ASN A 1 774 ? 30.668 -5.589 -94.334 1.00 75.88 774 ASN A C 1
ATOM 6309 O O . ASN A 1 774 ? 31.370 -5.351 -95.317 1.00 75.88 774 ASN A O 1
ATOM 6313 N N . ILE A 1 775 ? 30.228 -4.587 -93.557 1.00 79.25 775 ILE A N 1
ATOM 6314 C CA . ILE A 1 775 ? 30.497 -3.160 -93.813 1.00 79.25 775 ILE A CA 1
ATOM 6315 C C . ILE A 1 775 ? 31.385 -2.557 -92.722 1.00 79.25 775 ILE A C 1
ATOM 6317 O O . ILE A 1 775 ? 31.035 -2.549 -91.549 1.00 79.25 775 ILE A O 1
ATOM 6321 N N . VAL A 1 776 ? 32.503 -1.942 -93.109 1.00 81.25 776 VAL A N 1
ATOM 6322 C CA . VAL A 1 776 ? 33.233 -1.026 -92.226 1.00 81.25 776 VAL A CA 1
ATOM 6323 C C . VAL A 1 776 ? 32.545 0.333 -92.251 1.00 81.25 776 VAL A C 1
ATOM 6325 O O . VAL A 1 776 ? 32.360 0.939 -93.315 1.00 81.25 776 VAL A O 1
ATOM 6328 N N . LYS A 1 777 ? 32.188 0.832 -91.067 1.00 81.19 777 LYS A N 1
ATOM 6329 C CA . LYS A 1 777 ? 31.760 2.216 -90.852 1.00 81.19 777 LYS A CA 1
ATOM 6330 C C . LYS A 1 777 ? 32.992 3.032 -90.456 1.00 81.19 777 LYS A C 1
ATOM 6332 O O . LYS A 1 777 ? 33.413 2.981 -89.306 1.00 81.19 777 LYS A O 1
ATOM 6337 N N . ILE A 1 778 ? 33.580 3.747 -91.409 1.00 81.12 778 ILE A N 1
ATOM 6338 C CA . ILE A 1 778 ? 34.819 4.505 -91.200 1.00 81.12 778 ILE A CA 1
ATOM 6339 C C . ILE A 1 778 ? 34.430 5.937 -90.854 1.00 81.12 778 ILE A C 1
ATOM 6341 O O . ILE A 1 778 ? 33.641 6.557 -91.574 1.00 81.12 778 ILE A O 1
ATOM 6345 N N . ASP A 1 779 ? 34.939 6.452 -89.740 1.00 80.00 779 ASP A N 1
ATOM 6346 C CA . ASP A 1 779 ? 34.605 7.809 -89.318 1.00 80.00 779 ASP A CA 1
ATOM 6347 C C . ASP A 1 779 ? 35.169 8.834 -90.304 1.00 80.00 779 ASP A C 1
ATOM 6349 O O . ASP A 1 779 ? 36.274 8.710 -90.841 1.00 80.00 779 ASP A O 1
ATOM 6353 N N . ASN A 1 780 ? 34.365 9.854 -90.576 1.00 74.25 780 ASN A N 1
ATOM 6354 C CA . ASN A 1 780 ? 34.740 10.901 -91.501 1.00 74.25 780 ASN A CA 1
ATOM 6355 C C . ASN A 1 780 ? 35.835 11.772 -90.858 1.00 74.25 780 ASN A C 1
ATOM 6357 O O . ASN A 1 780 ? 35.657 12.206 -89.720 1.00 74.25 780 ASN A O 1
ATOM 6361 N N . PRO A 1 781 ? 36.929 12.117 -91.564 1.00 71.50 781 PRO A N 1
ATOM 6362 C CA . PRO A 1 781 ? 37.919 13.075 -91.066 1.00 71.50 781 PRO A CA 1
ATOM 6363 C C . PRO A 1 781 ? 37.374 14.505 -90.851 1.00 71.50 781 PRO A C 1
ATOM 6365 O O . PRO A 1 781 ? 38.153 15.384 -90.477 1.00 71.50 781 PRO A O 1
ATOM 6368 N N . LYS A 1 782 ? 36.076 14.753 -91.113 1.00 68.38 782 LYS A N 1
ATOM 6369 C CA . LYS A 1 782 ? 35.340 16.022 -90.933 1.00 68.38 782 LYS A CA 1
ATOM 6370 C C . LYS A 1 782 ? 36.040 17.235 -91.540 1.00 68.38 782 LYS A C 1
ATOM 6372 O O . LYS A 1 782 ? 36.038 18.344 -91.013 1.00 68.38 782 LYS A O 1
ATOM 6377 N N . LYS A 1 783 ? 36.738 16.978 -92.641 1.00 70.75 783 LYS A N 1
ATOM 6378 C CA . LYS A 1 783 ? 37.608 17.934 -93.301 1.00 70.75 783 LYS A CA 1
ATOM 6379 C C . LYS A 1 783 ? 37.560 17.675 -94.802 1.00 70.75 783 LYS A C 1
ATOM 6381 O O . LYS A 1 783 ? 38.014 16.613 -95.235 1.00 70.75 783 LYS A O 1
ATOM 6386 N N . PRO A 1 784 ? 37.078 18.635 -95.608 1.00 71.94 784 PRO A N 1
ATOM 6387 C CA . PRO A 1 784 ? 37.061 18.510 -97.060 1.00 71.94 784 PRO A CA 1
ATOM 6388 C C . PRO A 1 784 ? 38.449 18.149 -97.618 1.00 71.94 784 PRO A C 1
ATOM 6390 O O . PRO A 1 784 ? 39.433 18.872 -97.422 1.00 71.94 784 PRO A O 1
ATOM 6393 N N . GLY A 1 785 ? 38.546 16.997 -98.287 1.00 73.81 785 GLY A N 1
ATOM 6394 C CA . GLY A 1 785 ? 39.829 16.348 -98.582 1.00 73.81 785 GLY A CA 1
ATOM 6395 C C . GLY A 1 785 ? 39.711 15.079 -99.432 1.00 73.81 785 GLY A C 1
ATOM 6396 O O . GLY A 1 785 ? 38.661 14.799 -100.011 1.00 73.81 785 GLY A O 1
ATOM 6397 N N . SER A 1 786 ? 40.801 14.317 -99.561 1.00 72.88 786 SER A N 1
ATOM 6398 C CA . SER A 1 786 ? 40.839 13.022 -100.267 1.00 72.88 786 SER A CA 1
ATOM 6399 C C . SER A 1 786 ? 41.896 12.099 -99.649 1.00 72.88 786 SER A C 1
ATOM 6401 O O . SER A 1 786 ? 42.971 12.574 -99.286 1.00 72.88 786 SER A O 1
ATOM 6403 N N . TYR A 1 787 ? 41.574 10.810 -99.524 1.00 77.94 787 TYR A N 1
ATOM 6404 C CA . TYR A 1 787 ? 42.144 9.897 -98.520 1.00 77.94 787 TYR A CA 1
ATOM 6405 C C . TYR A 1 787 ? 42.271 8.444 -99.029 1.00 77.94 787 TYR A C 1
ATOM 6407 O O . TYR A 1 787 ? 41.710 8.113 -100.075 1.00 77.94 787 TYR A O 1
ATOM 6415 N N . SER A 1 788 ? 42.982 7.572 -98.295 1.00 76.50 788 SER A N 1
ATOM 6416 C CA . SER A 1 788 ? 43.273 6.180 -98.701 1.00 76.50 788 SER A CA 1
ATOM 6417 C C . SER A 1 788 ? 43.137 5.167 -97.550 1.00 76.50 788 SER A C 1
ATOM 6419 O O . SER A 1 788 ? 43.380 5.485 -96.390 1.00 76.50 788 SER A O 1
ATOM 6421 N N . LEU A 1 789 ? 42.755 3.935 -97.891 1.00 80.69 789 LEU A N 1
ATOM 6422 C CA . LEU A 1 789 ? 42.307 2.856 -97.004 1.00 80.69 789 LEU A CA 1
ATOM 6423 C C . LEU A 1 789 ? 43.130 1.572 -97.229 1.00 80.69 789 LEU A C 1
ATOM 6425 O O . LEU A 1 789 ? 43.459 1.221 -98.363 1.00 80.69 789 LEU A O 1
ATOM 6429 N N . GLN A 1 790 ? 43.433 0.833 -96.163 1.00 82.00 790 GLN A N 1
ATOM 6430 C CA . GLN A 1 790 ? 43.999 -0.526 -96.160 1.00 82.00 790 GLN A CA 1
ATOM 6431 C C . GLN A 1 790 ? 43.022 -1.507 -95.501 1.00 82.00 790 GLN A C 1
ATOM 6433 O O . GLN A 1 790 ? 42.080 -1.067 -94.868 1.00 82.00 790 GLN A O 1
ATOM 6438 N N . ILE A 1 791 ? 43.185 -2.817 -95.702 1.00 84.94 791 ILE A N 1
ATOM 6439 C CA . ILE A 1 791 ? 42.290 -3.884 -95.218 1.00 84.94 791 ILE A CA 1
ATOM 6440 C C . ILE A 1 791 ? 43.139 -5.083 -94.784 1.00 84.94 791 ILE A C 1
ATOM 6442 O O . ILE A 1 791 ? 44.113 -5.385 -95.478 1.00 84.94 791 ILE A O 1
ATOM 6446 N N . ILE A 1 792 ? 42.782 -5.749 -93.685 1.00 83.25 792 ILE A N 1
ATOM 6447 C CA . ILE A 1 792 ? 43.464 -6.904 -93.070 1.00 83.25 792 ILE A CA 1
ATOM 6448 C C . ILE A 1 792 ? 42.407 -7.948 -92.636 1.00 83.25 792 ILE A C 1
ATOM 6450 O O . ILE A 1 792 ? 41.264 -7.571 -92.386 1.00 83.25 792 ILE A O 1
ATOM 6454 N N . ALA A 1 793 ? 42.753 -9.244 -92.611 1.00 80.94 793 ALA A N 1
ATOM 6455 C CA . ALA A 1 793 ? 41.896 -10.331 -92.105 1.00 80.94 793 ALA A CA 1
ATOM 6456 C C . ALA A 1 793 ? 42.706 -11.433 -91.389 1.00 80.94 793 ALA A C 1
ATOM 6458 O O . ALA A 1 793 ? 43.818 -11.721 -91.842 1.00 80.94 793 ALA A O 1
ATOM 6459 N N . ILE A 1 794 ? 42.132 -12.040 -90.340 1.00 83.31 794 ILE A N 1
ATOM 6460 C CA . ILE A 1 794 ? 42.735 -13.027 -89.417 1.00 83.31 794 ILE A CA 1
ATOM 6461 C C . ILE A 1 794 ? 41.736 -14.176 -89.139 1.00 83.31 794 ILE A C 1
ATOM 6463 O O . ILE A 1 794 ? 40.547 -13.908 -88.976 1.00 83.31 794 ILE A O 1
ATOM 6467 N N . ASP A 1 795 ? 42.186 -15.432 -89.107 1.00 74.94 795 ASP A N 1
ATOM 6468 C CA . ASP A 1 795 ? 41.390 -16.624 -88.727 1.00 74.94 795 ASP A CA 1
ATOM 6469 C C . ASP A 1 795 ? 41.128 -16.689 -87.206 1.00 74.94 795 ASP A C 1
ATOM 6471 O O . ASP A 1 795 ? 41.626 -15.859 -86.444 1.00 74.94 795 ASP A O 1
ATOM 6475 N N . ASN A 1 796 ? 40.274 -17.613 -86.754 1.00 76.62 796 ASN A N 1
ATOM 6476 C CA . ASN A 1 796 ? 39.807 -17.666 -85.357 1.00 76.62 796 ASN A CA 1
ATOM 6477 C C . ASN A 1 796 ? 40.500 -18.723 -84.476 1.00 76.62 796 ASN A C 1
ATOM 6479 O O . ASN A 1 796 ? 40.020 -19.032 -83.384 1.00 76.62 796 ASN A O 1
ATOM 6483 N N . ASP A 1 797 ? 41.638 -19.237 -84.937 1.00 77.44 797 ASP A N 1
ATOM 6484 C CA . ASP A 1 797 ? 42.382 -20.348 -84.337 1.00 77.44 797 ASP A CA 1
ATOM 6485 C C . ASP A 1 797 ? 43.201 -19.873 -83.115 1.00 77.44 797 ASP A C 1
ATOM 6487 O O . ASP A 1 797 ? 44.293 -19.311 -83.243 1.00 77.44 797 ASP A O 1
ATOM 6491 N N . THR A 1 798 ? 42.602 -19.948 -81.920 1.00 68.81 798 THR A N 1
ATOM 6492 C CA . THR A 1 798 ? 43.013 -19.162 -80.734 1.00 68.81 798 THR A CA 1
ATOM 6493 C C . THR A 1 798 ? 43.158 -19.961 -79.436 1.00 68.81 798 THR A C 1
ATOM 6495 O O . THR A 1 798 ? 43.490 -19.373 -78.403 1.00 68.81 798 THR A O 1
ATOM 6498 N N . ASP A 1 799 ? 42.968 -21.281 -79.470 1.00 64.75 799 ASP A N 1
ATOM 6499 C CA . ASP A 1 799 ? 43.182 -22.174 -78.322 1.00 64.75 799 ASP A CA 1
ATOM 6500 C C . ASP A 1 799 ? 44.640 -22.111 -77.810 1.00 64.75 799 ASP A C 1
ATOM 6502 O O . ASP A 1 799 ? 44.893 -22.215 -76.605 1.00 64.75 799 ASP A O 1
ATOM 6506 N N . ARG A 1 800 ? 45.608 -21.847 -78.706 1.00 65.69 800 ARG A N 1
ATOM 6507 C CA . ARG A 1 800 ? 47.032 -21.684 -78.368 1.00 65.69 800 ARG A CA 1
ATOM 6508 C C . ARG A 1 800 ? 47.623 -20.347 -78.790 1.00 65.69 800 ARG A C 1
ATOM 6510 O O . ARG A 1 800 ? 47.230 -19.661 -79.731 1.00 65.69 800 ARG A O 1
ATOM 6517 N N . ILE A 1 801 ? 48.691 -19.994 -78.079 1.00 62.22 801 ILE A N 1
ATOM 6518 C CA . ILE A 1 801 ? 49.444 -18.763 -78.304 1.00 62.22 801 ILE A CA 1
ATOM 6519 C C . ILE A 1 801 ? 50.187 -18.849 -79.654 1.00 62.22 801 ILE A C 1
ATOM 6521 O O . ILE A 1 801 ? 51.252 -19.469 -79.740 1.00 62.22 801 ILE A O 1
ATOM 6525 N N . ASN A 1 802 ? 49.691 -18.092 -80.641 1.00 60.09 802 ASN A N 1
ATOM 6526 C CA . ASN A 1 802 ? 50.168 -17.937 -82.030 1.00 60.09 802 ASN A CA 1
ATOM 6527 C C . ASN A 1 802 ? 49.741 -19.011 -83.063 1.00 60.09 802 ASN A C 1
ATOM 6529 O O . ASN A 1 802 ? 50.488 -19.175 -84.031 1.00 60.09 802 ASN A O 1
ATOM 6533 N N . ASP A 1 803 ? 48.599 -19.700 -82.926 1.00 67.94 803 ASP A N 1
ATOM 6534 C CA . ASP A 1 803 ? 48.098 -20.534 -84.045 1.00 67.94 803 ASP A CA 1
ATOM 6535 C C . ASP A 1 803 ? 47.435 -19.693 -85.182 1.00 67.94 803 ASP A C 1
ATOM 6537 O O . ASP A 1 803 ? 47.573 -20.051 -86.352 1.00 67.94 803 ASP A O 1
ATOM 6541 N N . GLN A 1 804 ? 46.913 -18.482 -84.900 1.00 79.94 804 GLN A N 1
ATOM 6542 C CA . GLN A 1 804 ? 46.318 -17.557 -85.900 1.00 79.94 804 GLN A CA 1
ATOM 6543 C C . GLN A 1 804 ? 47.222 -17.080 -87.077 1.00 79.94 804 GLN A C 1
ATOM 6545 O O . GLN A 1 804 ? 48.404 -16.753 -86.898 1.00 79.94 804 GLN A O 1
ATOM 6550 N N . LEU A 1 805 ? 46.636 -16.877 -88.273 1.00 78.31 805 LEU A N 1
ATOM 6551 C CA . LEU A 1 805 ? 47.280 -16.506 -89.553 1.00 78.31 805 LEU A CA 1
ATOM 6552 C C . LEU A 1 805 ? 46.535 -15.352 -90.308 1.00 78.31 805 LEU A C 1
ATOM 6554 O O . LEU A 1 805 ? 45.372 -15.057 -90.055 1.00 78.31 805 LEU A O 1
ATOM 6558 N N . ILE A 1 806 ? 47.213 -14.615 -91.226 1.00 83.75 806 ILE A N 1
ATOM 6559 C CA . ILE A 1 806 ? 46.811 -13.228 -91.636 1.00 83.75 806 ILE A CA 1
ATOM 6560 C C . ILE A 1 806 ? 46.914 -12.893 -93.162 1.00 83.75 806 ILE A C 1
ATOM 6562 O O . ILE A 1 806 ? 47.874 -13.285 -93.831 1.00 83.75 806 ILE A O 1
ATOM 6566 N N . SER A 1 807 ? 45.992 -12.058 -93.700 1.00 80.62 807 SER A N 1
ATOM 6567 C CA . SER A 1 807 ? 45.871 -11.563 -95.112 1.00 80.62 807 SER A CA 1
ATOM 6568 C C . SER A 1 807 ? 45.619 -10.020 -95.252 1.00 80.62 807 SER A C 1
ATOM 6570 O O . SER A 1 807 ? 45.196 -9.410 -94.279 1.00 80.62 807 SER A O 1
ATOM 6572 N N . GLN A 1 808 ? 45.848 -9.338 -96.416 1.00 84.94 808 GLN A N 1
ATOM 6573 C CA . GLN A 1 808 ? 45.683 -7.840 -96.566 1.00 84.94 808 GLN A CA 1
ATOM 6574 C C . GLN A 1 808 ? 45.458 -7.194 -97.995 1.00 84.94 808 GLN A C 1
ATOM 6576 O O . GLN A 1 808 ? 45.840 -7.793 -99.003 1.00 84.94 808 GLN A O 1
ATOM 6581 N N . ARG A 1 809 ? 44.878 -5.956 -98.115 1.00 82.25 809 ARG A N 1
ATOM 6582 C CA . ARG A 1 809 ? 44.506 -5.188 -99.377 1.00 82.25 809 ARG A CA 1
ATOM 6583 C C . ARG A 1 809 ? 44.336 -3.620 -99.216 1.00 82.25 809 ARG A C 1
ATOM 6585 O O . ARG A 1 809 ? 44.574 -3.140 -98.120 1.00 82.25 809 ARG A O 1
ATOM 6592 N N . LYS A 1 810 ? 43.981 -2.790 -100.249 1.00 80.81 810 LYS A N 1
ATOM 6593 C CA . LYS A 1 810 ? 43.816 -1.275 -100.216 1.00 80.81 810 LYS A CA 1
ATOM 6594 C C . LYS A 1 810 ? 42.727 -0.622 -101.154 1.00 80.81 810 LYS A C 1
ATOM 6596 O O . LYS A 1 810 ? 42.321 -1.294 -102.104 1.00 80.81 810 LYS A O 1
ATOM 6601 N N . PHE A 1 811 ? 42.295 0.652 -100.917 1.00 79.69 811 PHE A N 1
ATOM 6602 C CA . PHE A 1 811 ? 41.211 1.458 -101.600 1.00 79.69 811 PHE A CA 1
ATOM 6603 C C . PHE A 1 811 ? 41.289 3.031 -101.367 1.00 79.69 811 PHE A C 1
ATOM 6605 O O . PHE A 1 811 ? 42.088 3.417 -100.529 1.00 79.69 811 PHE A O 1
ATOM 6612 N N . ASP A 1 812 ? 40.508 3.943 -102.025 1.00 78.50 812 ASP A N 1
ATOM 6613 C CA . ASP A 1 812 ? 40.619 5.460 -101.959 1.00 78.50 812 ASP A CA 1
ATOM 6614 C C . ASP A 1 812 ? 39.265 6.287 -101.951 1.00 78.50 812 ASP A C 1
ATOM 6616 O O . ASP A 1 812 ? 38.292 5.817 -102.542 1.00 78.50 812 ASP A O 1
ATOM 6620 N N . ILE A 1 813 ? 39.167 7.493 -101.305 1.00 80.19 813 ILE A N 1
ATOM 6621 C CA . ILE A 1 813 ? 37.897 8.233 -100.899 1.00 80.19 813 ILE A CA 1
ATOM 6622 C C . ILE A 1 813 ? 37.996 9.823 -100.868 1.00 80.19 813 ILE A C 1
ATOM 6624 O O . ILE A 1 813 ? 39.109 10.347 -100.934 1.00 80.19 813 ILE A O 1
ATOM 6628 N N . LYS A 1 814 ? 36.885 10.624 -100.775 1.00 78.50 814 LYS A N 1
ATOM 6629 C CA . LYS A 1 814 ? 36.794 12.141 -100.760 1.00 78.50 814 LYS A CA 1
ATOM 6630 C C . LYS A 1 814 ? 35.614 12.752 -99.910 1.00 78.50 814 LYS A C 1
ATOM 6632 O O . LYS A 1 814 ? 34.606 12.074 -99.783 1.00 78.50 814 LYS A O 1
ATOM 6637 N N . VAL A 1 815 ? 35.701 14.022 -99.414 1.00 79.44 815 VAL A N 1
ATOM 6638 C CA . VAL A 1 815 ? 34.713 14.748 -98.516 1.00 79.44 815 VAL A CA 1
ATOM 6639 C C . VAL A 1 815 ? 34.423 16.253 -98.892 1.00 79.44 815 VAL A C 1
ATOM 6641 O O . VAL A 1 815 ? 35.273 16.844 -99.568 1.00 79.44 815 VAL A O 1
ATOM 6644 N N . GLU A 1 816 ? 33.280 16.868 -98.482 1.00 71.12 816 GLU A N 1
ATOM 6645 C CA . GLU A 1 816 ? 32.808 18.295 -98.661 1.00 71.12 816 GLU A CA 1
ATOM 6646 C C . GLU A 1 816 ? 32.164 18.961 -97.381 1.00 71.12 816 GLU A C 1
ATOM 6648 O O . GLU A 1 816 ? 32.434 18.449 -96.306 1.00 71.12 816 GLU A O 1
ATOM 6653 N N . ASP A 1 817 ? 31.427 20.100 -97.476 1.00 68.06 817 ASP A N 1
ATOM 6654 C CA . ASP A 1 817 ? 31.029 21.092 -96.405 1.00 68.06 817 ASP A CA 1
ATOM 6655 C C . ASP A 1 817 ? 29.599 21.679 -96.636 1.00 68.06 817 ASP A C 1
ATOM 6657 O O . ASP A 1 817 ? 29.135 21.602 -97.781 1.00 68.06 817 ASP A O 1
ATOM 6661 N N . ASP A 1 818 ? 28.930 22.306 -95.644 1.00 61.81 818 ASP A N 1
ATOM 6662 C CA . ASP A 1 818 ? 27.598 22.956 -95.800 1.00 61.81 818 ASP A CA 1
ATOM 6663 C C . ASP A 1 818 ? 27.379 24.412 -95.243 1.00 61.81 818 ASP A C 1
ATOM 6665 O O . ASP A 1 818 ? 27.807 25.334 -95.950 1.00 61.81 818 ASP A O 1
ATOM 6669 N N . ASP A 1 819 ? 26.646 24.690 -94.136 1.00 68.81 819 ASP A N 1
ATOM 6670 C CA . ASP A 1 819 ? 26.094 26.056 -93.807 1.00 68.81 819 ASP A CA 1
ATOM 6671 C C . ASP A 1 819 ? 26.562 26.773 -92.482 1.00 68.81 819 ASP A C 1
ATOM 6673 O O . ASP A 1 819 ? 27.639 26.466 -91.983 1.00 68.81 819 ASP A O 1
ATOM 6677 N N . THR A 1 820 ? 25.921 27.905 -92.068 1.00 69.44 820 THR A N 1
ATOM 6678 C CA . THR A 1 820 ? 26.666 29.089 -91.523 1.00 69.44 820 THR A CA 1
ATOM 6679 C C . THR A 1 820 ? 25.940 30.225 -90.684 1.00 69.44 820 THR A C 1
ATOM 6681 O O . THR A 1 820 ? 26.258 31.404 -90.900 1.00 69.44 820 THR A O 1
ATOM 6684 N N . SER A 1 821 ? 24.985 30.023 -89.737 1.00 70.81 821 SER A N 1
ATOM 6685 C CA . SER A 1 821 ? 24.185 31.166 -89.137 1.00 70.81 821 SER A CA 1
ATOM 6686 C C . SER A 1 821 ? 23.981 31.259 -87.586 1.00 70.81 821 SER A C 1
ATOM 6688 O O . SER A 1 821 ? 24.594 30.500 -86.857 1.00 70.81 821 SER A O 1
ATOM 6690 N N . THR A 1 822 ? 23.231 32.268 -87.059 1.00 74.81 822 THR A N 1
ATOM 6691 C CA . THR A 1 822 ? 23.197 32.687 -85.612 1.00 74.81 822 THR A CA 1
ATOM 6692 C C . THR A 1 822 ? 21.796 32.932 -84.973 1.00 74.81 822 THR A C 1
ATOM 6694 O O . THR A 1 822 ? 20.968 33.602 -85.607 1.00 74.81 822 THR A O 1
ATOM 6697 N N . PRO A 1 823 ? 21.592 32.668 -83.653 1.00 80.44 823 PRO A N 1
ATOM 6698 C CA . PRO A 1 823 ? 20.275 32.619 -82.992 1.00 80.44 823 PRO A CA 1
ATOM 6699 C C . PRO A 1 823 ? 19.790 33.929 -82.332 1.00 80.44 823 PRO A C 1
ATOM 6701 O O . PRO A 1 823 ? 20.570 34.781 -81.892 1.00 80.44 823 PRO A O 1
ATOM 6704 N N . ILE A 1 824 ? 18.464 34.057 -82.157 1.00 79.19 824 ILE A N 1
ATOM 6705 C CA . ILE A 1 824 ? 17.755 35.271 -81.693 1.00 79.19 824 ILE A CA 1
ATOM 6706 C C . ILE A 1 824 ? 16.804 34.974 -80.512 1.00 79.19 824 ILE A C 1
ATOM 6708 O O . ILE A 1 824 ? 16.027 34.026 -80.568 1.00 79.19 824 ILE A O 1
ATOM 6712 N N . ILE A 1 825 ? 16.779 35.829 -79.475 1.00 82.88 825 ILE A N 1
ATOM 6713 C CA . ILE A 1 825 ? 15.800 35.789 -78.359 1.00 82.88 825 ILE A CA 1
ATOM 6714 C C . ILE A 1 825 ? 14.715 36.865 -78.556 1.00 82.88 825 ILE A C 1
ATOM 6716 O O . ILE A 1 825 ? 15.032 38.009 -78.874 1.00 82.88 825 ILE A O 1
ATOM 6720 N N . GLU A 1 826 ? 13.442 36.518 -78.332 1.00 80.25 826 GLU A N 1
ATOM 6721 C CA . GLU A 1 826 ? 12.281 37.396 -78.563 1.00 80.25 826 GLU A CA 1
ATOM 6722 C C . GLU A 1 826 ? 11.672 37.997 -77.282 1.00 80.25 826 GLU A C 1
ATOM 6724 O O . GLU A 1 826 ? 11.336 39.182 -77.279 1.00 80.25 826 GLU A O 1
ATOM 6729 N N . SER A 1 827 ? 11.489 37.224 -76.198 1.00 79.31 827 SER A N 1
ATOM 6730 C CA . SER A 1 827 ? 10.889 37.746 -74.949 1.00 79.31 827 SER A CA 1
ATOM 6731 C C . SER A 1 827 ? 11.126 36.873 -73.705 1.00 79.31 827 SER A C 1
ATOM 6733 O O . SER A 1 827 ? 11.460 35.692 -73.819 1.00 79.31 827 SER A O 1
ATOM 6735 N N . ILE A 1 828 ? 10.927 37.475 -72.522 1.00 81.12 828 ILE A N 1
ATOM 6736 C CA . ILE A 1 828 ? 10.923 36.845 -71.188 1.00 81.12 828 ILE A CA 1
ATOM 6737 C C . ILE A 1 828 ? 9.743 37.435 -70.391 1.00 81.12 828 ILE A C 1
ATOM 6739 O O . ILE A 1 828 ? 9.559 38.653 -70.399 1.00 81.12 828 ILE A O 1
ATOM 6743 N N . GLN A 1 829 ? 8.974 36.607 -69.679 1.00 78.50 829 GLN A N 1
ATOM 6744 C CA . GLN A 1 829 ? 7.872 37.036 -68.806 1.00 78.50 829 GLN A CA 1
ATOM 6745 C C . GLN A 1 829 ? 7.844 36.236 -67.488 1.00 78.50 829 GLN A C 1
ATOM 6747 O O . GLN A 1 829 ? 7.940 35.013 -67.520 1.00 78.50 829 GLN A O 1
ATOM 6752 N N . VAL A 1 830 ? 7.650 36.921 -66.353 1.00 79.38 830 VAL A N 1
ATOM 6753 C CA . VAL A 1 830 ? 7.212 36.325 -65.069 1.00 79.38 830 VAL A CA 1
ATOM 6754 C C . VAL A 1 830 ? 5.680 36.278 -65.057 1.00 79.38 830 VAL A C 1
ATOM 6756 O O . VAL A 1 830 ? 5.040 37.215 -65.547 1.00 79.38 830 VAL A O 1
ATOM 6759 N N . LEU A 1 831 ? 5.089 35.195 -64.555 1.00 75.19 831 LEU A N 1
ATOM 6760 C CA . LEU A 1 831 ? 3.645 34.943 -64.667 1.00 75.19 831 LEU A CA 1
ATOM 6761 C C . LEU A 1 831 ? 2.860 35.235 -63.383 1.00 75.19 831 LEU A C 1
ATOM 6763 O O . LEU A 1 831 ? 1.693 35.620 -63.462 1.00 75.19 831 LEU A O 1
ATOM 6767 N N . ASP A 1 832 ? 3.498 35.079 -62.228 1.00 70.00 832 ASP A N 1
ATOM 6768 C CA . ASP A 1 832 ? 2.882 35.215 -60.910 1.00 70.00 832 ASP A CA 1
ATOM 6769 C C . ASP A 1 832 ? 2.969 36.675 -60.416 1.00 70.00 832 ASP A C 1
ATOM 6771 O O . ASP A 1 832 ? 4.002 37.334 -60.544 1.00 70.00 832 ASP A O 1
ATOM 6775 N N . THR A 1 833 ? 1.860 37.235 -59.915 1.00 62.25 833 THR A N 1
ATOM 6776 C CA . THR A 1 833 ? 1.727 38.692 -59.655 1.00 62.25 833 THR A CA 1
ATOM 6777 C C . THR A 1 833 ? 2.312 39.166 -58.325 1.00 62.25 833 THR A C 1
ATOM 6779 O O . THR A 1 833 ? 2.541 40.360 -58.136 1.00 62.25 833 THR A O 1
ATOM 6782 N N . LYS A 1 834 ? 2.510 38.226 -57.408 1.00 71.25 834 LYS A N 1
ATOM 6783 C CA . LYS A 1 834 ? 3.223 38.310 -56.135 1.00 71.25 834 LYS A CA 1
ATOM 6784 C C . LYS A 1 834 ? 3.756 36.900 -55.887 1.00 71.25 834 LYS A C 1
ATOM 6786 O O . LYS A 1 834 ? 3.088 35.944 -56.276 1.00 71.25 834 LYS A O 1
ATOM 6791 N N . ILE A 1 835 ? 4.920 36.795 -55.264 1.00 73.19 835 ILE A N 1
ATOM 6792 C CA . ILE A 1 835 ? 5.520 35.525 -54.858 1.00 73.19 835 ILE A CA 1
ATOM 6793 C C . ILE A 1 835 ? 5.965 35.712 -53.414 1.00 73.19 835 ILE A C 1
ATOM 6795 O O . ILE A 1 835 ? 6.594 36.728 -53.104 1.00 73.19 835 ILE A O 1
ATOM 6799 N N . TYR A 1 836 ? 5.569 34.777 -52.565 1.00 74.06 836 TYR A N 1
ATOM 6800 C CA . TYR A 1 836 ? 6.004 34.676 -51.179 1.00 74.06 836 TYR A CA 1
ATOM 6801 C C . TYR A 1 836 ? 7.066 33.572 -51.088 1.00 74.06 836 TYR A C 1
ATOM 6803 O O . TYR A 1 836 ? 7.141 32.742 -51.993 1.00 74.06 836 TYR A O 1
ATOM 6811 N N . ASP A 1 837 ? 7.923 33.585 -50.081 1.00 63.25 837 ASP A N 1
ATOM 6812 C CA . ASP A 1 837 ? 8.882 32.509 -49.754 1.00 63.25 837 ASP A CA 1
ATOM 6813 C C . ASP A 1 837 ? 8.208 31.131 -49.687 1.00 63.25 837 ASP A C 1
ATOM 6815 O O . ASP A 1 837 ? 8.627 30.221 -50.411 1.00 63.25 837 ASP A O 1
ATOM 6819 N N . SER A 1 838 ? 7.084 31.032 -48.973 1.00 62.53 838 SER A N 1
ATOM 6820 C CA . SER A 1 838 ? 6.232 29.831 -48.867 1.00 62.53 838 SER A CA 1
ATOM 6821 C C . SER A 1 838 ? 5.684 29.286 -50.206 1.00 62.53 838 SER A C 1
ATOM 6823 O O . SER A 1 838 ? 5.106 28.198 -50.283 1.00 62.53 838 SER A O 1
ATOM 6825 N N . SER A 1 839 ? 5.852 30.016 -51.317 1.00 68.25 839 SER A N 1
ATOM 6826 C CA . SER A 1 839 ? 5.411 29.591 -52.652 1.00 68.25 839 SER A CA 1
ATOM 6827 C C . SER A 1 839 ? 6.435 28.667 -53.325 1.00 68.25 839 SER A C 1
ATOM 6829 O O . SER A 1 839 ? 7.379 29.161 -53.926 1.00 68.25 839 SER A O 1
ATOM 6831 N N . GLU A 1 840 ? 6.218 27.346 -53.346 1.00 68.69 840 GLU A N 1
ATOM 6832 C CA . GLU A 1 840 ? 7.180 26.331 -53.852 1.00 68.69 840 GLU A CA 1
ATOM 6833 C C . GLU A 1 840 ? 7.935 26.670 -55.165 1.00 68.69 840 GLU A C 1
ATOM 6835 O O . GLU A 1 840 ? 9.113 26.331 -55.315 1.00 68.69 840 GLU A O 1
ATOM 6840 N N . THR A 1 841 ? 7.275 27.288 -56.160 1.00 74.81 841 THR A N 1
ATOM 6841 C CA . THR A 1 841 ? 7.869 27.543 -57.490 1.00 74.81 841 THR A CA 1
ATOM 6842 C C . THR A 1 841 ? 7.473 28.876 -58.133 1.00 74.81 841 THR A C 1
ATOM 6844 O O . THR A 1 841 ? 6.328 29.324 -58.072 1.00 74.81 841 THR A O 1
ATOM 6847 N N . ILE A 1 842 ? 8.429 29.466 -58.856 1.00 77.25 842 ILE A N 1
ATOM 6848 C CA . ILE A 1 842 ? 8.289 30.679 -59.677 1.00 77.25 842 ILE A CA 1
ATOM 6849 C C . ILE A 1 842 ? 8.069 30.277 -61.137 1.00 77.25 842 ILE A C 1
ATOM 6851 O O . ILE A 1 842 ? 8.862 29.501 -61.672 1.00 77.25 842 ILE A O 1
ATOM 6855 N N . ARG A 1 843 ? 7.085 30.852 -61.845 1.00 78.56 843 ARG A N 1
ATOM 6856 C CA . ARG A 1 843 ? 6.821 30.480 -63.250 1.00 78.56 843 ARG A CA 1
ATOM 6857 C C . ARG A 1 843 ? 7.236 31.565 -64.244 1.00 78.56 843 ARG A C 1
ATOM 6859 O O . ARG A 1 843 ? 6.702 32.678 -64.266 1.00 78.56 843 ARG A O 1
ATOM 6866 N N . LEU A 1 844 ? 8.172 31.206 -65.123 1.00 80.25 844 LEU A N 1
ATOM 6867 C CA . LEU A 1 844 ? 8.662 32.021 -66.235 1.00 80.25 844 LEU A CA 1
ATOM 6868 C C . LEU A 1 844 ? 8.124 31.541 -67.589 1.00 80.25 844 LEU A C 1
ATOM 6870 O O . LEU A 1 844 ? 7.697 30.398 -67.742 1.00 80.25 844 LEU A O 1
ATOM 6874 N N . LYS A 1 845 ? 8.206 32.406 -68.606 1.00 80.62 845 LYS A N 1
ATOM 6875 C CA . LYS A 1 845 ? 7.971 32.078 -70.019 1.00 80.62 845 LYS A CA 1
ATOM 6876 C C . LYS A 1 845 ? 9.002 32.747 -70.931 1.00 80.62 845 LYS A C 1
ATOM 6878 O O . LYS A 1 845 ? 9.281 33.932 -70.754 1.00 80.62 845 LYS A O 1
ATOM 6883 N N . ILE A 1 846 ? 9.545 32.006 -71.903 1.00 81.19 846 ILE A N 1
ATOM 6884 C CA . ILE A 1 846 ? 10.654 32.441 -72.784 1.00 81.19 846 ILE A CA 1
ATOM 6885 C C . ILE A 1 846 ? 10.351 32.110 -74.262 1.00 81.19 846 ILE A C 1
ATOM 6887 O O . ILE A 1 846 ? 9.572 31.202 -74.556 1.00 81.19 846 ILE A O 1
ATOM 6891 N N . THR A 1 847 ? 10.917 32.862 -75.218 1.00 79.50 847 THR A N 1
ATOM 6892 C CA . THR A 1 847 ? 10.774 32.608 -76.674 1.00 79.50 847 THR A CA 1
ATOM 6893 C C . THR A 1 847 ? 12.027 33.042 -77.463 1.00 79.50 847 THR A C 1
ATOM 6895 O O . THR A 1 847 ? 12.577 34.104 -77.173 1.00 79.50 847 THR A O 1
ATOM 6898 N N . ALA A 1 848 ? 12.478 32.243 -78.444 1.00 81.06 848 ALA A N 1
ATOM 6899 C CA . ALA A 1 848 ? 13.713 32.411 -79.243 1.00 81.06 848 ALA A CA 1
ATOM 6900 C C . ALA A 1 848 ? 13.682 31.582 -80.562 1.00 81.06 848 ALA A C 1
ATOM 6902 O O . ALA A 1 848 ? 12.870 30.665 -80.652 1.00 81.06 848 ALA A O 1
ATOM 6903 N N . LYS A 1 849 ? 14.527 31.855 -81.576 1.00 78.06 849 LYS A N 1
ATOM 6904 C CA . LYS A 1 849 ? 14.594 31.107 -82.866 1.00 78.06 849 LYS A CA 1
ATOM 6905 C C . LYS A 1 849 ? 15.990 31.113 -83.523 1.00 78.06 849 LYS A C 1
ATOM 6907 O O . LYS A 1 849 ? 16.784 32.002 -83.230 1.00 78.06 849 LYS A O 1
ATOM 6912 N N . ASP A 1 850 ? 16.222 30.168 -84.441 1.00 79.06 850 ASP A N 1
ATOM 6913 C CA . ASP A 1 850 ? 17.403 30.031 -85.319 1.00 79.06 850 ASP A CA 1
ATOM 6914 C C . ASP A 1 850 ? 17.046 29.260 -86.622 1.00 79.06 850 ASP A C 1
ATOM 6916 O O . ASP A 1 850 ? 15.941 28.712 -86.695 1.00 79.06 850 ASP A O 1
ATOM 6920 N N . GLU A 1 851 ? 17.934 29.207 -87.630 1.00 72.25 851 GLU A N 1
ATOM 6921 C CA . GLU A 1 851 ? 17.750 28.422 -88.872 1.00 72.25 851 GLU A CA 1
ATOM 6922 C C . GLU A 1 851 ? 18.247 26.962 -88.770 1.00 72.25 851 GLU A C 1
ATOM 6924 O O . GLU A 1 851 ? 17.574 26.070 -89.289 1.00 72.25 851 GLU A O 1
ATOM 6929 N N . SER A 1 852 ? 19.338 26.688 -88.040 1.00 68.31 852 SER A N 1
ATOM 6930 C CA . SER A 1 852 ? 19.803 25.322 -87.704 1.00 68.31 852 SER A CA 1
ATOM 6931 C C . SER A 1 852 ? 18.925 24.639 -86.640 1.00 68.31 852 SER A C 1
ATOM 6933 O O . SER A 1 852 ? 18.948 23.420 -86.461 1.00 68.31 852 SER A O 1
ATOM 6935 N N . GLY A 1 853 ? 18.129 25.444 -85.929 1.00 76.06 853 GLY A N 1
ATOM 6936 C CA . GLY A 1 853 ? 17.460 25.078 -84.685 1.00 76.06 853 GLY A CA 1
ATOM 6937 C C . GLY A 1 853 ? 18.217 25.613 -83.469 1.00 76.06 853 GLY A C 1
ATOM 6938 O O . GLY A 1 853 ? 19.326 26.122 -83.570 1.00 76.06 853 GLY A O 1
ATOM 6939 N N . LEU A 1 854 ? 17.603 25.534 -82.290 1.00 76.88 854 LEU A N 1
ATOM 6940 C CA . LEU A 1 854 ? 18.280 25.886 -81.041 1.00 76.88 854 LEU A CA 1
ATOM 6941 C C . LEU A 1 854 ? 18.778 24.608 -80.377 1.00 76.88 854 LEU A C 1
ATOM 6943 O O . LEU A 1 854 ? 17.979 23.702 -80.155 1.00 76.88 854 LEU A O 1
ATOM 6947 N N . SER A 1 855 ? 20.062 24.559 -80.022 1.00 77.62 855 SER A N 1
ATOM 6948 C CA . SER A 1 855 ? 20.593 23.494 -79.171 1.00 77.62 855 SER A CA 1
ATOM 6949 C C . SER A 1 855 ? 20.024 23.618 -77.764 1.00 77.62 855 SER A C 1
ATOM 6951 O O . SER A 1 855 ? 19.550 22.638 -77.199 1.00 77.62 855 SER A O 1
ATOM 6953 N N . ASN A 1 856 ? 20.086 24.824 -77.184 1.00 75.12 856 ASN A N 1
ATOM 6954 C CA . ASN A 1 856 ? 19.760 25.045 -75.777 1.00 75.12 856 ASN A CA 1
ATOM 6955 C C . ASN A 1 856 ? 19.349 26.490 -75.466 1.00 75.12 856 ASN A C 1
ATOM 6957 O O . ASN A 1 856 ? 19.846 27.451 -76.060 1.00 75.12 856 ASN A O 1
ATOM 6961 N N . ILE A 1 857 ? 18.516 26.631 -74.435 1.00 78.75 857 ILE A N 1
ATOM 6962 C CA . ILE A 1 857 ? 18.284 27.860 -73.677 1.00 78.75 857 ILE A CA 1
ATOM 6963 C C . ILE A 1 857 ? 18.760 27.622 -72.237 1.00 78.75 857 ILE A C 1
ATOM 6965 O O . ILE A 1 857 ? 18.275 26.732 -71.544 1.00 78.75 857 ILE A O 1
ATOM 6969 N N . LEU A 1 858 ? 19.715 28.432 -71.784 1.00 82.19 858 LEU A N 1
ATOM 6970 C CA . LEU A 1 858 ? 20.317 28.387 -70.452 1.00 82.19 858 LEU A CA 1
ATOM 6971 C C . LEU A 1 858 ? 19.809 29.569 -69.621 1.00 82.19 858 LEU A C 1
ATOM 6973 O O . LEU A 1 858 ? 20.105 30.717 -69.961 1.00 82.19 858 LEU A O 1
ATOM 6977 N N . ILE A 1 859 ? 19.089 29.312 -68.530 1.00 82.38 859 ILE A N 1
ATOM 6978 C CA . ILE A 1 859 ? 18.770 30.318 -67.510 1.00 82.38 859 ILE A CA 1
ATOM 6979 C C . ILE A 1 859 ? 19.828 30.250 -66.410 1.00 82.38 859 ILE A C 1
ATOM 6981 O O . ILE A 1 859 ? 20.066 29.174 -65.879 1.00 82.38 859 ILE A O 1
ATOM 6985 N N . ASN A 1 860 ? 20.426 31.377 -66.020 1.00 80.19 860 ASN A N 1
ATOM 6986 C CA . ASN A 1 860 ? 21.203 31.474 -64.781 1.00 80.19 860 ASN A CA 1
ATOM 6987 C C . ASN A 1 860 ? 20.392 32.236 -63.725 1.00 80.19 860 ASN A C 1
ATOM 6989 O O . ASN A 1 860 ? 20.062 33.403 -63.948 1.00 80.19 860 ASN A O 1
ATOM 6993 N N . PHE A 1 861 ? 20.086 31.592 -62.598 1.00 79.19 861 PHE A N 1
ATOM 6994 C CA . PHE A 1 861 ? 19.380 32.156 -61.442 1.00 79.19 861 PHE A CA 1
ATOM 6995 C C . PHE A 1 861 ? 20.057 31.647 -60.164 1.00 79.19 861 PHE A C 1
ATOM 6997 O O . PHE A 1 861 ? 20.350 30.466 -60.055 1.00 79.19 861 PHE A O 1
ATOM 7004 N N . MET A 1 862 ? 20.382 32.536 -59.218 1.00 70.19 862 MET A N 1
ATOM 7005 C CA . MET A 1 862 ? 21.119 32.192 -57.980 1.00 70.19 862 MET A CA 1
ATOM 7006 C C . MET A 1 862 ? 22.446 31.412 -58.162 1.00 70.19 862 MET A C 1
ATOM 7008 O O . MET A 1 862 ? 22.945 30.804 -57.220 1.00 70.19 862 MET A O 1
ATOM 7012 N N . ASN A 1 863 ? 23.080 31.524 -59.336 1.00 67.56 863 ASN A N 1
ATOM 7013 C CA . ASN A 1 863 ? 24.234 30.738 -59.808 1.00 67.56 863 ASN A CA 1
ATOM 7014 C C . ASN A 1 863 ? 23.923 29.299 -60.262 1.00 67.56 863 ASN A C 1
ATOM 7016 O O . ASN A 1 863 ? 24.821 28.649 -60.797 1.00 67.56 863 ASN A O 1
ATOM 7020 N N . GLU A 1 864 ? 22.685 28.821 -60.136 1.00 72.25 864 GLU A N 1
ATOM 7021 C CA . GLU A 1 864 ? 22.243 27.604 -60.815 1.00 72.25 864 GLU A CA 1
ATOM 7022 C C . GLU A 1 864 ? 22.029 27.887 -62.305 1.00 72.25 864 GLU A C 1
ATOM 7024 O O . GLU A 1 864 ? 21.530 28.952 -62.683 1.00 72.25 864 GLU A O 1
ATOM 7029 N N . ILE A 1 865 ? 22.420 26.939 -63.161 1.00 74.75 865 ILE A N 1
ATOM 7030 C CA . ILE A 1 865 ? 22.209 27.014 -64.610 1.00 74.75 865 ILE A CA 1
ATOM 7031 C C . ILE A 1 865 ? 21.168 25.967 -64.997 1.00 74.75 865 ILE A C 1
ATOM 7033 O O . ILE A 1 865 ? 21.467 24.779 -65.081 1.00 74.75 865 ILE A O 1
ATOM 7037 N N . ILE A 1 866 ? 19.945 26.427 -65.243 1.00 76.31 866 ILE A N 1
ATOM 7038 C CA . ILE A 1 866 ? 18.814 25.603 -65.666 1.00 76.31 866 ILE A CA 1
ATOM 7039 C C . ILE A 1 866 ? 18.788 25.589 -67.195 1.00 76.31 866 ILE A C 1
ATOM 7041 O O . ILE A 1 866 ? 18.592 26.618 -67.844 1.00 76.31 866 ILE A O 1
ATOM 7045 N N . GLN A 1 867 ? 19.025 24.413 -67.764 1.00 73.50 867 GLN A N 1
ATOM 7046 C CA . GLN A 1 867 ? 19.111 24.173 -69.201 1.00 73.50 867 GLN A CA 1
ATOM 7047 C C . GLN A 1 867 ? 17.797 23.578 -69.720 1.00 73.50 867 GLN A C 1
ATOM 7049 O O . GLN A 1 867 ? 17.264 22.646 -69.124 1.00 73.50 867 GLN A O 1
ATOM 7054 N N . THR A 1 868 ? 17.284 24.102 -70.833 1.00 71.94 868 THR A N 1
ATOM 7055 C CA . THR A 1 868 ? 16.137 23.531 -71.552 1.00 71.94 868 THR A CA 1
ATOM 7056 C C . THR A 1 868 ? 16.361 23.538 -73.062 1.00 71.94 868 THR A C 1
ATOM 7058 O O . THR A 1 868 ? 16.971 24.455 -73.614 1.00 71.94 868 THR A O 1
ATOM 7061 N N . ASP A 1 869 ? 15.836 22.517 -73.726 1.00 61.75 869 ASP A N 1
ATOM 7062 C CA . ASP A 1 869 ? 15.800 22.341 -75.178 1.00 61.75 869 ASP A CA 1
ATOM 7063 C C . ASP A 1 869 ? 14.639 23.106 -75.847 1.00 61.75 869 ASP A C 1
ATOM 7065 O O . ASP A 1 869 ? 14.625 23.312 -77.062 1.00 61.75 869 ASP A O 1
ATOM 7069 N N . SER A 1 870 ? 13.640 23.532 -75.067 1.00 59.03 870 SER A N 1
ATOM 7070 C CA . SER A 1 870 ? 12.297 23.803 -75.580 1.00 59.03 870 SER A CA 1
ATOM 7071 C C . SER A 1 870 ? 11.747 25.194 -75.244 1.00 59.03 870 SER A C 1
ATOM 7073 O O . SER A 1 870 ? 11.950 25.782 -74.182 1.00 59.03 870 SER A O 1
ATOM 7075 N N . GLN A 1 871 ? 11.001 25.739 -76.209 1.00 61.41 871 GLN A N 1
ATOM 7076 C CA . GLN A 1 871 ? 10.263 26.999 -76.097 1.00 61.41 871 GLN A CA 1
ATOM 7077 C C . GLN A 1 871 ? 9.080 26.828 -75.137 1.00 61.41 871 GLN A C 1
ATOM 7079 O O . GLN A 1 871 ? 8.157 26.073 -75.452 1.00 61.41 871 GLN A O 1
ATOM 7084 N N . GLY A 1 872 ? 9.011 27.562 -74.022 1.00 65.19 872 GLY A N 1
ATOM 7085 C CA . GLY A 1 872 ? 7.824 27.438 -73.178 1.00 65.19 872 GLY A CA 1
ATOM 7086 C C . GLY A 1 872 ? 7.859 28.075 -71.800 1.00 65.19 872 GLY A C 1
ATOM 7087 O O . GLY A 1 872 ? 8.436 29.142 -71.585 1.00 65.19 872 GLY A O 1
ATOM 7088 N N . TYR A 1 873 ? 7.122 27.409 -70.912 1.00 69.88 873 TYR A N 1
ATOM 7089 C CA . TYR A 1 873 ? 6.963 27.714 -69.498 1.00 69.88 873 TYR A CA 1
ATOM 7090 C C . TYR A 1 873 ? 8.037 26.967 -68.711 1.00 69.88 873 TYR A C 1
ATOM 7092 O O . TYR A 1 873 ? 8.256 25.785 -68.964 1.00 69.88 873 TYR A O 1
ATOM 7100 N N . ILE A 1 874 ? 8.704 27.653 -67.789 1.00 76.69 874 ILE A N 1
ATOM 7101 C CA . ILE A 1 874 ? 9.824 27.108 -67.019 1.00 76.69 874 ILE A CA 1
ATOM 7102 C C . ILE A 1 874 ? 9.593 27.466 -65.555 1.00 76.69 874 ILE A C 1
ATOM 7104 O O . ILE A 1 874 ? 9.399 28.640 -65.230 1.00 76.69 874 ILE A O 1
ATOM 7108 N N . ASN A 1 875 ? 9.606 26.455 -64.693 1.00 75.38 875 ASN A N 1
ATOM 7109 C CA . ASN A 1 875 ? 9.504 26.635 -63.252 1.00 75.38 875 ASN A CA 1
ATOM 7110 C C . ASN A 1 875 ? 10.921 26.783 -62.683 1.00 75.38 875 ASN A C 1
ATOM 7112 O O . ASN A 1 875 ? 11.795 25.981 -63.009 1.00 75.38 875 ASN A O 1
ATOM 7116 N N . LEU A 1 876 ? 11.142 27.792 -61.844 1.00 76.31 876 LEU A N 1
ATOM 7117 C CA . LEU A 1 876 ? 12.323 27.893 -60.987 1.00 76.31 876 LEU A CA 1
ATOM 7118 C C . LEU A 1 876 ? 11.911 27.511 -59.562 1.00 76.31 876 LEU A C 1
ATOM 7120 O O . LEU A 1 876 ? 10.805 27.860 -59.138 1.00 76.31 876 LEU A O 1
ATOM 7124 N N . SER A 1 877 ? 12.797 26.850 -58.821 1.00 75.44 877 SER A N 1
ATOM 7125 C CA . SER A 1 877 ? 12.657 26.683 -57.370 1.00 75.44 877 SER A CA 1
ATOM 7126 C C . SER A 1 877 ? 12.592 28.055 -56.700 1.00 75.44 877 SER A C 1
ATOM 7128 O O . SER A 1 877 ? 13.346 28.956 -57.084 1.00 75.44 877 SER A O 1
ATOM 7130 N N . ASN A 1 878 ? 11.703 28.234 -55.725 1.00 75.00 878 ASN A N 1
ATOM 7131 C CA . ASN A 1 878 ? 11.605 29.507 -55.024 1.00 75.00 878 ASN A CA 1
ATOM 7132 C C . ASN A 1 878 ? 12.703 29.650 -53.946 1.00 75.00 878 ASN A C 1
ATOM 7134 O O . ASN A 1 878 ? 12.923 28.722 -53.168 1.00 75.00 878 ASN A O 1
ATOM 7138 N N . PRO A 1 879 ? 13.417 30.786 -53.889 1.00 69.44 879 PRO A N 1
ATOM 7139 C CA . PRO A 1 879 ? 14.273 31.145 -52.763 1.00 69.44 879 PRO A CA 1
ATOM 7140 C C . PRO A 1 879 ? 13.462 31.348 -51.472 1.00 69.44 879 PRO A C 1
ATOM 7142 O O . PRO A 1 879 ? 12.618 32.237 -51.420 1.00 69.44 879 PRO A O 1
ATOM 7145 N N . ILE A 1 880 ? 13.807 30.609 -50.413 1.00 64.38 880 ILE A N 1
ATOM 7146 C CA . ILE A 1 880 ? 13.210 30.677 -49.056 1.00 64.38 880 ILE A CA 1
ATOM 7147 C C . ILE A 1 880 ? 13.688 31.933 -48.278 1.00 64.38 880 ILE A C 1
ATOM 7149 O O . ILE A 1 880 ? 13.740 31.955 -47.061 1.00 64.38 880 ILE A O 1
ATOM 7153 N N . ILE A 1 881 ? 14.177 32.969 -48.966 1.00 67.69 881 ILE A N 1
ATOM 7154 C CA . ILE A 1 881 ? 14.625 34.215 -48.326 1.00 67.69 881 ILE A CA 1
ATOM 7155 C C . ILE A 1 881 ? 13.990 35.386 -49.089 1.0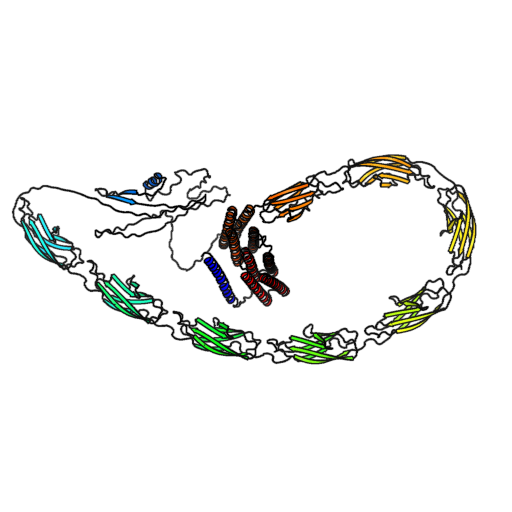0 67.69 881 ILE A C 1
ATOM 7157 O O . ILE A 1 881 ? 14.256 35.534 -50.291 1.00 67.69 881 ILE A O 1
ATOM 7161 N N . PRO A 1 882 ? 13.207 36.258 -48.429 1.00 69.88 882 PRO A N 1
ATOM 7162 C CA . PRO A 1 882 ? 12.688 37.490 -49.016 1.00 69.88 882 PRO A CA 1
ATOM 7163 C C . PRO A 1 882 ? 13.772 38.350 -49.671 1.00 69.88 882 PRO A C 1
ATOM 7165 O O . PRO A 1 882 ? 14.835 38.621 -49.103 1.00 69.88 882 PRO A O 1
ATOM 7168 N N . GLY A 1 883 ? 13.515 38.854 -50.882 1.00 75.69 883 GLY A N 1
ATOM 7169 C CA . GLY A 1 883 ? 14.517 39.670 -51.565 1.00 75.69 883 GLY A CA 1
ATOM 7170 C C . GLY A 1 883 ? 14.278 39.956 -53.041 1.00 75.69 883 GLY A C 1
ATOM 7171 O O . GLY A 1 883 ? 13.276 39.567 -53.638 1.00 75.69 883 GLY A O 1
ATOM 7172 N N . ILE A 1 884 ? 15.236 40.670 -53.644 1.00 75.06 884 ILE A N 1
ATOM 7173 C CA . ILE A 1 884 ? 15.242 41.012 -55.074 1.00 75.06 884 ILE A CA 1
ATOM 7174 C C . ILE A 1 884 ? 16.336 40.217 -55.788 1.00 75.06 884 ILE A C 1
ATOM 7176 O O . ILE A 1 884 ? 17.530 40.509 -55.668 1.00 75.06 884 ILE A O 1
ATOM 7180 N N . TYR A 1 885 ? 15.908 39.253 -56.593 1.00 76.25 885 TYR A N 1
ATOM 7181 C CA . TYR A 1 885 ? 16.761 38.314 -57.309 1.00 76.25 885 TYR A CA 1
ATOM 7182 C C . TYR A 1 885 ? 16.968 38.726 -58.773 1.00 76.25 885 TYR A C 1
ATOM 7184 O O . TYR A 1 885 ? 16.217 39.518 -59.350 1.00 76.25 885 TYR A O 1
ATOM 7192 N N . LYS A 1 886 ? 18.031 38.206 -59.394 1.00 78.50 886 LYS A N 1
ATOM 7193 C CA . LYS A 1 886 ? 18.422 38.513 -60.780 1.00 78.50 886 LYS A CA 1
ATOM 7194 C C . LYS A 1 886 ? 18.649 37.224 -61.553 1.00 78.50 886 LYS A C 1
ATOM 7196 O O . LYS A 1 886 ? 19.194 36.277 -60.992 1.00 78.50 886 LYS A O 1
ATOM 7201 N N . PHE A 1 887 ? 18.285 37.222 -62.832 1.00 82.44 887 PHE A N 1
ATOM 7202 C CA . PHE A 1 887 ? 18.550 36.103 -63.731 1.00 82.44 887 PHE A CA 1
ATOM 7203 C C . PHE A 1 887 ? 18.998 36.552 -65.122 1.00 82.44 887 PHE A C 1
ATOM 7205 O O . PHE A 1 887 ? 18.793 37.700 -65.526 1.00 82.44 887 PHE A O 1
ATOM 7212 N N . SER A 1 888 ? 19.612 35.637 -65.864 1.00 81.81 888 SER A N 1
ATOM 7213 C CA . SER A 1 888 ? 19.927 35.801 -67.284 1.00 81.81 888 SER A CA 1
ATOM 7214 C C . SER A 1 888 ? 19.495 34.581 -68.089 1.00 81.81 888 SER A C 1
ATOM 7216 O O . SER A 1 888 ? 19.249 33.521 -67.528 1.00 81.81 888 SER A O 1
ATOM 7218 N N . VAL A 1 889 ? 19.353 34.755 -69.401 1.00 83.19 889 VAL A N 1
ATOM 7219 C CA . VAL A 1 889 ? 18.860 33.759 -70.357 1.00 83.19 889 VAL A CA 1
ATOM 7220 C C . VAL A 1 889 ? 19.748 33.805 -71.597 1.00 83.19 889 VAL A C 1
ATOM 7222 O O . VAL A 1 889 ? 19.855 34.862 -72.221 1.00 83.19 889 VAL A O 1
ATOM 7225 N N . ARG A 1 890 ? 20.373 32.686 -71.973 1.00 84.25 890 ARG A N 1
ATOM 7226 C CA . ARG A 1 890 ? 21.233 32.547 -73.161 1.00 84.25 890 ARG A CA 1
ATOM 7227 C C . ARG A 1 890 ? 20.698 31.466 -74.093 1.00 84.25 890 ARG A C 1
ATOM 7229 O O . ARG A 1 890 ? 20.524 30.341 -73.651 1.00 84.25 890 ARG A O 1
ATOM 7236 N N . ALA A 1 891 ? 20.492 31.789 -75.365 1.00 81.56 891 ALA A N 1
ATOM 7237 C CA . ALA A 1 891 ? 20.140 30.834 -76.415 1.00 81.56 891 ALA A CA 1
ATOM 7238 C C . ALA A 1 891 ? 21.372 30.499 -77.271 1.00 81.56 891 ALA A C 1
ATOM 7240 O O . ALA A 1 891 ? 22.203 31.378 -77.520 1.00 81.56 891 ALA A O 1
ATOM 7241 N N . ILE A 1 892 ? 21.475 29.244 -77.704 1.00 82.88 892 ILE A N 1
ATOM 7242 C CA . ILE A 1 892 ? 22.554 28.693 -78.538 1.00 82.88 892 ILE A CA 1
ATOM 7243 C C . ILE A 1 892 ? 21.904 27.975 -79.730 1.00 82.88 892 ILE A C 1
ATOM 7245 O O . ILE A 1 892 ? 20.902 27.282 -79.538 1.00 82.88 892 ILE A O 1
ATOM 7249 N N . ASP A 1 893 ? 22.442 28.160 -80.934 1.00 77.81 893 ASP A N 1
ATOM 7250 C CA . ASP A 1 893 ? 22.050 27.418 -82.144 1.00 77.81 893 ASP A CA 1
ATOM 7251 C C . ASP A 1 893 ? 22.506 25.946 -82.086 1.00 77.81 893 ASP A C 1
ATOM 7253 O O . ASP A 1 893 ? 23.088 25.510 -81.090 1.00 77.81 893 ASP A O 1
ATOM 7257 N N . ASN A 1 894 ? 22.175 25.144 -83.098 1.00 76.81 894 ASN A N 1
ATOM 7258 C CA . ASN A 1 894 ? 22.410 23.698 -83.101 1.00 76.81 894 ASN A CA 1
ATOM 7259 C C . ASN A 1 894 ? 23.521 23.239 -84.063 1.00 76.81 894 ASN A C 1
ATOM 7261 O O . ASN A 1 894 ? 23.643 22.042 -84.335 1.00 76.81 894 ASN A O 1
ATOM 7265 N N . ASP A 1 895 ? 24.341 24.170 -84.549 1.00 75.81 895 ASP A N 1
ATOM 7266 C CA . ASP A 1 895 ? 25.362 23.912 -85.565 1.00 75.81 895 ASP A CA 1
ATOM 7267 C C . ASP A 1 895 ? 26.608 23.233 -84.960 1.00 75.81 895 ASP A C 1
ATOM 7269 O O . ASP A 1 895 ? 27.431 23.851 -84.284 1.00 75.81 895 ASP A O 1
ATOM 7273 N N . THR A 1 896 ? 26.662 21.902 -85.062 1.00 66.69 896 THR A N 1
ATOM 7274 C CA . THR A 1 896 ? 27.438 21.033 -84.150 1.00 66.69 896 THR A CA 1
ATOM 7275 C C . THR A 1 896 ? 28.281 19.967 -84.852 1.00 66.69 896 THR A C 1
ATOM 7277 O O . THR A 1 896 ? 28.824 19.070 -84.197 1.00 66.69 896 THR A O 1
ATOM 7280 N N . ASP A 1 897 ? 28.432 20.037 -86.175 1.00 63.00 897 ASP A N 1
ATOM 7281 C CA . ASP A 1 897 ? 29.290 19.110 -86.915 1.00 63.00 897 ASP A CA 1
ATOM 7282 C C . ASP A 1 897 ? 30.778 19.284 -86.523 1.00 63.00 897 ASP A C 1
ATOM 7284 O O . ASP A 1 897 ? 31.506 18.294 -86.377 1.00 63.00 897 ASP A O 1
ATOM 7288 N N . ARG A 1 898 ? 31.199 20.527 -86.270 1.00 65.19 898 ARG A N 1
ATOM 7289 C CA . ARG A 1 898 ? 32.565 20.969 -85.978 1.00 65.19 898 ARG A CA 1
ATOM 7290 C C . ARG A 1 898 ? 32.713 21.526 -84.567 1.00 65.19 898 ARG A C 1
ATOM 7292 O O . ARG A 1 898 ? 31.796 22.052 -83.937 1.00 65.19 898 ARG A O 1
ATOM 7299 N N . LEU A 1 899 ? 33.935 21.430 -84.047 1.00 58.72 899 LEU A N 1
ATOM 7300 C CA . LEU A 1 899 ? 34.248 21.887 -82.698 1.00 58.72 899 LEU A CA 1
ATOM 7301 C C . LEU A 1 899 ? 34.337 23.427 -82.653 1.00 58.72 899 LEU A C 1
ATOM 7303 O O . LEU A 1 899 ? 35.357 23.994 -83.052 1.00 58.72 899 LEU A O 1
ATOM 7307 N N . ASN A 1 900 ? 33.334 24.063 -82.038 1.00 60.53 900 ASN A N 1
ATOM 7308 C CA . ASN A 1 900 ? 33.129 25.518 -81.896 1.00 60.53 900 ASN A CA 1
ATOM 7309 C C . ASN A 1 900 ? 32.505 26.255 -83.105 1.00 60.53 900 ASN A C 1
ATOM 7311 O O . ASN A 1 900 ? 32.733 27.460 -83.211 1.00 60.53 900 ASN A O 1
ATOM 7315 N N . ASP A 1 901 ? 31.712 25.602 -83.966 1.00 67.31 901 ASP A N 1
ATOM 7316 C CA . ASP A 1 901 ? 30.887 26.353 -84.937 1.00 67.31 901 ASP A CA 1
ATOM 7317 C C . ASP A 1 901 ? 29.618 26.971 -84.306 1.00 67.31 901 ASP A C 1
ATOM 7319 O O . ASP A 1 901 ? 29.226 28.058 -84.715 1.00 67.31 901 ASP A O 1
ATOM 7323 N N . GLN A 1 902 ? 29.069 26.399 -83.219 1.00 78.12 902 GLN A N 1
ATOM 7324 C CA . GLN A 1 902 ? 27.912 26.962 -82.494 1.00 78.12 902 GLN A CA 1
ATOM 7325 C C . GLN A 1 902 ? 28.069 28.430 -82.044 1.00 78.12 902 GLN A C 1
ATOM 7327 O O . GLN A 1 902 ? 29.034 28.801 -81.358 1.00 78.12 902 GLN A O 1
ATOM 7332 N N . LEU A 1 903 ? 27.038 29.246 -82.279 1.00 78.19 903 LEU A N 1
ATOM 7333 C CA . LEU A 1 903 ? 26.950 30.672 -81.946 1.00 78.19 903 LEU A CA 1
ATOM 7334 C C . LEU A 1 903 ? 25.788 30.926 -80.946 1.00 78.19 903 LEU A C 1
ATOM 7336 O O . LEU A 1 903 ? 25.012 30.040 -80.584 1.00 78.19 903 LEU A O 1
ATOM 7340 N N . SER A 1 904 ? 25.727 32.114 -80.316 1.00 81.56 904 SER A N 1
ATOM 7341 C CA . SER A 1 904 ? 24.802 32.332 -79.176 1.00 81.56 904 SER A CA 1
ATOM 7342 C C . SER A 1 904 ? 24.508 33.793 -78.798 1.00 81.56 904 SER A C 1
ATOM 7344 O O . SER A 1 904 ? 25.317 34.689 -79.035 1.00 81.56 904 SER A O 1
ATOM 7346 N N . THR A 1 905 ? 23.368 34.006 -78.123 1.00 82.06 905 THR A N 1
ATOM 7347 C CA . THR A 1 905 ? 22.785 35.316 -77.751 1.00 82.06 905 THR A CA 1
ATOM 7348 C C . THR A 1 905 ? 22.273 35.306 -76.295 1.00 82.06 905 THR A C 1
ATOM 7350 O O . THR A 1 905 ? 21.740 34.290 -75.862 1.00 82.06 905 THR A O 1
ATOM 7353 N N . THR A 1 906 ? 22.376 36.416 -75.537 1.00 83.69 906 THR A N 1
ATOM 7354 C CA . THR A 1 906 ? 22.031 36.486 -74.086 1.00 83.69 906 THR A CA 1
ATOM 7355 C C . THR A 1 906 ? 21.214 37.735 -73.692 1.00 83.69 906 THR A C 1
ATOM 7357 O O . THR A 1 906 ? 21.449 38.818 -74.225 1.00 83.69 906 THR A O 1
ATOM 7360 N N . LEU A 1 907 ? 20.305 37.610 -72.710 1.00 82.06 907 LEU A N 1
ATOM 7361 C CA . LEU A 1 907 ? 19.441 38.666 -72.145 1.00 82.06 907 LEU A CA 1
ATOM 7362 C C . LEU A 1 907 ? 19.317 38.550 -70.600 1.00 82.06 907 LEU A C 1
ATOM 7364 O O . LEU A 1 907 ? 19.457 37.457 -70.066 1.00 82.06 907 LEU A O 1
ATOM 7368 N N . ASN A 1 908 ? 19.041 39.646 -69.870 1.00 77.75 908 ASN A N 1
ATOM 7369 C CA . ASN A 1 908 ? 19.007 39.696 -68.387 1.00 77.75 908 ASN A CA 1
ATOM 7370 C C . ASN A 1 908 ? 17.666 40.236 -67.831 1.00 77.75 908 ASN A C 1
ATOM 7372 O O . ASN A 1 908 ? 17.050 41.088 -68.469 1.00 77.75 908 ASN A O 1
ATOM 7376 N N . SER A 1 909 ? 17.255 39.803 -66.628 1.00 81.25 909 SER A N 1
ATOM 7377 C CA . SER A 1 909 ? 15.997 40.184 -65.947 1.00 81.25 909 SER A CA 1
ATOM 7378 C C . SER A 1 909 ? 16.082 40.100 -64.398 1.00 81.25 909 SER A C 1
ATOM 7380 O O . SER A 1 909 ? 17.130 39.760 -63.843 1.00 81.25 909 SER A O 1
ATOM 7382 N N . THR A 1 910 ? 14.999 40.443 -63.682 1.00 78.69 910 THR A N 1
ATOM 7383 C CA . THR A 1 910 ? 14.914 40.510 -62.200 1.00 78.69 910 THR A CA 1
ATOM 7384 C C . THR A 1 910 ? 13.548 40.076 -61.643 1.00 78.69 910 THR A C 1
ATOM 7386 O O . THR A 1 910 ? 12.545 40.180 -62.346 1.00 78.69 910 THR A O 1
ATOM 7389 N N . LEU A 1 911 ? 13.507 39.665 -60.370 1.00 80.19 911 LEU A N 1
ATOM 7390 C CA . LEU A 1 911 ? 12.331 39.177 -59.628 1.00 80.19 911 LEU A CA 1
ATOM 7391 C C . LEU A 1 911 ? 12.333 39.706 -58.175 1.00 80.19 911 LEU A C 1
ATOM 7393 O O . LEU A 1 911 ? 13.402 40.047 -57.675 1.00 80.19 911 LEU A O 1
ATOM 7397 N N . THR A 1 912 ? 11.179 39.732 -57.497 1.00 77.81 912 THR A N 1
ATOM 7398 C CA . THR A 1 912 ? 11.051 40.055 -56.059 1.00 77.81 912 THR A CA 1
ATOM 7399 C C . THR A 1 912 ? 10.183 39.019 -55.338 1.00 77.81 912 THR A C 1
ATOM 7401 O O . THR A 1 912 ? 9.161 38.617 -55.894 1.00 77.81 912 THR A O 1
ATOM 7404 N N . ILE A 1 913 ? 10.576 38.648 -54.117 1.00 77.88 913 ILE A N 1
ATOM 7405 C CA . ILE A 1 913 ? 9.886 37.737 -53.183 1.00 77.88 913 ILE A CA 1
ATOM 7406 C C . ILE A 1 913 ? 9.639 38.485 -51.859 1.00 77.88 913 ILE A C 1
ATOM 7408 O O . ILE A 1 913 ? 10.379 39.427 -51.553 1.00 77.88 913 ILE A O 1
ATOM 7412 N N . TYR A 1 914 ? 8.596 38.107 -51.120 1.00 69.31 914 TYR A N 1
ATOM 7413 C CA . TYR A 1 914 ? 8.139 38.737 -49.874 1.00 69.31 914 TYR A CA 1
ATOM 7414 C C . TYR A 1 914 ? 7.999 37.715 -48.734 1.00 69.31 914 TYR A C 1
ATOM 7416 O O . TYR A 1 914 ? 7.564 36.611 -49.037 1.00 69.31 914 TYR A O 1
ATOM 7424 N N . ASP A 1 915 ? 8.250 38.155 -47.492 1.00 63.16 915 ASP A N 1
ATOM 7425 C CA . ASP A 1 915 ? 7.764 37.535 -46.237 1.00 63.16 915 ASP A CA 1
ATOM 7426 C C . ASP A 1 915 ? 6.245 37.317 -46.274 1.00 63.16 915 ASP A C 1
ATOM 7428 O O . ASP A 1 915 ? 5.534 38.170 -46.845 1.00 63.16 915 ASP A O 1
ATOM 7432 N N . ASP A 1 916 ? 5.738 36.274 -45.602 1.00 62.72 916 ASP A N 1
ATOM 7433 C CA . ASP A 1 916 ? 4.298 36.075 -45.382 1.00 62.72 916 ASP A CA 1
ATOM 7434 C C . ASP A 1 916 ? 3.756 36.163 -43.936 1.00 62.72 916 ASP A C 1
ATOM 7436 O O . ASP A 1 916 ? 2.611 36.622 -43.820 1.00 62.72 916 ASP A O 1
ATOM 7440 N N . ASP A 1 917 ? 4.547 35.944 -42.874 1.00 62.38 917 ASP A N 1
ATOM 7441 C CA . ASP A 1 917 ? 4.242 36.416 -41.501 1.00 62.38 917 ASP A CA 1
ATOM 7442 C C . ASP A 1 917 ? 5.345 37.322 -40.895 1.00 62.38 917 ASP A C 1
ATOM 7444 O O . ASP A 1 917 ? 6.438 37.454 -41.438 1.00 62.38 917 ASP A O 1
ATOM 7448 N N . LEU A 1 918 ? 5.000 38.066 -39.834 1.00 63.97 918 LEU A N 1
ATOM 7449 C CA . LEU A 1 918 ? 5.839 39.010 -39.085 1.00 63.97 918 LEU A CA 1
ATOM 7450 C C . LEU A 1 918 ? 5.427 39.086 -37.585 1.00 63.97 918 LEU A C 1
ATOM 7452 O O . LEU A 1 918 ? 5.593 40.147 -36.962 1.00 63.97 918 LEU A O 1
ATOM 7456 N N . SER A 1 919 ? 4.807 38.040 -37.020 1.00 65.00 919 SER A N 1
ATOM 7457 C CA . SER A 1 919 ? 3.989 38.123 -35.798 1.00 65.00 919 SER A CA 1
ATOM 7458 C C . SER A 1 919 ? 4.493 37.207 -34.663 1.00 65.00 919 SER A C 1
ATOM 7460 O O . SER A 1 919 ? 4.471 35.990 -34.793 1.00 65.00 919 SER A O 1
ATOM 7462 N N . PRO A 1 920 ? 4.898 37.736 -33.487 1.00 66.25 920 PRO A N 1
ATOM 7463 C CA . PRO A 1 920 ? 5.160 36.889 -32.322 1.00 66.25 920 PRO A CA 1
ATOM 7464 C C . PRO A 1 920 ? 3.855 36.330 -31.727 1.00 66.25 920 PRO A C 1
ATOM 7466 O O . PRO A 1 920 ? 2.892 37.094 -31.585 1.00 66.25 920 PRO A O 1
ATOM 7469 N N . PRO A 1 921 ? 3.835 35.060 -31.277 1.00 75.38 921 PRO A N 1
ATOM 7470 C CA . PRO A 1 921 ? 2.644 34.435 -30.706 1.00 75.38 921 PRO A CA 1
ATOM 7471 C C . PRO A 1 921 ? 2.260 35.067 -29.359 1.00 75.38 921 PRO A C 1
ATOM 7473 O O . PRO A 1 921 ? 3.093 35.633 -28.646 1.00 75.38 921 PRO A O 1
ATOM 7476 N N . GLU A 1 922 ? 0.998 34.933 -28.948 1.00 83.12 922 GLU A N 1
ATOM 7477 C CA . GLU A 1 922 ? 0.532 35.425 -27.648 1.00 83.12 922 GLU A CA 1
ATOM 7478 C C . GLU A 1 922 ? 0.690 34.354 -26.553 1.00 83.12 922 GLU A C 1
ATOM 7480 O O . GLU A 1 922 ? 0.208 33.227 -26.685 1.00 83.12 922 GLU A O 1
ATOM 7485 N N . ILE A 1 923 ? 1.332 34.716 -25.432 1.00 84.88 923 ILE A N 1
ATOM 7486 C CA . ILE A 1 923 ? 1.356 33.900 -24.207 1.00 84.88 923 ILE A CA 1
ATOM 7487 C C . ILE A 1 923 ? 0.279 34.416 -23.248 1.00 84.88 923 ILE A C 1
ATOM 7489 O O . ILE A 1 923 ? 0.438 35.468 -22.625 1.00 84.88 923 ILE A O 1
ATOM 7493 N N . ASN A 1 924 ? -0.779 33.629 -23.070 1.00 87.12 924 ASN A N 1
ATOM 7494 C CA . ASN A 1 924 ? -1.796 33.828 -22.045 1.00 87.12 924 ASN A CA 1
ATOM 7495 C C . ASN A 1 924 ? -1.454 32.980 -20.806 1.00 87.12 924 ASN A C 1
ATOM 7497 O O . ASN A 1 924 ? -1.282 31.766 -20.908 1.00 87.12 924 ASN A O 1
ATOM 7501 N N . ILE A 1 925 ? -1.357 33.603 -19.626 1.00 87.56 925 ILE A N 1
ATOM 7502 C CA . ILE A 1 925 ? -1.104 32.913 -18.348 1.00 87.56 925 ILE A CA 1
ATOM 7503 C C . ILE A 1 925 ? -2.216 33.259 -17.359 1.00 87.56 925 ILE A C 1
ATOM 7505 O O . ILE A 1 925 ? -2.497 34.434 -17.119 1.00 87.56 925 ILE A O 1
ATOM 7509 N N . TYR A 1 926 ? -2.808 32.235 -16.750 1.00 87.31 926 TYR A N 1
ATOM 7510 C CA . TYR A 1 926 ? -3.796 32.359 -15.685 1.00 87.31 926 TYR A CA 1
ATOM 7511 C C . TYR A 1 926 ? -3.210 31.815 -14.379 1.00 87.31 926 TYR A C 1
ATOM 7513 O O . TYR A 1 926 ? -2.831 30.647 -14.288 1.00 87.31 926 TYR A O 1
ATOM 7521 N N . GLU A 1 927 ? -3.124 32.665 -13.359 1.00 83.31 927 GLU A N 1
ATOM 7522 C CA . GLU A 1 927 ? -2.694 32.264 -12.018 1.00 83.31 927 GLU A CA 1
ATOM 7523 C C . GLU A 1 927 ? -3.759 31.396 -11.334 1.00 83.31 927 GLU A C 1
ATOM 7525 O O . GLU A 1 927 ? -4.961 31.658 -11.412 1.00 83.31 927 GLU A O 1
ATOM 7530 N N . SER A 1 928 ? -3.304 30.353 -10.645 1.00 78.94 928 SER A N 1
ATOM 7531 C CA . SER A 1 928 ? -4.111 29.483 -9.789 1.00 78.94 928 SER A CA 1
ATOM 7532 C C . SER A 1 928 ? -3.445 29.371 -8.417 1.00 78.94 928 SER A C 1
ATOM 7534 O O . SER A 1 928 ? -2.258 29.654 -8.289 1.00 78.94 928 SER A O 1
ATOM 7536 N N . ALA A 1 929 ? -4.178 28.935 -7.387 1.00 73.31 929 ALA A N 1
ATOM 7537 C CA . ALA A 1 929 ? -3.674 28.929 -6.007 1.00 73.31 929 ALA A CA 1
ATOM 7538 C C . ALA A 1 929 ? -2.311 28.218 -5.830 1.00 73.31 929 ALA A C 1
ATOM 7540 O O . ALA A 1 929 ? -1.503 28.647 -5.015 1.00 73.31 929 ALA A O 1
ATOM 7541 N N . PHE A 1 930 ? -2.045 27.171 -6.625 1.00 80.94 930 PHE A N 1
ATOM 7542 C CA . PHE A 1 930 ? -0.796 26.400 -6.605 1.00 80.94 930 PHE A CA 1
ATOM 7543 C C . PHE A 1 930 ? -0.289 26.124 -8.028 1.00 80.94 930 PHE A C 1
ATOM 7545 O O . PHE A 1 930 ? -0.156 24.974 -8.451 1.00 80.94 930 PHE A O 1
ATOM 7552 N N . GLY A 1 931 ? -0.016 27.192 -8.782 1.00 86.00 931 GLY A N 1
ATOM 7553 C CA . GLY A 1 931 ? 0.633 27.136 -10.097 1.00 86.00 931 GLY A CA 1
ATOM 7554 C C . GLY A 1 931 ? -0.094 27.960 -11.154 1.00 86.00 931 GLY A C 1
ATOM 7555 O O . GLY A 1 931 ? -0.889 28.842 -10.829 1.00 86.00 931 GLY A O 1
ATOM 7556 N N . TRP A 1 932 ? 0.126 27.645 -12.426 1.00 90.88 932 TRP A N 1
ATOM 7557 C CA . TRP A 1 932 ? -0.391 28.427 -13.551 1.00 90.88 932 TRP A CA 1
ATOM 7558 C C . TRP A 1 932 ? -1.007 27.538 -14.625 1.00 90.88 932 TRP A C 1
ATOM 7560 O O . TRP A 1 932 ? -0.455 26.494 -14.968 1.00 90.88 932 TRP A O 1
ATOM 7570 N N . ASP A 1 933 ? -2.108 27.997 -15.210 1.00 88.25 933 ASP A N 1
ATOM 7571 C CA . ASP A 1 933 ? -2.628 27.468 -16.466 1.00 88.25 933 ASP A CA 1
ATOM 7572 C C . ASP A 1 933 ? -2.145 28.381 -17.608 1.00 88.25 933 ASP A C 1
ATOM 7574 O O . ASP A 1 933 ? -2.511 29.555 -17.670 1.00 88.25 933 ASP A O 1
ATOM 7578 N N . ILE A 1 934 ? -1.300 27.860 -18.500 1.00 87.81 934 ILE A N 1
ATOM 7579 C CA . ILE A 1 934 ? -0.723 28.582 -19.646 1.00 87.81 934 ILE A CA 1
ATOM 7580 C C . ILE A 1 934 ? -1.444 28.175 -20.932 1.00 87.81 934 ILE A C 1
ATOM 7582 O O . ILE A 1 934 ? -1.775 27.005 -21.120 1.00 87.81 934 ILE A O 1
ATOM 7586 N N . MET A 1 935 ? -1.616 29.114 -21.856 1.00 86.19 935 MET A N 1
ATOM 7587 C CA . MET A 1 935 ? -2.009 28.862 -23.238 1.00 86.19 935 MET A CA 1
ATOM 7588 C C . MET A 1 935 ? -1.150 29.725 -24.173 1.00 86.19 935 MET A C 1
ATOM 7590 O O . MET A 1 935 ? -1.023 30.928 -23.956 1.00 86.19 935 MET A O 1
ATOM 7594 N N . ILE A 1 936 ? -0.565 29.113 -25.204 1.00 85.19 936 ILE A N 1
ATOM 7595 C CA . ILE A 1 936 ? 0.072 29.828 -26.322 1.00 85.19 936 ILE A CA 1
ATOM 7596 C C . ILE A 1 936 ? -0.912 29.799 -27.493 1.00 85.19 936 ILE A C 1
ATOM 7598 O O . ILE A 1 936 ? -1.494 28.747 -27.764 1.00 85.19 936 ILE A O 1
ATOM 7602 N N . SER A 1 937 ? -1.110 30.930 -28.159 1.00 78.88 937 SER A N 1
ATOM 7603 C CA . SER A 1 937 ? -2.053 31.091 -29.272 1.00 78.88 937 SER A CA 1
ATOM 7604 C C . SER A 1 937 ? -1.478 32.029 -30.322 1.00 78.88 937 SER A C 1
ATOM 7606 O O . SER A 1 937 ? -0.963 33.084 -29.945 1.00 78.88 937 SER A O 1
ATOM 7608 N N . ASP A 1 938 ? -1.606 31.689 -31.603 1.00 72.31 938 ASP A N 1
ATOM 7609 C CA . ASP A 1 938 ? -1.257 32.615 -32.677 1.00 72.31 938 ASP A CA 1
ATOM 7610 C C . ASP A 1 938 ? -2.450 33.487 -33.099 1.00 72.31 938 ASP A C 1
ATOM 7612 O O . ASP A 1 938 ? -3.616 33.109 -32.935 1.00 72.31 938 ASP A O 1
ATOM 7616 N N . ILE A 1 939 ? -2.164 34.708 -33.562 1.00 64.00 939 ILE A N 1
ATOM 7617 C CA . ILE A 1 939 ? -3.176 35.716 -33.941 1.00 64.00 939 ILE A CA 1
ATOM 7618 C C . ILE A 1 939 ? -2.741 36.469 -35.216 1.00 64.00 939 ILE A C 1
ATOM 7620 O O . ILE A 1 939 ? -2.895 37.687 -35.351 1.00 64.00 939 ILE A O 1
ATOM 7624 N N . ASP A 1 940 ? -2.231 35.709 -36.178 1.00 60.53 940 ASP A N 1
ATOM 7625 C CA . ASP A 1 940 ? -1.941 36.094 -37.561 1.00 60.53 940 ASP A CA 1
ATOM 7626 C C . ASP A 1 940 ? -3.221 36.062 -38.444 1.00 60.53 940 ASP A C 1
ATOM 7628 O O . ASP A 1 940 ? -3.522 37.004 -39.188 1.00 60.53 940 ASP A O 1
ATOM 7632 N N . GLY A 1 941 ? -4.040 35.010 -38.292 1.00 52.94 941 GLY A N 1
ATOM 7633 C CA . GLY A 1 941 ? -5.285 34.755 -39.016 1.00 52.94 941 GLY A CA 1
ATOM 7634 C C . GLY A 1 941 ? -5.286 33.575 -40.005 1.00 52.94 941 GLY A C 1
ATOM 7635 O O . GLY A 1 941 ? -6.319 33.379 -40.660 1.00 52.94 941 GLY A O 1
ATOM 7636 N N . TYR A 1 942 ? -4.206 32.799 -40.135 1.00 54.41 942 TYR A N 1
ATOM 7637 C CA . TYR A 1 942 ? -4.146 31.579 -40.950 1.00 54.41 942 TYR A CA 1
ATOM 7638 C C . TYR A 1 942 ? -4.345 30.302 -40.095 1.00 54.41 942 TYR A C 1
ATOM 7640 O O . TYR A 1 942 ? -4.915 30.342 -39.005 1.00 54.41 942 TYR A O 1
ATOM 7648 N N . GLN A 1 943 ? -4.047 29.125 -40.659 1.00 48.03 943 GLN A N 1
ATOM 7649 C CA . GLN A 1 943 ? -4.140 27.821 -39.982 1.00 48.03 943 GLN A CA 1
ATOM 7650 C C . GLN A 1 943 ? -2.993 26.910 -40.440 1.00 48.03 943 GLN A C 1
ATOM 7652 O O . GLN A 1 943 ? -3.204 25.949 -41.183 1.00 48.03 943 GLN A O 1
ATOM 7657 N N . ASP A 1 944 ? -1.779 27.233 -40.016 1.00 57.78 944 ASP A N 1
ATOM 7658 C CA . ASP A 1 944 ? -0.566 26.428 -40.199 1.00 57.78 944 ASP A CA 1
ATOM 7659 C C . ASP A 1 944 ? -0.078 25.799 -38.872 1.00 57.78 944 ASP A C 1
ATOM 7661 O O . ASP A 1 944 ? 0.433 24.677 -38.877 1.00 57.78 944 ASP A O 1
ATOM 7665 N N . SER A 1 945 ? -0.417 26.406 -37.727 1.00 54.78 945 SER A N 1
ATOM 7666 C CA . SER A 1 945 ? -0.534 25.774 -36.399 1.00 54.78 945 SER A CA 1
ATOM 7667 C C . SER A 1 945 ? 0.760 25.164 -35.833 1.00 54.78 945 SER A C 1
ATOM 7669 O O . SER A 1 945 ? 0.812 23.980 -35.486 1.00 54.78 945 SER A O 1
ATOM 7671 N N . LYS A 1 946 ? 1.818 25.981 -35.726 1.00 66.38 946 LYS A N 1
ATOM 7672 C CA . LYS A 1 946 ? 3.138 25.577 -35.191 1.00 66.38 946 LYS A CA 1
ATOM 7673 C C . LYS A 1 946 ? 3.534 26.235 -33.858 1.00 66.38 946 LYS A C 1
ATOM 7675 O O . LYS A 1 946 ? 4.504 25.776 -33.241 1.00 66.38 946 LYS A O 1
ATOM 7680 N N . ALA A 1 947 ? 2.796 27.245 -33.386 1.00 70.88 947 ALA A N 1
ATOM 7681 C CA . ALA A 1 947 ? 3.182 28.025 -32.211 1.00 70.88 947 ALA A CA 1
ATOM 7682 C C . ALA A 1 947 ? 3.372 27.136 -30.967 1.00 70.88 947 ALA A C 1
ATOM 7684 O O . ALA A 1 947 ? 2.473 26.432 -30.497 1.00 70.88 947 ALA A O 1
ATOM 7685 N N . THR A 1 948 ? 4.602 27.140 -30.461 1.00 78.81 948 THR A N 1
ATOM 7686 C CA . THR A 1 948 ? 5.122 26.202 -29.459 1.00 78.81 948 THR A CA 1
ATOM 7687 C C . THR A 1 948 ? 6.038 26.930 -28.480 1.00 78.81 948 THR A C 1
ATOM 7689 O O . THR A 1 948 ? 6.429 28.074 -28.703 1.00 78.81 948 THR A O 1
ATOM 7692 N N . GLY A 1 949 ? 6.372 26.301 -27.354 1.00 84.38 949 GLY A N 1
ATOM 7693 C CA . GLY A 1 949 ? 7.210 26.947 -26.349 1.00 84.38 949 GLY A CA 1
ATOM 7694 C C . GLY A 1 949 ? 7.770 26.015 -25.287 1.00 84.38 949 GLY A C 1
ATOM 7695 O O . GLY A 1 949 ? 7.540 24.805 -25.299 1.00 84.38 949 GLY A O 1
ATOM 7696 N N . ASN A 1 950 ? 8.485 26.597 -24.332 1.00 88.06 950 ASN A N 1
ATOM 7697 C CA . ASN A 1 950 ? 8.893 25.936 -23.101 1.00 88.06 950 ASN A CA 1
ATOM 7698 C C . ASN A 1 950 ? 8.573 26.797 -21.876 1.00 88.06 950 ASN A C 1
ATOM 7700 O O . ASN A 1 950 ? 8.347 28.005 -21.977 1.00 88.06 950 ASN A O 1
ATOM 7704 N N . TYR A 1 951 ? 8.555 26.162 -20.711 1.00 91.75 951 TYR A N 1
ATOM 7705 C CA . TYR A 1 951 ? 8.502 26.842 -19.428 1.00 91.75 951 TYR A CA 1
ATOM 7706 C C . TYR A 1 951 ? 9.600 26.332 -18.500 1.00 91.75 951 TYR A C 1
ATOM 7708 O O . TYR A 1 951 ? 10.029 25.184 -18.609 1.00 91.75 951 TYR A O 1
ATOM 7716 N N . ILE A 1 952 ? 10.021 27.193 -17.577 1.00 89.06 952 ILE A N 1
ATOM 7717 C CA . ILE A 1 952 ? 10.909 26.866 -16.462 1.00 89.06 952 ILE A CA 1
ATOM 7718 C C . ILE A 1 952 ? 10.352 27.557 -15.214 1.00 89.06 952 ILE A C 1
ATOM 7720 O O . ILE A 1 952 ? 10.101 28.766 -15.227 1.00 89.06 952 ILE A O 1
ATOM 7724 N N . VAL A 1 953 ? 10.156 26.792 -14.142 1.00 87.69 953 VAL A N 1
ATOM 7725 C CA . VAL A 1 953 ? 9.787 27.287 -12.813 1.00 87.69 953 VAL A CA 1
ATOM 7726 C C . VAL A 1 953 ? 11.028 27.294 -11.929 1.00 87.69 953 VAL A C 1
ATOM 7728 O O . VAL A 1 953 ? 11.714 26.281 -11.813 1.00 87.69 953 VAL A O 1
ATOM 7731 N N . PHE A 1 954 ? 11.286 28.416 -11.265 1.00 85.81 954 PHE A N 1
ATOM 7732 C CA . PHE A 1 954 ? 12.330 28.554 -10.249 1.00 85.81 954 PHE A CA 1
ATOM 7733 C C . PHE A 1 954 ? 11.712 28.708 -8.859 1.00 85.81 954 PHE A C 1
ATOM 7735 O O . PHE A 1 954 ? 10.671 29.357 -8.713 1.00 85.81 954 PHE A O 1
ATOM 7742 N N . ASP 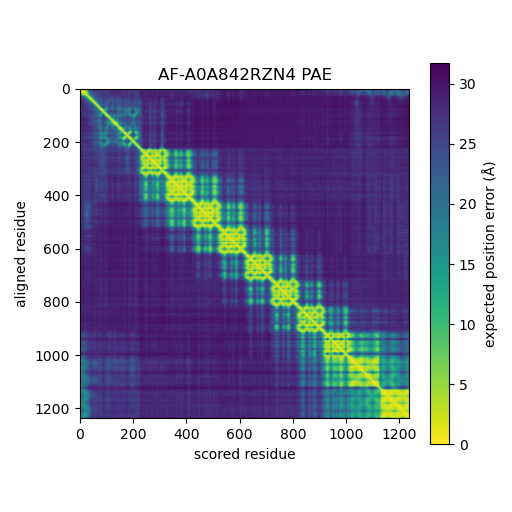A 1 955 ? 12.369 28.145 -7.846 1.00 83.50 955 ASP A N 1
ATOM 7743 C CA . ASP A 1 955 ? 12.004 28.318 -6.436 1.00 83.50 955 ASP A CA 1
ATOM 7744 C C . ASP A 1 955 ? 12.553 29.637 -5.843 1.00 83.50 955 ASP A C 1
ATOM 7746 O O . ASP A 1 955 ? 13.145 30.465 -6.544 1.00 83.50 955 ASP A O 1
ATOM 7750 N N . SER A 1 956 ? 12.386 29.843 -4.530 1.00 77.81 956 SER A N 1
ATOM 7751 C CA . SER A 1 956 ? 12.878 31.057 -3.862 1.00 77.81 956 SER A CA 1
ATOM 7752 C C . SER A 1 956 ? 14.400 31.120 -3.663 1.00 77.81 956 SER A C 1
ATOM 7754 O O . SER A 1 956 ? 14.925 32.187 -3.327 1.00 77.81 956 SER A O 1
ATOM 7756 N N . SER A 1 957 ? 15.124 30.017 -3.886 1.00 78.50 957 SER A N 1
ATOM 7757 C CA . SER A 1 957 ? 16.592 29.977 -3.906 1.00 78.50 957 SER A CA 1
ATOM 7758 C C . SER A 1 957 ? 17.176 30.294 -5.290 1.00 78.50 957 SER A C 1
ATOM 7760 O O . SER A 1 957 ? 18.316 30.760 -5.385 1.00 78.50 957 SER A O 1
ATOM 7762 N N . GLY A 1 958 ? 16.377 30.116 -6.348 1.00 77.69 958 GLY A N 1
ATOM 7763 C CA . GLY A 1 958 ? 16.780 30.267 -7.745 1.00 77.69 958 GLY A CA 1
ATOM 7764 C C . GLY A 1 958 ? 17.223 28.959 -8.408 1.00 77.69 958 GLY A C 1
ATOM 7765 O O . GLY A 1 958 ? 17.820 29.010 -9.485 1.00 77.69 958 GLY A O 1
ATOM 7766 N N . GLU A 1 959 ? 16.947 27.806 -7.794 1.00 79.81 959 GLU A N 1
ATOM 7767 C CA . GLU A 1 959 ? 17.100 26.500 -8.440 1.00 79.81 959 GLU A CA 1
ATOM 7768 C C . GLU A 1 959 ? 15.873 26.190 -9.316 1.00 79.81 959 GLU A C 1
ATOM 7770 O O . GLU A 1 959 ? 14.770 26.684 -9.066 1.00 79.81 959 GLU A O 1
ATOM 7775 N N . ILE A 1 960 ? 16.072 25.403 -10.380 1.00 83.38 960 ILE A N 1
ATOM 7776 C CA . ILE A 1 960 ? 14.977 24.958 -11.254 1.00 83.38 960 ILE A CA 1
ATOM 7777 C C . ILE A 1 960 ? 14.163 23.920 -10.487 1.00 83.38 960 ILE A C 1
ATOM 7779 O O . ILE A 1 960 ? 14.700 22.895 -10.068 1.00 83.38 960 ILE A O 1
ATOM 7783 N N . TRP A 1 961 ? 12.874 24.193 -10.321 1.00 80.88 961 TRP A N 1
ATOM 7784 C CA . TRP A 1 961 ? 11.936 23.290 -9.670 1.00 80.88 961 TRP A CA 1
ATOM 7785 C C . TRP A 1 961 ? 11.219 22.370 -10.674 1.00 80.88 961 TRP A C 1
ATOM 7787 O O . TRP A 1 961 ? 11.039 21.189 -10.389 1.00 80.88 961 TRP A O 1
ATOM 7797 N N . ASP A 1 962 ? 10.850 22.895 -11.847 1.00 85.12 962 ASP A N 1
ATOM 7798 C CA . ASP A 1 962 ? 10.180 22.156 -12.928 1.00 85.12 962 ASP A CA 1
ATOM 7799 C C . ASP A 1 962 ? 10.462 22.817 -14.288 1.00 85.12 962 ASP A C 1
ATOM 7801 O O . ASP A 1 962 ? 10.648 24.035 -14.366 1.00 85.12 962 ASP A O 1
ATOM 7805 N N . GLU A 1 963 ? 10.495 22.032 -15.363 1.00 90.06 963 GLU A N 1
ATOM 7806 C CA . GLU A 1 963 ? 10.657 22.514 -16.738 1.00 90.06 963 GLU A CA 1
ATOM 7807 C C . GLU A 1 963 ? 9.900 21.626 -17.736 1.00 90.06 963 GLU A C 1
ATOM 7809 O O . GLU A 1 963 ? 9.844 20.403 -17.602 1.00 90.06 963 GLU A O 1
ATOM 7814 N N . GLY A 1 964 ? 9.318 22.229 -18.775 1.00 87.19 964 GLY A N 1
ATOM 7815 C CA . GLY A 1 964 ? 8.478 21.483 -19.711 1.00 87.19 964 GLY A CA 1
ATOM 7816 C C . GLY A 1 964 ? 8.232 22.167 -21.050 1.00 87.19 964 GLY A C 1
ATOM 7817 O O . GLY A 1 964 ? 8.557 23.334 -21.258 1.00 87.19 964 GLY A O 1
ATOM 7818 N N . ILE A 1 965 ? 7.651 21.407 -21.984 1.00 86.06 965 ILE A N 1
ATOM 7819 C CA . ILE A 1 965 ? 7.435 21.816 -23.379 1.00 86.06 965 ILE A CA 1
ATOM 7820 C C . ILE A 1 965 ? 5.937 22.001 -23.648 1.00 86.06 965 ILE A C 1
ATOM 7822 O O . ILE A 1 965 ? 5.134 21.077 -23.486 1.00 86.06 965 ILE A O 1
ATOM 7826 N N . ILE A 1 966 ? 5.575 23.190 -24.123 1.00 83.31 966 ILE A N 1
ATOM 7827 C CA . ILE A 1 966 ? 4.239 23.539 -24.605 1.00 83.31 966 ILE A CA 1
ATOM 7828 C C . ILE A 1 966 ? 4.201 23.190 -26.095 1.00 83.31 966 ILE A C 1
ATOM 7830 O O . ILE A 1 966 ? 4.635 23.949 -26.956 1.00 83.31 966 ILE A O 1
ATOM 7834 N N . SER A 1 967 ? 3.753 21.968 -26.370 1.00 78.25 967 SER A N 1
ATOM 7835 C CA . SER A 1 967 ? 3.855 21.293 -27.671 1.00 78.25 967 SER A CA 1
ATOM 7836 C C . SER A 1 967 ? 2.643 21.450 -28.599 1.00 78.25 967 SER A C 1
ATOM 7838 O O . SER A 1 967 ? 2.612 20.823 -29.656 1.00 78.25 967 SER A O 1
ATOM 7840 N N . MET A 1 968 ? 1.621 22.210 -28.196 1.00 76.38 968 MET A N 1
ATOM 7841 C CA . MET A 1 968 ? 0.379 22.402 -28.951 1.00 76.38 968 MET A CA 1
ATOM 7842 C C . MET A 1 968 ? -0.199 23.792 -28.672 1.00 76.38 968 MET A C 1
ATOM 7844 O O . MET A 1 968 ? -0.447 24.137 -27.515 1.00 76.38 968 MET A O 1
ATOM 7848 N N . GLU A 1 969 ? -0.467 24.538 -29.737 1.00 77.00 969 GLU A N 1
ATOM 7849 C CA . GLU A 1 969 ? -1.189 25.811 -29.721 1.00 77.00 969 GLU A CA 1
ATOM 7850 C C . GLU A 1 969 ? -2.638 25.654 -29.197 1.00 77.00 969 GLU A C 1
ATOM 7852 O O . GLU A 1 969 ? -3.244 24.584 -29.308 1.00 77.00 969 GLU A O 1
ATOM 7857 N N . ASN A 1 970 ? -3.209 26.724 -28.629 1.00 79.75 970 ASN A N 1
ATOM 7858 C CA . ASN A 1 970 ? -4.595 26.859 -28.150 1.00 79.75 970 ASN A CA 1
ATOM 7859 C C . ASN A 1 970 ? -5.041 25.799 -27.125 1.00 79.75 970 ASN A C 1
ATOM 7861 O O . ASN A 1 970 ? -6.229 25.642 -26.829 1.00 79.75 970 ASN A O 1
ATOM 7865 N N . LYS A 1 971 ? -4.084 25.072 -26.548 1.00 82.75 971 LYS A N 1
ATOM 7866 C CA . LYS A 1 971 ? -4.291 24.076 -25.503 1.00 82.75 971 LYS A CA 1
ATOM 7867 C C . LYS A 1 971 ? -3.821 24.632 -24.165 1.00 82.75 971 LYS A C 1
ATOM 7869 O O . LYS A 1 971 ? -2.774 25.264 -24.073 1.00 82.75 971 LYS A O 1
ATOM 7874 N N . LEU A 1 972 ? -4.590 24.341 -23.120 1.00 84.62 972 LEU A N 1
ATOM 7875 C CA . LEU A 1 972 ? -4.259 24.719 -21.751 1.00 84.62 972 LEU A CA 1
ATOM 7876 C C . LEU A 1 972 ? -3.231 23.736 -21.161 1.00 84.62 972 LEU A C 1
ATOM 7878 O O . LEU A 1 972 ? -3.500 22.536 -21.064 1.00 84.62 972 LEU A O 1
ATOM 7882 N N . TYR A 1 973 ? -2.068 24.245 -20.760 1.00 84.19 973 TYR A N 1
ATOM 7883 C CA . TYR A 1 973 ? -1.006 23.513 -20.069 1.00 84.19 973 TYR A CA 1
ATOM 7884 C C . TYR A 1 973 ? -0.982 23.933 -18.598 1.00 84.19 973 TYR A C 1
ATOM 7886 O O . TYR A 1 973 ? -0.727 25.090 -18.275 1.00 84.19 973 TYR A O 1
ATOM 7894 N N . ARG A 1 974 ? -1.268 22.982 -17.706 1.00 86.62 974 ARG A N 1
ATOM 7895 C CA . ARG A 1 974 ? -1.404 23.204 -16.264 1.00 86.62 974 ARG A CA 1
ATOM 7896 C C . ARG A 1 974 ? -0.108 22.871 -15.535 1.00 86.62 974 ARG A C 1
ATOM 7898 O O . ARG A 1 974 ? 0.182 21.697 -15.317 1.00 86.62 974 ARG A O 1
ATOM 7905 N N . ILE A 1 975 ? 0.622 23.897 -15.116 1.00 84.75 975 ILE A N 1
ATOM 7906 C CA . ILE A 1 975 ? 1.722 23.777 -14.158 1.00 84.75 975 ILE A CA 1
ATOM 7907 C C . ILE A 1 975 ? 1.121 23.725 -12.753 1.00 84.75 975 ILE A C 1
ATOM 7909 O O . ILE A 1 975 ? 0.300 24.569 -12.379 1.00 84.75 975 ILE A O 1
ATOM 7913 N N . ARG A 1 976 ? 1.556 22.754 -11.951 1.00 81.94 976 ARG A N 1
ATOM 7914 C CA . ARG A 1 976 ? 1.364 22.752 -10.497 1.00 81.94 976 ARG A CA 1
ATOM 7915 C C . ARG A 1 976 ? 2.696 23.019 -9.830 1.00 81.94 976 ARG A C 1
ATOM 7917 O O . ARG A 1 976 ? 3.689 22.494 -10.299 1.00 81.94 976 ARG A O 1
ATOM 7924 N N . ILE A 1 977 ? 2.699 23.797 -8.754 1.00 77.69 977 ILE A N 1
ATOM 7925 C CA . ILE A 1 977 ? 3.881 24.033 -7.908 1.00 77.69 977 ILE A CA 1
ATOM 7926 C C . ILE A 1 977 ? 3.636 23.466 -6.499 1.00 77.69 977 ILE A C 1
ATOM 7928 O O . ILE A 1 977 ? 2.484 23.172 -6.163 1.00 77.69 977 ILE A O 1
ATOM 7932 N N . PRO A 1 978 ? 4.679 23.263 -5.673 1.00 70.12 978 PRO A N 1
ATOM 7933 C CA . PRO A 1 978 ? 4.533 22.647 -4.361 1.00 70.12 978 PRO A CA 1
ATOM 7934 C C . PRO A 1 978 ? 3.613 23.427 -3.424 1.00 70.12 978 PRO A C 1
ATOM 7936 O O . PRO A 1 978 ? 3.526 24.653 -3.459 1.00 70.12 978 PRO A O 1
ATOM 7939 N N . PHE A 1 979 ? 3.008 22.701 -2.487 1.00 68.50 979 PHE A N 1
ATOM 7940 C CA . PHE A 1 979 ? 2.230 23.267 -1.386 1.00 68.50 979 PHE A CA 1
ATOM 7941 C C . PHE A 1 979 ? 3.150 23.812 -0.273 1.00 68.50 979 PHE A C 1
ATOM 7943 O O . PHE A 1 979 ? 3.122 23.361 0.872 1.00 68.50 979 PHE A O 1
ATOM 7950 N N . LYS A 1 980 ? 4.041 24.739 -0.641 1.00 69.25 980 LYS A N 1
ATOM 7951 C CA . LYS A 1 980 ? 5.117 25.286 0.197 1.00 69.25 980 LYS A CA 1
ATOM 7952 C C . LYS A 1 980 ? 5.037 26.822 0.191 1.00 69.25 980 LYS A C 1
ATOM 7954 O O . LYS A 1 980 ? 4.947 27.401 -0.889 1.00 69.25 980 LYS A O 1
ATOM 7959 N N . PRO A 1 981 ? 5.110 27.498 1.355 1.00 68.69 981 PRO A N 1
ATOM 7960 C CA . PRO A 1 981 ? 5.105 28.960 1.414 1.00 68.69 981 PRO A CA 1
ATOM 7961 C C . PRO A 1 981 ? 6.412 29.577 0.892 1.00 68.69 981 PRO A C 1
ATOM 7963 O O . PRO A 1 981 ? 7.366 29.771 1.649 1.00 68.69 981 PRO A O 1
ATOM 7966 N N . GLU A 1 982 ? 6.472 29.885 -0.401 1.00 78.56 982 GLU A N 1
ATOM 7967 C CA . GLU A 1 982 ? 7.571 30.636 -1.007 1.00 78.56 982 GLU A CA 1
ATOM 7968 C C . GLU A 1 982 ? 7.159 31.398 -2.282 1.00 78.56 982 GLU A C 1
ATOM 7970 O O . GLU A 1 982 ? 6.035 31.291 -2.777 1.00 78.56 982 GLU A O 1
ATOM 7975 N N . THR A 1 983 ? 8.088 32.199 -2.807 1.00 82.75 983 THR A N 1
ATOM 7976 C CA . THR A 1 983 ? 7.978 32.826 -4.129 1.00 82.75 983 THR A CA 1
ATOM 7977 C C . THR A 1 983 ? 8.454 31.852 -5.198 1.00 82.75 983 THR A C 1
ATOM 7979 O O . THR A 1 983 ? 9.618 31.455 -5.179 1.00 82.75 983 THR A O 1
ATOM 7982 N N . TYR A 1 984 ? 7.594 31.554 -6.169 1.00 85.62 984 TYR A N 1
ATOM 7983 C CA . TYR A 1 984 ? 7.953 30.837 -7.389 1.00 85.62 984 TYR A CA 1
ATOM 7984 C C . TYR A 1 984 ? 7.998 31.792 -8.582 1.00 85.62 984 TYR A C 1
ATOM 7986 O O . TYR A 1 984 ? 7.114 32.636 -8.750 1.00 85.62 984 TYR A O 1
ATOM 7994 N N . THR A 1 985 ? 9.013 31.640 -9.432 1.00 88.44 985 THR A N 1
ATOM 7995 C CA . THR A 1 985 ? 9.161 32.418 -10.672 1.00 88.44 985 THR A CA 1
ATOM 7996 C C . THR A 1 985 ? 8.895 31.522 -11.869 1.00 88.44 985 THR A C 1
ATOM 7998 O O . THR A 1 985 ? 9.662 30.596 -12.114 1.00 88.44 985 THR A O 1
ATOM 8001 N N . LEU A 1 986 ? 7.848 31.812 -12.638 1.00 90.06 986 LEU A N 1
ATOM 8002 C CA . LEU A 1 986 ? 7.589 31.159 -13.918 1.00 90.06 986 LEU A CA 1
ATOM 8003 C C . LEU A 1 986 ? 8.183 32.003 -15.045 1.00 90.06 986 LEU A C 1
ATOM 8005 O O . LEU A 1 986 ? 7.837 33.177 -15.186 1.00 90.06 986 LEU A O 1
ATOM 8009 N N . ILE A 1 987 ? 9.020 31.386 -15.876 1.00 90.25 987 ILE A N 1
ATOM 8010 C CA . ILE A 1 987 ? 9.430 31.918 -17.176 1.00 90.25 987 ILE A CA 1
ATOM 8011 C C . ILE A 1 987 ? 8.833 31.022 -18.260 1.00 90.25 987 ILE A C 1
ATOM 8013 O O . ILE A 1 987 ? 9.081 29.820 -18.265 1.00 90.25 987 ILE A O 1
ATOM 8017 N N . VAL A 1 988 ? 8.075 31.607 -19.186 1.00 88.06 988 VAL A N 1
ATOM 8018 C CA . VAL A 1 988 ? 7.569 30.942 -20.397 1.00 88.06 988 VAL A CA 1
ATOM 8019 C C . VAL A 1 988 ? 8.219 31.599 -21.606 1.00 88.06 988 VAL A C 1
ATOM 8021 O O . VAL A 1 988 ? 8.208 32.825 -21.702 1.00 88.06 988 VAL A O 1
ATOM 8024 N N . ASN A 1 989 ? 8.752 30.811 -22.537 1.00 86.12 989 ASN A N 1
ATOM 8025 C CA . ASN A 1 989 ? 9.222 31.297 -23.834 1.00 86.12 989 ASN A CA 1
ATOM 8026 C C . ASN A 1 989 ? 8.400 30.624 -24.938 1.00 86.12 989 ASN A C 1
ATOM 8028 O O . ASN A 1 989 ? 8.205 29.410 -24.895 1.00 86.12 989 ASN A O 1
ATOM 8032 N N . ALA A 1 990 ? 7.936 31.396 -25.915 1.00 82.75 990 ALA A N 1
ATOM 8033 C CA . ALA A 1 990 ? 7.137 30.925 -27.043 1.00 82.75 990 ALA A CA 1
ATOM 8034 C C . ALA A 1 990 ? 7.728 31.396 -28.374 1.00 82.75 990 ALA A C 1
ATOM 8036 O O . ALA A 1 990 ? 8.389 32.433 -28.432 1.00 82.75 990 ALA A O 1
ATOM 8037 N N . THR A 1 991 ? 7.467 30.629 -29.428 1.00 77.44 991 THR A N 1
ATOM 8038 C CA . THR A 1 991 ? 7.903 30.851 -30.812 1.00 77.44 991 THR A CA 1
ATOM 8039 C C . THR A 1 991 ? 6.799 30.390 -31.763 1.00 77.44 991 THR A C 1
ATOM 8041 O O . THR A 1 991 ? 6.294 29.279 -31.586 1.00 77.44 991 THR A O 1
ATOM 8044 N N . ASN A 1 992 ? 6.474 31.206 -32.768 1.00 71.62 992 ASN A N 1
ATOM 8045 C CA . ASN A 1 992 ? 5.671 30.860 -33.953 1.00 71.62 992 ASN A CA 1
ATOM 8046 C C . ASN A 1 992 ? 6.160 29.546 -34.591 1.00 71.62 992 ASN A C 1
ATOM 8048 O O . ASN A 1 992 ? 5.379 28.612 -34.768 1.00 71.62 992 ASN A O 1
ATOM 8052 N N . ASN A 1 993 ? 7.481 29.412 -34.773 1.00 61.09 993 ASN A N 1
ATOM 8053 C CA . ASN A 1 993 ? 8.152 28.166 -35.178 1.00 61.09 993 ASN A CA 1
ATOM 8054 C C . ASN A 1 993 ? 7.735 27.660 -36.578 1.00 61.09 993 ASN A C 1
ATOM 8056 O O . ASN A 1 993 ? 7.835 26.471 -36.886 1.00 61.09 993 ASN A O 1
ATOM 8060 N N . ASP A 1 994 ? 7.307 28.599 -37.419 1.00 62.94 994 ASP A N 1
ATOM 8061 C CA . ASP A 1 994 ? 7.439 28.618 -38.878 1.00 62.94 994 ASP A CA 1
ATOM 8062 C C . ASP A 1 994 ? 8.835 28.169 -39.325 1.00 62.94 994 ASP A C 1
ATOM 8064 O O . ASP A 1 994 ? 8.939 27.099 -39.939 1.00 62.94 994 ASP A O 1
ATOM 8068 N N . ASN A 1 995 ? 9.865 28.905 -38.883 1.00 57.09 995 ASN A N 1
ATOM 8069 C CA . ASN A 1 995 ? 11.280 28.527 -38.864 1.00 57.09 995 ASN A CA 1
ATOM 8070 C C . ASN A 1 995 ? 11.841 28.170 -40.257 1.00 57.09 995 ASN A C 1
ATOM 8072 O O . ASN A 1 995 ? 12.600 27.205 -40.411 1.00 57.09 995 ASN A O 1
ATOM 8076 N N . GLU A 1 996 ? 11.442 28.914 -41.294 1.00 61.00 996 GLU A N 1
ATOM 8077 C CA . GLU A 1 996 ? 11.754 28.591 -42.690 1.00 61.00 996 GLU A CA 1
ATOM 8078 C C . GLU A 1 996 ? 13.194 28.995 -43.061 1.00 61.00 996 GLU A C 1
ATOM 8080 O O . GLU A 1 996 ? 13.836 28.351 -43.902 1.00 61.00 996 GLU A O 1
ATOM 8085 N N . TRP A 1 997 ? 13.767 29.997 -42.376 1.00 58.78 997 TRP A N 1
ATOM 8086 C CA . TRP A 1 997 ? 15.181 30.370 -42.508 1.00 58.78 997 TRP A CA 1
ATOM 8087 C C . TRP A 1 997 ? 15.852 30.838 -41.197 1.00 58.78 997 TRP A C 1
ATOM 8089 O O . TRP A 1 997 ? 15.252 31.042 -40.148 1.00 58.78 997 TRP A O 1
ATOM 8099 N N . ASN A 1 998 ? 17.183 30.959 -41.213 1.00 49.56 998 ASN A N 1
ATOM 8100 C CA . ASN A 1 998 ? 17.974 31.177 -39.994 1.00 49.56 998 ASN A CA 1
ATOM 8101 C C . ASN A 1 998 ? 17.987 32.664 -39.575 1.00 49.56 998 ASN A C 1
ATOM 8103 O O . ASN A 1 998 ? 18.904 33.416 -39.923 1.00 49.56 998 ASN A O 1
ATOM 8107 N N . GLY A 1 999 ? 16.936 33.058 -38.857 1.00 53.97 999 GLY A N 1
ATOM 8108 C CA . GLY A 1 999 ? 16.579 34.436 -38.488 1.00 53.97 999 GLY A CA 1
ATOM 8109 C C . GLY A 1 999 ? 15.064 34.658 -38.342 1.00 53.97 999 GLY A C 1
ATOM 8110 O O . GLY A 1 999 ? 14.670 35.713 -37.858 1.00 53.97 999 GLY A O 1
ATOM 8111 N N . ASP A 1 1000 ? 14.287 33.646 -38.728 1.00 59.62 1000 ASP A N 1
ATOM 8112 C CA . ASP A 1 1000 ? 12.832 33.539 -38.873 1.00 59.62 1000 ASP A CA 1
ATOM 8113 C C . ASP A 1 1000 ? 12.213 32.905 -37.608 1.00 59.62 1000 ASP A C 1
ATOM 8115 O O . ASP A 1 1000 ? 11.816 31.740 -37.609 1.00 59.62 1000 ASP A O 1
ATOM 8119 N N . ILE A 1 1001 ? 12.341 33.584 -36.458 1.00 59.88 1001 ILE A N 1
ATOM 8120 C CA . ILE A 1 1001 ? 11.865 33.081 -35.155 1.00 59.88 1001 ILE A CA 1
ATOM 8121 C C . ILE A 1 1001 ? 11.447 34.259 -34.261 1.00 59.88 1001 ILE A C 1
ATOM 8123 O O . ILE A 1 1001 ? 12.260 34.837 -33.524 1.00 59.88 1001 ILE A O 1
ATOM 8127 N N . GLU A 1 1002 ? 10.153 34.556 -34.237 1.00 69.94 1002 GLU A N 1
ATOM 8128 C CA . GLU A 1 1002 ? 9.538 35.619 -33.444 1.00 69.94 1002 GLU A CA 1
ATOM 8129 C C . GLU A 1 1002 ? 9.354 35.138 -31.998 1.00 69.94 1002 GLU A C 1
ATOM 8131 O O . GLU A 1 1002 ? 8.258 34.861 -31.508 1.00 69.94 1002 GLU A O 1
ATOM 8136 N N . SER A 1 1003 ? 10.471 35.016 -31.278 1.00 72.94 1003 SER A N 1
ATOM 8137 C CA . SER A 1 1003 ? 10.450 34.583 -29.881 1.00 72.94 1003 SER A CA 1
ATOM 8138 C C . SER A 1 1003 ? 9.903 35.665 -28.940 1.00 72.94 1003 SER A C 1
ATOM 8140 O O . SER A 1 1003 ? 10.393 36.800 -28.929 1.00 72.94 1003 SER A O 1
ATOM 8142 N N . ILE A 1 1004 ? 8.962 35.289 -28.075 1.00 81.81 1004 ILE A N 1
ATOM 8143 C CA . ILE A 1 1004 ? 8.496 36.094 -26.940 1.00 81.81 1004 ILE A CA 1
ATOM 8144 C C . ILE A 1 1004 ? 8.780 35.359 -25.627 1.00 81.81 1004 ILE A C 1
ATOM 8146 O O . ILE A 1 1004 ? 8.701 34.133 -25.554 1.00 81.81 1004 ILE A O 1
ATOM 8150 N N . SER A 1 1005 ? 9.097 36.105 -24.569 1.00 82.38 1005 SER A N 1
ATOM 8151 C CA . SER A 1 1005 ? 9.226 35.562 -23.217 1.00 82.38 1005 SER A CA 1
ATOM 8152 C C . SER A 1 1005 ? 8.377 36.338 -22.214 1.00 82.38 1005 SER A C 1
ATOM 8154 O O . SER A 1 1005 ? 8.331 37.570 -22.219 1.00 82.38 1005 SER A O 1
ATOM 8156 N N . HIS A 1 1006 ? 7.688 35.598 -21.348 1.00 85.44 1006 HIS A N 1
ATOM 8157 C CA . HIS A 1 1006 ? 6.858 36.119 -20.270 1.00 85.44 1006 HIS A CA 1
ATOM 8158 C C . HIS A 1 1006 ? 7.406 35.623 -18.930 1.00 85.44 1006 HIS A C 1
ATOM 8160 O O . HIS A 1 1006 ? 7.708 34.440 -18.780 1.00 85.44 1006 HIS A O 1
ATOM 8166 N N . LEU A 1 1007 ? 7.514 36.521 -17.949 1.00 88.56 1007 LEU A N 1
ATOM 8167 C CA . LEU A 1 1007 ? 7.906 36.195 -16.579 1.00 88.56 1007 LEU A CA 1
ATOM 8168 C C . LEU A 1 1007 ? 6.795 36.629 -15.624 1.00 88.56 1007 LEU A C 1
ATOM 8170 O O . LEU A 1 1007 ? 6.433 37.805 -15.612 1.00 88.56 1007 LEU A O 1
ATOM 8174 N N . THR A 1 1008 ? 6.300 35.701 -14.805 1.00 88.38 1008 THR A N 1
ATOM 8175 C CA . THR A 1 1008 ? 5.390 35.998 -13.687 1.00 88.38 1008 THR A CA 1
ATOM 8176 C C . THR A 1 1008 ? 5.901 35.393 -12.370 1.00 88.38 1008 THR A C 1
ATOM 8178 O O . THR A 1 1008 ? 6.802 34.551 -12.353 1.00 88.38 1008 THR A O 1
ATOM 8181 N N . LEU A 1 1009 ? 5.365 35.881 -11.252 1.00 86.38 1009 LEU A N 1
ATOM 8182 C CA . LEU A 1 1009 ? 5.783 35.586 -9.884 1.00 86.38 1009 LEU A CA 1
ATOM 8183 C C . LEU A 1 1009 ? 4.556 35.227 -9.046 1.00 86.38 1009 LEU A C 1
ATOM 8185 O O . LEU A 1 1009 ? 3.731 36.096 -8.770 1.00 86.38 1009 LEU A O 1
ATOM 8189 N N . LEU A 1 1010 ? 4.475 33.980 -8.583 1.00 85.19 1010 LEU A N 1
ATOM 8190 C CA . LEU A 1 1010 ? 3.425 33.533 -7.672 1.00 85.19 1010 LEU A CA 1
ATOM 8191 C C . LEU A 1 1010 ? 4.015 33.413 -6.267 1.00 85.19 1010 LEU A C 1
ATOM 8193 O O . LEU A 1 1010 ? 4.893 32.592 -6.007 1.00 85.19 1010 LEU A O 1
ATOM 8197 N N . ASN A 1 1011 ? 3.554 34.281 -5.369 1.00 83.31 1011 ASN A N 1
ATOM 8198 C CA . ASN A 1 1011 ? 3.910 34.238 -3.956 1.00 83.31 1011 ASN A CA 1
ATOM 8199 C C . ASN A 1 1011 ? 2.864 33.403 -3.221 1.00 83.31 1011 ASN A C 1
ATOM 8201 O O . ASN A 1 1011 ? 1.774 33.907 -2.963 1.00 83.31 1011 ASN A O 1
ATOM 8205 N N . ILE A 1 1012 ? 3.197 32.165 -2.863 1.00 80.62 1012 ILE A N 1
ATOM 8206 C CA . ILE A 1 1012 ? 2.372 31.382 -1.942 1.00 80.62 1012 ILE A CA 1
ATOM 8207 C C . ILE A 1 1012 ? 2.737 31.827 -0.529 1.00 80.62 1012 ILE A C 1
ATOM 8209 O O . ILE A 1 1012 ? 3.865 31.627 -0.070 1.00 80.62 1012 ILE A O 1
ATOM 8213 N N . SER A 1 1013 ? 1.795 32.442 0.182 1.00 80.00 1013 SER A N 1
ATOM 8214 C CA . SER A 1 1013 ? 1.944 32.664 1.614 1.00 80.00 1013 SER A CA 1
ATOM 8215 C C . SER A 1 1013 ? 1.465 31.446 2.404 1.00 80.00 1013 SER A C 1
ATOM 8217 O O . SER A 1 1013 ? 0.730 30.584 1.924 1.00 80.00 1013 SER A O 1
ATOM 8219 N N . LEU A 1 1014 ? 1.861 31.385 3.672 1.00 72.81 1014 LEU A N 1
ATOM 8220 C CA . LEU A 1 1014 ? 1.388 30.347 4.581 1.00 72.81 1014 LEU A CA 1
ATOM 8221 C C . LEU A 1 1014 ? -0.115 30.504 4.897 1.00 72.81 1014 LEU A C 1
ATOM 8223 O O . LEU A 1 1014 ? -0.780 29.515 5.185 1.00 72.81 1014 LEU A O 1
ATOM 8227 N N . GLU A 1 1015 ? -0.660 31.722 4.788 1.00 77.75 1015 GLU A N 1
ATOM 8228 C CA . GLU A 1 1015 ? -2.103 31.989 4.864 1.00 77.75 1015 GLU A CA 1
ATOM 8229 C C . GLU A 1 1015 ? -2.855 31.344 3.688 1.00 77.75 1015 GLU A C 1
ATOM 8231 O O . GLU A 1 1015 ? -3.883 30.710 3.917 1.00 77.75 1015 GLU A O 1
ATOM 8236 N N . ASP A 1 1016 ? -2.309 31.389 2.467 1.00 77.31 1016 ASP A N 1
ATOM 8237 C CA . ASP A 1 1016 ? -2.920 30.757 1.286 1.00 77.31 1016 ASP A CA 1
ATOM 8238 C C . ASP A 1 1016 ? -2.984 29.226 1.426 1.00 77.31 1016 ASP A C 1
ATOM 8240 O O . ASP A 1 1016 ? -4.017 28.619 1.134 1.00 77.31 1016 ASP A O 1
ATOM 8244 N N . CYS A 1 1017 ? -1.928 28.595 1.961 1.00 77.19 1017 CYS A N 1
ATOM 8245 C CA . CYS A 1 1017 ? -1.941 27.165 2.295 1.00 77.19 1017 CYS A CA 1
ATOM 8246 C C . CYS A 1 1017 ? -3.026 26.821 3.333 1.00 77.19 1017 CYS A C 1
ATOM 8248 O O . CYS A 1 1017 ? -3.741 25.829 3.179 1.00 77.19 1017 CYS A O 1
ATOM 8250 N N . PHE A 1 1018 ? -3.181 27.629 4.388 1.00 79.00 1018 PHE A N 1
ATOM 8251 C CA . PHE A 1 1018 ? -4.223 27.396 5.394 1.00 79.00 1018 PHE A CA 1
ATOM 8252 C C . PHE A 1 1018 ? -5.637 27.602 4.832 1.00 79.00 1018 PHE A C 1
ATOM 8254 O O . PHE A 1 1018 ? -6.513 26.787 5.113 1.00 79.00 1018 PHE A O 1
ATOM 8261 N N . LEU A 1 1019 ? -5.858 28.638 4.016 1.00 82.56 1019 LEU A N 1
ATOM 8262 C CA . LEU A 1 1019 ? -7.147 28.923 3.375 1.00 82.56 1019 LEU A CA 1
ATOM 8263 C C . LEU A 1 1019 ? -7.555 27.839 2.369 1.00 82.56 1019 LEU A C 1
ATOM 8265 O O . LEU A 1 1019 ? -8.719 27.442 2.342 1.00 82.56 1019 LEU A O 1
ATOM 8269 N N . PHE A 1 1020 ? -6.608 27.328 1.579 1.00 83.44 1020 PHE A N 1
ATOM 8270 C CA . PHE A 1 1020 ? -6.865 26.238 0.638 1.00 83.44 1020 PHE A CA 1
ATOM 8271 C C . PHE A 1 1020 ? -7.342 24.970 1.357 1.00 83.44 1020 PHE A C 1
ATOM 8273 O O . PHE A 1 1020 ? -8.385 24.417 1.010 1.00 83.44 1020 PHE A O 1
ATOM 8280 N N . LEU A 1 1021 ? -6.629 24.547 2.405 1.00 80.88 1021 LEU A N 1
ATOM 8281 C CA . LEU A 1 1021 ? -7.006 23.375 3.201 1.00 80.88 1021 LEU A CA 1
ATOM 8282 C C . LEU A 1 1021 ? -8.329 23.562 3.954 1.00 80.88 1021 LEU A C 1
ATOM 8284 O O . LEU A 1 1021 ? -9.106 22.617 4.074 1.00 80.88 1021 LEU A O 1
ATOM 8288 N N . ASP A 1 1022 ? -8.610 24.773 4.435 1.00 85.00 1022 ASP A N 1
ATOM 8289 C CA . ASP A 1 1022 ? -9.884 25.094 5.078 1.00 85.00 1022 ASP A CA 1
ATOM 8290 C C . ASP A 1 1022 ? -11.069 24.966 4.099 1.00 85.00 1022 ASP A C 1
ATOM 8292 O O . ASP A 1 1022 ? -12.126 24.465 4.492 1.00 85.00 1022 ASP A O 1
ATOM 8296 N N . ASN A 1 1023 ? -10.872 25.333 2.822 1.00 85.00 1023 ASN A N 1
ATOM 8297 C CA . ASN A 1 1023 ? -11.860 25.167 1.750 1.00 85.00 1023 ASN A CA 1
ATOM 8298 C C . ASN A 1 1023 ? -12.005 23.709 1.280 1.00 85.00 1023 ASN A C 1
ATOM 8300 O O . ASN A 1 1023 ? -13.128 23.245 1.111 1.00 85.00 1023 ASN A O 1
ATOM 8304 N N . GLU A 1 1024 ? -10.908 22.965 1.115 1.00 84.50 1024 GLU A N 1
ATOM 8305 C CA . GLU A 1 1024 ? -10.939 21.529 0.780 1.00 84.50 1024 GLU A CA 1
ATOM 8306 C C . GLU A 1 1024 ? -11.729 20.716 1.823 1.00 84.50 1024 GLU A C 1
ATOM 8308 O O . GLU A 1 1024 ? -12.545 19.857 1.478 1.00 84.50 1024 GLU A O 1
ATOM 8313 N N . ILE A 1 1025 ? -11.578 21.046 3.113 1.00 84.38 1025 ILE A N 1
ATOM 8314 C CA . ILE A 1 1025 ? -12.382 20.438 4.182 1.00 84.38 1025 ILE A CA 1
ATOM 8315 C C . ILE A 1 1025 ? -13.872 20.836 4.069 1.00 84.38 1025 ILE A C 1
ATOM 8317 O O . ILE A 1 1025 ? -14.740 19.998 4.323 1.00 84.38 1025 ILE A O 1
ATOM 8321 N N . GLU A 1 1026 ? -14.210 22.067 3.664 1.00 87.50 1026 GLU A N 1
ATOM 8322 C CA . GLU A 1 1026 ? -15.608 22.469 3.405 1.00 87.50 1026 GLU A CA 1
ATOM 8323 C C . GLU A 1 1026 ? -16.221 21.788 2.174 1.00 87.50 1026 GLU A C 1
ATOM 8325 O O . GLU A 1 1026 ? -17.392 21.404 2.209 1.00 87.50 1026 GLU A O 1
ATOM 8330 N N . GLU A 1 1027 ? -15.470 21.605 1.088 1.00 86.56 1027 GLU A N 1
ATOM 8331 C CA . GLU A 1 1027 ? -15.953 20.858 -0.079 1.00 86.56 1027 GLU A CA 1
ATOM 8332 C C . GLU A 1 1027 ? -16.185 19.383 0.262 1.00 86.56 1027 GLU A C 1
ATOM 8334 O O . GLU A 1 1027 ? -17.230 18.832 -0.098 1.00 86.56 1027 GLU A O 1
ATOM 8339 N N . MET A 1 1028 ? -15.308 18.771 1.066 1.00 83.12 1028 MET A N 1
ATOM 8340 C CA . MET A 1 1028 ? -15.533 17.416 1.570 1.00 83.12 1028 MET A CA 1
ATOM 8341 C C . MET A 1 1028 ? -16.783 17.318 2.460 1.00 83.12 1028 MET A C 1
ATOM 8343 O O . MET A 1 1028 ? -17.546 16.365 2.304 1.00 83.12 1028 MET A O 1
ATOM 8347 N N . LYS A 1 1029 ? -17.049 18.291 3.350 1.00 85.38 1029 LYS A N 1
ATOM 8348 C CA . LYS A 1 1029 ? -18.305 18.325 4.132 1.00 85.38 1029 LYS A CA 1
ATOM 8349 C C . LYS A 1 1029 ? -19.528 18.369 3.212 1.00 85.38 1029 LYS A C 1
ATOM 8351 O O . LYS A 1 1029 ? -20.408 17.526 3.345 1.00 85.38 1029 LYS A O 1
ATOM 8356 N N . LYS A 1 1030 ? -19.552 19.290 2.241 1.00 88.19 1030 LYS A N 1
ATOM 8357 C CA . LYS A 1 1030 ? -20.657 19.423 1.270 1.00 88.19 1030 LYS A CA 1
ATOM 8358 C C . LYS A 1 1030 ? -20.879 18.133 0.475 1.00 88.19 1030 LYS A C 1
ATOM 8360 O O . LYS A 1 1030 ? -22.023 17.751 0.251 1.00 88.19 1030 LYS A O 1
ATOM 8365 N N . TYR A 1 1031 ? -19.809 17.442 0.077 1.00 85.06 1031 TYR A N 1
ATOM 8366 C CA . TYR A 1 1031 ? -19.905 16.137 -0.584 1.00 85.06 1031 TYR A CA 1
ATOM 8367 C C . TYR A 1 1031 ? -20.516 15.070 0.343 1.00 85.06 1031 TYR A C 1
ATOM 8369 O O . TYR A 1 1031 ? -21.479 14.399 -0.025 1.00 85.06 1031 TYR A O 1
ATOM 8377 N N . VAL A 1 1032 ? -20.009 14.966 1.575 1.00 81.12 1032 VAL A N 1
ATOM 8378 C CA . VAL A 1 1032 ? -20.498 14.051 2.622 1.00 81.12 1032 VAL A CA 1
ATOM 8379 C C . VAL A 1 1032 ? -21.981 14.264 2.938 1.00 81.12 1032 VAL A C 1
ATOM 8381 O O . VAL A 1 1032 ? -22.710 13.287 3.101 1.00 81.12 1032 VAL A O 1
ATOM 8384 N N . ASP A 1 1033 ? -22.431 15.516 3.008 1.00 80.81 1033 ASP A N 1
ATOM 8385 C CA . ASP A 1 1033 ? -23.819 15.871 3.323 1.00 80.81 1033 ASP A CA 1
ATOM 8386 C C . ASP A 1 1033 ? -24.799 15.561 2.177 1.00 80.81 1033 ASP A C 1
ATOM 8388 O O . ASP A 1 1033 ? -25.971 15.285 2.433 1.00 80.81 1033 ASP A O 1
ATOM 8392 N N . ASN A 1 1034 ? -24.326 15.588 0.926 1.00 81.50 1034 ASN A N 1
ATOM 8393 C CA . ASN A 1 1034 ? -25.132 15.293 -0.262 1.00 81.50 1034 ASN A CA 1
ATOM 8394 C C . ASN A 1 1034 ? -25.221 13.788 -0.573 1.00 81.50 1034 ASN A C 1
ATOM 8396 O O . ASN A 1 1034 ? -26.254 13.322 -1.050 1.00 81.50 1034 ASN A O 1
ATOM 8400 N N . GLU A 1 1035 ? -24.143 13.032 -0.336 1.00 79.31 1035 GLU A N 1
ATOM 8401 C CA . GLU A 1 1035 ? -23.973 11.679 -0.891 1.00 79.31 1035 GLU A CA 1
ATOM 8402 C C . GLU A 1 1035 ? -24.097 10.553 0.159 1.00 79.31 1035 GLU A C 1
ATOM 8404 O O . GLU A 1 1035 ? -24.159 9.382 -0.215 1.00 79.31 1035 GLU A O 1
ATOM 8409 N N . LEU A 1 1036 ? -24.144 10.860 1.467 1.00 75.69 1036 LEU A N 1
ATOM 8410 C CA . LEU A 1 1036 ? -24.193 9.852 2.542 1.00 75.69 1036 LEU A CA 1
ATOM 8411 C C . LEU A 1 1036 ? -25.451 9.938 3.423 1.00 75.69 1036 LEU A C 1
ATOM 8413 O O . LEU A 1 1036 ? -25.985 11.006 3.714 1.00 75.69 1036 LEU A O 1
ATOM 8417 N N . TYR A 1 1037 ? -25.891 8.785 3.943 1.00 72.75 1037 TYR A N 1
ATOM 8418 C CA . TYR A 1 1037 ? -26.979 8.707 4.925 1.00 72.75 1037 TYR A CA 1
ATOM 8419 C C . TYR A 1 1037 ? -26.696 9.565 6.169 1.00 72.75 1037 TYR A C 1
ATOM 8421 O O . TYR A 1 1037 ? -25.619 9.472 6.756 1.00 72.75 1037 TYR A O 1
ATOM 8429 N N . SER A 1 1038 ? -27.694 10.320 6.640 1.00 69.75 1038 SER A N 1
ATOM 8430 C CA . SER A 1 1038 ? -27.554 11.368 7.672 1.00 69.75 1038 SER A CA 1
ATOM 8431 C C . SER A 1 1038 ? -26.822 10.965 8.963 1.00 69.75 1038 SER A C 1
ATOM 8433 O O . SER A 1 1038 ? -26.084 11.771 9.527 1.00 69.75 1038 SER A O 1
ATOM 8435 N N . ILE A 1 1039 ? -26.973 9.726 9.442 1.00 65.81 1039 ILE A N 1
ATOM 8436 C CA . ILE A 1 1039 ? -26.259 9.216 10.633 1.00 65.81 1039 ILE A CA 1
ATOM 8437 C C . ILE A 1 1039 ? -24.752 9.046 10.357 1.00 65.81 1039 ILE A C 1
ATOM 8439 O O . ILE A 1 1039 ? -23.915 9.345 11.209 1.00 65.81 1039 ILE A O 1
ATOM 8443 N N . ILE A 1 1040 ? -24.393 8.599 9.151 1.00 66.94 1040 ILE A N 1
ATOM 8444 C CA . ILE A 1 1040 ? -22.998 8.489 8.709 1.00 66.94 1040 ILE A CA 1
ATOM 8445 C C . ILE A 1 1040 ? -22.454 9.898 8.438 1.00 66.94 1040 ILE A C 1
ATOM 8447 O O . ILE A 1 1040 ? -21.427 10.268 9.005 1.00 66.94 1040 ILE A O 1
ATOM 8451 N N . ALA A 1 1041 ? -23.188 10.711 7.669 1.00 72.19 1041 ALA A N 1
ATOM 8452 C CA . ALA A 1 1041 ? -22.810 12.083 7.336 1.00 72.19 1041 ALA A CA 1
ATOM 8453 C C . ALA A 1 1041 ? -22.550 12.938 8.588 1.00 72.19 1041 ALA A C 1
ATOM 8455 O O . ALA A 1 1041 ? -21.488 13.538 8.701 1.00 72.19 1041 ALA A O 1
ATOM 8456 N N . SER A 1 1042 ? -23.444 12.924 9.583 1.00 72.81 1042 SER A N 1
ATOM 8457 C CA . SER A 1 1042 ? -23.267 13.683 10.837 1.00 72.81 1042 SER A CA 1
ATOM 8458 C C . SER A 1 1042 ? -22.009 13.292 11.621 1.00 72.81 1042 SER A C 1
ATOM 8460 O O . SER A 1 1042 ? -21.309 14.171 12.126 1.00 72.81 1042 SER A O 1
ATOM 8462 N N . THR A 1 1043 ? -21.676 11.998 11.677 1.00 71.94 1043 THR A N 1
ATOM 8463 C CA . THR A 1 1043 ? -20.456 11.503 12.340 1.00 71.94 1043 THR A CA 1
ATOM 8464 C C . THR A 1 1043 ? -19.193 12.020 11.639 1.00 71.94 1043 THR A C 1
ATOM 8466 O O . THR A 1 1043 ? -18.238 12.445 12.290 1.00 71.94 1043 THR A O 1
ATOM 8469 N N . ILE A 1 1044 ? -19.208 12.037 10.305 1.00 72.81 1044 ILE A N 1
ATOM 8470 C CA . ILE A 1 1044 ? -18.094 12.499 9.469 1.00 72.81 1044 ILE A CA 1
ATOM 8471 C C . ILE A 1 1044 ? -17.961 14.029 9.514 1.00 72.81 1044 ILE A C 1
ATOM 8473 O O . ILE A 1 1044 ? -16.882 14.555 9.785 1.00 72.81 1044 ILE A O 1
ATOM 8477 N N . ARG A 1 1045 ? -19.070 14.753 9.330 1.00 79.75 1045 ARG A N 1
ATOM 8478 C CA . ARG A 1 1045 ? -19.170 16.219 9.412 1.00 79.75 1045 ARG A CA 1
ATOM 8479 C C . ARG A 1 1045 ? -18.646 16.746 10.750 1.00 79.75 1045 ARG A C 1
ATOM 8481 O O . ARG A 1 1045 ? -17.976 17.780 10.778 1.00 79.75 1045 ARG A O 1
ATOM 8488 N N . PHE A 1 1046 ? -18.897 16.028 11.849 1.00 79.12 1046 PHE A N 1
ATOM 8489 C CA . PHE A 1 1046 ? -18.338 16.337 13.168 1.00 79.12 1046 PHE A CA 1
ATOM 8490 C C . PHE A 1 1046 ? -16.804 16.240 13.181 1.00 79.12 1046 PHE A C 1
ATOM 8492 O O . PHE A 1 1046 ? -16.144 17.200 13.581 1.00 79.12 1046 PHE A O 1
ATOM 8499 N N . LYS A 1 1047 ? -16.230 15.140 12.675 1.00 77.81 1047 LYS A N 1
ATOM 8500 C CA . LYS A 1 1047 ? -14.772 14.948 12.593 1.00 77.81 1047 LYS A CA 1
ATOM 8501 C C . LYS A 1 1047 ? -14.084 15.972 11.687 1.00 77.81 1047 LYS A C 1
ATOM 8503 O O . LYS A 1 1047 ? -13.129 16.615 12.116 1.00 77.81 1047 LYS A O 1
ATOM 8508 N N . LEU A 1 1048 ? -14.628 16.226 10.497 1.00 79.69 1048 LEU A N 1
ATOM 8509 C CA . LEU A 1 1048 ? -14.131 17.272 9.593 1.00 79.69 1048 LEU A CA 1
ATOM 8510 C C . LEU A 1 1048 ? -14.190 18.670 10.227 1.00 79.69 1048 LEU A C 1
ATOM 8512 O O . LEU A 1 1048 ? -13.288 19.483 10.038 1.00 79.69 1048 LEU A O 1
ATOM 8516 N N . SER A 1 1049 ? -15.213 18.949 11.038 1.00 84.31 1049 SER A N 1
ATOM 8517 C CA . SER A 1 1049 ? -15.321 20.218 11.770 1.00 84.31 1049 SER A CA 1
ATOM 8518 C C . SER A 1 1049 ? -14.337 20.326 12.944 1.00 84.31 1049 SER A C 1
ATOM 8520 O O . SER A 1 1049 ? -13.914 21.434 13.273 1.00 84.31 1049 SER A O 1
ATOM 8522 N N . LEU A 1 1050 ? -13.925 19.209 13.559 1.00 76.94 1050 LEU A N 1
ATOM 8523 C CA . LEU A 1 1050 ? -12.838 19.188 14.546 1.00 76.94 1050 LEU A CA 1
ATOM 8524 C C . LEU A 1 1050 ? -11.475 19.408 13.880 1.00 76.94 1050 LEU A C 1
ATOM 8526 O O . LEU A 1 1050 ? -10.748 20.307 14.304 1.00 76.94 1050 LEU A O 1
ATOM 8530 N N . ALA A 1 1051 ? -11.173 18.682 12.800 1.00 74.69 1051 ALA A N 1
ATOM 8531 C CA . ALA A 1 1051 ? -9.957 18.870 12.008 1.00 74.69 1051 ALA A CA 1
ATOM 8532 C C . ALA A 1 1051 ? -9.800 20.337 11.558 1.00 74.69 1051 ALA A C 1
ATOM 8534 O O . ALA A 1 1051 ? -8.799 20.983 11.866 1.00 74.69 1051 ALA A O 1
ATOM 8535 N N . GLN A 1 1052 ? -10.836 20.919 10.947 1.00 84.38 1052 GLN A N 1
ATOM 8536 C CA . GLN A 1 1052 ? -10.849 22.328 10.538 1.00 84.38 1052 GLN A CA 1
ATOM 8537 C C . GLN A 1 1052 ? -10.683 23.304 11.719 1.00 84.38 1052 GLN A C 1
ATOM 8539 O O . GLN A 1 1052 ? -9.973 24.306 11.626 1.00 84.38 1052 GLN A O 1
ATOM 8544 N N . LYS A 1 1053 ? -11.305 23.025 12.870 1.00 85.62 1053 LYS A N 1
ATOM 8545 C CA . LYS A 1 1053 ? -11.136 23.844 14.078 1.00 85.62 1053 LYS A CA 1
ATOM 8546 C C . LYS A 1 1053 ? -9.684 23.834 14.562 1.00 85.62 1053 LYS A C 1
ATOM 8548 O O . LYS A 1 1053 ? -9.170 24.890 14.933 1.00 85.62 1053 LYS A O 1
ATOM 8553 N N . PHE A 1 1054 ? -9.015 22.681 14.554 1.00 76.50 1054 PHE A N 1
ATOM 8554 C CA . PHE A 1 1054 ? -7.596 22.592 14.900 1.00 76.50 1054 PHE A CA 1
ATOM 8555 C C . PHE A 1 1054 ? -6.699 23.259 13.846 1.00 76.50 1054 PHE A C 1
ATOM 8557 O O . PHE A 1 1054 ? -5.745 23.941 14.224 1.00 76.50 1054 PHE A O 1
ATOM 8564 N N . LEU A 1 1055 ? -7.066 23.193 12.562 1.00 78.88 1055 LEU A N 1
ATOM 8565 C CA . LEU A 1 1055 ? -6.385 23.895 11.471 1.00 78.88 1055 LEU A CA 1
ATOM 8566 C C . LEU A 1 1055 ? -6.413 25.416 11.682 1.00 78.88 1055 LEU A C 1
ATOM 8568 O O . LEU A 1 1055 ? -5.371 26.069 11.692 1.00 78.88 1055 LEU A O 1
ATOM 8572 N N . ARG A 1 1056 ? -7.595 25.974 11.969 1.00 83.62 1056 ARG A N 1
ATOM 8573 C CA . ARG A 1 1056 ? -7.781 27.400 12.288 1.00 83.62 1056 ARG A CA 1
ATOM 8574 C C . ARG A 1 1056 ? -7.043 27.817 13.572 1.00 83.62 1056 ARG A C 1
ATOM 8576 O O . ARG A 1 1056 ? -6.544 28.937 13.658 1.00 83.62 1056 ARG A O 1
ATOM 8583 N N . ILE A 1 1057 ? -6.904 26.920 14.556 1.00 78.00 1057 ILE A N 1
ATOM 8584 C CA . ILE A 1 1057 ? -6.072 27.153 15.754 1.00 78.00 1057 ILE A CA 1
ATOM 8585 C C . ILE A 1 1057 ? -4.577 27.196 15.395 1.00 78.00 1057 ILE A C 1
ATOM 8587 O O . ILE A 1 1057 ? -3.870 28.084 15.880 1.00 78.00 1057 ILE A O 1
ATOM 8591 N N . ALA A 1 1058 ? -4.092 26.290 14.540 1.00 69.75 1058 ALA A N 1
ATOM 8592 C CA . ALA A 1 1058 ? -2.712 26.297 14.055 1.00 69.75 1058 ALA A CA 1
ATOM 8593 C C . ALA A 1 1058 ? -2.407 27.561 13.233 1.00 69.75 1058 ALA A C 1
ATOM 8595 O O . ALA A 1 1058 ? -1.372 28.203 13.441 1.00 69.75 1058 ALA A O 1
ATOM 8596 N N . TYR A 1 1059 ? -3.344 27.988 12.382 1.00 77.62 1059 TYR A N 1
ATOM 8597 C CA . TYR A 1 1059 ? -3.231 29.241 11.643 1.00 77.62 1059 TYR A CA 1
ATOM 8598 C C . TYR A 1 1059 ? -3.171 30.459 12.583 1.00 77.62 1059 TYR A C 1
ATOM 8600 O O . TYR A 1 1059 ? -2.260 31.280 12.483 1.00 77.62 1059 TYR A O 1
ATOM 8608 N N . GLN A 1 1060 ? -4.027 30.537 13.607 1.00 75.56 1060 GLN A N 1
ATOM 8609 C CA . GLN A 1 1060 ? -3.929 31.615 14.599 1.00 75.56 1060 GLN A CA 1
ATOM 8610 C C . GLN A 1 1060 ? -2.581 31.605 15.351 1.00 75.56 1060 GLN A C 1
ATOM 8612 O O . GLN A 1 1060 ? -2.034 32.662 15.651 1.00 75.56 1060 GLN A O 1
ATOM 8617 N N . LYS A 1 1061 ? -1.999 30.431 15.638 1.00 68.06 1061 LYS A N 1
ATOM 8618 C CA . LYS A 1 1061 ? -0.658 30.316 16.254 1.00 68.06 1061 LYS A CA 1
ATOM 8619 C C . LYS A 1 1061 ? 0.483 30.691 15.296 1.00 68.06 1061 LYS A C 1
ATOM 8621 O O . LYS A 1 1061 ? 1.545 31.109 15.756 1.00 68.06 1061 LYS A O 1
ATOM 8626 N N . THR A 1 1062 ? 0.241 30.603 13.990 1.00 66.12 1062 THR A N 1
ATOM 8627 C CA . THR A 1 1062 ? 1.121 31.131 12.937 1.00 66.12 1062 THR A CA 1
ATOM 8628 C C . THR A 1 1062 ? 1.116 32.659 12.946 1.00 66.12 1062 THR A C 1
ATOM 8630 O O . THR A 1 1062 ? 2.183 33.269 13.012 1.00 66.12 1062 THR A O 1
ATOM 8633 N N . LEU A 1 1063 ? -0.072 33.277 12.970 1.00 69.00 1063 LEU A N 1
ATOM 8634 C CA . LEU A 1 1063 ? -0.243 34.735 13.053 1.00 69.00 1063 LEU A CA 1
ATOM 8635 C C . LEU A 1 1063 ? 0.328 35.342 14.344 1.00 69.00 1063 LEU A C 1
ATOM 8637 O O . LEU A 1 1063 ? 0.853 36.453 14.321 1.00 69.00 1063 LEU A O 1
ATOM 8641 N N . ASP A 1 1064 ? 0.320 34.590 15.450 1.00 72.69 1064 ASP A N 1
ATOM 8642 C CA . ASP A 1 1064 ? 1.011 34.954 16.698 1.00 72.69 1064 ASP A CA 1
ATOM 8643 C C . ASP A 1 1064 ? 2.560 34.975 16.562 1.00 72.69 1064 ASP A C 1
ATOM 8645 O O . ASP A 1 1064 ? 3.269 35.249 17.534 1.00 72.69 1064 ASP A O 1
ATOM 8649 N N . GLY A 1 1065 ? 3.108 34.667 15.378 1.00 54.41 1065 GLY A N 1
ATOM 8650 C CA . GLY A 1 1065 ? 4.536 34.738 15.051 1.00 54.41 1065 GLY A CA 1
ATOM 8651 C C . GLY A 1 1065 ? 5.372 33.563 15.563 1.00 54.41 1065 GLY A C 1
ATOM 8652 O O . GLY A 1 1065 ? 6.593 33.682 15.661 1.00 54.41 1065 GLY A O 1
ATOM 8653 N N . ASN A 1 1066 ? 4.742 32.440 15.926 1.00 53.62 1066 ASN A N 1
ATOM 8654 C CA . ASN A 1 1066 ? 5.367 31.379 16.720 1.00 53.62 1066 ASN A CA 1
ATOM 8655 C C . ASN A 1 1066 ? 5.448 30.030 15.976 1.00 53.62 1066 ASN A C 1
ATOM 8657 O O . ASN A 1 1066 ? 5.075 28.983 16.503 1.00 53.62 1066 ASN A O 1
ATOM 8661 N N . LEU A 1 1067 ? 5.962 30.070 14.741 1.00 50.53 1067 LEU A N 1
ATOM 8662 C CA . LEU A 1 1067 ? 6.130 28.924 13.826 1.00 50.53 1067 LEU A CA 1
ATOM 8663 C C . LEU A 1 1067 ? 6.889 27.726 14.426 1.00 50.53 1067 LEU A C 1
ATOM 8665 O O . LEU A 1 1067 ? 6.660 26.585 14.042 1.00 50.53 1067 LEU A O 1
ATOM 8669 N N . THR A 1 1068 ? 7.797 27.971 15.372 1.00 49.03 1068 THR A N 1
ATOM 8670 C CA . THR A 1 1068 ? 8.601 26.933 16.040 1.00 49.03 1068 THR A CA 1
ATOM 8671 C C . THR A 1 1068 ? 8.010 26.469 17.376 1.00 49.03 1068 THR A C 1
ATOM 8673 O O . THR A 1 1068 ? 8.653 25.714 18.107 1.00 49.03 1068 THR A O 1
ATOM 8676 N N . CYS A 1 1069 ? 6.798 26.905 17.732 1.00 54.53 1069 CYS A N 1
ATOM 8677 C CA . CYS A 1 1069 ? 6.167 26.514 18.987 1.00 54.53 1069 CYS A CA 1
ATOM 8678 C C . CYS A 1 1069 ? 5.773 25.035 18.987 1.00 54.53 1069 CYS A C 1
ATOM 8680 O O . CYS A 1 1069 ? 5.189 24.550 18.015 1.00 54.53 1069 CYS A O 1
ATOM 8682 N N . SER A 1 1070 ? 5.936 24.353 20.130 1.00 57.22 1070 SER A N 1
ATOM 8683 C CA . SER A 1 1070 ? 5.285 23.052 20.324 1.00 57.22 1070 SER A CA 1
ATOM 8684 C C . SER A 1 1070 ? 3.781 23.177 20.089 1.00 57.22 1070 SER A C 1
ATOM 8686 O O . SER A 1 1070 ? 3.234 22.361 19.378 1.00 57.22 1070 SER A O 1
ATOM 8688 N N . LEU A 1 1071 ? 3.144 24.269 20.539 1.00 57.72 1071 LEU A N 1
ATOM 8689 C CA . LEU A 1 1071 ? 1.704 24.511 20.381 1.00 57.72 1071 LEU A CA 1
ATOM 8690 C C . LEU A 1 1071 ? 1.238 24.649 18.920 1.00 57.72 1071 LEU A C 1
ATOM 8692 O O . LEU A 1 1071 ? 0.043 24.532 18.666 1.00 57.72 1071 LEU A O 1
ATOM 8696 N N . PHE A 1 1072 ? 2.145 24.923 17.977 1.00 63.66 1072 PHE A N 1
ATOM 8697 C CA . PHE A 1 1072 ? 1.839 24.901 16.545 1.00 63.66 1072 PHE A CA 1
ATOM 8698 C C . PHE A 1 1072 ? 1.867 23.460 16.017 1.00 63.66 1072 PHE A C 1
ATOM 8700 O O . PHE A 1 1072 ? 0.882 23.007 15.436 1.00 63.66 1072 PHE A O 1
ATOM 8707 N N . LYS A 1 1073 ? 2.935 22.705 16.326 1.00 61.34 1073 LYS A N 1
ATOM 8708 C CA . LYS A 1 1073 ? 3.016 21.263 16.030 1.00 61.34 1073 LYS A CA 1
ATOM 8709 C C . LYS A 1 1073 ? 1.873 20.480 16.688 1.00 61.34 1073 LYS A C 1
ATOM 8711 O O . LYS A 1 1073 ? 1.223 19.696 16.015 1.00 61.34 1073 LYS A O 1
ATOM 8716 N N . ASP A 1 1074 ? 1.580 20.751 17.959 1.00 63.84 1074 ASP A N 1
ATOM 8717 C CA . ASP A 1 1074 ? 0.468 20.189 18.734 1.00 63.84 1074 ASP A CA 1
ATOM 8718 C C . ASP A 1 1074 ? -0.883 20.470 18.054 1.00 63.84 1074 ASP A C 1
ATOM 8720 O O . ASP A 1 1074 ? -1.773 19.630 18.105 1.00 63.84 1074 ASP A O 1
ATOM 8724 N N . ALA A 1 1075 ? -1.059 21.635 17.418 1.00 65.62 1075 ALA A N 1
ATOM 8725 C CA . ALA A 1 1075 ? -2.306 21.975 16.736 1.00 65.62 1075 ALA A CA 1
ATOM 8726 C C . ALA A 1 1075 ? -2.465 21.205 15.415 1.00 65.62 1075 ALA A C 1
ATOM 8728 O O . ALA A 1 1075 ? -3.513 20.593 15.221 1.00 65.62 1075 ALA A O 1
ATOM 8729 N N . ILE A 1 1076 ? -1.437 21.156 14.554 1.00 65.44 1076 ILE A N 1
ATOM 8730 C CA . ILE A 1 1076 ? -1.486 20.347 13.318 1.00 65.44 1076 ILE A CA 1
ATOM 8731 C C . ILE A 1 1076 ? -1.588 18.846 13.640 1.00 65.44 1076 ILE A C 1
ATOM 8733 O O . ILE A 1 1076 ? -2.346 18.135 12.987 1.00 65.44 1076 ILE A O 1
ATOM 8737 N N . ALA A 1 1077 ? -0.927 18.379 14.705 1.00 62.75 1077 ALA A N 1
ATOM 8738 C CA . ALA A 1 1077 ? -1.057 17.010 15.204 1.00 62.75 1077 ALA A CA 1
ATOM 8739 C C . ALA A 1 1077 ? -2.516 16.621 15.474 1.00 62.75 1077 ALA A C 1
ATOM 8741 O O . ALA A 1 1077 ? -2.934 15.527 15.117 1.00 62.75 1077 ALA A O 1
ATOM 8742 N N . GLN A 1 1078 ? -3.305 17.514 16.085 1.00 68.31 1078 GLN A N 1
ATOM 8743 C CA . GLN A 1 1078 ? -4.729 17.255 16.308 1.00 68.31 1078 GLN A CA 1
ATOM 8744 C C . GLN A 1 1078 ? -5.535 17.270 14.998 1.00 68.31 1078 GLN A C 1
ATOM 8746 O O . GLN A 1 1078 ? -6.505 16.530 14.904 1.00 68.31 1078 GLN A O 1
ATOM 8751 N N . VAL A 1 1079 ? -5.136 18.031 13.967 1.00 68.75 1079 VAL A N 1
ATOM 8752 C CA . VAL A 1 1079 ? -5.767 17.928 12.632 1.00 68.75 1079 VAL A CA 1
ATOM 8753 C C . VAL A 1 1079 ? -5.545 16.534 12.042 1.00 68.75 1079 VAL A C 1
ATOM 8755 O O . VAL A 1 1079 ? -6.506 15.898 11.617 1.00 68.75 1079 VAL A O 1
ATOM 8758 N N . LEU A 1 1080 ? -4.298 16.049 12.061 1.00 63.56 1080 LEU A N 1
ATOM 8759 C CA . LEU A 1 1080 ? -3.942 14.722 11.552 1.00 63.56 1080 LEU A CA 1
ATOM 8760 C C . LEU A 1 1080 ? -4.644 13.610 12.346 1.00 63.56 1080 LEU A C 1
ATOM 8762 O O . LEU A 1 1080 ? -5.287 12.764 11.741 1.00 63.56 1080 LEU A O 1
ATOM 8766 N N . ILE A 1 1081 ? -4.636 13.660 13.684 1.00 66.50 1081 ILE A N 1
ATOM 8767 C CA . ILE A 1 1081 ? -5.339 12.680 14.536 1.00 66.50 1081 ILE A CA 1
ATOM 8768 C C . ILE A 1 1081 ? -6.842 12.626 14.221 1.00 66.50 1081 ILE A C 1
ATOM 8770 O O . ILE A 1 1081 ? -7.393 11.538 14.075 1.00 66.50 1081 ILE A O 1
ATOM 8774 N N . GLU A 1 1082 ? -7.521 13.770 14.078 1.00 73.94 1082 GLU A N 1
ATOM 8775 C CA . GLU A 1 1082 ? -8.956 13.797 13.748 1.00 73.94 1082 GLU A CA 1
ATOM 8776 C C . GLU A 1 1082 ? -9.241 13.261 12.327 1.00 73.94 1082 GLU A C 1
ATOM 8778 O O . GLU A 1 1082 ? -10.307 12.685 12.100 1.00 73.94 1082 GLU A O 1
ATOM 8783 N N . ILE A 1 1083 ? -8.285 13.384 11.394 1.00 67.06 1083 ILE A N 1
ATOM 8784 C CA . ILE A 1 1083 ? -8.342 12.798 10.043 1.00 67.06 1083 ILE A CA 1
ATOM 8785 C C . ILE A 1 1083 ? -8.098 11.284 10.076 1.00 67.06 1083 ILE A C 1
ATOM 8787 O O . ILE A 1 1083 ? -8.909 10.543 9.531 1.00 67.06 1083 ILE A O 1
ATOM 8791 N N . THR A 1 1084 ? -7.068 10.794 10.769 1.00 59.84 1084 THR A N 1
ATOM 8792 C CA . THR A 1 1084 ? -6.793 9.352 10.913 1.00 59.84 1084 THR A CA 1
ATOM 8793 C C . THR A 1 1084 ? -7.901 8.634 11.698 1.00 59.84 1084 THR A C 1
ATOM 8795 O O . THR A 1 1084 ? -8.270 7.498 11.384 1.00 59.84 1084 THR A O 1
ATOM 8798 N N . GLU A 1 1085 ? -8.502 9.289 12.699 1.00 63.66 1085 GLU A N 1
ATOM 8799 C CA . GLU A 1 1085 ? -9.703 8.781 13.371 1.00 63.66 1085 GLU A CA 1
ATOM 8800 C C . GLU A 1 1085 ? -10.926 8.789 12.440 1.00 63.66 1085 GLU A C 1
ATOM 8802 O O . GLU A 1 1085 ? -11.716 7.844 12.481 1.00 63.66 1085 GLU A O 1
ATOM 8807 N N . PHE A 1 1086 ? -11.084 9.800 11.576 1.00 68.81 1086 PHE A N 1
ATOM 8808 C CA . PHE A 1 1086 ? -12.126 9.790 10.546 1.00 68.81 1086 PHE A CA 1
ATOM 8809 C C . PHE A 1 1086 ? -11.907 8.643 9.551 1.00 68.81 1086 PHE A C 1
ATOM 8811 O O . PHE A 1 1086 ? -12.823 7.843 9.381 1.00 68.81 1086 PHE A O 1
ATOM 8818 N N . GLU A 1 1087 ? -10.715 8.482 8.973 1.00 62.53 1087 GLU A N 1
ATOM 8819 C CA . GLU A 1 1087 ? -10.366 7.334 8.126 1.00 62.53 1087 GLU A CA 1
ATOM 8820 C C . GLU A 1 1087 ? -10.709 6.013 8.826 1.00 62.53 1087 GLU A C 1
ATOM 8822 O O . GLU A 1 1087 ? -11.422 5.181 8.269 1.00 62.53 1087 GLU A O 1
ATOM 8827 N N . THR A 1 1088 ? -10.305 5.844 10.087 1.00 57.62 1088 THR A N 1
ATOM 8828 C CA . THR A 1 1088 ? -10.608 4.639 10.876 1.00 57.62 1088 THR A CA 1
ATOM 8829 C C . THR A 1 1088 ? -12.117 4.405 11.026 1.00 57.62 1088 THR A C 1
ATOM 8831 O O . THR A 1 1088 ? -12.592 3.278 10.860 1.00 57.62 1088 THR A O 1
ATOM 8834 N N . VAL A 1 1089 ? -12.910 5.444 11.303 1.00 64.19 1089 VAL A N 1
ATOM 8835 C CA . VAL A 1 1089 ? -14.381 5.348 11.358 1.00 64.19 1089 VAL A CA 1
ATOM 8836 C C . VAL A 1 1089 ? -14.971 5.051 9.972 1.00 64.19 1089 VAL A C 1
ATOM 8838 O O . VAL A 1 1089 ? -15.904 4.255 9.870 1.00 64.19 1089 VAL A O 1
ATOM 8841 N N . PHE A 1 1090 ? -14.410 5.624 8.908 1.00 65.19 1090 PHE A N 1
ATOM 8842 C CA . PHE A 1 1090 ? -14.852 5.461 7.525 1.00 65.19 1090 PHE A CA 1
ATOM 8843 C C . PHE A 1 1090 ? -14.599 4.044 7.000 1.00 65.19 1090 PHE A C 1
ATOM 8845 O O . PHE A 1 1090 ? -15.536 3.381 6.555 1.00 65.19 1090 PHE A O 1
ATOM 8852 N N . PHE A 1 1091 ? -13.376 3.521 7.150 1.00 61.06 1091 PHE A N 1
ATOM 8853 C CA . PHE A 1 1091 ? -13.012 2.147 6.789 1.00 61.06 1091 PHE A CA 1
ATOM 8854 C C . PHE A 1 1091 ? -13.888 1.114 7.521 1.00 61.06 1091 PHE A C 1
ATOM 8856 O O . PHE A 1 1091 ? -14.340 0.147 6.909 1.00 61.06 1091 PHE A O 1
ATOM 8863 N N . ASN A 1 1092 ? -14.240 1.359 8.791 1.00 58.00 1092 ASN A N 1
ATOM 8864 C CA . ASN A 1 1092 ? -15.181 0.523 9.552 1.00 58.00 1092 ASN A CA 1
ATOM 8865 C C . ASN A 1 1092 ? -16.662 0.659 9.118 1.00 58.00 1092 ASN A C 1
ATOM 8867 O O . ASN A 1 1092 ? -17.512 -0.092 9.606 1.00 58.00 1092 ASN A O 1
ATOM 8871 N N . LYS A 1 1093 ? -17.003 1.598 8.224 1.00 65.00 1093 LYS A N 1
ATOM 8872 C CA . LYS A 1 1093 ? -18.367 1.834 7.707 1.00 65.00 1093 LYS A CA 1
ATOM 8873 C C . LYS A 1 1093 ? -18.506 1.676 6.188 1.00 65.00 1093 LYS A C 1
ATOM 8875 O O . LYS A 1 1093 ? -19.629 1.762 5.701 1.00 65.00 1093 LYS A O 1
ATOM 8880 N N . LEU A 1 1094 ? -17.434 1.348 5.459 1.00 59.44 1094 LEU A N 1
ATOM 8881 C CA . LEU A 1 1094 ? -17.438 1.166 3.996 1.00 59.44 1094 LEU A CA 1
ATOM 8882 C C . LEU A 1 1094 ? -18.543 0.241 3.464 1.00 59.44 1094 LEU A C 1
ATOM 8884 O O . LEU A 1 1094 ? -19.096 0.505 2.407 1.00 59.44 1094 LEU A O 1
ATOM 8888 N N . ASN A 1 1095 ? -18.928 -0.805 4.204 1.00 57.41 1095 ASN A N 1
ATOM 8889 C CA . ASN A 1 1095 ? -20.021 -1.709 3.809 1.00 57.41 1095 ASN A CA 1
ATOM 8890 C C . ASN A 1 1095 ? -21.422 -1.039 3.773 1.00 57.41 1095 ASN A C 1
ATOM 8892 O O . ASN A 1 1095 ? -22.405 -1.720 3.492 1.00 57.41 1095 ASN A O 1
ATOM 8896 N N . LEU A 1 1096 ? -21.531 0.256 4.099 1.00 58.06 1096 LEU A N 1
ATOM 8897 C CA . LEU A 1 1096 ? -22.762 1.061 4.108 1.00 58.06 1096 LEU A CA 1
ATOM 8898 C C . LEU A 1 1096 ? -22.699 2.262 3.137 1.00 58.06 1096 LEU A C 1
ATOM 8900 O O . LEU A 1 1096 ? -23.533 3.162 3.230 1.00 58.06 1096 LEU A O 1
ATOM 8904 N N . ILE A 1 1097 ? -21.688 2.311 2.264 1.00 67.75 1097 ILE A N 1
ATOM 8905 C CA . ILE A 1 1097 ? -21.366 3.442 1.380 1.00 67.75 1097 ILE A CA 1
ATOM 8906 C C . ILE A 1 1097 ? -21.127 2.900 -0.037 1.00 67.75 1097 ILE A C 1
ATOM 8908 O O . ILE A 1 1097 ? -20.573 1.815 -0.191 1.00 67.75 1097 ILE A O 1
ATOM 8912 N N . GLU A 1 1098 ? -21.537 3.628 -1.080 1.00 70.19 1098 GLU A N 1
ATOM 8913 C CA . GLU A 1 1098 ? -21.237 3.228 -2.463 1.00 70.19 1098 GLU A CA 1
ATOM 8914 C C . GLU A 1 1098 ? -19.738 3.370 -2.774 1.00 70.19 1098 GLU A C 1
ATOM 8916 O O . GLU A 1 1098 ? -19.123 4.383 -2.432 1.00 70.19 1098 GLU A O 1
ATOM 8921 N N . ASP A 1 1099 ? -19.156 2.400 -3.492 1.00 63.31 1099 ASP A N 1
ATOM 8922 C CA . ASP A 1 1099 ? -17.711 2.348 -3.784 1.00 63.31 1099 ASP A CA 1
ATOM 8923 C C . ASP A 1 1099 ? -17.171 3.639 -4.432 1.00 63.31 1099 ASP A C 1
ATOM 8925 O O . ASP A 1 1099 ? -16.032 4.035 -4.190 1.00 63.31 1099 ASP A O 1
ATOM 8929 N N . LYS A 1 1100 ? -17.998 4.341 -5.217 1.00 69.94 1100 LYS A N 1
ATOM 8930 C CA . LYS A 1 1100 ? -17.648 5.625 -5.842 1.00 69.94 1100 LYS A CA 1
ATOM 8931 C C . LYS A 1 1100 ? -17.490 6.757 -4.816 1.00 69.94 1100 LYS A C 1
ATOM 8933 O O . LYS A 1 1100 ? -16.528 7.520 -4.895 1.00 69.94 1100 LYS A O 1
ATOM 8938 N N . ALA A 1 1101 ? -18.405 6.856 -3.850 1.00 71.25 1101 ALA A N 1
ATOM 8939 C CA . ALA A 1 1101 ? -18.311 7.830 -2.761 1.00 71.25 1101 ALA A CA 1
ATOM 8940 C C . ALA A 1 1101 ? -17.155 7.475 -1.811 1.00 71.25 1101 ALA A C 1
ATOM 8942 O O . ALA A 1 1101 ? -16.436 8.362 -1.351 1.00 71.25 1101 ALA A O 1
ATOM 8943 N N . ALA A 1 1102 ? -16.913 6.178 -1.589 1.00 65.56 1102 ALA A N 1
ATOM 8944 C CA . ALA A 1 1102 ? -15.743 5.693 -0.864 1.00 65.56 1102 ALA A CA 1
ATOM 8945 C C . ALA A 1 1102 ? -14.421 6.115 -1.527 1.00 65.56 1102 ALA A C 1
ATOM 8947 O O . ALA A 1 1102 ? -13.560 6.677 -0.853 1.00 65.56 1102 ALA A O 1
ATOM 8948 N N . GLN A 1 1103 ? -14.277 5.905 -2.839 1.00 68.38 1103 GLN A N 1
ATOM 8949 C CA . GLN A 1 1103 ? -13.089 6.309 -3.600 1.00 68.38 1103 GLN A CA 1
ATOM 8950 C C . GLN A 1 1103 ? -12.851 7.823 -3.551 1.00 68.38 1103 GLN A C 1
ATOM 8952 O O . GLN A 1 1103 ? -11.724 8.245 -3.293 1.00 68.38 1103 GLN A O 1
ATOM 8957 N N . TYR A 1 1104 ? -13.892 8.642 -3.745 1.00 76.38 1104 TYR A N 1
ATOM 8958 C CA . TYR A 1 1104 ? -13.759 10.102 -3.679 1.00 76.38 1104 TYR A CA 1
ATOM 8959 C C . TYR A 1 1104 ? -13.308 10.574 -2.289 1.00 76.38 1104 TYR A C 1
ATOM 8961 O O . TYR A 1 1104 ? -12.347 11.335 -2.180 1.00 76.38 1104 TYR A O 1
ATOM 8969 N N . ILE A 1 1105 ? -13.959 10.088 -1.225 1.00 73.44 1105 ILE A N 1
ATOM 8970 C CA . ILE A 1 1105 ? -13.655 10.499 0.152 1.00 73.44 1105 ILE A CA 1
ATOM 8971 C C . ILE A 1 1105 ? -12.245 10.059 0.563 1.00 73.44 1105 ILE A C 1
ATOM 8973 O O . ILE A 1 1105 ? -11.509 10.872 1.112 1.00 73.44 1105 ILE A O 1
ATOM 8977 N N . ILE A 1 1106 ? -11.825 8.828 0.241 1.00 67.56 1106 ILE A N 1
ATOM 8978 C CA . ILE A 1 1106 ? -10.455 8.352 0.512 1.00 67.56 1106 ILE A CA 1
ATOM 8979 C C . ILE A 1 1106 ? -9.424 9.185 -0.264 1.00 67.56 1106 ILE A C 1
ATOM 8981 O O . ILE A 1 1106 ? -8.440 9.633 0.318 1.00 67.56 1106 ILE A O 1
ATOM 8985 N N . SER A 1 1107 ? -9.665 9.459 -1.552 1.00 69.75 1107 SER A N 1
ATOM 8986 C CA . SER A 1 1107 ? -8.755 10.275 -2.368 1.00 69.75 1107 SER A CA 1
ATOM 8987 C C . SER A 1 1107 ? -8.594 11.690 -1.807 1.00 69.75 1107 SER A C 1
ATOM 8989 O O . SER A 1 1107 ? -7.470 12.178 -1.703 1.00 69.75 1107 SER A O 1
ATOM 8991 N N . LYS A 1 1108 ? -9.697 12.345 -1.422 1.00 75.81 1108 LYS A N 1
ATOM 8992 C CA . LYS A 1 1108 ? -9.663 13.693 -0.838 1.00 75.81 1108 LYS A CA 1
ATOM 8993 C C . LYS A 1 1108 ? -9.103 13.708 0.590 1.00 75.81 1108 LYS A C 1
ATOM 8995 O O . LYS A 1 1108 ? -8.487 14.697 0.974 1.00 75.81 1108 LYS A O 1
ATOM 9000 N N . LEU A 1 1109 ? -9.249 12.627 1.363 1.00 69.88 1109 LEU A N 1
ATOM 9001 C CA . LEU A 1 1109 ? -8.603 12.492 2.675 1.00 69.88 1109 LEU A CA 1
ATOM 9002 C C . LEU A 1 1109 ? -7.088 12.404 2.547 1.00 69.88 1109 LEU A C 1
ATOM 9004 O O . LEU A 1 1109 ? -6.394 13.208 3.163 1.00 69.88 1109 LEU A O 1
ATOM 9008 N N . HIS A 1 1110 ? -6.585 11.508 1.694 1.00 67.56 1110 HIS A N 1
ATOM 9009 C CA . HIS A 1 1110 ? -5.155 11.412 1.413 1.00 67.56 1110 HIS A CA 1
ATOM 9010 C C . HIS A 1 1110 ? -4.596 12.750 0.887 1.00 67.56 1110 HIS A C 1
ATOM 9012 O O . HIS A 1 1110 ? -3.510 13.156 1.290 1.00 67.56 1110 HIS A O 1
ATOM 9018 N N . GLU A 1 1111 ? -5.333 13.468 0.032 1.00 69.56 1111 GLU A N 1
ATOM 9019 C CA . GLU A 1 1111 ? -4.941 14.790 -0.479 1.00 69.56 1111 GLU A CA 1
ATOM 9020 C C . GLU A 1 1111 ? -4.817 15.838 0.647 1.00 69.56 1111 GLU A C 1
ATOM 9022 O O . GLU A 1 1111 ? -3.755 16.441 0.812 1.00 69.56 1111 GLU A O 1
ATOM 9027 N N . ILE A 1 1112 ? -5.848 15.991 1.489 1.00 73.25 1112 ILE A N 1
ATOM 9028 C CA . ILE A 1 1112 ? -5.838 16.894 2.656 1.00 73.25 1112 ILE A CA 1
ATOM 9029 C C . ILE A 1 1112 ? -4.723 16.510 3.647 1.00 73.25 1112 ILE A C 1
ATOM 9031 O O . ILE A 1 1112 ? -3.975 17.378 4.098 1.00 73.25 1112 ILE A O 1
ATOM 9035 N N . ARG A 1 1113 ? -4.562 15.215 3.950 1.00 68.19 1113 ARG A N 1
ATOM 9036 C CA . ARG A 1 1113 ? -3.502 14.657 4.811 1.00 68.19 1113 ARG A CA 1
ATOM 9037 C C . ARG A 1 1113 ? -2.111 15.024 4.287 1.00 68.19 1113 ARG A C 1
ATOM 9039 O O . ARG A 1 1113 ? -1.303 15.590 5.020 1.00 68.19 1113 ARG A O 1
ATOM 9046 N N . ASN A 1 1114 ? -1.855 14.789 3.002 1.00 63.91 1114 ASN A N 1
ATOM 9047 C CA . ASN A 1 1114 ? -0.570 15.087 2.371 1.00 63.91 1114 ASN A CA 1
ATOM 9048 C C . ASN A 1 1114 ? -0.272 16.600 2.382 1.00 63.91 1114 ASN A C 1
ATOM 9050 O O . ASN A 1 1114 ? 0.849 17.002 2.694 1.00 63.91 1114 ASN A O 1
ATOM 9054 N N . PHE A 1 1115 ? -1.268 17.456 2.126 1.00 68.12 1115 PHE A N 1
ATOM 9055 C CA . PHE A 1 1115 ? -1.114 18.912 2.235 1.00 68.12 1115 PHE A CA 1
ATOM 9056 C C . PHE A 1 1115 ? -0.857 19.390 3.680 1.00 68.12 1115 PHE A C 1
ATOM 9058 O O . PHE A 1 1115 ? -0.106 20.345 3.881 1.00 68.12 1115 PHE A O 1
ATOM 9065 N N . LEU A 1 1116 ? -1.397 18.714 4.701 1.00 66.81 1116 LEU A N 1
ATOM 9066 C CA . LEU A 1 1116 ? -1.102 18.996 6.115 1.00 66.81 1116 LEU A CA 1
ATOM 9067 C C . LEU A 1 1116 ? 0.323 18.594 6.519 1.00 66.81 1116 LEU A C 1
ATOM 9069 O O . LEU A 1 1116 ? 0.989 19.336 7.244 1.00 66.81 1116 LEU A O 1
ATOM 9073 N N . VAL A 1 1117 ? 0.814 17.459 6.016 1.00 61.75 1117 VAL A N 1
ATOM 9074 C CA . VAL A 1 1117 ? 2.215 17.039 6.188 1.00 61.75 1117 VAL A CA 1
ATOM 9075 C C . VAL A 1 1117 ? 3.160 18.037 5.503 1.00 61.75 1117 VAL A C 1
ATOM 9077 O O . VAL A 1 1117 ? 4.145 18.460 6.105 1.00 61.75 1117 VAL A O 1
ATOM 9080 N N . LEU A 1 1118 ? 2.820 18.514 4.300 1.00 62.22 1118 LEU A N 1
ATOM 9081 C CA . LEU A 1 1118 ? 3.568 19.577 3.615 1.00 62.22 1118 LEU A CA 1
ATOM 9082 C C . LEU A 1 1118 ? 3.527 20.919 4.377 1.00 62.22 1118 LEU A C 1
ATOM 9084 O O . LEU A 1 1118 ? 4.542 21.613 4.429 1.00 62.22 1118 LEU A O 1
ATOM 9088 N N . LEU A 1 1119 ? 2.420 21.249 5.055 1.00 64.81 1119 LEU A N 1
ATOM 9089 C CA . LEU A 1 1119 ? 2.303 22.412 5.954 1.00 64.81 1119 LEU A CA 1
ATOM 9090 C C . LEU A 1 1119 ? 3.202 22.331 7.198 1.00 64.81 1119 LEU A C 1
ATOM 9092 O O . LEU A 1 1119 ? 3.697 23.356 7.667 1.00 64.81 1119 LEU A O 1
ATOM 9096 N N . MET A 1 1120 ? 3.436 21.130 7.736 1.00 57.06 1120 MET A N 1
ATOM 9097 C CA . MET A 1 1120 ? 4.460 20.906 8.769 1.00 57.06 1120 MET A CA 1
ATOM 9098 C C . MET A 1 1120 ? 5.888 21.030 8.213 1.00 57.06 1120 MET A C 1
ATOM 9100 O O . MET A 1 1120 ? 6.850 21.037 8.989 1.00 57.06 1120 MET A O 1
ATOM 9104 N N . GLY A 1 1121 ? 6.029 21.099 6.886 1.00 49.12 1121 GLY A N 1
ATOM 9105 C CA . GLY A 1 1121 ? 7.265 20.889 6.151 1.00 49.12 1121 GLY A CA 1
ATOM 9106 C C . GLY A 1 1121 ? 7.802 19.466 6.313 1.00 49.12 1121 GLY A C 1
ATOM 9107 O O . GLY A 1 1121 ? 7.342 18.688 7.151 1.00 49.12 1121 GLY A O 1
ATOM 9108 N N . ASN A 1 1122 ? 8.885 19.165 5.592 1.00 43.84 1122 ASN A N 1
ATOM 9109 C CA . ASN A 1 1122 ? 9.749 18.017 5.886 1.00 43.84 1122 ASN A CA 1
ATOM 9110 C C . ASN A 1 1122 ? 10.506 18.268 7.209 1.00 43.84 1122 ASN A C 1
ATOM 9112 O O . ASN A 1 1122 ? 11.711 18.522 7.243 1.00 43.84 1122 ASN A O 1
ATOM 9116 N N . SER A 1 1123 ? 9.758 18.271 8.316 1.00 39.25 1123 SER A N 1
ATOM 9117 C CA . SER A 1 1123 ? 10.232 18.566 9.671 1.00 39.25 1123 SER A CA 1
ATOM 9118 C C . SER A 1 1123 ? 10.738 17.334 10.420 1.00 39.25 1123 SER A C 1
ATOM 9120 O O . SER A 1 1123 ? 11.158 17.457 11.572 1.00 39.25 1123 SER A O 1
ATOM 9122 N N . VAL A 1 1124 ? 10.844 16.197 9.724 1.00 40.03 1124 VAL A N 1
ATOM 9123 C CA . VAL A 1 1124 ? 12.019 15.338 9.883 1.00 40.03 1124 VAL A CA 1
ATOM 9124 C C . VAL A 1 1124 ? 13.158 15.898 9.014 1.00 40.03 1124 VAL A C 1
ATOM 9126 O O . VAL A 1 1124 ? 13.390 15.482 7.885 1.00 40.03 1124 VAL A O 1
ATOM 9129 N N . ASP A 1 1125 ? 13.863 16.865 9.603 1.00 42.03 1125 ASP A N 1
ATOM 9130 C CA . ASP A 1 1125 ? 15.253 17.228 9.312 1.00 42.03 1125 ASP A CA 1
ATOM 9131 C C . ASP A 1 1125 ? 15.656 17.886 7.971 1.00 42.03 1125 ASP A C 1
ATOM 9133 O O . ASP A 1 1125 ? 16.772 17.665 7.500 1.00 42.03 1125 ASP A O 1
ATOM 9137 N N . TYR A 1 1126 ? 14.930 18.920 7.516 1.00 35.16 1126 TYR A N 1
ATOM 9138 C CA . TYR A 1 1126 ? 15.573 20.000 6.722 1.00 35.16 1126 TYR A CA 1
ATOM 9139 C C . TYR A 1 1126 ? 16.696 20.748 7.497 1.00 35.16 1126 TYR A C 1
ATOM 9141 O O . TYR A 1 1126 ? 17.445 21.534 6.928 1.00 35.16 1126 TYR A O 1
ATOM 9149 N N . ILE A 1 1127 ? 16.822 20.532 8.817 1.00 38.69 1127 ILE A N 1
ATOM 9150 C CA . ILE A 1 1127 ? 17.809 21.201 9.695 1.00 38.69 1127 ILE A CA 1
ATOM 9151 C C . ILE A 1 1127 ? 18.955 20.267 10.145 1.00 38.69 1127 ILE A C 1
ATOM 9153 O O . ILE A 1 1127 ? 19.994 20.763 10.582 1.00 38.69 1127 ILE A O 1
ATOM 9157 N N . LYS A 1 1128 ? 18.804 18.935 10.043 1.00 42.06 1128 LYS A N 1
ATOM 9158 C CA . LYS A 1 1128 ? 19.826 17.958 10.489 1.00 42.06 1128 LYS A CA 1
ATOM 9159 C C . LYS A 1 1128 ? 20.304 16.980 9.398 1.00 42.06 1128 LYS A C 1
ATOM 9161 O O . LYS A 1 1128 ? 21.154 16.151 9.704 1.00 42.06 1128 LYS A O 1
ATOM 9166 N N . GLU A 1 1129 ? 19.760 17.044 8.176 1.00 41.97 1129 GLU A N 1
ATOM 9167 C CA . GLU A 1 1129 ? 20.104 16.160 7.040 1.00 41.97 1129 GLU A CA 1
ATOM 9168 C C . GLU A 1 1129 ? 19.992 14.643 7.340 1.00 41.97 1129 GLU A C 1
ATOM 9170 O O . GLU A 1 1129 ? 20.691 13.829 6.732 1.00 41.97 1129 GLU A O 1
ATOM 9175 N N . THR A 1 1130 ? 19.133 14.213 8.278 1.00 51.34 1130 THR A N 1
ATOM 9176 C CA . THR A 1 1130 ? 19.040 12.780 8.605 1.00 51.34 1130 THR A CA 1
ATOM 9177 C C . THR A 1 1130 ? 18.243 12.021 7.545 1.00 51.34 1130 THR A C 1
ATOM 9179 O O . THR A 1 1130 ? 17.085 12.314 7.252 1.00 51.34 1130 THR A O 1
ATOM 9182 N N . SER A 1 1131 ? 18.847 10.970 6.991 1.00 67.00 1131 SER A N 1
ATOM 9183 C CA . SER A 1 1131 ? 18.216 10.105 5.985 1.00 67.00 1131 SER A CA 1
ATOM 9184 C C . SER A 1 1131 ? 17.057 9.257 6.532 1.00 67.00 1131 SER A C 1
ATOM 9186 O O . SER A 1 1131 ? 16.464 8.480 5.783 1.00 67.00 1131 SER A O 1
ATOM 9188 N N . LEU A 1 1132 ? 16.747 9.351 7.829 1.00 72.75 1132 LEU A N 1
ATOM 9189 C CA . LEU A 1 1132 ? 15.851 8.438 8.537 1.00 72.75 1132 LEU A CA 1
ATOM 9190 C C . LEU A 1 1132 ? 14.370 8.715 8.245 1.00 72.75 1132 LEU A C 1
ATOM 9192 O O . LEU A 1 1132 ? 13.633 7.785 7.931 1.00 72.75 1132 LEU A O 1
ATOM 9196 N N . GLY A 1 1133 ? 13.941 9.983 8.272 1.00 64.69 1133 GLY A N 1
ATOM 9197 C CA . GLY A 1 1133 ? 12.560 10.355 7.931 1.00 64.69 1133 GLY A CA 1
ATOM 9198 C C . GLY A 1 1133 ? 12.194 9.976 6.501 1.00 64.69 1133 GLY A C 1
ATOM 9199 O O . GLY A 1 1133 ? 11.141 9.395 6.258 1.00 64.69 1133 GLY A O 1
ATOM 9200 N N . TYR A 1 1134 ? 13.119 10.215 5.568 1.00 67.81 1134 TYR A N 1
ATOM 9201 C CA . TYR A 1 1134 ? 12.970 9.807 4.173 1.00 67.81 1134 TYR A CA 1
ATOM 9202 C C . TYR A 1 1134 ? 12.847 8.281 4.022 1.00 67.81 1134 TYR A C 1
ATOM 9204 O O . TYR A 1 1134 ? 11.992 7.810 3.278 1.00 67.81 1134 TYR A O 1
ATOM 9212 N N . GLN A 1 1135 ? 13.640 7.493 4.762 1.00 79.12 1135 GLN A N 1
ATOM 9213 C CA . GLN A 1 1135 ? 13.512 6.029 4.763 1.00 79.12 1135 GLN A CA 1
ATOM 9214 C C . GLN A 1 1135 ? 12.143 5.563 5.287 1.00 79.12 1135 GLN A C 1
ATOM 9216 O O . GLN A 1 1135 ? 11.550 4.665 4.691 1.00 79.12 1135 GLN A O 1
ATOM 9221 N N . ILE A 1 1136 ? 11.622 6.173 6.358 1.00 77.94 1136 ILE A N 1
ATOM 9222 C CA . ILE A 1 1136 ? 10.309 5.822 6.927 1.00 77.94 1136 ILE A CA 1
ATOM 9223 C C . ILE A 1 1136 ? 9.184 6.175 5.941 1.00 77.94 1136 ILE A C 1
ATOM 9225 O O . ILE A 1 1136 ? 8.381 5.305 5.616 1.00 77.94 1136 ILE A O 1
ATOM 9229 N N . ALA A 1 1137 ? 9.173 7.393 5.389 1.00 68.44 1137 ALA A N 1
ATOM 9230 C CA . ALA A 1 1137 ? 8.164 7.827 4.416 1.00 68.44 1137 ALA A CA 1
ATOM 9231 C C . ALA A 1 1137 ? 8.194 6.993 3.120 1.00 68.44 1137 ALA A C 1
ATOM 9233 O O . ALA A 1 1137 ? 7.156 6.565 2.623 1.00 68.44 1137 ALA A O 1
ATOM 9234 N N . ASN A 1 1138 ? 9.385 6.671 2.604 1.00 76.88 1138 ASN A N 1
ATOM 9235 C CA . ASN A 1 1138 ? 9.533 5.771 1.458 1.00 76.88 1138 ASN A CA 1
ATOM 9236 C C . ASN A 1 1138 ? 9.026 4.345 1.763 1.00 76.88 1138 ASN A C 1
ATOM 9238 O O . ASN A 1 1138 ? 8.536 3.656 0.871 1.00 76.88 1138 ASN A O 1
ATOM 9242 N N . THR A 1 1139 ? 9.106 3.907 3.023 1.00 83.81 1139 THR A N 1
ATOM 9243 C CA . THR A 1 1139 ? 8.555 2.617 3.465 1.00 83.81 1139 THR A CA 1
ATOM 9244 C C . THR A 1 1139 ? 7.025 2.670 3.604 1.00 83.81 1139 THR A C 1
ATOM 9246 O O . THR A 1 1139 ? 6.362 1.710 3.219 1.00 83.81 1139 THR A O 1
ATOM 9249 N N . GLU A 1 1140 ? 6.442 3.791 4.055 1.00 83.75 1140 GLU A N 1
ATOM 9250 C CA . GLU A 1 1140 ? 4.981 4.013 4.043 1.00 83.75 1140 GLU A CA 1
ATOM 9251 C C . GLU A 1 1140 ? 4.428 3.919 2.614 1.00 83.75 1140 GLU A C 1
ATOM 9253 O O . GLU A 1 1140 ? 3.463 3.196 2.370 1.00 83.75 1140 GLU A O 1
ATOM 9258 N N . VAL A 1 1141 ? 5.092 4.563 1.648 1.00 74.88 1141 VAL A N 1
ATOM 9259 C CA . VAL A 1 1141 ? 4.719 4.495 0.225 1.00 74.88 1141 VAL A CA 1
ATOM 9260 C C . VAL A 1 1141 ? 4.751 3.056 -0.306 1.00 74.88 1141 VAL A C 1
ATOM 9262 O O . VAL A 1 1141 ? 3.858 2.676 -1.058 1.00 74.88 1141 VAL A O 1
ATOM 9265 N N . GLN A 1 1142 ? 5.706 2.214 0.109 1.00 83.19 1142 GLN A N 1
ATOM 9266 C CA . GLN A 1 1142 ? 5.694 0.794 -0.276 1.00 83.19 1142 GLN A CA 1
ATOM 9267 C C . GLN A 1 1142 ? 4.513 0.020 0.338 1.00 83.19 1142 GLN A C 1
ATOM 9269 O O . GLN A 1 1142 ? 3.897 -0.783 -0.362 1.00 83.19 1142 GLN A O 1
ATOM 9274 N N . VAL A 1 1143 ? 4.139 0.291 1.594 1.00 82.38 1143 VAL A N 1
ATOM 9275 C CA . VAL A 1 1143 ? 2.938 -0.303 2.219 1.00 82.38 1143 VAL A CA 1
ATOM 9276 C C . VAL A 1 1143 ? 1.656 0.134 1.495 1.00 82.38 1143 VAL A C 1
ATOM 9278 O O . VAL A 1 1143 ? 0.772 -0.691 1.262 1.00 82.38 1143 VAL A O 1
ATOM 9281 N N . LEU A 1 1144 ? 1.557 1.406 1.095 1.00 75.06 1144 LEU A N 1
ATOM 9282 C CA . LEU A 1 1144 ? 0.411 1.939 0.350 1.00 75.06 1144 LEU A CA 1
ATOM 9283 C C . LEU A 1 1144 ? 0.330 1.379 -1.081 1.00 75.06 1144 LEU A C 1
ATOM 9285 O O . LEU A 1 1144 ? -0.741 0.953 -1.505 1.00 75.06 1144 LEU A O 1
ATOM 9289 N N . ASN A 1 1145 ? 1.453 1.257 -1.791 1.00 79.69 1145 ASN A N 1
ATOM 9290 C CA . ASN A 1 1145 ? 1.484 0.599 -3.103 1.00 79.69 1145 ASN A CA 1
ATOM 9291 C C . ASN A 1 1145 ? 1.022 -0.869 -3.015 1.00 79.69 1145 ASN A C 1
ATOM 9293 O O . ASN A 1 1145 ? 0.303 -1.350 -3.890 1.00 79.69 1145 ASN A O 1
ATOM 9297 N N . LEU A 1 1146 ? 1.398 -1.582 -1.946 1.00 85.31 1146 LEU A N 1
ATOM 9298 C CA . LEU A 1 1146 ? 1.036 -2.987 -1.745 1.00 85.31 1146 LEU A CA 1
ATOM 9299 C C . LEU A 1 1146 ? -0.434 -3.172 -1.313 1.00 85.31 1146 LEU A C 1
ATOM 9301 O O . LEU A 1 1146 ? -1.080 -4.145 -1.716 1.00 85.31 1146 LEU A O 1
ATOM 9305 N N . LYS A 1 1147 ? -0.995 -2.204 -0.575 1.00 85.75 1147 LYS A N 1
ATOM 9306 C CA . LYS A 1 1147 ? -2.443 -2.060 -0.336 1.00 85.75 1147 LYS A CA 1
ATOM 9307 C C . LYS A 1 1147 ? -3.206 -1.914 -1.651 1.00 85.75 1147 LYS A C 1
ATOM 9309 O O . LYS A 1 1147 ? -4.155 -2.662 -1.879 1.00 85.75 1147 LYS A O 1
ATOM 9314 N N . ASP A 1 1148 ? -2.786 -0.985 -2.505 1.00 74.50 1148 ASP A N 1
ATOM 9315 C CA . ASP A 1 1148 ? -3.493 -0.662 -3.746 1.00 74.50 1148 ASP A CA 1
ATOM 9316 C C . ASP A 1 1148 ? -3.381 -1.803 -4.771 1.00 74.50 1148 ASP A C 1
ATOM 9318 O O . ASP A 1 1148 ? -4.384 -2.172 -5.387 1.00 74.50 1148 ASP A O 1
ATOM 9322 N N . TYR A 1 1149 ? -2.217 -2.463 -4.861 1.00 85.50 1149 TYR A N 1
ATOM 9323 C CA . TYR A 1 1149 ? -2.048 -3.730 -5.585 1.00 85.50 1149 TYR A CA 1
ATOM 9324 C C . TYR A 1 1149 ? -3.030 -4.799 -5.083 1.00 85.50 1149 TYR A C 1
ATOM 9326 O O . TYR A 1 1149 ? -3.770 -5.389 -5.869 1.00 85.50 1149 TYR A O 1
ATOM 9334 N N . SER A 1 1150 ? -3.099 -5.012 -3.765 1.00 79.75 1150 SER A N 1
ATOM 9335 C CA . SER A 1 1150 ? -4.005 -6.001 -3.164 1.00 79.75 1150 SER A CA 1
ATOM 9336 C C . SER A 1 1150 ? -5.480 -5.667 -3.412 1.00 79.75 1150 SER A C 1
ATOM 9338 O O . SER A 1 1150 ? -6.297 -6.568 -3.604 1.00 79.75 1150 SER A O 1
ATOM 9340 N N . GLN A 1 1151 ? -5.838 -4.381 -3.456 1.00 78.69 1151 GLN A N 1
ATOM 9341 C CA . GLN A 1 1151 ? -7.190 -3.939 -3.785 1.00 78.69 1151 GLN A CA 1
ATOM 9342 C C . GLN A 1 1151 ? -7.532 -4.153 -5.266 1.00 78.69 1151 GLN A C 1
ATOM 9344 O O . GLN A 1 1151 ? -8.641 -4.599 -5.563 1.00 78.69 1151 GLN A O 1
ATOM 9349 N N . ALA A 1 1152 ? -6.598 -3.892 -6.184 1.00 74.25 1152 ALA A N 1
ATOM 9350 C CA . ALA A 1 1152 ? -6.783 -4.142 -7.612 1.00 74.25 1152 ALA A CA 1
ATOM 9351 C C . ALA A 1 1152 ? -6.873 -5.645 -7.932 1.00 74.25 1152 ALA A C 1
ATOM 9353 O O . ALA A 1 1152 ? -7.781 -6.081 -8.639 1.00 74.25 1152 ALA A O 1
ATOM 9354 N N . GLU A 1 1153 ? -5.965 -6.448 -7.374 1.00 81.69 1153 GLU A N 1
ATOM 9355 C CA . GLU A 1 1153 ? -5.775 -7.846 -7.768 1.00 81.69 1153 GLU A CA 1
ATOM 9356 C C . GLU A 1 1153 ? -6.653 -8.856 -7.016 1.00 81.69 1153 GLU A C 1
ATOM 9358 O O . GLU A 1 1153 ? -6.798 -9.990 -7.490 1.00 81.69 1153 GLU A O 1
ATOM 9363 N N . LEU A 1 1154 ? -7.227 -8.474 -5.865 1.00 77.94 1154 LEU A N 1
ATOM 9364 C CA . LEU A 1 1154 ? -8.073 -9.331 -5.016 1.00 77.94 1154 LEU A CA 1
ATOM 9365 C C . LEU A 1 1154 ? -9.487 -8.757 -4.783 1.00 77.94 1154 LEU A C 1
ATOM 9367 O O . LEU A 1 1154 ? -10.386 -9.479 -4.339 1.00 77.94 1154 LEU A O 1
ATOM 9371 N N . GLY A 1 1155 ? -9.706 -7.465 -5.055 1.00 75.81 1155 GLY A N 1
ATOM 9372 C CA . GLY A 1 1155 ? -10.997 -6.794 -4.886 1.00 75.81 1155 GLY A CA 1
ATOM 9373 C C . GLY A 1 1155 ? -11.601 -6.989 -3.491 1.00 75.81 1155 GLY A C 1
ATOM 9374 O O . GLY A 1 1155 ? -10.924 -6.892 -2.468 1.00 75.81 1155 GLY A O 1
ATOM 9375 N N . CYS A 1 1156 ? -12.895 -7.318 -3.433 1.00 62.84 1156 CYS A N 1
ATOM 9376 C CA . CYS A 1 1156 ? -13.608 -7.515 -2.167 1.00 62.84 1156 CYS A CA 1
ATOM 9377 C C . CYS A 1 1156 ? -13.062 -8.672 -1.307 1.00 62.84 1156 CYS A C 1
ATOM 9379 O O . CYS A 1 1156 ? -13.270 -8.648 -0.095 1.00 62.84 1156 CYS A O 1
ATOM 9381 N N . LYS A 1 1157 ? -12.371 -9.658 -1.903 1.00 69.69 1157 LYS A N 1
ATOM 9382 C CA . LYS A 1 1157 ? -11.741 -10.771 -1.170 1.00 69.69 1157 LYS A CA 1
ATOM 9383 C C . LYS A 1 1157 ? -10.495 -10.307 -0.403 1.00 69.69 1157 LYS A C 1
ATOM 9385 O O . LYS A 1 1157 ? -10.226 -10.807 0.680 1.00 69.69 1157 LYS A O 1
ATOM 9390 N N . GLY A 1 1158 ? -9.799 -9.280 -0.899 1.00 72.56 1158 GLY A N 1
ATOM 9391 C CA . GLY A 1 1158 ? -8.640 -8.669 -0.239 1.00 72.56 1158 GLY A CA 1
ATOM 9392 C C . GLY A 1 1158 ? -8.959 -7.790 0.978 1.00 72.56 1158 GLY A C 1
ATOM 9393 O O . GLY A 1 1158 ? -8.034 -7.239 1.572 1.00 72.56 1158 GLY A O 1
ATOM 9394 N N . LYS A 1 1159 ? -10.234 -7.632 1.380 1.00 75.19 1159 LYS A N 1
ATOM 9395 C CA . LYS A 1 1159 ? -10.647 -6.732 2.481 1.00 75.19 1159 LYS A CA 1
ATOM 9396 C C . LYS A 1 1159 ? -9.840 -6.888 3.791 1.00 75.19 1159 LYS A C 1
ATOM 9398 O O . LYS A 1 1159 ? -9.509 -5.847 4.362 1.00 75.19 1159 LYS A O 1
ATOM 9403 N N . PRO A 1 1160 ? -9.477 -8.100 4.268 1.00 76.62 1160 PRO A N 1
ATOM 9404 C CA . PRO A 1 1160 ? -8.619 -8.253 5.449 1.00 76.62 1160 PRO A CA 1
ATOM 9405 C C . PRO A 1 1160 ? -7.220 -7.647 5.254 1.00 76.62 1160 PRO A C 1
ATOM 9407 O O . PRO A 1 1160 ? -6.761 -6.869 6.089 1.00 76.62 1160 PRO A O 1
ATOM 9410 N N . LEU A 1 1161 ? -6.579 -7.927 4.114 1.00 81.62 1161 LEU A N 1
ATOM 9411 C CA . LEU A 1 1161 ? -5.247 -7.418 3.772 1.00 81.62 1161 LEU A CA 1
ATOM 9412 C C . LEU A 1 1161 ? -5.246 -5.891 3.628 1.00 81.62 1161 LEU A C 1
ATOM 9414 O O . LEU A 1 1161 ? -4.430 -5.218 4.249 1.00 81.62 1161 LEU A O 1
ATOM 9418 N N . ILE A 1 1162 ? -6.212 -5.328 2.891 1.00 79.31 1162 ILE A N 1
ATOM 9419 C CA . ILE A 1 1162 ? -6.370 -3.871 2.703 1.00 79.31 1162 ILE A CA 1
ATOM 9420 C C . ILE A 1 1162 ? -6.491 -3.152 4.059 1.00 79.31 1162 ILE A C 1
ATOM 9422 O O . ILE A 1 1162 ? -5.906 -2.081 4.252 1.00 79.31 1162 ILE A O 1
ATOM 9426 N N . LYS A 1 1163 ? -7.208 -3.752 5.022 1.00 76.25 1163 LYS A N 1
ATOM 9427 C CA . LYS A 1 1163 ? -7.316 -3.234 6.392 1.00 76.25 1163 LYS A CA 1
ATOM 9428 C C . LYS A 1 1163 ? -5.961 -3.254 7.105 1.00 76.25 1163 LYS A C 1
ATOM 9430 O O . LYS A 1 1163 ? -5.547 -2.215 7.613 1.00 76.25 1163 LYS A O 1
ATOM 9435 N N . PHE A 1 1164 ? -5.260 -4.389 7.126 1.00 79.38 1164 PHE A N 1
ATOM 9436 C CA . PHE A 1 1164 ? -3.977 -4.499 7.828 1.00 79.38 1164 PHE A CA 1
ATOM 9437 C C . PHE A 1 1164 ? -2.863 -3.645 7.197 1.00 79.38 1164 PHE A C 1
ATOM 9439 O O . PHE A 1 1164 ? -2.130 -2.994 7.939 1.00 79.38 1164 PHE A O 1
ATOM 9446 N N . PHE A 1 1165 ? -2.780 -3.540 5.864 1.00 83.50 1165 PHE A N 1
ATOM 9447 C CA . PHE A 1 1165 ? -1.861 -2.597 5.210 1.00 83.50 1165 PHE A CA 1
ATOM 9448 C C . PHE A 1 1165 ? -2.179 -1.141 5.571 1.00 83.50 1165 PHE A C 1
ATOM 9450 O O . PHE A 1 1165 ? -1.270 -0.368 5.857 1.00 83.50 1165 PHE A O 1
ATOM 9457 N N . THR A 1 1166 ? -3.463 -0.762 5.633 1.00 75.69 1166 THR A N 1
ATOM 9458 C CA . THR A 1 1166 ? -3.856 0.585 6.085 1.00 75.69 1166 THR A CA 1
ATOM 9459 C C . THR A 1 1166 ? -3.426 0.828 7.538 1.00 75.69 1166 THR A C 1
ATOM 9461 O O . THR A 1 1166 ? -2.891 1.889 7.843 1.00 75.69 1166 THR A O 1
ATOM 9464 N N . CYS A 1 1167 ? -3.556 -0.164 8.428 1.00 73.19 1167 CYS A N 1
ATOM 9465 C CA . CYS A 1 1167 ? -3.039 -0.067 9.798 1.00 73.19 1167 CYS A CA 1
ATOM 9466 C C . CYS A 1 1167 ? -1.505 0.071 9.858 1.00 73.19 1167 CYS A C 1
ATOM 9468 O O . CYS A 1 1167 ? -1.010 0.846 10.672 1.00 73.19 1167 CYS A O 1
ATOM 9470 N N . ALA A 1 1168 ? -0.755 -0.635 9.006 1.00 78.62 1168 ALA A N 1
ATOM 9471 C CA . ALA A 1 1168 ? 0.704 -0.523 8.946 1.00 78.62 1168 ALA A CA 1
ATOM 9472 C C . ALA A 1 1168 ? 1.165 0.843 8.399 1.00 78.62 1168 ALA A C 1
ATOM 9474 O O . ALA A 1 1168 ? 2.100 1.429 8.939 1.00 78.62 1168 ALA A O 1
ATOM 9475 N N . ALA A 1 1169 ? 0.476 1.394 7.392 1.00 74.12 1169 ALA A N 1
ATOM 9476 C CA . ALA A 1 1169 ? 0.738 2.746 6.894 1.00 74.12 1169 ALA A CA 1
ATOM 9477 C C . ALA A 1 1169 ? 0.493 3.805 7.986 1.00 74.12 1169 ALA A C 1
ATOM 9479 O O . ALA A 1 1169 ? 1.373 4.616 8.255 1.00 74.12 1169 ALA A O 1
ATOM 9480 N N . ILE A 1 1170 ? -0.634 3.722 8.704 1.00 69.88 1170 ILE A N 1
ATOM 9481 C CA . ILE A 1 1170 ? -0.947 4.607 9.842 1.00 69.88 1170 ILE A CA 1
ATOM 9482 C C . ILE A 1 1170 ? 0.112 4.504 10.959 1.00 69.88 1170 ILE A C 1
ATOM 9484 O O . ILE A 1 1170 ? 0.431 5.500 11.606 1.00 69.88 1170 ILE A O 1
ATOM 9488 N N . GLN A 1 1171 ? 0.700 3.325 11.190 1.00 79.69 1171 GLN A N 1
ATOM 9489 C CA . GLN A 1 1171 ? 1.787 3.157 12.164 1.00 79.69 1171 GLN A CA 1
ATOM 9490 C C . GLN A 1 1171 ? 3.110 3.786 11.685 1.00 79.69 1171 GLN A C 1
ATOM 9492 O O . GLN A 1 1171 ? 3.842 4.352 12.499 1.00 79.69 1171 GLN A O 1
ATOM 9497 N N . LEU A 1 1172 ? 3.401 3.783 10.381 1.00 76.81 1172 LEU A N 1
ATOM 9498 C CA . LEU A 1 1172 ? 4.545 4.509 9.811 1.00 76.81 1172 LEU A CA 1
ATOM 9499 C C . LEU A 1 1172 ? 4.323 6.031 9.798 1.00 76.81 1172 LEU A C 1
ATOM 9501 O O . LEU A 1 1172 ? 5.245 6.777 10.121 1.00 76.81 1172 LEU A O 1
ATOM 9505 N N . GLU A 1 1173 ? 3.101 6.501 9.548 1.00 67.88 1173 GLU A N 1
ATOM 9506 C CA . GLU A 1 1173 ? 2.741 7.920 9.671 1.00 67.88 1173 GLU A CA 1
ATOM 9507 C C . GLU A 1 1173 ? 2.848 8.397 11.133 1.00 67.88 1173 GLU A C 1
ATOM 9509 O O . GLU A 1 1173 ? 3.466 9.426 11.419 1.00 67.88 1173 GLU A O 1
ATOM 9514 N N . ALA A 1 1174 ? 2.362 7.601 12.093 1.00 66.19 1174 ALA A N 1
ATOM 9515 C CA . ALA A 1 1174 ? 2.562 7.856 13.521 1.00 66.19 1174 ALA A CA 1
ATOM 9516 C C . ALA A 1 1174 ? 4.055 7.860 13.904 1.00 66.19 1174 ALA A C 1
ATOM 9518 O O . ALA A 1 1174 ? 4.484 8.698 14.694 1.00 66.19 1174 ALA A O 1
ATOM 9519 N N . THR A 1 1175 ? 4.868 6.988 13.298 1.00 73.81 1175 THR A N 1
ATOM 9520 C CA . THR A 1 1175 ? 6.332 6.975 13.460 1.00 73.81 1175 THR A CA 1
ATOM 9521 C C . THR A 1 1175 ? 6.963 8.280 12.941 1.00 73.81 1175 THR A C 1
ATOM 9523 O O . THR A 1 1175 ? 7.782 8.877 13.640 1.00 73.81 1175 THR A O 1
ATOM 9526 N N . LEU A 1 1176 ? 6.579 8.772 11.754 1.00 65.25 1176 LEU A N 1
ATOM 9527 C CA . LEU A 1 1176 ? 7.035 10.074 11.235 1.00 65.25 1176 LEU A CA 1
ATOM 9528 C C . LEU A 1 1176 ? 6.643 11.220 12.173 1.00 65.25 1176 LEU A C 1
ATOM 9530 O O . LEU A 1 1176 ? 7.453 12.111 12.445 1.00 65.25 1176 LEU A O 1
ATOM 9534 N N . PHE A 1 1177 ? 5.421 11.179 12.703 1.00 60.88 1177 PHE A N 1
ATOM 9535 C CA . PHE A 1 1177 ? 4.934 12.166 13.654 1.00 60.88 1177 PHE A CA 1
ATOM 9536 C C . PHE A 1 1177 ? 5.748 12.165 14.960 1.00 60.88 1177 PHE A C 1
ATOM 9538 O O . PHE A 1 1177 ? 6.224 13.224 15.381 1.00 60.88 1177 PHE A O 1
ATOM 9545 N N . GLU A 1 1178 ? 5.981 10.995 15.565 1.00 64.69 1178 GLU A N 1
ATOM 9546 C CA . GLU A 1 1178 ? 6.817 10.848 16.762 1.00 64.69 1178 GLU A CA 1
ATOM 9547 C C . GLU A 1 1178 ? 8.256 11.337 16.522 1.00 64.69 1178 GLU A C 1
ATOM 9549 O O . GLU A 1 1178 ? 8.808 12.064 17.354 1.00 64.69 1178 GLU A O 1
ATOM 9554 N N . LEU A 1 1179 ? 8.837 11.026 15.356 1.00 67.31 1179 LEU A N 1
ATOM 9555 C CA . LEU A 1 1179 ? 10.166 11.497 14.953 1.00 67.31 1179 LEU A CA 1
ATOM 9556 C C . LEU A 1 1179 ? 10.211 13.027 14.809 1.00 67.31 1179 LEU A C 1
ATOM 9558 O O . LEU A 1 1179 ? 11.165 13.664 15.256 1.00 67.31 1179 LEU A O 1
ATOM 9562 N N . SER A 1 1180 ? 9.151 13.641 14.271 1.00 54.31 1180 SER A N 1
ATOM 9563 C CA . SER A 1 1180 ? 9.017 15.104 14.164 1.00 54.31 1180 SER A CA 1
ATOM 9564 C C . SER A 1 1180 ? 8.929 15.819 15.525 1.00 54.31 1180 SER A C 1
ATOM 9566 O O . SER A 1 1180 ? 9.107 17.040 15.596 1.00 54.31 1180 SER A O 1
ATOM 9568 N N . MET A 1 1181 ? 8.668 15.081 16.610 1.00 52.66 1181 MET A N 1
ATOM 9569 C CA . MET A 1 1181 ? 8.657 15.566 17.995 1.00 52.66 1181 MET A CA 1
ATOM 9570 C C . MET A 1 1181 ? 9.915 15.163 18.793 1.00 52.66 1181 MET A C 1
ATOM 9572 O O . MET A 1 1181 ? 9.929 15.318 20.015 1.00 52.66 1181 MET A O 1
ATOM 9576 N N . ASP A 1 1182 ? 10.962 14.658 18.123 1.00 62.66 1182 ASP A N 1
ATOM 9577 C CA . ASP A 1 1182 ? 12.181 14.092 18.728 1.00 62.66 1182 ASP A CA 1
ATOM 9578 C C . ASP A 1 1182 ? 11.870 12.990 19.786 1.00 62.66 1182 ASP A C 1
ATOM 9580 O O . ASP A 1 1182 ? 12.571 12.851 20.794 1.00 62.66 1182 ASP A O 1
ATOM 9584 N N . MET A 1 1183 ? 10.800 12.201 19.581 1.00 66.06 1183 MET A N 1
ATOM 9585 C CA . MET A 1 1183 ? 10.401 11.084 20.457 1.00 66.06 1183 MET A CA 1
ATOM 9586 C C . MET A 1 1183 ? 10.995 9.733 20.008 1.00 66.06 1183 MET A C 1
ATOM 9588 O O . MET A 1 1183 ? 11.485 9.578 18.892 1.00 66.06 1183 MET A O 1
ATOM 9592 N N . ASN A 1 1184 ? 10.976 8.731 20.898 1.00 75.81 1184 ASN A N 1
ATOM 9593 C CA . ASN A 1 1184 ? 11.521 7.399 20.613 1.00 75.81 1184 ASN A CA 1
ATOM 9594 C C . ASN A 1 1184 ? 10.537 6.538 19.802 1.00 75.81 1184 ASN A C 1
ATOM 9596 O O . ASN A 1 1184 ? 9.677 5.869 20.373 1.00 75.81 1184 ASN A O 1
ATOM 9600 N N . ILE A 1 1185 ? 10.750 6.498 18.489 1.00 84.25 1185 ILE A N 1
ATOM 9601 C CA . ILE A 1 1185 ? 9.908 5.794 17.509 1.00 84.25 1185 ILE A CA 1
ATOM 9602 C C . ILE A 1 1185 ? 10.055 4.263 17.498 1.00 84.25 1185 ILE A C 1
ATOM 9604 O O . ILE A 1 1185 ? 9.330 3.572 16.784 1.00 84.25 1185 ILE A O 1
ATOM 9608 N N . SER A 1 1186 ? 11.006 3.708 18.259 1.00 85.06 1186 SER A N 1
ATOM 9609 C CA . SER A 1 1186 ? 11.380 2.284 18.203 1.00 85.06 1186 SER A CA 1
ATOM 9610 C C . SER A 1 1186 ? 10.192 1.341 18.467 1.00 85.06 1186 SER A C 1
ATOM 9612 O O . SER A 1 1186 ? 10.062 0.309 17.810 1.00 85.06 1186 SER A O 1
ATOM 9614 N N . THR A 1 1187 ? 9.282 1.741 19.364 1.00 77.19 1187 THR A N 1
ATOM 9615 C CA . THR A 1 1187 ? 8.037 1.025 19.699 1.00 77.19 1187 THR A CA 1
ATOM 9616 C C . THR A 1 1187 ? 7.059 0.963 18.520 1.00 77.19 1187 THR A C 1
ATOM 9618 O O . THR A 1 1187 ? 6.407 -0.053 18.292 1.00 77.19 1187 THR A O 1
ATOM 9621 N N . THR A 1 1188 ? 6.950 2.047 17.757 1.00 76.56 1188 THR A N 1
ATOM 9622 C CA . THR A 1 1188 ? 5.965 2.198 16.676 1.00 76.56 1188 THR A CA 1
ATOM 9623 C C . THR A 1 1188 ? 6.454 1.518 15.391 1.00 76.56 1188 THR A C 1
ATOM 9625 O O . THR A 1 1188 ? 5.666 0.881 14.686 1.00 76.56 1188 THR A O 1
ATOM 9628 N N . LEU A 1 1189 ? 7.776 1.488 15.171 1.00 86.62 1189 LEU A N 1
ATOM 9629 C CA . LEU A 1 1189 ? 8.410 0.590 14.199 1.00 86.62 1189 LEU A CA 1
ATOM 9630 C C . LEU A 1 1189 ? 8.170 -0.894 14.551 1.00 86.62 1189 LEU A C 1
ATOM 9632 O O . LEU A 1 1189 ? 7.843 -1.678 13.661 1.00 86.62 1189 LEU A O 1
ATOM 9636 N N . ASP A 1 1190 ? 8.263 -1.289 15.830 1.00 84.38 1190 ASP A N 1
ATOM 9637 C CA . ASP A 1 1190 ? 7.943 -2.663 16.264 1.00 84.38 1190 ASP A CA 1
ATOM 9638 C C . ASP A 1 1190 ? 6.475 -3.028 16.017 1.00 84.38 1190 ASP A C 1
ATOM 9640 O O . ASP A 1 1190 ? 6.196 -4.102 15.482 1.00 84.38 1190 ASP A O 1
ATOM 9644 N N . HIS A 1 1191 ? 5.533 -2.136 16.341 1.00 76.88 1191 HIS A N 1
ATOM 9645 C CA . HIS A 1 1191 ? 4.120 -2.347 16.018 1.00 76.88 1191 HIS A CA 1
ATOM 9646 C C . HIS A 1 1191 ? 3.899 -2.508 14.508 1.00 76.88 1191 HIS A C 1
ATOM 9648 O O . HIS A 1 1191 ? 3.166 -3.409 14.104 1.00 76.88 1191 HIS A O 1
ATOM 9654 N N . THR A 1 1192 ? 4.599 -1.729 13.675 1.00 86.31 1192 THR A N 1
ATOM 9655 C CA . THR A 1 1192 ? 4.550 -1.887 12.211 1.00 86.31 1192 THR A CA 1
ATOM 9656 C C . THR A 1 1192 ? 5.064 -3.263 11.771 1.00 86.31 1192 THR A C 1
ATOM 9658 O O . THR A 1 1192 ? 4.407 -3.931 10.974 1.00 86.31 1192 THR A O 1
ATOM 9661 N N . ILE A 1 1193 ? 6.191 -3.744 12.318 1.00 91.38 1193 ILE A N 1
ATOM 9662 C CA . ILE A 1 1193 ? 6.710 -5.098 12.035 1.00 91.38 1193 ILE A CA 1
ATOM 9663 C C . ILE A 1 1193 ? 5.690 -6.173 12.437 1.00 91.38 1193 ILE A C 1
ATOM 9665 O O . ILE A 1 1193 ? 5.501 -7.137 11.696 1.00 91.38 1193 ILE A O 1
ATOM 9669 N N . VAL A 1 1194 ? 5.022 -6.026 13.586 1.00 89.44 1194 VAL A N 1
ATOM 9670 C CA . VAL A 1 1194 ? 3.985 -6.970 14.037 1.00 89.44 1194 VAL A CA 1
ATOM 9671 C C . VAL A 1 1194 ? 2.778 -6.950 13.098 1.00 89.44 1194 VAL A C 1
ATOM 9673 O O . VAL A 1 1194 ? 2.350 -8.015 12.657 1.00 89.44 1194 VAL A O 1
ATOM 9676 N N . THR A 1 1195 ? 2.277 -5.773 12.711 1.00 84.81 1195 THR A N 1
ATOM 9677 C CA . THR A 1 1195 ? 1.172 -5.653 11.747 1.00 84.81 1195 THR A CA 1
ATOM 9678 C C . THR A 1 1195 ? 1.539 -6.286 10.405 1.00 84.81 1195 THR A C 1
ATOM 9680 O O . THR A 1 1195 ? 0.769 -7.092 9.893 1.00 84.81 1195 THR A O 1
ATOM 9683 N N . MET A 1 1196 ? 2.732 -6.018 9.863 1.00 94.38 1196 MET A N 1
ATOM 9684 C CA . MET A 1 1196 ? 3.186 -6.610 8.595 1.00 94.38 1196 MET A CA 1
ATOM 9685 C C . MET A 1 1196 ? 3.376 -8.136 8.676 1.00 94.38 1196 MET A C 1
ATOM 9687 O O . MET A 1 1196 ? 3.132 -8.832 7.693 1.00 94.38 1196 MET A O 1
ATOM 9691 N N . LYS A 1 1197 ? 3.730 -8.695 9.842 1.00 91.56 1197 LYS A N 1
ATOM 9692 C CA . LYS A 1 1197 ? 3.710 -10.155 10.053 1.00 91.56 1197 LYS A CA 1
ATOM 9693 C C . LYS A 1 1197 ? 2.288 -10.724 10.051 1.00 91.56 1197 LYS A C 1
ATOM 9695 O O . LYS A 1 1197 ? 2.071 -11.764 9.441 1.00 91.56 1197 LYS A O 1
ATOM 9700 N N . ILE A 1 1198 ? 1.327 -10.031 10.668 1.00 86.94 1198 ILE A N 1
ATOM 9701 C CA . ILE A 1 1198 ? -0.096 -10.418 10.650 1.00 86.94 1198 ILE A CA 1
ATOM 9702 C C . ILE A 1 1198 ? -0.660 -10.356 9.224 1.00 86.94 1198 ILE A C 1
ATOM 9704 O O . ILE A 1 1198 ? -1.389 -11.266 8.829 1.00 86.94 1198 ILE A O 1
ATOM 9708 N N . VAL A 1 1199 ? -0.278 -9.349 8.421 1.00 87.88 1199 VAL A N 1
ATOM 9709 C CA . VAL A 1 1199 ? -0.556 -9.345 6.974 1.00 87.88 1199 VAL A CA 1
ATOM 9710 C C . VAL A 1 1199 ? -0.032 -10.639 6.351 1.00 87.88 1199 VAL A C 1
ATOM 9712 O O . VAL A 1 1199 ? -0.804 -11.324 5.695 1.00 87.88 1199 VAL A O 1
ATOM 9715 N N . ASN A 1 1200 ? 1.237 -11.000 6.579 1.00 93.19 1200 ASN A N 1
ATOM 9716 C CA . ASN A 1 1200 ? 1.848 -12.161 5.926 1.00 93.19 1200 ASN A CA 1
ATOM 9717 C C . ASN A 1 1200 ? 1.104 -13.469 6.239 1.00 93.19 1200 ASN A C 1
ATOM 9719 O O . ASN A 1 1200 ? 0.734 -14.200 5.326 1.00 93.19 1200 ASN A O 1
ATOM 9723 N N . SER A 1 1201 ? 0.786 -13.722 7.514 1.00 90.31 1201 SER A N 1
ATOM 9724 C CA . SER A 1 1201 ? -0.052 -14.866 7.906 1.00 90.31 1201 SER A CA 1
ATOM 9725 C C . SER A 1 1201 ? -1.438 -14.823 7.250 1.00 90.31 1201 SER A C 1
ATOM 9727 O O . SER A 1 1201 ? -1.931 -15.846 6.795 1.00 90.31 1201 SER A O 1
ATOM 9729 N N . THR A 1 1202 ? -2.042 -13.636 7.118 1.00 87.31 1202 THR A N 1
ATOM 9730 C CA . THR A 1 1202 ? -3.330 -13.466 6.420 1.00 87.31 1202 THR A CA 1
ATOM 9731 C C . THR A 1 1202 ? -3.224 -13.791 4.921 1.00 87.31 1202 THR A C 1
ATOM 9733 O O . THR A 1 1202 ? -4.186 -14.288 4.343 1.00 87.31 1202 THR A O 1
ATOM 9736 N N . VAL A 1 1203 ? -2.077 -13.541 4.274 1.00 88.69 1203 VAL A N 1
ATOM 9737 C CA . VAL A 1 1203 ? -1.844 -13.934 2.871 1.00 88.69 1203 VAL A CA 1
ATOM 9738 C C . VAL A 1 1203 ? -1.795 -15.460 2.738 1.00 88.69 1203 VAL A C 1
ATOM 9740 O O . VAL A 1 1203 ? -2.394 -15.985 1.803 1.00 88.69 1203 VAL A O 1
ATOM 9743 N N . TYR A 1 1204 ? -1.159 -16.167 3.682 1.00 88.00 1204 TYR A N 1
ATOM 9744 C CA . TYR A 1 1204 ? -1.126 -17.636 3.695 1.00 88.00 1204 TYR A CA 1
ATOM 9745 C C . TYR A 1 1204 ? -2.509 -18.262 3.910 1.00 88.00 1204 TYR A C 1
ATOM 9747 O O . TYR A 1 1204 ? -2.906 -19.098 3.105 1.00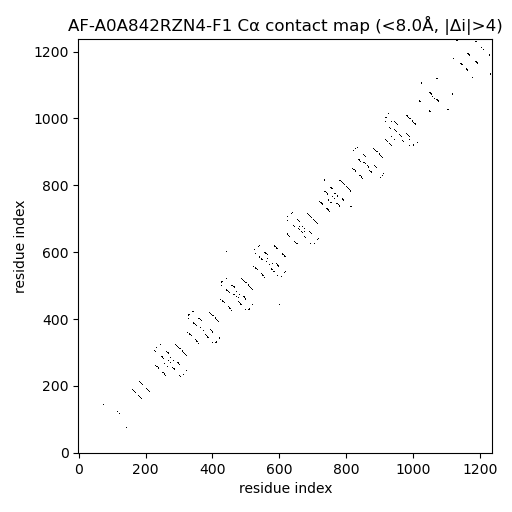 88.00 1204 TYR A O 1
ATOM 9755 N N . CYS A 1 1205 ? -3.307 -17.794 4.875 1.00 85.81 1205 CYS A N 1
ATOM 9756 C CA . CYS A 1 1205 ? -4.669 -18.322 5.048 1.00 85.81 1205 CYS A CA 1
ATOM 9757 C C . CYS A 1 1205 ? -5.530 -18.120 3.783 1.00 85.81 1205 CYS A C 1
ATOM 9759 O O . CYS A 1 1205 ? -6.272 -19.005 3.368 1.00 85.81 1205 CYS A O 1
ATOM 9761 N N . LEU A 1 1206 ? -5.389 -16.974 3.102 1.00 82.31 1206 LEU A N 1
ATOM 9762 C CA . LEU A 1 1206 ? -6.087 -16.704 1.836 1.00 82.31 1206 LEU A CA 1
ATOM 9763 C C . LEU A 1 1206 ? -5.496 -17.471 0.628 1.00 82.31 1206 LEU A C 1
ATOM 9765 O O . LEU A 1 1206 ? -6.131 -17.527 -0.430 1.00 82.31 1206 LEU A O 1
ATOM 9769 N N . TYR A 1 1207 ? -4.306 -18.062 0.758 1.00 88.38 1207 TYR A N 1
ATOM 9770 C CA . TYR A 1 1207 ? -3.752 -19.022 -0.199 1.00 88.38 1207 TYR A CA 1
ATOM 9771 C C . TYR A 1 1207 ? -4.336 -20.422 0.029 1.00 88.38 1207 TYR A C 1
ATOM 9773 O O . TYR A 1 1207 ? -4.841 -21.025 -0.916 1.00 88.38 1207 TYR A O 1
ATOM 9781 N N . GLU A 1 1208 ? -4.358 -20.887 1.280 1.00 87.56 1208 GLU A N 1
ATOM 9782 C CA . GLU A 1 1208 ? -4.930 -22.176 1.702 1.00 87.56 1208 GLU A CA 1
ATOM 9783 C C . GLU A 1 1208 ? -6.429 -22.271 1.364 1.00 87.56 1208 GLU A C 1
ATOM 9785 O O . GLU A 1 1208 ? -6.872 -23.240 0.748 1.00 87.56 1208 GLU A O 1
ATOM 9790 N N . GLU A 1 1209 ? -7.203 -21.205 1.609 1.00 87.19 1209 GLU A N 1
ATOM 9791 C CA . GLU A 1 1209 ? -8.606 -21.082 1.170 1.00 87.19 1209 GLU A CA 1
ATOM 9792 C C . GLU A 1 1209 ? -8.783 -21.021 -0.370 1.00 87.19 1209 GLU A C 1
ATOM 9794 O O . GLU A 1 1209 ? -9.898 -20.846 -0.872 1.00 87.19 1209 GLU A O 1
ATOM 9799 N N . SER A 1 1210 ? -7.702 -21.126 -1.155 1.00 85.19 1210 SER A N 1
ATOM 9800 C CA . SER A 1 1210 ? -7.685 -20.982 -2.619 1.00 85.19 1210 SER A CA 1
ATOM 9801 C C . SER A 1 1210 ? -8.288 -19.652 -3.107 1.00 85.19 1210 SER A C 1
ATOM 9803 O O . SER A 1 1210 ? -8.850 -19.548 -4.205 1.00 85.19 1210 SER A O 1
ATOM 9805 N N . ILE A 1 1211 ? -8.193 -18.599 -2.287 1.00 79.56 1211 ILE A N 1
ATOM 9806 C CA . ILE A 1 1211 ? -8.711 -17.265 -2.606 1.00 79.56 1211 ILE A CA 1
ATOM 9807 C C . ILE A 1 1211 ? -7.718 -16.464 -3.456 1.00 79.56 1211 ILE A C 1
ATOM 9809 O O . ILE A 1 1211 ? -8.170 -15.675 -4.295 1.00 79.56 1211 ILE A O 1
ATOM 9813 N N . ILE A 1 1212 ? -6.413 -16.693 -3.276 1.00 84.38 1212 ILE A N 1
ATOM 9814 C CA . ILE A 1 1212 ? -5.306 -16.043 -3.990 1.00 84.38 1212 ILE A CA 1
ATOM 9815 C C . ILE A 1 1212 ? -4.471 -17.106 -4.737 1.00 84.38 1212 ILE A C 1
ATOM 9817 O O . ILE A 1 1212 ? -4.059 -18.079 -4.115 1.00 84.38 1212 ILE A O 1
ATOM 9821 N N . PRO A 1 1213 ? -4.181 -16.953 -6.045 1.00 79.38 1213 PRO A N 1
ATOM 9822 C CA . PRO A 1 1213 ? -3.298 -17.868 -6.775 1.00 79.38 1213 PRO A CA 1
ATOM 9823 C C . PRO A 1 1213 ? -1.812 -17.625 -6.452 1.00 79.38 1213 PRO A C 1
ATOM 9825 O O . PRO A 1 1213 ? -1.396 -16.476 -6.286 1.00 79.38 1213 PRO A O 1
ATOM 9828 N N . THR A 1 1214 ? -1.003 -18.689 -6.459 1.00 86.38 1214 THR A N 1
ATOM 9829 C CA . THR A 1 1214 ? 0.403 -18.720 -6.000 1.00 86.38 1214 THR A CA 1
ATOM 9830 C C . THR A 1 1214 ? 1.282 -17.549 -6.478 1.00 86.38 1214 THR A C 1
ATOM 9832 O O . THR A 1 1214 ? 1.876 -16.897 -5.622 1.00 86.38 1214 THR A O 1
ATOM 9835 N N . PRO A 1 1215 ? 1.291 -17.138 -7.767 1.00 85.06 1215 PRO A N 1
ATOM 9836 C CA . PRO A 1 1215 ? 2.162 -16.043 -8.223 1.00 85.06 1215 PRO A CA 1
ATOM 9837 C C . PRO A 1 1215 ? 1.845 -14.667 -7.610 1.00 85.06 1215 PRO A C 1
ATOM 9839 O O . PRO A 1 1215 ? 2.676 -13.762 -7.635 1.00 85.06 1215 PRO A O 1
ATOM 9842 N N . LYS A 1 1216 ? 0.632 -14.480 -7.066 1.00 88.38 1216 LYS A N 1
ATOM 9843 C CA . LYS A 1 1216 ? 0.261 -13.276 -6.301 1.00 88.38 1216 LYS A CA 1
ATOM 9844 C C . LYS A 1 1216 ? 0.656 -13.391 -4.828 1.00 88.38 1216 LYS A C 1
ATOM 9846 O O . LYS A 1 1216 ? 0.957 -12.376 -4.209 1.00 88.38 1216 LYS A O 1
ATOM 9851 N N . VAL A 1 1217 ? 0.649 -14.605 -4.276 1.00 88.75 1217 VAL A N 1
ATOM 9852 C CA . VAL A 1 1217 ? 1.085 -14.906 -2.902 1.00 88.75 1217 VAL A CA 1
ATOM 9853 C C . VAL A 1 1217 ? 2.578 -14.631 -2.767 1.00 88.75 1217 VAL A C 1
ATOM 9855 O O . VAL A 1 1217 ? 2.965 -13.859 -1.898 1.00 88.75 1217 VAL A O 1
ATOM 9858 N N . GLU A 1 1218 ? 3.382 -15.175 -3.683 1.00 88.06 1218 GLU A N 1
ATOM 9859 C CA . GLU A 1 1218 ? 4.836 -14.973 -3.766 1.00 88.06 1218 GLU A CA 1
ATOM 9860 C C . GLU A 1 1218 ? 5.189 -13.478 -3.823 1.00 88.06 1218 GLU A C 1
ATOM 9862 O O . GLU A 1 1218 ? 5.892 -12.969 -2.952 1.00 88.06 1218 GLU A O 1
ATOM 9867 N N . TYR A 1 1219 ? 4.609 -12.736 -4.776 1.00 93.81 1219 TYR A N 1
ATOM 9868 C CA . TYR A 1 1219 ? 4.856 -11.297 -4.921 1.00 93.81 1219 TYR A CA 1
ATOM 9869 C C . TYR A 1 1219 ? 4.485 -10.484 -3.667 1.00 93.81 1219 TYR A C 1
ATOM 9871 O O . TYR A 1 1219 ? 5.240 -9.600 -3.252 1.00 93.81 1219 TYR A O 1
ATOM 9879 N N . ILE A 1 1220 ? 3.333 -10.766 -3.045 1.00 90.38 1220 ILE A N 1
ATOM 9880 C CA . ILE A 1 1220 ? 2.919 -10.051 -1.831 1.00 90.38 1220 ILE A CA 1
ATOM 9881 C C . ILE A 1 1220 ? 3.829 -10.427 -0.648 1.00 90.38 1220 ILE A C 1
ATOM 9883 O O . ILE A 1 1220 ? 4.211 -9.540 0.117 1.00 90.38 1220 ILE A O 1
ATOM 9887 N N . HIS A 1 1221 ? 4.222 -11.697 -0.515 1.00 93.06 1221 HIS A N 1
ATOM 9888 C CA . HIS A 1 1221 ? 5.137 -12.168 0.527 1.00 93.06 1221 HIS A CA 1
ATOM 9889 C C . HIS A 1 1221 ? 6.512 -11.490 0.429 1.00 93.06 1221 HIS A C 1
ATOM 9891 O O . HIS A 1 1221 ? 6.995 -10.938 1.422 1.00 93.06 1221 HIS A O 1
ATOM 9897 N N . ASP A 1 1222 ? 7.106 -11.455 -0.767 1.00 92.38 1222 ASP A N 1
ATOM 9898 C CA . ASP A 1 1222 ? 8.399 -10.811 -1.023 1.00 92.38 1222 ASP A CA 1
ATOM 9899 C C . ASP A 1 1222 ? 8.371 -9.320 -0.670 1.00 92.38 1222 ASP A C 1
ATOM 9901 O O . ASP A 1 1222 ? 9.278 -8.812 -0.006 1.00 92.38 1222 ASP A O 1
ATOM 9905 N N . GLN A 1 1223 ? 7.309 -8.606 -1.056 1.00 96.38 1223 GLN A N 1
ATOM 9906 C CA . GLN A 1 1223 ? 7.164 -7.185 -0.732 1.00 96.38 1223 GLN A CA 1
ATOM 9907 C C . GLN A 1 1223 ? 6.922 -6.943 0.768 1.00 96.38 1223 GLN A C 1
ATOM 9909 O O . GLN A 1 1223 ? 7.482 -5.997 1.328 1.00 96.38 1223 GLN A O 1
ATOM 9914 N N . ILE A 1 1224 ? 6.176 -7.812 1.462 1.00 94.44 1224 ILE A N 1
ATOM 9915 C CA . ILE A 1 1224 ? 6.062 -7.768 2.931 1.00 94.44 1224 ILE A CA 1
ATOM 9916 C C . ILE A 1 1224 ? 7.434 -7.982 3.587 1.00 94.44 1224 ILE A C 1
ATOM 9918 O O . ILE A 1 1224 ? 7.790 -7.252 4.518 1.00 94.44 1224 ILE A O 1
ATOM 9922 N N . TYR A 1 1225 ? 8.218 -8.948 3.104 1.00 94.56 1225 TYR A N 1
ATOM 9923 C CA . TYR A 1 1225 ? 9.550 -9.240 3.628 1.00 94.56 1225 TYR A CA 1
ATOM 9924 C C . TYR A 1 1225 ? 10.525 -8.073 3.400 1.00 94.56 1225 TYR A C 1
ATOM 9926 O O . TYR A 1 1225 ? 11.198 -7.650 4.342 1.00 94.56 1225 TYR A O 1
ATOM 9934 N N . GLU A 1 1226 ? 10.545 -7.484 2.199 1.00 94.94 1226 GLU A N 1
ATOM 9935 C CA . GLU A 1 1226 ? 11.346 -6.297 1.870 1.00 94.94 1226 GLU A CA 1
ATOM 9936 C C . GLU A 1 1226 ? 11.017 -5.115 2.802 1.00 94.94 1226 GLU A C 1
ATOM 9938 O O . GLU A 1 1226 ? 11.922 -4.482 3.358 1.00 94.94 1226 GLU A O 1
ATOM 9943 N N . ILE A 1 1227 ? 9.726 -4.852 3.035 1.00 94.62 1227 ILE A N 1
ATOM 9944 C CA . ILE A 1 1227 ? 9.253 -3.801 3.947 1.00 94.62 1227 ILE A CA 1
ATOM 9945 C C . ILE A 1 1227 ? 9.698 -4.087 5.389 1.00 94.62 1227 ILE A C 1
ATOM 9947 O O . ILE A 1 1227 ? 10.251 -3.202 6.045 1.00 94.62 1227 ILE A O 1
ATOM 9951 N N . ILE A 1 1228 ? 9.532 -5.317 5.889 1.00 96.00 1228 ILE A N 1
ATOM 9952 C CA . ILE A 1 1228 ? 9.967 -5.695 7.246 1.00 96.00 1228 ILE A CA 1
ATOM 9953 C C . ILE A 1 1228 ? 11.484 -5.513 7.411 1.00 96.00 1228 ILE A C 1
ATOM 9955 O O . ILE A 1 1228 ? 11.918 -4.967 8.428 1.00 96.00 1228 ILE A O 1
ATOM 9959 N N . GLN A 1 1229 ? 12.289 -5.910 6.421 1.00 94.81 1229 GLN A N 1
ATOM 9960 C CA . GLN A 1 1229 ? 13.744 -5.725 6.448 1.00 94.81 1229 GLN A CA 1
ATOM 9961 C C . GLN A 1 1229 ? 14.136 -4.238 6.458 1.00 94.81 1229 GLN A C 1
ATOM 9963 O O . GLN A 1 1229 ? 15.031 -3.844 7.207 1.00 94.81 1229 GLN A O 1
ATOM 9968 N N . LYS A 1 1230 ? 13.428 -3.378 5.711 1.00 93.19 1230 LYS A N 1
ATOM 9969 C CA . LYS A 1 1230 ? 13.641 -1.920 5.760 1.00 93.19 1230 LYS A CA 1
ATOM 9970 C C . LYS A 1 1230 ? 13.281 -1.323 7.116 1.00 93.19 1230 LYS A C 1
ATOM 9972 O O . LYS A 1 1230 ? 14.071 -0.547 7.647 1.00 93.19 1230 LYS A O 1
ATOM 9977 N N . ILE A 1 1231 ? 12.160 -1.720 7.720 1.00 91.88 1231 ILE A N 1
ATOM 9978 C CA . ILE A 1 1231 ? 11.776 -1.252 9.063 1.00 91.88 1231 ILE A CA 1
ATOM 9979 C C . ILE A 1 1231 ? 12.816 -1.694 10.106 1.00 91.88 1231 ILE A C 1
ATOM 9981 O O . ILE A 1 1231 ? 13.200 -0.898 10.963 1.00 91.88 1231 ILE A O 1
ATOM 9985 N N . GLN A 1 1232 ? 13.337 -2.922 10.009 1.00 93.31 1232 GLN A N 1
ATOM 9986 C CA . GLN A 1 1232 ? 14.417 -3.402 10.880 1.00 93.31 1232 GLN A CA 1
ATOM 9987 C C . GLN A 1 1232 ? 15.730 -2.633 10.668 1.00 93.31 1232 GLN A C 1
ATOM 9989 O O . GLN A 1 1232 ? 16.376 -2.265 11.649 1.00 93.31 1232 GLN A O 1
ATOM 9994 N N . LEU A 1 1233 ? 16.099 -2.319 9.421 1.00 90.81 1233 LEU A N 1
ATOM 9995 C CA . LEU A 1 1233 ? 17.276 -1.504 9.105 1.00 90.81 1233 LEU A CA 1
ATOM 9996 C C . LEU A 1 1233 ? 17.144 -0.080 9.669 1.00 90.81 1233 LEU A C 1
ATOM 9998 O O . LEU A 1 1233 ? 18.041 0.375 10.376 1.00 90.81 1233 LEU A O 1
ATOM 10002 N N . ILE A 1 1234 ? 16.007 0.587 9.437 1.00 87.38 1234 ILE A N 1
ATOM 10003 C CA . ILE A 1 1234 ? 15.654 1.890 10.029 1.00 87.38 1234 ILE A CA 1
ATOM 10004 C C . ILE A 1 1234 ? 15.797 1.827 11.554 1.00 87.38 1234 ILE A C 1
ATOM 10006 O O . ILE A 1 1234 ? 16.477 2.664 12.144 1.00 87.38 1234 ILE A O 1
ATOM 10010 N N . LYS A 1 1235 ? 15.224 0.796 12.188 1.00 89.50 1235 LYS A N 1
ATOM 10011 C CA . LYS A 1 1235 ? 15.284 0.601 13.641 1.00 89.50 1235 LYS A CA 1
ATOM 10012 C C . LYS A 1 1235 ? 16.705 0.335 14.159 1.00 89.50 1235 LYS A C 1
ATOM 10014 O O . LYS A 1 1235 ? 17.008 0.697 15.289 1.00 89.50 1235 LYS A O 1
ATOM 10019 N N . SER A 1 1236 ? 17.579 -0.274 13.354 1.00 86.44 1236 SER A N 1
ATOM 10020 C CA . SER A 1 1236 ? 18.990 -0.516 13.701 1.00 86.44 1236 SER A CA 1
ATOM 10021 C C . SER A 1 1236 ? 19.891 0.722 13.579 1.00 86.44 1236 SER A C 1
ATOM 10023 O O . SER A 1 1236 ? 21.016 0.705 14.075 1.00 86.44 1236 SER A O 1
ATOM 10025 N N . ASN A 1 1237 ? 19.393 1.791 12.945 1.00 79.38 1237 ASN A N 1
ATOM 10026 C CA . ASN A 1 1237 ? 20.077 3.076 12.781 1.00 79.38 1237 ASN A CA 1
ATOM 10027 C C . ASN A 1 1237 ? 19.670 4.127 13.846 1.00 79.38 1237 ASN A C 1
ATOM 10029 O O . ASN A 1 1237 ? 20.059 5.290 13.718 1.00 79.38 1237 ASN A O 1
ATOM 10033 N N . LEU A 1 1238 ? 18.888 3.727 14.863 1.00 76.75 1238 LEU A N 1
ATOM 10034 C CA . LEU A 1 1238 ? 18.442 4.530 16.019 1.00 76.75 1238 LEU A CA 1
ATOM 10035 C C . LEU A 1 1238 ? 19.334 4.323 17.258 1.00 76.75 1238 LEU A C 1
ATOM 10037 O O . LEU A 1 1238 ? 19.658 5.345 17.903 1.00 76.75 1238 LEU A O 1
#

Mean predicted aligned error: 24.79 Å

Foldseek 3Di:
DVVVVVVVVVVVVVVVVVVVVVVVVPPPPDDDDDDDDDDDDDDDDDDDDDDDDDDDDDDPDDDDDDDDDDDDDDDDDDDDDDDDDDDDDDDDDDDDDDDDDDDDDDDDDDDDDDDDDDDDPVRDDDDDDDPPDDDDPVVPDDDDPDDDDVVVVVVPPDPDDDWDKDKDKDWDDDPPDDDDIDIDMKMKTWDFDDDDDDDPDGDGDTDDMDIDDDDDDDYYDDDDDDFADDADEKDWDDKDWPPPPAALPDFKIKIATDMDDDQGWPFWFKQFPNDTFGADPRRMTIDTDPSDWDKGKMKTKTWGDGGHDPPRIDMDMDIDMHGYHYDDDDAKDFPDKDWPPPPAALPDFKIKIATDIDDPQAWDWKWKQFPNDIFTPPVPPRITMDTRHNDWDKGKMKIKTWGDPDSDPPSIDMDMDMDIHTYDYDFPDAKDWDDKAWDDPDAALPDFKTKIAIDIDGDQAFPFKWKQFPNDIFTADPRRMTMDTDDNDFDKGKMKIKTWGNDDSDPPPIDMDIDIDIHGYHHDFPDWKDFPDKDFPPPPAALPDFKTKIFIDIDGDQAWPFKWKDFPNDIWGDPPRGITIDTDPSDFDKGKIKIKTWGNRPSDDPSIDMDMDIDMHGYDDDDDDWKDWDDKDFPDPPAALPDFKIKIATDIDDDQAWPWKWKQFPNDIFTADPRRMTIDTDDNDFDKGKIKIKTWGDDDSDDPSIDMDMDMDIHGYHDDDADAKDWDDKDWDDPPAALLRQWTKMATDMADDLGWPFKWKAWPHDIFTADPRRMTTGGDPSDFDKTKMKMKTKHDRPSDDPSIDIDIDIDIHGYHYDDADAKFWDDKDWDDPAAALPRQKTKMFTDIADDQAWCWKWKAWPNDTDIDRDGTMDIDGGHSDWDKTKMKIKIKGDPPSDDPRIYIDMDIDMDGYDHDDDDFWDWDWDDDLFFIWIATAHDPPDPPWAKWWKKFKAWQVRDTPDIDIRGGHPDIDTDGHDLAQTKMKMKMKIWPPPCSDDVRTNIDIDIDIDGNHLVSLLVVLLVLLVVLLVLLVPFADPVLSVVLNVLSVQLNVLSVQLVVCVVVVCLPDPSNLVSLVSSLVSLLVSVVVCLVCVVRHDVVSVVVSVVSSVVSNVSSCVSNPVLLDPPPPDCLLVLLVVLLVLLVVLLVVLCVQQPPNSSVLNVLSSVLSVLSVVLSSCVSVVHDSLVSLVVSLVSLVVSLVVLVVCVVVVSDDDVSNVVSNVSSVVSSVSSVVSSVVD

Secondary structure (DSSP, 8-state):
-HHHHHHHHHHHHHHHHHHHHHHHHTSS-------------------------------SS-------------------------SSS-------------------------------TT-----PPPTTPPPPTTS------SS-THHHHHHHH-S---S-EEEEEEEE--TT--SPPEEEEEEEE--B------SS-----B----------------------------EEEEEEETTPSEETT-SEEEEEEEEE-SS-EEEEEEEETTEEEE--TTSEEEEE---SSEEEEEEEEEEES---SSS---EEEEEEEEEEE-S-----EEEEEEESS-SEETT-SEEEEEEEEE-SS-EEEEEEEETTEEEE-TTSSSEEEEEPPSS-EEEEEEEEEEE---SSTT---EEEEEEEEEEE-S-----EEEEEEESSPSEETT--EEEEEEEEE-SS-EEEEEEEETTEEEE--TTSEEEEEPPSSSSEEEEEEEEEES--SSSS---EEEEEEEEEEE-S-----EEEEEEETTPSB-TT--EEEEEEEEE-SS-EEEEEEEETTEEEEEEETTEEEEE---SSEEEEEEEEEEES--SSTT---EEEEEEEEEE--------EEEEEEETTPSEETT-SEEEEEEEEE-SS-EEEEEEEETTEEEE--TTSEEEEEPPSSSSEEEEEEEEEE---SSTT---EEEEEEEEEEE-------EEEEEEE---S-BTTSSEEEEEEEEE-SS-EEEEEEEETTEEEEBPTTSEEEEEP-SSS-EEEEEEEEEE---SSTT---EEEEEEEEE-B-------EEEEEEE--S--BTT-SEEEEEEEEE-SS-EEEEEEEETTEEEEESSSSEEEEEPPSS-EEEEEEEEEEE---SSTT---EEEEEEEEEEB-S---PPEEEEEEETTEEEEEEE--SSS-----EEEEEEE-TTS-EEEEEEE-STT--EEEE--SSSSEEEEEEEEE-----STT----EEEEEEEE--HHHHHHHHHHHHHHHHHHHHHHS-HHHHHHHHHHHHHHHHHHHHHHHHHHTT-TT-HHHHHHHHHHHHHHHHHHHHHHTTGGGS-HHHHHHHHHHHHHHHHHHHHHT-STTTTTT--HHHHHHHHHHHHHHHHHHHHHHHHGGGGHHHHHHHHHHHHHHHHHHHHHHTT--THHHHHHHHHHHHHHHHHHHHHHHTT-S-HHHHHHHHHHHHHHHHHHHHHHHT-

Sequence (1238 aa):
MRYKKQISLLLIFLFIINTFLVALKYNFNNNPTIFNSEKLQANQSVGFPLEGPSIRFRGFRNLPLEGSDLKSFSDEKFELEFLLDLEDEKFEIYNQKVSRVYSFLDYDTLDTDSNDNQKFEDGSTSKYYTPEETPSENELNPDLSFMGNDFIQILRDNNVWENGEKEYLAVKNFPERLDPEIFVQIKVLYKIEVLESNGWHSYYYYKTFEVSEFWTTNFDKKTLRIIDDDTIPPIISDYQILNSPITEAQENIIFEVQAYDNSGLEDFYVLFDDIQYNIDSNNRAIIPNPRNPGQYEYTLFAVDGDEDRHNDQLTTSIHSTFNIIDDDSVPPIISNVSIINAPILDNEDIIQFRIDVEDDSGLEELSIKFQNNIYLDDDNDHIITIPNPKIPGTYEYTIKALDNDKDREGDQLETTLTSNFEVFDDDITPPQIFSIDFTNEPFYDSTEFIEFEVIVEDQSGLSELYAIFNQSIYHADENNRIIFPNPILPNNYLFSVIAVDGDSDQNEDQLNATFDSSFEVKDDDINPPEIEQINILNSPLNDSVDFIEFEIVVNDASGIADLFIIFNEQRYDSISGNIIFIPNPKTSGIHSFQVFAIDGDDDWEGDMSIEVVNSTFEVSDDDINPPEIEQINILNSPIYDSADFIEFEIVVNDESGLSQLYILFEDIIYHADENNHIILPNPILLGLYDFVLVAIDNDTDHEGDQLNSSINSSFKVVDDDITPPTINNIILLTDPVYDSDIYFKVQISAQDVSDIAEIYAVFEGEEYFIDENNIVKIDNPKKPGSYSLQIIAIDNDTDRINDQLISQRKFDIKVEDDDTSTPIIESIQVLDTKIYDSSETIRLKITAKDESGLSNILINFMNEIIQTDSQGYINLSNPIIPGIYKFSVRAIDNDTDRLNDQLSTTLNSTLTIYDDDLSPPEINIYESAFGWDIMISDIDGYQDSKATGNYIVFDSSGEIWDEGIISMENKLYRIRIPFKPETYTLIVNATNNDNEWNGDIESISHLTLLNISLEDCFLFLDNEIEEMKKYVDNELYSIIASTIRFKLSLAQKFLRIAYQKTLDGNLTCSLFKDAIAQVLIEITEFETVFFNKLNLIEDKAAQYIISKLHEIRNFLVLLMGNSVDYIKETSLGYQIANTEVQVLNLKDYSQAELGCKGKPLIKFFTCAAIQLEATLFELSMDMNISTTLDHTIVTMKIVNSTVYCLYEESIIPTPKVEYIHDQIYEIIQKIQLIKSNL